Protein AF-0000000082290401 (afdb_homodimer)

Structure (mmCIF, N/CA/C/O backbone):
data_AF-0000000082290401-model_v1
#
loop_
_entity.id
_entity.type
_entity.pdbx_description
1 polymer 'Uncharacterized protein'
#
loop_
_atom_site.group_PDB
_atom_site.id
_atom_site.type_symbol
_atom_site.label_atom_id
_atom_site.label_alt_id
_atom_site.label_comp_id
_atom_site.label_asym_id
_atom_site.label_entity_id
_atom_site.label_seq_id
_atom_site.pdbx_PDB_ins_code
_atom_site.Cartn_x
_atom_site.Cartn_y
_atom_site.Cartn_z
_atom_site.occupancy
_atom_site.B_iso_or_equiv
_atom_site.auth_seq_id
_atom_site.auth_comp_id
_atom_site.auth_asym_id
_atom_site.auth_atom_id
_atom_site.pdbx_PDB_model_num
ATOM 1 N N . MET A 1 1 ? 32.094 -1.524 34.312 1 25.47 1 MET A N 1
ATOM 2 C CA . MET A 1 1 ? 32.469 -1.445 32.906 1 25.47 1 MET A CA 1
ATOM 3 C C . MET A 1 1 ? 31.266 -1.628 31.984 1 25.47 1 MET A C 1
ATOM 5 O O . MET A 1 1 ? 30.703 -2.719 31.922 1 25.47 1 MET A O 1
ATOM 9 N N . SER A 1 2 ? 30.438 -0.576 31.797 1 25.3 2 SER A N 1
ATOM 10 C CA . SER A 1 2 ? 29.125 -0.436 31.172 1 25.3 2 SER A CA 1
ATOM 11 C C . SER A 1 2 ? 29.203 -0.712 29.672 1 25.3 2 SER A C 1
ATOM 13 O O . SER A 1 2 ? 30 -0.099 28.969 1 25.3 2 SER A O 1
ATOM 15 N N . ALA A 1 3 ? 28.938 -1.988 29.172 1 28.69 3 ALA A N 1
ATOM 16 C CA . ALA A 1 3 ? 28.906 -2.42 27.781 1 28.69 3 ALA A CA 1
ATOM 17 C C . ALA A 1 3 ? 28.047 -1.49 26.938 1 28.69 3 ALA A C 1
ATOM 19 O O . ALA A 1 3 ? 26.828 -1.473 27.078 1 28.69 3 ALA A O 1
ATOM 20 N N . ALA A 1 4 ? 28.406 -0.286 26.609 1 26.5 4 ALA A N 1
ATOM 21 C CA . ALA A 1 4 ? 27.75 0.583 25.641 1 26.5 4 ALA A CA 1
ATOM 22 C C . ALA A 1 4 ? 27.422 -0.177 24.344 1 26.5 4 ALA A C 1
ATOM 24 O O . ALA A 1 4 ? 28.328 -0.647 23.656 1 26.5 4 ALA A O 1
ATOM 25 N N . GLN A 1 5 ? 26.328 -0.909 24.297 1 31.08 5 GLN A N 1
ATOM 26 C CA . GLN A 1 5 ? 25.891 -1.436 23.016 1 31.08 5 GLN A CA 1
ATOM 27 C C . GLN A 1 5 ? 26 -0.377 21.922 1 31.08 5 GLN A C 1
ATOM 29 O O . GLN A 1 5 ? 25.422 0.702 22.031 1 31.08 5 GLN A O 1
ATOM 34 N N . ASP A 1 6 ? 27 -0.27 21.25 1 32.5 6 ASP A N 1
ATOM 35 C CA . ASP A 1 6 ? 27.266 0.563 20.094 1 32.5 6 ASP A CA 1
ATOM 36 C C . ASP A 1 6 ? 26.109 0.479 19.094 1 32.5 6 ASP A C 1
ATOM 38 O O . ASP A 1 6 ? 25.906 -0.562 18.469 1 32.5 6 ASP A O 1
ATOM 42 N N . ALA A 1 7 ? 25.078 1.148 19.281 1 40.12 7 ALA A N 1
ATOM 43 C CA . ALA A 1 7 ? 24.125 1.329 18.203 1 40.12 7 ALA A CA 1
ATOM 44 C C . ALA A 1 7 ? 24.828 1.671 16.891 1 40.12 7 ALA A C 1
ATOM 46 O O . ALA A 1 7 ? 25.328 2.789 16.719 1 40.12 7 ALA A O 1
ATOM 47 N N . ARG A 1 8 ? 25.359 0.62 16.266 1 45.06 8 ARG A N 1
ATOM 48 C CA . ARG A 1 8 ? 26.047 0.821 14.984 1 45.06 8 ARG A CA 1
ATOM 49 C C . ARG A 1 8 ? 25.203 1.647 14.031 1 45.06 8 ARG A C 1
ATOM 51 O O . ARG A 1 8 ? 23.969 1.579 14.07 1 45.06 8 ARG A O 1
ATOM 58 N N . ASP A 1 9 ? 25.766 2.625 13.414 1 44.53 9 ASP A N 1
ATOM 59 C CA . ASP A 1 9 ? 25.219 3.588 12.469 1 44.53 9 ASP A CA 1
ATOM 60 C C . ASP A 1 9 ? 24.375 2.889 11.398 1 44.53 9 ASP A C 1
ATOM 62 O O . ASP A 1 9 ? 24.875 2 10.703 1 44.53 9 ASP A O 1
ATOM 66 N N . PRO A 1 10 ? 23.062 3.041 11.469 1 53.75 10 PRO A N 1
ATOM 67 C CA . PRO A 1 10 ? 22.234 2.439 10.422 1 53.75 10 PRO A CA 1
ATOM 68 C C . PRO A 1 10 ? 22.812 2.633 9.023 1 53.75 10 PRO A C 1
ATOM 70 O O . PRO A 1 10 ? 22.516 1.849 8.117 1 53.75 10 PRO A O 1
ATOM 73 N N . GLU A 1 11 ? 23.812 3.533 8.93 1 58.56 11 GLU A N 1
ATOM 74 C CA . GLU A 1 11 ? 24.453 3.766 7.637 1 58.56 11 GLU A CA 1
ATOM 75 C C . GLU A 1 11 ? 25.672 2.883 7.461 1 58.56 11 GLU A C 1
ATOM 77 O O . GLU A 1 11 ? 26.375 2.984 6.453 1 58.56 11 GLU A O 1
ATOM 82 N N . ASP A 1 12 ? 25.859 2.078 8.352 1 66.06 12 ASP A N 1
ATOM 83 C CA . ASP A 1 12 ? 26.969 1.143 8.219 1 66.06 12 ASP A CA 1
ATOM 84 C C . ASP A 1 12 ? 26.656 0.056 7.195 1 66.06 12 ASP A C 1
ATOM 86 O O . ASP A 1 12 ? 25.672 -0.663 7.328 1 66.06 12 ASP A O 1
ATOM 90 N N . PRO A 1 13 ? 27.422 -0.013 6.148 1 69.56 13 PRO A N 1
ATOM 91 C CA . PRO A 1 13 ? 27.188 -0.98 5.07 1 69.56 13 PRO A CA 1
ATOM 92 C C . PRO A 1 13 ? 26.969 -2.4 5.59 1 69.56 13 PRO A C 1
ATOM 94 O O . PRO A 1 13 ? 26.172 -3.154 5.023 1 69.56 13 PRO A O 1
ATOM 97 N N . LEU A 1 14 ? 27.609 -2.75 6.668 1 72.44 14 LEU A N 1
ATOM 98 C CA . LEU A 1 14 ? 27.453 -4.082 7.234 1 72.44 14 LEU A CA 1
ATOM 99 C C . LEU A 1 14 ? 26.078 -4.238 7.879 1 72.44 14 LEU A C 1
ATOM 101 O O . LEU A 1 14 ? 25.469 -5.301 7.793 1 72.44 14 LEU A O 1
ATOM 105 N N . VAL A 1 15 ? 25.672 -3.139 8.477 1 75 15 VAL A N 1
ATOM 106 C CA . VAL A 1 15 ? 24.344 -3.143 9.102 1 75 15 VAL A CA 1
ATOM 107 C C . VAL A 1 15 ? 23.266 -3.205 8.023 1 75 15 VAL A C 1
ATOM 109 O O . VAL A 1 15 ? 22.297 -3.951 8.156 1 75 15 VAL A O 1
ATOM 112 N N . GLU A 1 16 ? 23.562 -2.557 7.004 1 78.75 16 GLU A N 1
ATOM 113 C CA . GLU A 1 16 ? 22.594 -2.529 5.898 1 78.75 16 GLU A CA 1
ATOM 114 C C . GLU A 1 16 ? 22.5 -3.895 5.227 1 78.75 16 GLU A C 1
ATOM 116 O O . GLU A 1 16 ? 21.406 -4.332 4.863 1 78.75 16 GLU A O 1
ATOM 121 N N . GLN A 1 17 ? 23.547 -4.508 5.082 1 81.44 17 GLN A N 1
ATOM 122 C CA . GLN A 1 17 ? 23.562 -5.82 4.449 1 81.44 17 GLN A CA 1
ATOM 123 C C . GLN A 1 17 ? 22.875 -6.859 5.324 1 81.44 17 GLN A C 1
ATOM 125 O O . GLN A 1 17 ? 22.141 -7.711 4.824 1 81.44 17 GLN A O 1
ATOM 130 N N . THR A 1 18 ? 23.094 -6.715 6.57 1 85.06 18 THR A N 1
ATOM 131 C CA . THR A 1 18 ? 22.453 -7.637 7.504 1 85.06 18 THR A CA 1
ATOM 132 C C . THR A 1 18 ? 20.953 -7.445 7.508 1 85.06 18 THR A C 1
ATOM 134 O O . THR A 1 18 ? 20.188 -8.422 7.531 1 85.06 18 THR A O 1
ATOM 137 N N . LYS A 1 19 ? 20.578 -6.207 7.422 1 87.5 19 LYS A N 1
ATOM 138 C CA . LYS A 1 19 ? 19.156 -5.91 7.379 1 87.5 19 LYS A CA 1
ATOM 139 C C . LYS A 1 19 ? 18.531 -6.438 6.094 1 87.5 19 LYS A C 1
ATOM 141 O O . LYS A 1 19 ? 17.438 -7.016 6.121 1 87.5 19 LYS A O 1
ATOM 146 N N . LEU A 1 20 ? 19.297 -6.316 5.109 1 90.38 20 LEU A N 1
ATOM 147 C CA . LEU A 1 20 ? 18.812 -6.789 3.818 1 90.38 20 LEU A CA 1
ATOM 148 C C . LEU A 1 20 ? 18.641 -8.305 3.826 1 90.38 20 LEU A C 1
ATOM 150 O O . LEU A 1 20 ? 17.641 -8.812 3.311 1 90.38 20 LEU A O 1
ATOM 154 N N . MET A 1 21 ? 19.562 -9.016 4.41 1 91.88 21 MET A N 1
ATOM 155 C CA . MET A 1 21 ? 19.484 -10.469 4.488 1 91.88 21 MET A CA 1
ATOM 156 C C . MET A 1 21 ? 18.328 -10.914 5.363 1 91.88 21 MET A C 1
ATOM 158 O O . MET A 1 21 ? 17.578 -11.836 5.008 1 91.88 21 MET A O 1
ATOM 1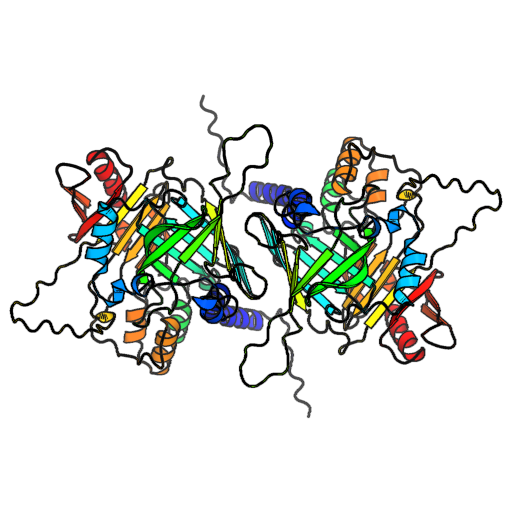62 N N . THR A 1 22 ? 18.188 -10.227 6.387 1 93.31 22 THR A N 1
ATOM 163 C CA . THR A 1 22 ? 17.109 -10.547 7.305 1 93.31 22 THR A CA 1
ATOM 164 C C . THR A 1 22 ? 15.75 -10.273 6.656 1 93.31 22 THR A C 1
ATOM 166 O O . THR A 1 22 ? 14.828 -11.086 6.77 1 93.31 22 THR A O 1
ATOM 169 N N . ASP A 1 23 ? 15.688 -9.164 6.027 1 93.94 23 ASP A N 1
ATOM 170 C CA . ASP A 1 23 ? 14.453 -8.812 5.34 1 93.94 23 ASP A CA 1
ATOM 171 C C . ASP A 1 23 ? 14.109 -9.828 4.254 1 93.94 23 ASP A C 1
ATOM 173 O O . ASP A 1 23 ? 12.945 -10.195 4.082 1 93.94 23 ASP A O 1
ATOM 177 N N . HIS A 1 24 ? 15.109 -10.297 3.566 1 97.5 24 HIS A N 1
ATOM 178 C CA . HIS A 1 24 ? 14.883 -11.281 2.516 1 97.5 24 HIS A CA 1
ATOM 179 C C . HIS A 1 24 ? 14.414 -12.609 3.1 1 97.5 24 HIS A C 1
ATOM 181 O O . HIS A 1 24 ? 13.469 -13.219 2.594 1 97.5 24 HIS A O 1
ATOM 187 N N . LEU A 1 25 ? 15 -13.031 4.152 1 97.69 25 LEU A N 1
ATOM 188 C CA . LEU A 1 25 ? 14.625 -14.289 4.789 1 97.69 25 LEU A CA 1
ATOM 189 C C . LEU A 1 25 ? 13.203 -14.219 5.336 1 97.69 25 LEU A C 1
ATOM 191 O O . LEU A 1 25 ? 12.531 -15.242 5.473 1 97.69 25 LEU A O 1
ATOM 195 N N . ASN A 1 26 ? 12.773 -12.961 5.594 1 97.31 26 ASN A N 1
ATOM 196 C CA . ASN A 1 26 ? 11.438 -12.781 6.164 1 97.31 26 ASN A CA 1
ATOM 197 C C . ASN A 1 26 ? 10.398 -12.516 5.086 1 97.31 26 ASN A C 1
ATOM 199 O O . ASN A 1 26 ? 9.227 -12.281 5.391 1 97.31 26 ASN A O 1
ATOM 203 N N . TRP A 1 27 ? 10.797 -12.523 3.834 1 97.94 27 TRP A N 1
ATOM 204 C CA . TRP A 1 27 ? 9.914 -12.133 2.744 1 97.94 27 TRP A CA 1
ATOM 205 C C . TRP A 1 27 ? 8.688 -13.047 2.689 1 97.94 27 TRP A C 1
ATOM 207 O O . TRP A 1 27 ? 7.551 -12.562 2.643 1 97.94 27 TRP A O 1
ATOM 217 N N . THR A 1 28 ? 8.867 -14.32 2.723 1 98 28 THR A N 1
ATOM 218 C CA . THR A 1 28 ? 7.762 -15.266 2.619 1 98 28 THR A CA 1
ATOM 219 C C . THR A 1 28 ? 6.812 -15.117 3.805 1 98 28 THR A C 1
ATOM 221 O O . THR A 1 28 ? 5.594 -15.156 3.639 1 98 28 THR A O 1
ATOM 224 N N . ALA A 1 29 ? 7.402 -15 4.961 1 97.44 29 ALA A N 1
ATOM 225 C CA . ALA A 1 29 ? 6.582 -14.805 6.156 1 97.44 29 ALA A CA 1
ATOM 226 C C . ALA A 1 29 ? 5.738 -13.539 6.035 1 97.44 29 ALA A C 1
ATOM 228 O O . ALA A 1 29 ? 4.566 -13.531 6.43 1 97.44 29 ALA A O 1
ATOM 229 N N . LYS A 1 30 ? 6.363 -12.492 5.504 1 97.88 30 LYS A N 1
ATOM 230 C CA . LYS A 1 30 ? 5.629 -11.242 5.297 1 97.88 30 LYS A CA 1
ATOM 231 C C . LYS A 1 30 ? 4.473 -11.445 4.32 1 97.88 30 LYS A C 1
ATOM 233 O O . LYS A 1 30 ? 3.365 -10.961 4.559 1 97.88 30 LYS A O 1
ATOM 238 N N . GLN A 1 31 ? 4.699 -12.164 3.221 1 98 31 GLN A N 1
ATOM 239 C CA . GLN A 1 31 ? 3.637 -12.445 2.26 1 98 31 GLN A CA 1
ATOM 240 C C . GLN A 1 31 ? 2.48 -13.188 2.922 1 98 31 GLN A C 1
ATOM 242 O O . GLN A 1 31 ? 1.315 -12.844 2.719 1 98 31 GLN A O 1
ATOM 247 N N . GLY A 1 32 ? 2.826 -14.195 3.709 1 97.38 32 GLY A N 1
ATOM 248 C CA . GLY A 1 32 ? 1.804 -14.938 4.426 1 97.38 32 GLY A CA 1
ATOM 249 C C . GLY A 1 32 ? 1.029 -14.086 5.418 1 97.38 32 GLY A C 1
ATOM 250 O O . GLY A 1 32 ? -0.19 -14.219 5.535 1 97.38 32 GLY A O 1
ATOM 251 N N . TYR A 1 33 ? 1.782 -13.25 6.152 1 97.5 33 TYR A N 1
ATOM 252 C CA . TYR A 1 33 ? 1.159 -12.336 7.105 1 97.5 33 TYR A CA 1
ATOM 253 C C . TYR A 1 33 ? 0.137 -11.445 6.41 1 97.5 33 TYR A C 1
ATOM 255 O O . TYR A 1 33 ? -0.991 -11.297 6.887 1 97.5 33 TYR A O 1
ATOM 263 N N . ILE A 1 34 ? 0.479 -10.898 5.273 1 98.31 34 ILE A N 1
ATOM 264 C CA . ILE A 1 34 ? -0.395 -10 4.527 1 98.31 34 ILE A CA 1
ATOM 265 C C . ILE A 1 34 ? -1.61 -10.766 4.016 1 98.31 34 ILE A C 1
ATOM 267 O O . ILE A 1 34 ? -2.752 -10.352 4.223 1 98.31 34 ILE A O 1
ATOM 271 N N . LEU A 1 35 ? -1.394 -11.898 3.428 1 98.06 35 LEU A N 1
ATOM 272 C CA . LEU A 1 35 ? -2.438 -12.703 2.799 1 98.06 35 LEU A CA 1
ATOM 273 C C . LEU A 1 35 ? -3.488 -13.125 3.822 1 98.06 35 LEU A C 1
ATOM 275 O O . LEU A 1 35 ? -4.656 -13.305 3.477 1 98.06 35 LEU A O 1
ATOM 279 N N . THR A 1 36 ? -3.078 -13.219 5.105 1 97.5 36 THR A N 1
ATOM 280 C CA . THR A 1 36 ? -3.977 -13.75 6.121 1 97.5 36 THR A CA 1
ATOM 281 C C . THR A 1 36 ? -4.531 -12.633 7 1 97.5 36 THR A C 1
ATOM 283 O O . THR A 1 36 ? -5.09 -12.891 8.07 1 97.5 36 THR A O 1
ATOM 286 N N . GLY A 1 37 ? -4.344 -11.406 6.586 1 96.19 37 GLY A N 1
ATOM 287 C CA . GLY A 1 37 ? -4.828 -10.32 7.418 1 96.19 37 GLY A CA 1
ATOM 288 C C . GLY A 1 37 ? -4.191 -10.297 8.797 1 96.19 37 GLY A C 1
ATOM 289 O O . GLY A 1 37 ? -4.883 -10.102 9.797 1 96.19 37 GLY A O 1
ATOM 290 N N . GLY A 1 38 ? -2.908 -10.57 8.789 1 94 38 GLY A N 1
ATOM 291 C CA . GLY A 1 38 ? -2.191 -10.586 10.055 1 94 38 GLY A CA 1
ATOM 292 C C . GLY A 1 38 ? -2.309 -11.906 10.797 1 94 38 GLY A C 1
ATOM 293 O O . GLY A 1 38 ? -2.307 -11.938 12.031 1 94 38 GLY A O 1
ATOM 294 N N . GLY A 1 39 ? -2.508 -12.977 10.062 1 93.94 39 GLY A N 1
ATOM 295 C CA . GLY A 1 39 ? -2.596 -14.305 10.664 1 93.94 39 GLY A CA 1
ATOM 296 C C . GLY A 1 39 ? -3.994 -14.648 11.141 1 93.94 39 GLY A C 1
ATOM 297 O O . GLY A 1 39 ? -4.184 -15.625 11.867 1 93.94 39 GLY A O 1
ATOM 298 N N . LYS A 1 40 ? -4.977 -13.891 10.695 1 95.25 40 LYS A N 1
ATOM 299 C CA . LYS A 1 40 ? -6.309 -14.062 11.266 1 95.25 40 LYS A CA 1
ATOM 300 C C . LYS A 1 40 ? -7.289 -14.602 10.234 1 95.25 40 LYS A C 1
ATOM 302 O O . LYS A 1 40 ? -8.492 -14.672 10.492 1 95.25 40 LYS A O 1
ATOM 307 N N . ALA A 1 41 ? -6.855 -15 9.109 1 96.88 41 ALA A N 1
ATOM 308 C CA . ALA A 1 41 ? -7.734 -15.383 8.008 1 96.88 41 ALA A CA 1
ATOM 309 C C . ALA A 1 41 ? -8.656 -16.531 8.414 1 96.88 41 ALA A C 1
ATOM 311 O O . ALA A 1 41 ? -9.844 -16.531 8.062 1 96.88 41 ALA A O 1
ATOM 312 N N . GLU A 1 42 ? -8.133 -17.531 9.164 1 95.31 42 GLU A N 1
ATOM 313 C CA . GLU A 1 42 ? -8.93 -18.688 9.555 1 95.31 42 GLU A CA 1
ATOM 314 C C . GLU A 1 42 ? -10.055 -18.281 10.5 1 95.31 42 GLU A C 1
ATOM 316 O O . GLU A 1 42 ? -11.109 -18.922 10.531 1 95.31 42 GLU A O 1
ATOM 321 N N . GLU A 1 43 ? -9.797 -17.188 11.266 1 94.94 43 GLU A N 1
ATOM 322 C CA . GLU A 1 43 ? -10.836 -16.672 12.148 1 94.94 43 GLU A CA 1
ATOM 323 C C . GLU A 1 43 ? -11.922 -15.961 11.352 1 94.94 43 GLU A C 1
ATOM 325 O O . GLU A 1 43 ? -13.094 -15.969 11.75 1 94.94 43 GLU A O 1
ATOM 330 N N . TYR A 1 44 ? -11.578 -15.367 10.289 1 96.62 44 TYR A N 1
ATOM 331 C CA . TYR A 1 44 ? -12.5 -14.57 9.492 1 96.62 44 TYR A CA 1
ATOM 332 C C . TYR A 1 44 ? -13.266 -15.453 8.508 1 96.62 44 TYR A C 1
ATOM 334 O O . TYR A 1 44 ? -14.445 -15.219 8.25 1 96.62 44 TYR A O 1
ATOM 342 N N . TYR A 1 45 ? -12.578 -16.5 7.969 1 96.5 45 TYR A N 1
ATOM 343 C CA . TYR A 1 45 ? -13.102 -17.359 6.914 1 96.5 45 TYR A CA 1
ATOM 344 C C . TYR A 1 45 ? -13.914 -18.5 7.504 1 96.5 45 TYR A C 1
ATOM 346 O O . TYR A 1 45 ? -13.492 -19.656 7.445 1 96.5 45 TYR A O 1
ATOM 354 N N . THR A 1 46 ? -15.102 -18.219 8.031 1 96.38 46 THR A N 1
ATOM 355 C CA . THR A 1 46 ? -15.961 -19.234 8.633 1 96.38 46 THR A CA 1
ATOM 356 C C . THR A 1 46 ? -17.391 -19.094 8.117 1 96.38 46 THR A C 1
ATOM 358 O O . THR A 1 46 ? -17.828 -18.016 7.734 1 96.38 46 THR A O 1
ATOM 361 N N . ALA A 1 47 ? -18.062 -20.203 8.211 1 96.62 47 ALA A N 1
ATOM 362 C CA . ALA A 1 47 ? -19.469 -20.203 7.809 1 96.62 47 ALA A CA 1
ATOM 363 C C . ALA A 1 47 ? -20.297 -19.312 8.719 1 96.62 47 ALA A C 1
ATOM 365 O O . ALA A 1 47 ? -21.234 -18.656 8.266 1 96.62 47 ALA A O 1
ATOM 366 N N . GLU A 1 48 ? -19.969 -19.266 9.945 1 96.62 48 GLU A N 1
ATOM 367 C CA . GLU A 1 48 ? -20.688 -18.469 10.93 1 96.62 48 GLU A CA 1
ATOM 368 C C . GLU A 1 48 ? -20.609 -16.984 10.594 1 96.62 48 GLU A C 1
ATOM 370 O O . GLU A 1 48 ? -21.562 -16.234 10.852 1 96.62 48 GLU A O 1
ATOM 375 N N . ARG A 1 49 ? -19.547 -16.609 9.969 1 96.62 49 ARG A N 1
ATOM 376 C CA . ARG A 1 49 ? -19.359 -15.211 9.633 1 96.62 49 ARG A CA 1
ATOM 377 C C . ARG A 1 49 ? -19.891 -14.906 8.234 1 96.62 49 ARG A C 1
ATOM 379 O O . ARG A 1 49 ? -19.734 -13.789 7.738 1 96.62 49 ARG A O 1
ATOM 386 N N . GLY A 1 50 ? -20.422 -15.922 7.613 1 96.38 50 GLY A N 1
ATOM 387 C CA . GLY A 1 50 ? -21.016 -15.719 6.305 1 96.38 50 GLY A CA 1
ATOM 388 C C . GLY A 1 50 ? -20.078 -16.047 5.16 1 96.38 50 GLY A C 1
ATOM 389 O O . GLY A 1 50 ? -20.344 -15.68 4.012 1 96.38 50 GLY A O 1
ATOM 390 N N . PHE A 1 51 ? -19.016 -16.781 5.473 1 97.44 51 PHE A N 1
ATOM 391 C CA . PHE A 1 51 ? -18.047 -17.125 4.445 1 97.44 51 PHE A CA 1
ATOM 392 C C . PHE A 1 51 ? -17.781 -18.625 4.426 1 97.44 51 PHE A C 1
ATOM 394 O O . PHE A 1 51 ? -16.672 -19.078 4.699 1 97.44 51 PHE A O 1
ATOM 401 N N . PRO A 1 52 ? -18.75 -19.344 4.027 1 96.06 52 PRO A N 1
ATOM 402 C CA . PRO A 1 52 ? -18.609 -20.797 3.969 1 96.06 52 PRO A CA 1
ATOM 403 C C . PRO A 1 52 ? -17.812 -21.266 2.754 1 96.06 52 PRO A C 1
ATOM 405 O O . PRO A 1 52 ? -17.641 -20.516 1.794 1 96.06 52 PRO A O 1
ATOM 408 N N . PHE A 1 53 ? -17.281 -22.406 2.859 1 95.69 53 PHE A N 1
ATOM 409 C CA . PHE A 1 53 ? -16.703 -23.078 1.701 1 95.69 53 PHE A CA 1
ATOM 410 C C . PHE A 1 53 ? -16.812 -24.594 1.854 1 95.69 53 PHE A C 1
ATOM 412 O O . PHE A 1 53 ? -17.078 -25.094 2.945 1 95.69 53 PHE A O 1
ATOM 419 N N . VAL A 1 54 ? -16.703 -25.281 0.782 1 95.69 54 VAL A N 1
ATOM 420 C CA . VAL A 1 54 ? -16.656 -26.734 0.787 1 95.69 54 VAL A CA 1
ATOM 421 C C . VAL A 1 54 ? -15.227 -27.203 0.524 1 95.69 54 VAL A C 1
ATOM 423 O O . VAL A 1 54 ? -14.414 -26.453 -0.033 1 95.69 54 VAL A O 1
ATOM 426 N N . GLU A 1 55 ? -14.891 -28.312 0.849 1 95.62 55 GLU A N 1
ATOM 427 C CA . GLU A 1 55 ? -13.531 -28.844 0.759 1 95.62 55 GLU A CA 1
ATOM 428 C C . GLU A 1 55 ? -13.023 -28.812 -0.679 1 95.62 55 GLU A C 1
ATOM 430 O O . GLU A 1 55 ? -11.836 -28.609 -0.917 1 95.62 55 GLU A O 1
ATOM 435 N N . THR A 1 56 ? -13.883 -29.031 -1.611 1 96.06 56 THR A N 1
ATOM 436 C CA . THR A 1 56 ? -13.484 -29.078 -3.014 1 96.06 56 THR A CA 1
ATOM 437 C C . THR A 1 56 ? -13.023 -27.719 -3.498 1 96.06 56 THR A C 1
ATOM 439 O O . THR A 1 56 ? -12.422 -27.594 -4.566 1 96.06 56 THR A O 1
ATOM 442 N N . ASP A 1 57 ? -13.273 -26.672 -2.641 1 95.94 57 ASP A N 1
ATOM 443 C CA . ASP A 1 57 ? -12.859 -25.312 -2.996 1 95.94 57 ASP A CA 1
ATOM 444 C C . ASP A 1 57 ? -11.398 -25.062 -2.617 1 95.94 57 ASP A C 1
ATOM 446 O O . ASP A 1 57 ? -10.797 -24.078 -3.049 1 95.94 57 ASP A O 1
ATOM 450 N N . LEU A 1 58 ? -10.875 -25.969 -1.783 1 97.69 58 LEU A N 1
ATOM 451 C CA . LEU A 1 58 ? -9.508 -25.766 -1.317 1 97.69 58 LEU A CA 1
ATOM 452 C C . LEU A 1 58 ? -8.523 -25.812 -2.482 1 97.69 58 LEU A C 1
ATOM 454 O O . LEU A 1 58 ? -8.688 -26.625 -3.4 1 97.69 58 LEU A O 1
ATOM 458 N N . PRO A 1 59 ? -7.539 -25.016 -2.418 1 98 59 PRO A N 1
ATOM 459 C CA . PRO A 1 59 ? -6.68 -24.844 -3.594 1 98 59 PRO A CA 1
ATOM 460 C C . PRO A 1 59 ? -5.961 -26.141 -3.98 1 98 59 PRO A C 1
ATOM 462 O O . PRO A 1 59 ? -5.672 -26.359 -5.16 1 98 59 PRO A O 1
ATOM 465 N N . HIS A 1 60 ? -5.676 -27.016 -2.973 1 97.06 60 HIS A N 1
ATOM 466 C CA . HIS A 1 60 ? -4.875 -28.188 -3.256 1 97.06 60 HIS A CA 1
ATOM 467 C C . HIS A 1 60 ? -5.715 -29.469 -3.164 1 97.06 60 HIS A C 1
ATOM 469 O O . HIS A 1 60 ? -5.172 -30.562 -3.094 1 97.06 60 HIS A O 1
ATOM 475 N N . TYR A 1 61 ? -7.012 -29.328 -3.08 1 96.88 61 TYR A N 1
ATOM 476 C CA . TYR A 1 61 ? -7.875 -30.5 -2.936 1 96.88 61 TYR A CA 1
ATOM 477 C C . TYR A 1 61 ? -7.664 -31.469 -4.082 1 96.88 61 TYR A C 1
ATOM 479 O O . TYR A 1 61 ? -7.344 -32.656 -3.857 1 96.88 61 TYR A O 1
ATOM 487 N N . HIS A 1 62 ? -7.805 -31.016 -5.285 1 95.69 62 HIS A N 1
ATOM 488 C CA . HIS A 1 62 ? -7.703 -31.891 -6.445 1 95.69 62 HIS A CA 1
ATOM 489 C C . HIS A 1 62 ? -6.266 -32.344 -6.672 1 95.69 62 HIS A C 1
ATOM 491 O O . HIS A 1 62 ? -6.027 -33.438 -7.215 1 95.69 62 HIS A O 1
ATOM 497 N N . LEU A 1 63 ? -5.32 -31.469 -6.301 1 95.5 63 LEU A N 1
ATOM 498 C CA . LEU A 1 63 ? -3.92 -31.875 -6.363 1 95.5 63 LEU A CA 1
ATOM 499 C C . LEU A 1 63 ? -3.662 -33.062 -5.465 1 95.5 63 LEU A C 1
ATOM 501 O O . LEU A 1 63 ? -3.033 -34.062 -5.887 1 95.5 63 LEU A O 1
ATOM 505 N N . LEU A 1 64 ? -4.188 -33 -4.297 1 93.31 64 LEU A N 1
ATOM 506 C CA . LEU A 1 64 ? -4.016 -34.094 -3.33 1 93.31 64 LEU A CA 1
ATOM 507 C C . LEU A 1 64 ? -4.75 -35.344 -3.785 1 93.31 64 LEU A C 1
ATOM 509 O O . LEU A 1 64 ? -4.277 -36.469 -3.555 1 93.31 64 LEU A O 1
ATOM 513 N N . GLN A 1 65 ? -5.879 -35.188 -4.469 1 93.06 65 GLN A N 1
ATOM 514 C CA . GLN A 1 65 ? -6.668 -36.312 -4.957 1 93.06 65 GLN A CA 1
ATOM 515 C C . GLN A 1 65 ? -6.051 -36.906 -6.219 1 93.06 65 GLN A C 1
ATOM 517 O O . GLN A 1 65 ? -6.414 -38 -6.637 1 93.06 65 GLN A O 1
ATOM 522 N N . GLY A 1 66 ? -5.168 -36.188 -6.852 1 91.69 66 GLY A N 1
ATOM 523 C CA . GLY A 1 66 ? -4.531 -36.656 -8.078 1 91.69 66 GLY A CA 1
ATOM 524 C C . GLY A 1 66 ? -5.434 -36.562 -9.289 1 91.69 66 GLY A C 1
ATOM 525 O O . GLY A 1 66 ? -5.238 -37.281 -10.273 1 91.69 66 GLY A O 1
ATOM 526 N N . ASP A 1 67 ? -6.449 -35.688 -9.188 1 94.19 67 ASP A N 1
ATOM 527 C CA . ASP A 1 67 ? -7.406 -35.656 -10.289 1 94.19 67 ASP A CA 1
ATOM 528 C C . ASP A 1 67 ? -7.445 -34.281 -10.953 1 94.19 67 ASP A C 1
ATOM 530 O O . ASP A 1 67 ? -8.469 -33.906 -11.516 1 94.19 67 ASP A O 1
ATOM 534 N N . THR A 1 68 ? -6.391 -33.5 -10.875 1 95.75 68 THR A N 1
ATOM 535 C CA . THR A 1 68 ? -6.375 -32.156 -11.453 1 95.75 68 THR A CA 1
ATOM 536 C C . THR A 1 68 ? -6.566 -32.219 -12.961 1 95.75 68 THR A C 1
ATOM 538 O O . THR A 1 68 ? -7.305 -31.422 -13.531 1 95.75 68 THR A O 1
ATOM 541 N N . HIS A 1 69 ? -5.91 -33.188 -13.688 1 95.31 69 HIS A N 1
ATOM 542 C CA . HIS A 1 69 ? -6.07 -33.281 -15.133 1 95.31 69 HIS A CA 1
ATOM 543 C C . HIS A 1 69 ? -7.52 -33.562 -15.508 1 95.31 69 HIS A C 1
ATOM 545 O O . HIS A 1 69 ? -8.086 -32.906 -16.359 1 95.31 69 HIS A O 1
ATOM 551 N N . THR A 1 70 ? -8.078 -34.531 -14.852 1 93.69 70 THR A N 1
ATOM 552 C CA . THR A 1 70 ? -9.461 -34.906 -15.148 1 93.69 70 THR A CA 1
ATOM 553 C C . THR A 1 70 ? -10.414 -33.781 -14.82 1 93.69 70 THR A C 1
ATOM 555 O O . THR A 1 70 ? -11.273 -33.438 -15.625 1 93.69 70 THR A O 1
ATOM 558 N N . THR A 1 71 ? -10.242 -33.156 -13.68 1 95.06 71 THR A N 1
ATOM 559 C CA . THR A 1 71 ? -11.133 -32.125 -13.203 1 95.06 71 THR A CA 1
ATOM 560 C C . THR A 1 71 ? -11.008 -30.875 -14.07 1 95.06 71 THR A C 1
ATOM 562 O O . THR A 1 71 ? -12.016 -30.297 -14.5 1 95.06 71 THR A O 1
ATOM 565 N N . PHE A 1 72 ? -9.789 -30.453 -14.367 1 95.5 72 PHE A N 1
ATOM 566 C CA . PHE A 1 72 ? -9.578 -29.25 -15.18 1 95.5 72 PHE A CA 1
ATOM 567 C C . PHE A 1 72 ? -10.141 -29.453 -16.578 1 95.5 72 PHE A C 1
ATOM 569 O O . PHE A 1 72 ? -10.719 -28.531 -17.156 1 95.5 72 PHE A O 1
ATOM 576 N N . SER A 1 73 ? -9.922 -30.609 -17.125 1 91.81 73 SER A N 1
ATOM 577 C CA . SER A 1 73 ? -10.469 -30.922 -18.453 1 91.81 73 SER A CA 1
ATOM 578 C C . SER A 1 73 ? -11.984 -30.828 -18.453 1 91.81 73 SER A C 1
ATOM 580 O O . SER A 1 73 ? -12.578 -30.297 -19.406 1 91.81 73 SER A O 1
ATOM 582 N N . LYS A 1 74 ? -12.539 -31.344 -17.438 1 92.75 74 LYS A N 1
ATOM 583 C CA . LYS A 1 74 ? -13.992 -31.281 -17.297 1 92.75 74 LYS A CA 1
ATOM 584 C C . LYS A 1 74 ? -14.461 -29.828 -17.219 1 92.75 74 LYS A C 1
ATOM 586 O O . LYS A 1 74 ? -15.453 -29.453 -17.844 1 92.75 74 LYS A O 1
ATOM 591 N N . TRP A 1 75 ? -13.828 -29.047 -16.422 1 93.38 75 TRP A N 1
ATOM 592 C CA . TRP A 1 75 ? -14.195 -27.641 -16.266 1 93.38 75 TRP A CA 1
ATOM 593 C C . TRP A 1 75 ? -14.031 -26.875 -17.562 1 93.38 75 TRP A C 1
ATOM 595 O O . TRP A 1 75 ? -14.844 -26 -17.891 1 93.38 75 TRP A O 1
ATOM 605 N N . LYS A 1 76 ? -12.992 -27.156 -18.266 1 88.81 76 LYS A N 1
ATOM 606 C CA . LYS A 1 76 ? -12.75 -26.531 -19.562 1 88.81 76 LYS A CA 1
ATOM 607 C C . LYS A 1 76 ? -13.906 -26.797 -20.516 1 88.81 76 LYS A C 1
ATOM 609 O O . LYS A 1 76 ? -14.328 -25.906 -21.266 1 88.81 76 LYS A O 1
ATOM 614 N N . SER A 1 77 ? -14.414 -28.031 -20.531 1 84.31 77 SER A N 1
ATOM 615 C CA . SER A 1 77 ? -15.445 -28.469 -21.469 1 84.31 77 SER A CA 1
ATOM 616 C C . SER A 1 77 ? -16.812 -27.938 -21.062 1 84.31 77 SER A C 1
ATOM 618 O O . SER A 1 77 ? -17.688 -27.734 -21.906 1 84.31 77 SER A O 1
ATOM 620 N N . SER A 1 78 ? -17.172 -28.016 -19.781 1 72.44 78 SER A N 1
ATOM 621 C CA . SER A 1 78 ? -18.484 -27.656 -19.281 1 72.44 78 SER A CA 1
ATOM 622 C C . SER A 1 78 ? -18.734 -26.156 -19.422 1 72.44 78 SER A C 1
ATOM 624 O O . SER A 1 78 ? -19.812 -25.656 -19.078 1 72.44 78 SER A O 1
ATOM 626 N N . GLN A 1 79 ? -18.078 -25.578 -20.188 1 57.72 79 GLN A N 1
ATOM 627 C CA . GLN A 1 79 ? -18.188 -24.156 -20.469 1 57.72 79 GLN A CA 1
ATOM 628 C C . GLN A 1 79 ? -18.359 -23.344 -19.188 1 57.72 79 GLN A C 1
ATOM 630 O O . GLN A 1 79 ? -19.25 -22.516 -19.094 1 57.72 79 GLN A O 1
ATOM 635 N N . GLN A 1 80 ? -17.703 -23.844 -18.062 1 61.09 80 GLN A N 1
ATOM 636 C CA . GLN A 1 80 ? -17.688 -22.859 -16.984 1 61.09 80 GLN A CA 1
ATOM 637 C C . GLN A 1 80 ? -17.406 -21.469 -17.516 1 61.09 80 GLN A C 1
ATOM 639 O O . GLN A 1 80 ? -16.734 -21.312 -18.531 1 61.09 80 GLN A O 1
ATOM 644 N N . PRO A 1 81 ? -18.203 -20.531 -16.969 1 63 81 PRO A N 1
ATOM 645 C CA . PRO A 1 81 ? -17.953 -19.172 -17.484 1 63 81 PRO A CA 1
ATOM 646 C C . PRO A 1 81 ? -16.469 -18.812 -17.438 1 63 81 PRO A C 1
ATOM 648 O O . PRO A 1 81 ? -15.797 -19.031 -16.438 1 63 81 PRO A O 1
ATOM 651 N N . PRO A 1 82 ? -15.945 -18.641 -18.609 1 71.38 82 PRO A N 1
ATOM 652 C CA . PRO A 1 82 ? -14.555 -18.188 -18.672 1 71.38 82 PRO A CA 1
ATOM 653 C C . PRO A 1 82 ? -14.273 -16.969 -17.797 1 71.38 82 PRO A C 1
ATOM 655 O O . PRO A 1 82 ? -15.172 -16.172 -17.547 1 71.38 82 PRO A O 1
ATOM 658 N N . CYS A 1 83 ? -13.148 -17.031 -17.156 1 77.25 83 CYS A N 1
ATOM 659 C CA . CYS A 1 83 ? -12.727 -15.883 -16.359 1 77.25 83 CYS A CA 1
ATOM 660 C C . CYS A 1 83 ? -12.258 -14.75 -17.266 1 77.25 83 CYS A C 1
ATOM 662 O O . CYS A 1 83 ? -11.117 -14.289 -17.141 1 77.25 83 CYS A O 1
ATOM 664 N N . LYS A 1 84 ? -13.125 -14.25 -18.031 1 86.75 84 LYS A N 1
ATOM 665 C CA . LYS A 1 84 ? -12.781 -13.234 -19.031 1 86.75 84 LYS A CA 1
ATOM 666 C C . LYS A 1 84 ? -12.469 -11.898 -18.359 1 86.75 84 LYS A C 1
ATOM 668 O O . LYS A 1 84 ? -11.648 -11.125 -18.875 1 86.75 84 LYS A O 1
ATOM 673 N N . LEU A 1 85 ? -13.055 -11.75 -17.266 1 89.06 85 LEU A N 1
ATOM 674 C CA . LEU A 1 85 ? -12.977 -10.453 -16.594 1 89.06 85 LEU A CA 1
ATOM 675 C C . LEU A 1 85 ? -11.531 -10.109 -16.234 1 89.06 85 LEU A C 1
ATOM 677 O O . LEU A 1 85 ? -11.109 -8.961 -16.406 1 89.06 85 LEU A O 1
ATOM 681 N N . VAL A 1 86 ? -10.797 -11.117 -15.797 1 94.5 86 VAL A N 1
ATOM 682 C CA . VAL A 1 86 ? -9.453 -10.797 -15.312 1 94.5 86 VAL A CA 1
ATOM 683 C C . VAL A 1 86 ? -8.414 -11.414 -16.234 1 94.5 86 VAL A C 1
ATOM 685 O O . VAL A 1 86 ? -7.262 -11.609 -15.844 1 94.5 86 VAL A O 1
ATOM 688 N N . CYS A 1 87 ? -8.812 -11.773 -17.438 1 96.75 87 CYS A N 1
ATOM 689 C CA . CYS A 1 87 ? -7.84 -12.219 -18.422 1 96.75 87 CYS A CA 1
ATOM 690 C C . CYS A 1 87 ? -6.836 -11.117 -18.734 1 96.75 87 CYS A C 1
ATOM 692 O O . CYS A 1 87 ? -7.219 -9.9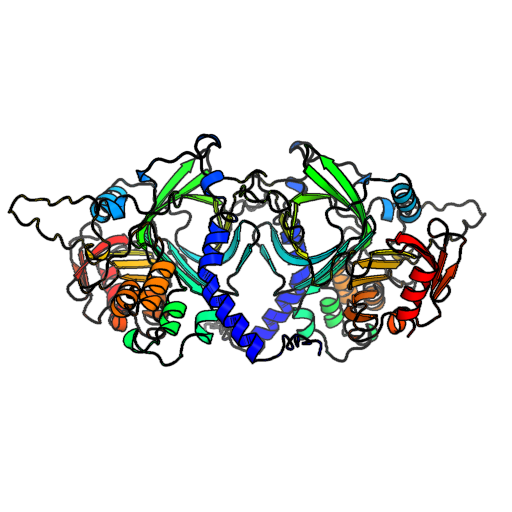77 -18.984 1 96.75 87 CYS A O 1
ATOM 694 N N . GLY A 1 88 ? -5.555 -11.414 -18.672 1 97.81 88 GLY A N 1
ATOM 695 C CA . GLY A 1 88 ? -4.52 -10.422 -18.938 1 97.81 88 GLY A CA 1
ATOM 696 C C . GLY A 1 88 ? -3.201 -10.742 -18.25 1 97.81 88 GLY A C 1
ATOM 697 O O . GLY A 1 88 ? -3.088 -11.75 -17.547 1 97.81 88 GLY A O 1
ATOM 698 N N . ALA A 1 89 ? -2.205 -9.984 -18.625 1 98.62 89 ALA A N 1
ATOM 699 C CA . ALA A 1 89 ? -0.942 -9.945 -17.891 1 98.62 89 ALA A CA 1
ATOM 700 C C . ALA A 1 89 ? -0.938 -8.812 -16.859 1 98.62 89 ALA A C 1
ATOM 702 O O . ALA A 1 89 ? -1.122 -7.648 -17.219 1 98.62 89 ALA A O 1
ATOM 703 N N . TRP A 1 90 ? -0.679 -9.172 -15.625 1 98.75 90 TRP A N 1
ATOM 704 C CA . TRP A 1 90 ? -0.964 -8.211 -14.57 1 98.75 90 TRP A CA 1
ATOM 705 C C . TRP A 1 90 ? 0.248 -8.016 -13.664 1 98.75 90 TRP A C 1
ATOM 707 O O . TRP A 1 90 ? 0.873 -8.992 -13.234 1 98.75 90 TRP A O 1
ATOM 717 N N . ASN A 1 91 ? 0.581 -6.715 -13.43 1 98.69 91 ASN A N 1
ATOM 718 C CA . ASN A 1 91 ? 1.472 -6.27 -12.367 1 98.69 91 ASN A CA 1
ATOM 719 C C . ASN A 1 91 ? 0.713 -6.035 -11.062 1 98.69 91 ASN A C 1
ATOM 721 O O . ASN A 1 91 ? -0.498 -5.805 -11.078 1 98.69 91 ASN A O 1
ATOM 725 N N . ARG A 1 92 ? 1.417 -6.195 -9.93 1 98.75 92 ARG A N 1
ATOM 726 C CA . ARG A 1 92 ? 0.78 -5.98 -8.633 1 98.75 92 ARG A CA 1
ATOM 727 C C . ARG A 1 92 ? 1.387 -4.781 -7.918 1 98.75 92 ARG A C 1
ATOM 729 O O . ARG A 1 92 ? 2.293 -4.934 -7.098 1 98.75 92 ARG A O 1
ATOM 736 N N . PRO A 1 93 ? 0.849 -3.588 -8.062 1 98.5 93 PRO A N 1
ATOM 737 C CA . PRO A 1 93 ? 1.407 -2.391 -7.43 1 98.5 93 PRO A CA 1
ATOM 738 C C . PRO A 1 93 ? 1.257 -2.398 -5.91 1 98.5 93 PRO A C 1
ATOM 740 O O . PRO A 1 93 ? 2.053 -1.775 -5.207 1 98.5 93 PRO A O 1
ATOM 743 N N . LEU A 1 94 ? 0.212 -3.09 -5.484 1 98.81 94 LEU A N 1
ATOM 744 C CA . LEU A 1 94 ? -0.021 -3.045 -4.047 1 98.81 94 LEU A CA 1
ATOM 745 C C . LEU A 1 94 ? -0.622 -4.355 -3.553 1 98.81 94 LEU A C 1
ATOM 747 O O . LEU A 1 94 ? -1.554 -4.887 -4.16 1 98.81 94 LEU A O 1
ATOM 751 N N . PHE A 1 95 ? -0.07 -4.891 -2.564 1 98.88 95 PHE A N 1
ATOM 752 C CA . PHE A 1 95 ? -0.529 -6.012 -1.753 1 98.88 95 PHE A CA 1
ATOM 753 C C . PHE A 1 95 ? -0.565 -5.633 -0.277 1 98.88 95 PHE A C 1
ATOM 755 O O . PHE A 1 95 ? 0.472 -5.34 0.319 1 98.88 95 PHE A O 1
ATOM 762 N N . THR A 1 96 ? -1.799 -5.578 0.312 1 98.81 96 THR A N 1
ATOM 763 C CA . THR A 1 96 ? -1.885 -5.086 1.684 1 98.81 96 THR A CA 1
ATOM 764 C C . THR A 1 96 ? -2.906 -5.895 2.482 1 98.81 96 THR A C 1
ATOM 766 O O . THR A 1 96 ? -3.941 -6.297 1.949 1 98.81 96 THR A O 1
ATOM 769 N N . GLY A 1 97 ? -2.643 -6.148 3.734 1 98.25 97 GLY A N 1
ATOM 770 C CA . GLY A 1 97 ? -3.455 -6.879 4.695 1 98.25 97 GLY A CA 1
ATOM 771 C C . GLY A 1 97 ? -2.881 -6.859 6.098 1 98.25 97 GLY A C 1
ATOM 772 O O . GLY A 1 97 ? -1.661 -6.855 6.273 1 98.25 97 GLY A O 1
ATOM 773 N N . GLY A 1 98 ? -3.76 -6.895 7.059 1 95.81 98 GLY A N 1
ATOM 774 C CA . GLY A 1 98 ? -3.291 -6.699 8.422 1 95.81 98 GLY A CA 1
ATOM 775 C C . GLY A 1 98 ? -2.568 -5.383 8.625 1 95.81 98 GLY A C 1
ATOM 776 O O . GLY A 1 98 ? -3.131 -4.312 8.367 1 95.81 98 GLY A O 1
ATOM 777 N N . TRP A 1 99 ? -1.29 -5.469 8.984 1 96.38 99 TRP A N 1
ATOM 778 C CA . TRP A 1 99 ? -0.53 -4.266 9.312 1 96.38 99 TRP A CA 1
ATOM 779 C C . TRP A 1 99 ? 0.766 -4.203 8.516 1 96.38 99 TRP A C 1
ATOM 781 O O . TRP A 1 99 ? 1.754 -3.621 8.961 1 96.38 99 TRP A O 1
ATOM 791 N N . LYS A 1 100 ? 0.758 -4.918 7.379 1 97.5 100 LYS A N 1
ATOM 792 C CA . LYS A 1 100 ? 1.889 -4.883 6.457 1 97.5 100 LYS A CA 1
ATOM 793 C C . LYS A 1 100 ? 1.415 -4.73 5.012 1 97.5 100 LYS A C 1
ATOM 795 O O . LYS A 1 100 ? 0.218 -4.824 4.734 1 97.5 100 LYS A O 1
ATOM 800 N N . HIS A 1 101 ? 2.305 -4.344 4.16 1 98.44 101 HIS A N 1
ATOM 801 C CA . HIS A 1 101 ? 2.057 -4.242 2.727 1 98.44 101 HIS A CA 1
ATOM 802 C C . HIS A 1 101 ? 3.32 -4.543 1.927 1 98.44 101 HIS A C 1
ATOM 804 O O . HIS A 1 101 ? 4.414 -4.629 2.492 1 98.44 101 HIS A O 1
ATOM 810 N N . SER A 1 102 ? 3.117 -4.844 0.722 1 97.88 102 SER A N 1
ATOM 811 C CA . SER A 1 102 ? 4.176 -4.961 -0.277 1 97.88 102 SER A CA 1
ATOM 812 C C . SER A 1 102 ? 3.787 -4.27 -1.579 1 97.88 102 SER A C 1
ATOM 814 O O . SER A 1 102 ? 2.604 -4.191 -1.917 1 97.88 102 SER A O 1
ATOM 816 N N . THR A 1 103 ? 4.77 -3.686 -2.26 1 98 103 THR A N 1
ATOM 817 C CA . THR A 1 103 ? 4.523 -3 -3.523 1 98 103 THR A CA 1
ATOM 818 C C . THR A 1 103 ? 5.438 -3.539 -4.617 1 98 103 THR A C 1
ATOM 820 O O . THR A 1 103 ? 6.316 -4.363 -4.352 1 98 103 THR A O 1
ATOM 823 N N . ASP A 1 104 ? 5.164 -3.051 -5.805 1 97.31 104 ASP A N 1
ATOM 824 C CA . ASP A 1 104 ? 5.988 -3.49 -6.93 1 97.31 104 ASP A CA 1
ATOM 825 C C . ASP A 1 104 ? 7.352 -2.807 -6.91 1 97.31 104 ASP A C 1
ATOM 827 O O . ASP A 1 104 ? 8.195 -3.061 -7.777 1 97.31 104 ASP A O 1
ATOM 831 N N . GLN A 1 105 ? 7.613 -2.027 -5.875 1 94.19 105 GLN A N 1
ATOM 832 C CA . GLN A 1 105 ? 8.969 -1.54 -5.637 1 94.19 105 GLN A CA 1
ATOM 833 C C . GLN A 1 105 ? 9.828 -2.605 -4.961 1 94.19 105 GLN A C 1
ATOM 835 O O . GLN A 1 105 ? 11.055 -2.607 -5.109 1 94.19 105 GLN A O 1
ATOM 840 N N . GLU A 1 106 ? 9.18 -3.533 -4.297 1 94.94 106 GLU A N 1
ATOM 841 C CA . GLU A 1 106 ? 9.914 -4.539 -3.531 1 94.94 106 GLU A CA 1
ATOM 842 C C . GLU A 1 106 ? 9.875 -5.895 -4.227 1 94.94 106 GLU A C 1
ATOM 844 O O . GLU A 1 106 ? 10.688 -6.773 -3.93 1 94.94 106 GLU A O 1
ATOM 849 N N . GLU A 1 107 ? 8.906 -6.117 -5.062 1 96.94 107 GLU A N 1
ATOM 850 C CA . GLU A 1 107 ? 8.75 -7.422 -5.703 1 96.94 107 GLU A CA 1
ATOM 851 C C . GLU A 1 107 ? 8.375 -7.27 -7.176 1 96.94 107 GLU A C 1
ATOM 853 O O . GLU A 1 107 ? 7.785 -6.258 -7.57 1 96.94 107 GLU A O 1
ATOM 858 N N . GLU A 1 108 ? 8.773 -8.219 -7.969 1 98.06 108 GLU A N 1
ATOM 859 C CA . GLU A 1 108 ? 8.281 -8.391 -9.336 1 98.06 108 GLU A CA 1
ATOM 860 C C . GLU A 1 108 ? 7.223 -9.477 -9.406 1 98.06 108 GLU A C 1
ATOM 862 O O . GLU A 1 108 ? 7.469 -10.625 -9.016 1 98.06 108 GLU A O 1
ATOM 867 N N . VAL A 1 109 ? 6.082 -9.055 -9.82 1 98.88 109 VAL A N 1
ATOM 868 C CA . VAL A 1 109 ? 4.973 -9.992 -9.906 1 98.88 109 VAL A CA 1
ATOM 869 C C . VAL A 1 109 ? 4.445 -10.039 -11.344 1 98.88 109 VAL A C 1
ATOM 871 O O . VAL A 1 109 ? 4.172 -9 -11.945 1 98.88 109 VAL A O 1
ATOM 874 N N . TYR A 1 110 ? 4.355 -11.219 -11.922 1 98.88 110 TYR A N 1
ATOM 875 C CA . TYR A 1 110 ? 3.736 -11.484 -13.219 1 98.88 110 TYR A CA 1
ATOM 876 C C . TYR A 1 110 ? 2.613 -12.508 -13.078 1 98.88 110 TYR A C 1
ATOM 878 O O . TYR A 1 110 ? 2.867 -13.711 -13.008 1 98.88 110 TYR A O 1
ATOM 886 N N . ASN A 1 111 ? 1.433 -11.992 -12.984 1 98.88 111 ASN A N 1
ATOM 887 C CA . ASN A 1 111 ? 0.257 -12.852 -13.031 1 98.88 111 ASN A CA 1
ATOM 888 C C . ASN A 1 111 ? -0.344 -12.898 -14.438 1 98.88 111 ASN A C 1
ATOM 890 O O . ASN A 1 111 ? -0.852 -11.898 -14.93 1 98.88 111 ASN A O 1
ATOM 894 N N . ILE A 1 112 ? -0.21 -13.992 -15.094 1 98.81 112 ILE A N 1
ATOM 895 C CA . ILE A 1 112 ? -0.849 -14.164 -16.391 1 98.81 112 ILE A CA 1
ATOM 896 C C . ILE A 1 112 ? -2.062 -15.078 -16.25 1 98.81 112 ILE A C 1
ATOM 898 O O . ILE A 1 112 ? -1.927 -16.25 -15.906 1 98.81 112 ILE A O 1
ATOM 902 N N . GLN A 1 113 ? -3.197 -14.484 -16.484 1 98.38 113 GLN A N 1
ATOM 903 C CA . GLN A 1 113 ? -4.488 -15.164 -16.422 1 98.38 113 GLN A CA 1
ATOM 904 C C . GLN A 1 113 ? -5.141 -15.258 -17.797 1 98.38 113 GLN A C 1
ATOM 906 O O . GLN A 1 113 ? -5.359 -14.234 -18.453 1 98.38 113 GLN A O 1
ATOM 911 N N . THR A 1 114 ? -5.359 -16.469 -18.234 1 97.56 114 THR A N 1
ATOM 912 C CA . THR A 1 114 ? -6.141 -16.672 -19.438 1 97.56 114 THR A CA 1
ATOM 913 C C . THR A 1 114 ? -7.621 -16.844 -19.109 1 97.56 114 THR A C 1
ATOM 915 O O . THR A 1 114 ? -8.094 -16.344 -18.094 1 97.56 114 THR A O 1
ATOM 918 N N . HIS A 1 115 ? -8.359 -17.5 -19.953 1 95.44 115 HIS A N 1
ATOM 919 C CA . HIS A 1 115 ? -9.773 -17.719 -19.656 1 95.44 115 HIS A CA 1
ATOM 920 C C . HIS A 1 115 ? -9.953 -18.828 -18.625 1 95.44 115 HIS A C 1
ATOM 922 O O . HIS A 1 115 ? -11.023 -18.953 -18.016 1 95.44 115 HIS A O 1
ATOM 928 N N . ASN A 1 116 ? -8.859 -19.625 -18.391 1 94.81 116 ASN A N 1
ATOM 929 C CA . ASN A 1 116 ? -9.023 -20.719 -17.438 1 94.81 116 ASN A CA 1
ATOM 930 C C . ASN A 1 116 ? -7.738 -20.984 -16.656 1 94.81 116 ASN A C 1
ATOM 932 O O . ASN A 1 116 ? -7.746 -21 -15.422 1 94.81 116 ASN A O 1
ATOM 936 N N . LEU A 1 117 ? -6.574 -21.156 -17.359 1 97.81 117 LEU A N 1
ATOM 937 C CA . LEU A 1 117 ? -5.32 -21.453 -16.656 1 97.81 117 LEU A CA 1
ATOM 938 C C . LEU A 1 117 ? -4.594 -20.156 -16.297 1 97.81 117 LEU A C 1
ATOM 940 O O . LEU A 1 117 ? -4.77 -19.141 -16.969 1 97.81 117 LEU A O 1
ATOM 944 N N . PHE A 1 118 ? -3.84 -20.25 -15.266 1 98.69 118 PHE A N 1
ATOM 945 C CA . PHE A 1 118 ? -3.016 -19.125 -14.844 1 98.69 118 PHE A CA 1
ATOM 946 C C . PHE A 1 118 ? -1.642 -19.594 -14.383 1 98.69 118 PHE A C 1
ATOM 948 O O . PHE A 1 118 ? -1.472 -20.766 -14.023 1 98.69 118 PHE A O 1
ATOM 955 N N . VAL A 1 119 ? -0.665 -18.797 -14.477 1 98.94 119 VAL A N 1
ATOM 956 C CA . VAL A 1 119 ? 0.621 -18.875 -13.789 1 98.94 119 VAL A CA 1
ATOM 957 C C . VAL A 1 119 ? 0.927 -17.562 -13.094 1 98.94 119 VAL A C 1
ATOM 959 O O . VAL A 1 119 ? 0.896 -16.5 -13.719 1 98.94 119 VAL A O 1
ATOM 962 N N . ASP A 1 120 ? 1.159 -17.578 -11.828 1 98.94 120 ASP A N 1
ATOM 963 C CA . ASP A 1 120 ? 1.46 -16.422 -10.992 1 98.94 120 ASP A CA 1
ATOM 964 C C . ASP A 1 120 ? 2.883 -16.5 -10.438 1 98.94 120 ASP A C 1
ATOM 966 O O . ASP A 1 120 ? 3.205 -17.406 -9.664 1 98.94 120 ASP A O 1
ATOM 970 N N . LEU A 1 121 ? 3.717 -15.578 -10.883 1 98.94 121 LEU A N 1
ATOM 971 C CA . LEU A 1 121 ? 5.133 -15.531 -10.539 1 98.94 121 LEU A CA 1
ATOM 972 C C . LEU A 1 121 ? 5.434 -14.328 -9.648 1 98.94 121 LEU A C 1
ATOM 974 O O . LEU A 1 121 ? 5.059 -13.203 -9.969 1 98.94 121 LEU A O 1
ATOM 978 N N . ARG A 1 122 ? 6.066 -14.555 -8.484 1 98.81 122 ARG A N 1
ATOM 979 C CA . ARG A 1 122 ? 6.379 -13.5 -7.52 1 98.81 122 ARG A CA 1
ATOM 980 C C . ARG A 1 122 ? 7.82 -13.617 -7.035 1 98.81 122 ARG A C 1
ATOM 982 O O . ARG A 1 122 ? 8.172 -14.578 -6.348 1 98.81 122 ARG A O 1
ATOM 989 N N . ILE A 1 123 ? 8.656 -12.617 -7.336 1 98.56 123 ILE A N 1
ATOM 990 C CA . ILE A 1 123 ? 10.078 -12.625 -7.02 1 98.56 123 ILE A CA 1
ATOM 991 C C . ILE A 1 123 ? 10.445 -11.359 -6.246 1 98.56 123 ILE A C 1
ATOM 993 O O . ILE A 1 123 ? 10.305 -10.25 -6.762 1 98.56 123 ILE A O 1
ATOM 997 N N . PRO A 1 124 ? 10.93 -11.508 -4.961 1 98.31 124 PRO A N 1
ATOM 998 C CA . PRO A 1 124 ? 11.414 -10.305 -4.277 1 98.31 124 PRO A CA 1
ATOM 999 C C . PRO A 1 124 ? 12.648 -9.703 -4.953 1 98.31 124 PRO A C 1
ATOM 1001 O O . PRO A 1 124 ? 13.578 -10.43 -5.305 1 98.31 124 PRO A O 1
ATOM 1004 N N . LYS A 1 125 ? 12.719 -8.43 -5.082 1 96.5 125 LYS A N 1
ATOM 1005 C CA . LYS A 1 125 ? 13.828 -7.758 -5.742 1 96.5 125 LYS A CA 1
ATOM 1006 C C . LYS A 1 125 ? 15.125 -7.922 -4.941 1 96.5 125 LYS A C 1
ATOM 1008 O O . LYS A 1 125 ? 16.219 -7.879 -5.508 1 96.5 125 LYS A O 1
ATOM 1013 N N . SER A 1 126 ? 14.969 -8.141 -3.656 1 96.69 126 SER A N 1
ATOM 1014 C CA . SER A 1 126 ? 16.141 -8.328 -2.795 1 96.69 126 SER A CA 1
ATOM 1015 C C . SER A 1 126 ? 16.938 -9.555 -3.203 1 96.69 126 SER A C 1
ATOM 1017 O O . SER A 1 126 ? 18.109 -9.68 -2.861 1 96.69 126 SER A O 1
ATOM 1019 N N . ARG A 1 127 ? 16.297 -10.461 -3.902 1 96.81 127 ARG A N 1
ATOM 1020 C CA . ARG A 1 127 ? 16.969 -11.688 -4.328 1 96.81 127 ARG A CA 1
ATOM 1021 C C . ARG A 1 127 ? 18.266 -11.375 -5.086 1 96.81 127 ARG A C 1
ATOM 1023 O O . ARG A 1 127 ? 19.281 -12.031 -4.887 1 96.81 127 ARG A O 1
ATOM 1030 N N . ASN A 1 128 ? 18.219 -10.336 -5.902 1 93.31 128 ASN A N 1
ATOM 1031 C CA . ASN A 1 128 ? 19.359 -9.969 -6.742 1 93.31 128 ASN A CA 1
ATOM 1032 C C . ASN A 1 128 ? 20.547 -9.539 -5.902 1 93.31 128 ASN A C 1
ATOM 1034 O O . ASN A 1 128 ? 21.703 -9.672 -6.332 1 93.31 128 ASN A O 1
ATOM 1038 N N . ALA A 1 129 ? 20.297 -9.094 -4.762 1 93.56 129 ALA A N 1
ATOM 1039 C CA . ALA A 1 129 ? 21.375 -8.602 -3.9 1 93.56 129 ALA A CA 1
ATOM 1040 C C . ALA A 1 129 ? 21.906 -9.711 -3.006 1 93.56 129 ALA A C 1
ATOM 1042 O O . ALA A 1 129 ? 23.062 -9.664 -2.57 1 93.56 129 ALA A O 1
ATOM 1043 N N . VAL A 1 130 ? 21.109 -10.727 -2.783 1 95.12 130 VAL A N 1
ATOM 1044 C CA . VAL A 1 130 ? 21.5 -11.656 -1.726 1 95.12 130 VAL A CA 1
ATOM 1045 C C . VAL A 1 130 ? 22.031 -12.945 -2.34 1 95.12 130 VAL A C 1
ATOM 1047 O O . VAL A 1 130 ? 22.734 -13.711 -1.681 1 95.12 130 VAL A O 1
ATOM 1050 N N . LEU A 1 131 ? 21.656 -13.289 -3.52 1 95.56 131 LEU A N 1
ATOM 1051 C CA . LEU A 1 131 ? 22.172 -14.484 -4.191 1 95.56 131 LEU A CA 1
ATOM 1052 C C . LEU A 1 131 ? 23.344 -14.133 -5.082 1 95.56 131 LEU A C 1
ATOM 1054 O O . LEU A 1 131 ? 23.438 -13.016 -5.59 1 95.56 131 LEU A O 1
ATOM 1058 N N . PRO A 1 132 ? 24.25 -15.047 -5.293 1 93.31 132 PRO A N 1
ATOM 1059 C CA . PRO A 1 132 ? 25.391 -14.781 -6.184 1 93.31 132 PRO A CA 1
ATOM 1060 C C . PRO A 1 132 ? 24.969 -14.57 -7.633 1 93.31 132 PRO A C 1
ATOM 1062 O O . PRO A 1 132 ? 24.156 -15.344 -8.164 1 93.31 132 PRO A O 1
ATOM 1065 N N . PRO A 1 133 ? 25.484 -13.555 -8.227 1 90.12 133 PRO A N 1
ATOM 1066 C CA . PRO A 1 133 ? 25.062 -13.227 -9.594 1 90.12 133 PRO A CA 1
ATOM 1067 C C . PRO A 1 133 ? 25.531 -14.258 -10.617 1 90.12 133 PRO A C 1
ATOM 1069 O O . PRO A 1 133 ? 24.938 -14.367 -11.695 1 90.12 133 PRO A O 1
ATOM 1072 N N . ASP A 1 134 ? 26.516 -15.094 -10.273 1 91.31 134 ASP A N 1
ATOM 1073 C CA . ASP A 1 134 ? 27.125 -15.961 -11.281 1 91.31 134 ASP A CA 1
ATOM 1074 C C . ASP A 1 134 ? 26.734 -17.422 -11.055 1 91.31 134 ASP A C 1
ATOM 1076 O O . ASP A 1 134 ? 27.297 -18.328 -11.688 1 91.31 134 ASP A O 1
ATOM 1080 N N . CYS A 1 135 ? 25.781 -17.641 -10.25 1 92.94 135 CYS A N 1
ATOM 1081 C CA . CYS A 1 135 ? 25.375 -19.031 -10.023 1 92.94 135 CYS A CA 1
ATOM 1082 C C . CYS A 1 135 ? 24.625 -19.578 -11.227 1 92.94 135 CYS A C 1
ATOM 1084 O O . CYS A 1 135 ? 23.844 -18.859 -11.867 1 92.94 135 CYS A O 1
ATOM 1086 N N . THR A 1 136 ? 24.844 -20.906 -11.492 1 95.12 136 THR A N 1
ATOM 1087 C CA . THR A 1 136 ? 24.25 -21.469 -12.703 1 95.12 136 THR A CA 1
ATOM 1088 C C . THR A 1 136 ? 23.375 -22.688 -12.367 1 95.12 136 THR A C 1
ATOM 1090 O O . THR A 1 136 ? 22.766 -23.281 -13.25 1 95.12 136 THR A O 1
ATOM 1093 N N . SER A 1 137 ? 23.469 -23.047 -11.133 1 96.25 137 SER A N 1
ATOM 1094 C CA . SER A 1 137 ? 22.688 -24.203 -10.719 1 96.25 137 SER A CA 1
ATOM 1095 C C . SER A 1 137 ? 22.469 -24.219 -9.211 1 96.25 137 SER A C 1
ATOM 1097 O O . SER A 1 137 ? 23.156 -23.516 -8.477 1 96.25 137 SER A O 1
ATOM 1099 N N . LEU A 1 138 ? 21.531 -25.031 -8.758 1 97.19 138 LEU A N 1
ATOM 1100 C CA . LEU A 1 138 ? 21.25 -25.203 -7.332 1 97.19 138 LEU A CA 1
ATOM 1101 C C . LEU A 1 138 ? 22.438 -25.844 -6.625 1 97.19 138 LEU A C 1
ATOM 1103 O O . LEU A 1 138 ? 22.672 -25.609 -5.438 1 97.19 138 LEU A O 1
ATOM 1107 N N . GLN A 1 139 ? 23.219 -26.656 -7.352 1 96.5 139 GLN A N 1
ATOM 1108 C CA . GLN A 1 139 ? 24.359 -27.375 -6.785 1 96.5 139 GLN A CA 1
ATOM 1109 C C . GLN A 1 139 ? 25.453 -26.406 -6.344 1 96.5 139 GLN A C 1
ATOM 1111 O O . GLN A 1 139 ? 26.219 -26.719 -5.434 1 96.5 139 GLN A O 1
ATOM 1116 N N . GLU A 1 140 ? 25.438 -25.281 -6.938 1 97 140 GLU A N 1
ATOM 1117 C CA . GLU A 1 140 ? 26.5 -24.312 -6.652 1 97 140 GLU A CA 1
ATOM 1118 C C . GLU A 1 140 ? 26.156 -23.469 -5.434 1 97 140 GLU A C 1
ATOM 1120 O O . GLU A 1 140 ? 27.016 -22.766 -4.898 1 97 140 GLU A O 1
ATOM 1125 N N . LEU A 1 141 ? 24.953 -23.547 -4.992 1 97.62 141 LEU A N 1
ATOM 1126 C CA . LEU A 1 141 ? 24.547 -22.703 -3.869 1 97.62 141 LEU A CA 1
ATOM 1127 C C . LEU A 1 141 ? 24.938 -23.344 -2.541 1 97.62 141 LEU A C 1
ATOM 1129 O O . LEU A 1 141 ? 24.828 -24.562 -2.369 1 97.62 141 LEU A O 1
ATOM 1133 N N . THR A 1 142 ? 25.453 -22.484 -1.632 1 97.38 142 THR A N 1
ATOM 1134 C CA . THR A 1 142 ? 25.734 -22.922 -0.268 1 97.38 142 THR A CA 1
ATOM 1135 C C . THR A 1 142 ? 24.438 -23.234 0.474 1 97.38 142 THR A C 1
ATOM 1137 O O . THR A 1 142 ? 23.359 -22.844 0.035 1 97.38 142 THR A O 1
ATOM 1140 N N . PRO A 1 143 ? 24.547 -24 1.604 1 98.12 143 PRO A N 1
ATOM 1141 C CA . PRO A 1 143 ? 23.344 -24.266 2.391 1 98.12 143 PRO A CA 1
ATOM 1142 C C . PRO A 1 143 ? 22.562 -23 2.732 1 98.12 143 PRO A C 1
ATOM 1144 O O . PRO A 1 143 ? 21.344 -22.969 2.594 1 98.12 143 PRO A O 1
ATOM 1147 N N . TYR A 1 144 ? 23.281 -22.031 3.129 1 97.19 144 TYR A N 1
ATOM 1148 C CA . TYR A 1 144 ? 22.641 -20.766 3.475 1 97.19 144 TYR A CA 1
ATOM 1149 C C . TYR A 1 144 ? 21.969 -20.141 2.254 1 97.19 144 TYR A C 1
ATOM 1151 O O . TYR A 1 144 ? 20.859 -19.625 2.344 1 97.19 144 TYR A O 1
ATOM 1159 N N . GLN A 1 145 ? 22.609 -20.219 1.101 1 97.38 145 GLN A N 1
ATOM 1160 C CA . GLN A 1 145 ? 22.078 -19.625 -0.13 1 97.38 145 GLN A CA 1
ATOM 1161 C C . GLN A 1 145 ? 20.859 -20.391 -0.623 1 97.38 145 GLN A C 1
ATOM 1163 O O . GLN A 1 145 ? 19.969 -19.828 -1.259 1 97.38 145 GLN A O 1
ATOM 1168 N N . LEU A 1 146 ? 20.75 -21.672 -0.315 1 98.5 146 LEU A N 1
ATOM 1169 C CA . LEU A 1 146 ? 19.531 -22.422 -0.628 1 98.5 146 LEU A CA 1
ATOM 1170 C C . LEU A 1 146 ? 18.344 -21.875 0.135 1 98.5 146 LEU A C 1
ATOM 1172 O O . LEU A 1 146 ? 17.234 -21.812 -0.405 1 98.5 146 LEU A O 1
ATOM 1176 N N . ARG A 1 147 ? 18.609 -21.5 1.396 1 98.5 147 ARG A N 1
ATOM 1177 C CA . ARG A 1 147 ? 17.547 -20.891 2.188 1 98.5 147 ARG A CA 1
ATOM 1178 C C . ARG A 1 147 ? 17.094 -19.562 1.572 1 98.5 147 ARG A C 1
ATOM 1180 O O . ARG A 1 147 ? 15.898 -19.266 1.521 1 98.5 147 ARG A O 1
ATOM 1187 N N . LEU A 1 148 ? 18.078 -18.766 1.1 1 98.12 148 LEU A N 1
ATOM 1188 C CA . LEU A 1 148 ? 17.766 -17.5 0.438 1 98.12 148 LEU A CA 1
ATOM 1189 C C . LEU A 1 148 ? 17 -17.75 -0.853 1 98.12 148 LEU A C 1
ATOM 1191 O O . LEU A 1 148 ? 16 -17.062 -1.12 1 98.12 148 LEU A O 1
ATOM 1195 N N . PHE A 1 149 ? 17.375 -18.75 -1.619 1 98.5 149 PHE A N 1
ATOM 1196 C CA . PHE A 1 149 ? 16.75 -19.109 -2.887 1 98.5 149 PHE A CA 1
ATOM 1197 C C . PHE A 1 149 ? 15.297 -19.5 -2.68 1 98.5 149 PHE A C 1
ATOM 1199 O O . PHE A 1 149 ? 14.445 -19.234 -3.529 1 98.5 149 PHE A O 1
ATOM 1206 N N . ALA A 1 150 ? 15 -20.062 -1.564 1 98.81 150 ALA A N 1
ATOM 1207 C CA . ALA A 1 150 ? 13.664 -20.562 -1.274 1 98.81 150 ALA A CA 1
ATOM 1208 C C . ALA A 1 150 ? 12.648 -19.438 -1.152 1 98.81 150 ALA A C 1
ATOM 1210 O O . ALA A 1 150 ? 11.438 -19.656 -1.259 1 98.81 150 ALA A O 1
ATOM 1211 N N . ARG A 1 151 ? 13.18 -18.234 -0.895 1 98.62 151 ARG A N 1
ATOM 1212 C CA . ARG A 1 151 ? 12.281 -17.125 -0.609 1 98.62 151 ARG A CA 1
ATOM 1213 C C . ARG A 1 151 ? 11.797 -16.469 -1.897 1 98.62 151 ARG A C 1
ATOM 1215 O O . ARG A 1 151 ? 12.125 -15.305 -2.166 1 98.62 151 ARG A O 1
ATOM 1222 N N . GLN A 1 152 ? 11.062 -17.062 -2.701 1 98.44 152 GLN A N 1
ATOM 1223 C CA . GLN A 1 152 ? 10.328 -16.672 -3.904 1 98.44 152 GLN A CA 1
ATOM 1224 C C . GLN A 1 152 ? 9.102 -17.547 -4.109 1 98.44 152 GLN A C 1
ATOM 1226 O O . GLN A 1 152 ? 8.797 -18.406 -3.273 1 98.44 152 GLN A O 1
ATOM 1231 N N . HIS A 1 153 ? 8.312 -17.219 -5.105 1 98.56 153 HIS A N 1
ATOM 1232 C CA . HIS A 1 153 ? 7.051 -17.953 -5.184 1 98.56 153 HIS A CA 1
ATOM 1233 C C . HIS A 1 153 ? 6.551 -18.031 -6.621 1 98.56 153 HIS A C 1
ATOM 1235 O O . HIS A 1 153 ? 6.676 -17.062 -7.383 1 98.56 153 HIS A O 1
ATOM 1241 N N . VAL A 1 154 ? 5.977 -19.156 -6.973 1 98.88 154 VAL A N 1
ATOM 1242 C CA . VAL A 1 154 ? 5.27 -19.359 -8.234 1 98.88 154 VAL A CA 1
ATOM 1243 C C . VAL A 1 154 ? 4.227 -20.469 -8.07 1 98.88 154 VAL A C 1
ATOM 1245 O O . VAL A 1 154 ? 4.445 -21.438 -7.336 1 98.88 154 VAL A O 1
ATOM 1248 N N . PHE A 1 155 ? 3.082 -20.312 -8.617 1 98.81 155 PHE A N 1
ATOM 1249 C CA . PHE A 1 155 ? 2.045 -21.328 -8.633 1 98.81 155 PHE A CA 1
ATOM 1250 C C . PHE A 1 155 ? 1.167 -21.203 -9.867 1 98.81 155 PHE A C 1
ATOM 1252 O O . PHE A 1 155 ? 1.16 -20.156 -10.523 1 98.81 155 PHE A O 1
ATOM 1259 N N . ALA A 1 156 ? 0.539 -22.281 -10.242 1 98.88 156 ALA A N 1
ATOM 1260 C CA . ALA A 1 156 ? -0.26 -22.375 -11.461 1 98.88 156 ALA A CA 1
ATOM 1261 C C . ALA A 1 156 ? -1.428 -23.328 -11.289 1 98.88 156 ALA A C 1
ATOM 1263 O O . ALA A 1 156 ? -1.383 -24.234 -10.438 1 98.88 156 ALA A O 1
ATOM 1264 N N . GLY A 1 157 ? -2.412 -23.078 -12.062 1 98.5 157 GLY A N 1
ATOM 1265 C CA . GLY A 1 157 ? -3.576 -23.938 -12.023 1 98.5 157 GLY A CA 1
ATOM 1266 C C . GLY A 1 157 ? -4.754 -23.406 -12.812 1 98.5 157 GLY A C 1
ATOM 1267 O O . GLY A 1 157 ? -4.578 -22.859 -13.906 1 98.5 157 GLY A O 1
ATOM 1268 N N . PHE A 1 158 ? -5.938 -23.703 -12.289 1 97.88 158 PHE A N 1
ATOM 1269 C CA . PHE A 1 158 ? -7.195 -23.375 -12.953 1 97.88 158 PHE A CA 1
ATOM 1270 C C . PHE A 1 158 ? -8.008 -22.391 -12.125 1 97.88 158 PHE A C 1
ATOM 1272 O O . PHE A 1 158 ? -8.141 -22.562 -10.906 1 97.88 158 PHE A O 1
ATOM 1279 N N . THR A 1 159 ? -8.5 -21.359 -12.789 1 97.31 159 THR A N 1
ATOM 1280 C CA . THR A 1 159 ? -9.383 -20.391 -12.141 1 97.31 159 THR A CA 1
ATOM 1281 C C . THR A 1 159 ? -10.836 -20.672 -12.492 1 97.31 159 THR A C 1
ATOM 1283 O O . THR A 1 159 ? -11.203 -20.703 -13.672 1 97.31 159 THR A O 1
ATOM 1286 N N . VAL A 1 160 ? -11.633 -20.844 -11.516 1 95.44 160 VAL A N 1
ATOM 1287 C CA . VAL A 1 160 ? -13.078 -20.969 -11.695 1 95.44 160 VAL A CA 1
ATOM 1288 C C . VAL A 1 160 ? -13.766 -19.656 -11.312 1 95.44 160 VAL A C 1
ATOM 1290 O O . VAL A 1 160 ? -13.664 -19.219 -10.172 1 95.44 160 VAL A O 1
ATOM 1293 N N . CYS A 1 161 ? -14.422 -19.031 -12.258 1 93.5 161 CYS A N 1
ATOM 1294 C CA . CYS A 1 161 ? -15.125 -17.781 -12 1 93.5 161 CYS A CA 1
ATOM 1295 C C . CYS A 1 161 ? -16.594 -18.031 -11.695 1 93.5 161 CYS A C 1
ATOM 1297 O O . CYS A 1 161 ? -17.203 -18.938 -12.273 1 93.5 161 CYS A O 1
ATOM 1299 N N . SER A 1 162 ? -17.062 -17.297 -10.797 1 92.38 162 SER A N 1
ATOM 1300 C CA . SER A 1 162 ? -18.469 -17.359 -10.398 1 92.38 162 SER A CA 1
ATOM 1301 C C . SER A 1 162 ? -18.984 -15.992 -9.977 1 92.38 162 SER A C 1
ATOM 1303 O O . SER A 1 162 ? -18.359 -14.969 -10.266 1 92.38 162 SER A O 1
ATOM 1305 N N . GLU A 1 163 ? -20.203 -15.961 -9.531 1 92.94 163 GLU A N 1
ATOM 1306 C CA . GLU A 1 163 ? -20.828 -14.742 -9.031 1 92.94 163 GLU A CA 1
ATOM 1307 C C . GLU A 1 163 ? -21.625 -15.016 -7.754 1 92.94 163 GLU A C 1
ATOM 1309 O O . GLU A 1 163 ? -22.25 -16.062 -7.617 1 92.94 163 GLU A O 1
ATOM 1314 N N . GLU A 1 164 ? -21.453 -14.188 -6.871 1 92.62 164 GLU A N 1
ATOM 1315 C CA . GLU A 1 164 ? -22.266 -14.195 -5.652 1 92.62 164 GLU A CA 1
ATOM 1316 C C . GLU A 1 164 ? -22.812 -12.805 -5.344 1 92.62 164 GLU A C 1
ATOM 1318 O O . GLU A 1 164 ? -22.062 -11.836 -5.285 1 92.62 164 GLU A O 1
ATOM 1323 N N . ASN A 1 165 ? -24.156 -12.664 -5.188 1 91.06 165 ASN A N 1
ATOM 1324 C CA . ASN A 1 165 ? -24.828 -11.406 -4.879 1 91.06 165 ASN A CA 1
ATOM 1325 C C . ASN A 1 165 ? -24.484 -10.328 -5.91 1 91.06 165 ASN A C 1
ATOM 1327 O O . ASN A 1 165 ? -24.234 -9.18 -5.551 1 91.06 165 ASN A O 1
ATOM 1331 N N . GLY A 1 166 ? -24.312 -10.758 -7.133 1 91.44 166 GLY A N 1
ATOM 1332 C CA . GLY A 1 166 ? -24.109 -9.828 -8.227 1 91.44 166 GLY A CA 1
ATOM 1333 C C . GLY A 1 166 ? -22.656 -9.383 -8.367 1 91.44 166 GLY A C 1
ATOM 1334 O O . GLY A 1 166 ? -22.359 -8.5 -9.172 1 91.44 166 GLY A O 1
ATOM 1335 N N . LYS A 1 167 ? -21.781 -9.953 -7.605 1 93.38 167 LYS A N 1
ATOM 1336 C CA . LYS A 1 167 ? -20.359 -9.602 -7.656 1 93.38 167 LYS A CA 1
ATOM 1337 C C . LYS A 1 167 ? -19.516 -10.773 -8.141 1 93.38 167 LYS A C 1
ATOM 1339 O O . LYS A 1 167 ? -19.766 -11.922 -7.762 1 93.38 167 LYS A O 1
ATOM 1344 N N . PRO A 1 168 ? -18.609 -10.477 -8.969 1 95.31 168 PRO A N 1
ATOM 1345 C CA . PRO A 1 168 ? -17.797 -11.562 -9.523 1 95.31 168 PRO A CA 1
ATOM 1346 C C . PRO A 1 168 ? -16.781 -12.117 -8.516 1 95.31 168 PRO A C 1
ATOM 1348 O O . PRO A 1 168 ? -16.219 -11.367 -7.719 1 95.31 168 PRO A O 1
ATOM 1351 N N . LEU A 1 169 ? -16.594 -13.461 -8.617 1 95.56 169 LEU A N 1
ATOM 1352 C CA . LEU A 1 169 ? -15.68 -14.211 -7.762 1 95.56 169 LEU A CA 1
ATOM 1353 C C . LEU A 1 169 ? -14.773 -15.117 -8.594 1 95.56 169 LEU A C 1
ATOM 1355 O O . LEU A 1 169 ? -15.18 -15.609 -9.648 1 95.56 169 LEU A O 1
ATOM 1359 N N . ALA A 1 170 ? -13.633 -15.328 -8.078 1 96.94 170 ALA A N 1
ATOM 1360 C CA . ALA A 1 170 ? -12.719 -16.312 -8.648 1 96.94 170 ALA A CA 1
ATOM 1361 C C . ALA A 1 170 ? -12.219 -17.281 -7.582 1 96.94 170 ALA A C 1
ATOM 1363 O O . ALA A 1 170 ? -11.938 -16.875 -6.449 1 96.94 170 ALA A O 1
ATOM 1364 N N . THR A 1 171 ? -12.172 -18.547 -7.867 1 97.12 171 THR A N 1
ATOM 1365 C CA . THR A 1 171 ? -11.57 -19.594 -7.055 1 97.12 171 THR A CA 1
ATOM 1366 C C . THR A 1 171 ? -10.469 -20.312 -7.828 1 97.12 171 THR A C 1
ATOM 1368 O O . THR A 1 171 ? -10.711 -20.844 -8.914 1 97.12 171 THR A O 1
ATOM 1371 N N . ARG A 1 172 ? -9.305 -20.344 -7.242 1 97.94 172 ARG A N 1
ATOM 1372 C CA . ARG A 1 172 ? -8.18 -20.938 -7.953 1 97.94 172 ARG A CA 1
ATOM 1373 C C . ARG A 1 172 ? -7.816 -22.297 -7.375 1 97.94 172 ARG A C 1
ATOM 1375 O O . ARG A 1 172 ? -7.766 -22.453 -6.152 1 97.94 172 ARG A O 1
ATOM 1382 N N . HIS A 1 173 ? -7.59 -23.234 -8.219 1 98.06 173 HIS A N 1
ATOM 1383 C CA . HIS A 1 173 ? -7.125 -24.578 -7.918 1 98.06 173 HIS A CA 1
ATOM 1384 C C . HIS A 1 173 ? -5.719 -24.812 -8.461 1 98.06 173 HIS A C 1
ATOM 1386 O O . HIS A 1 173 ? -5.473 -24.625 -9.656 1 98.06 173 HIS A O 1
ATOM 1392 N N . HIS A 1 174 ? -4.844 -25.25 -7.594 1 98.31 174 HIS A N 1
ATOM 1393 C CA . HIS A 1 174 ? -3.43 -25.328 -7.941 1 98.31 174 HIS A CA 1
ATOM 1394 C C . HIS A 1 174 ? -3.051 -26.734 -8.398 1 98.31 174 HIS A C 1
ATOM 1396 O O . HIS A 1 174 ? -3.469 -27.734 -7.785 1 98.31 174 HIS A O 1
ATOM 1402 N N . CYS A 1 175 ? -2.281 -26.844 -9.484 1 97.75 175 CYS A N 1
ATOM 1403 C CA . CYS A 1 175 ? -1.713 -28.125 -9.859 1 97.75 175 CYS A CA 1
ATOM 1404 C C . CYS A 1 175 ? -0.196 -28.125 -9.719 1 97.75 175 CYS A C 1
ATOM 1406 O O . CYS A 1 175 ? 0.43 -29.172 -9.625 1 97.75 175 CYS A O 1
ATOM 1408 N N . ILE A 1 176 ? 0.433 -26.953 -9.781 1 98.12 176 ILE A N 1
ATOM 1409 C CA . ILE A 1 176 ? 1.83 -26.75 -9.414 1 98.12 176 ILE A CA 1
ATOM 1410 C C . ILE A 1 176 ? 1.938 -25.578 -8.438 1 98.12 176 ILE A C 1
ATOM 1412 O O . ILE A 1 176 ? 1.384 -24.5 -8.68 1 98.12 176 ILE A O 1
ATOM 1416 N N . ASP A 1 177 ? 2.605 -25.797 -7.32 1 97.94 177 ASP A N 1
ATOM 1417 C CA . ASP A 1 177 ? 2.697 -24.766 -6.297 1 97.94 177 ASP A CA 1
ATOM 1418 C C . ASP A 1 177 ? 4.039 -24.844 -5.566 1 97.94 177 ASP A C 1
ATOM 1420 O O . ASP A 1 177 ? 4.34 -25.828 -4.902 1 97.94 177 ASP A O 1
ATOM 1424 N N . TRP A 1 178 ? 4.781 -23.766 -5.684 1 97.94 178 TRP A N 1
ATOM 1425 C CA . TRP A 1 178 ? 6.09 -23.609 -5.055 1 97.94 178 TRP A CA 1
ATOM 1426 C C . TRP A 1 178 ? 6.023 -23.938 -3.568 1 97.94 178 TRP A C 1
ATOM 1428 O O . TRP A 1 178 ? 6.879 -24.656 -3.049 1 97.94 178 TRP A O 1
ATOM 1438 N N . ASN A 1 179 ? 4.996 -23.547 -2.895 1 96.75 179 ASN A N 1
ATOM 1439 C CA . ASN A 1 179 ? 4.922 -23.656 -1.439 1 96.75 179 ASN A CA 1
ATOM 1440 C C . ASN A 1 179 ? 4.379 -25 -0.993 1 96.75 179 ASN A C 1
ATOM 1442 O O . ASN A 1 179 ? 4.445 -25.344 0.19 1 96.75 179 ASN A O 1
ATOM 1446 N N . PHE A 1 180 ? 3.799 -25.797 -1.809 1 96.06 180 PHE A N 1
ATOM 1447 C CA . PHE A 1 180 ? 3.111 -27.031 -1.445 1 96.06 180 PHE A CA 1
ATOM 1448 C C . PHE A 1 180 ? 4.109 -28.141 -1.176 1 96.06 180 PHE A C 1
ATOM 1450 O O . PHE A 1 180 ? 4.91 -28.484 -2.047 1 96.06 180 PHE A O 1
ATOM 1457 N N . VAL A 1 181 ? 4.059 -28.688 -0.003 1 95.31 181 VAL A N 1
ATOM 1458 C CA . VAL A 1 181 ? 4.961 -29.781 0.378 1 95.31 181 VAL A CA 1
ATOM 1459 C C . VAL A 1 181 ? 4.152 -30.953 0.925 1 95.31 181 VAL A C 1
ATOM 1461 O O . VAL A 1 181 ? 4.652 -31.719 1.746 1 95.31 181 VAL A O 1
ATOM 1464 N N . GLY A 1 182 ? 2.902 -30.922 0.576 1 91.88 182 GLY A N 1
ATOM 1465 C CA . GLY A 1 182 ? 2.043 -32 1.004 1 91.88 182 GLY A CA 1
ATOM 1466 C C . GLY A 1 182 ? 0.986 -31.594 2.004 1 91.88 182 GLY A C 1
ATOM 1467 O O . GLY A 1 182 ? 0.129 -32.375 2.389 1 91.88 182 GLY A O 1
ATOM 1468 N N . VAL A 1 183 ? 1.072 -30.359 2.389 1 91.62 183 VAL A N 1
ATOM 1469 C CA . VAL A 1 183 ? 0.1 -29.797 3.326 1 91.62 183 VAL A CA 1
ATOM 1470 C C . VAL A 1 183 ? -0.703 -28.688 2.643 1 91.62 183 VAL A C 1
ATOM 1472 O O . VAL A 1 183 ? -0.134 -27.719 2.156 1 91.62 183 VAL A O 1
ATOM 1475 N N . SER A 1 184 ? -1.986 -28.891 2.652 1 91.12 184 SER A N 1
ATOM 1476 C CA . SER A 1 184 ? -2.854 -27.938 1.969 1 91.12 184 SER A CA 1
ATOM 1477 C C . SER A 1 184 ? -3.131 -26.719 2.842 1 91.12 184 SER A C 1
ATOM 1479 O O . SER A 1 184 ? -3.252 -26.844 4.062 1 91.12 184 SER A O 1
ATOM 1481 N N . ARG A 1 185 ? -3.23 -25.516 2.178 1 90.44 185 ARG A N 1
ATOM 1482 C CA . ARG A 1 185 ? -3.797 -24.344 2.832 1 90.44 185 ARG A CA 1
ATOM 1483 C C . ARG A 1 185 ? -5.219 -24.625 3.312 1 90.44 185 ARG A C 1
ATOM 1485 O O . ARG A 1 185 ? -6 -25.266 2.613 1 90.44 185 ARG A O 1
ATOM 1492 N N . PRO A 1 186 ? -5.574 -24.156 4.484 1 92.88 186 PRO A N 1
ATOM 1493 C CA . PRO A 1 186 ? -6.852 -24.562 5.078 1 92.88 186 PRO A CA 1
ATOM 1494 C C . PRO A 1 186 ? -8 -23.641 4.68 1 92.88 186 PRO A C 1
ATOM 1496 O O . PRO A 1 186 ? -9.016 -23.578 5.375 1 92.88 186 PRO A O 1
ATOM 1499 N N . ARG A 1 187 ? -7.82 -22.844 3.686 1 96.25 187 ARG A N 1
ATOM 1500 C CA . ARG A 1 187 ? -8.859 -21.969 3.129 1 96.25 187 ARG A CA 1
ATOM 1501 C C . ARG A 1 187 ? -8.734 -21.891 1.611 1 96.25 187 ARG A C 1
ATOM 1503 O O . ARG A 1 187 ? -7.641 -22.016 1.061 1 96.25 187 ARG A O 1
ATOM 1510 N N . PRO A 1 188 ? -9.883 -21.625 0.994 1 97.75 188 PRO A N 1
ATOM 1511 C CA . PRO A 1 188 ? -9.82 -21.516 -0.465 1 97.75 188 PRO A CA 1
ATOM 1512 C C . PRO A 1 188 ? -9 -20.312 -0.932 1 97.75 188 PRO A C 1
ATOM 1514 O O . PRO A 1 188 ? -8.852 -19.344 -0.191 1 97.75 188 PRO A O 1
ATOM 1517 N N . ASN A 1 189 ? -8.359 -20.469 -2.059 1 98.25 189 ASN A N 1
ATOM 1518 C CA . ASN A 1 189 ? -7.906 -19.312 -2.828 1 98.25 189 ASN A CA 1
ATOM 1519 C C . ASN A 1 189 ? -9.047 -18.688 -3.613 1 98.25 189 ASN A C 1
ATOM 1521 O O . ASN A 1 189 ? -9.156 -18.875 -4.824 1 98.25 189 ASN A O 1
ATOM 1525 N N . LYS A 1 190 ? -9.883 -18 -2.891 1 97.81 190 LYS A N 1
ATOM 1526 C CA . LYS A 1 190 ? -11.125 -17.422 -3.383 1 97.81 190 LYS A CA 1
ATOM 1527 C C . LYS A 1 190 ? -11.18 -15.922 -3.074 1 97.81 190 LYS A C 1
ATOM 1529 O O . LYS A 1 190 ? -10.875 -15.5 -1.959 1 97.81 190 LYS A O 1
ATOM 1534 N N . TRP A 1 191 ? -11.531 -15.172 -4.039 1 98.06 191 TRP A N 1
ATOM 1535 C CA . TRP A 1 191 ? -11.492 -13.727 -3.848 1 98.06 191 TRP A CA 1
ATOM 1536 C C . TRP A 1 191 ? -12.469 -13.023 -4.781 1 98.06 191 TRP A C 1
ATOM 1538 O O . TRP A 1 191 ? -12.836 -13.562 -5.828 1 98.06 191 TRP A O 1
ATOM 1548 N N . TRP A 1 192 ? -12.938 -11.852 -4.336 1 97.94 192 TRP A N 1
ATOM 1549 C CA . TRP A 1 192 ? -13.805 -10.984 -5.129 1 97.94 192 TRP A CA 1
ATOM 1550 C C . TRP A 1 192 ? -13 -10.203 -6.164 1 97.94 192 TRP A C 1
ATOM 1552 O O . TRP A 1 192 ? -11.82 -9.914 -5.949 1 97.94 192 TRP A O 1
ATOM 1562 N N . ILE A 1 193 ? -13.633 -9.883 -7.262 1 97.06 193 ILE A N 1
ATOM 1563 C CA . ILE A 1 193 ? -13.031 -9.078 -8.32 1 97.06 193 ILE A CA 1
ATOM 1564 C C . ILE A 1 193 ? -13.727 -7.719 -8.383 1 97.06 193 ILE A C 1
ATOM 1566 O O . ILE A 1 193 ? -14.93 -7.637 -8.664 1 97.06 193 ILE A O 1
ATOM 1570 N N . GLN A 1 194 ? -12.984 -6.637 -8.125 1 96.19 194 GLN A N 1
ATOM 1571 C CA . GLN A 1 194 ? -13.539 -5.289 -8.188 1 96.19 194 GLN A CA 1
ATOM 1572 C C . GLN A 1 194 ? -12.859 -4.465 -9.281 1 96.19 194 GLN A C 1
ATOM 1574 O O . GLN A 1 194 ? -11.633 -4.332 -9.289 1 96.19 194 GLN A O 1
ATOM 1579 N N . PHE A 1 195 ? -13.641 -3.895 -10.148 1 94.38 195 PHE A N 1
ATOM 1580 C CA . PHE A 1 195 ? -13.148 -2.969 -11.164 1 94.38 195 PHE A CA 1
ATOM 1581 C C . PHE A 1 195 ? -13.539 -1.535 -10.82 1 94.38 195 PHE A C 1
ATOM 1583 O O . PHE A 1 195 ? -14.477 -1.308 -10.055 1 94.38 195 PHE A O 1
ATOM 1590 N N . PRO A 1 196 ? -12.711 -0.547 -11.312 1 91.25 196 PRO A N 1
ATOM 1591 C CA . PRO A 1 196 ? -13.156 0.838 -11.133 1 91.25 196 PRO A CA 1
ATOM 1592 C C . PRO A 1 196 ? -14.531 1.099 -11.742 1 91.25 196 PRO A C 1
ATOM 1594 O O . PRO A 1 196 ? -14.859 0.554 -12.797 1 91.25 196 PRO A O 1
ATOM 1597 N N . LYS A 1 197 ? -15.438 1.739 -10.805 1 76.56 197 LYS A N 1
ATOM 1598 C CA . LYS A 1 197 ? -16.719 2.139 -11.367 1 76.56 197 LYS A CA 1
ATOM 1599 C C . LYS A 1 197 ? -16.578 3.381 -12.242 1 76.56 197 LYS A C 1
ATOM 1601 O O . LYS A 1 197 ? -15.789 4.273 -11.938 1 76.56 197 LYS A O 1
ATOM 1606 N N . GLU A 1 198 ? -17.062 3.293 -13.43 1 56.81 198 GLU A N 1
ATOM 1607 C CA . GLU A 1 198 ? -17.047 4.453 -14.312 1 56.81 198 GLU A CA 1
ATOM 1608 C C . GLU A 1 198 ? -17.688 5.668 -13.641 1 56.81 198 GLU A C 1
ATOM 1610 O O . GLU A 1 198 ? -18.625 5.531 -12.859 1 56.81 198 GLU A O 1
ATOM 1615 N N . SER A 1 199 ? -16.984 6.773 -13.289 1 51.09 199 SER A N 1
ATOM 1616 C CA . SER A 1 199 ? -17.641 8.023 -12.922 1 51.09 199 SER A CA 1
ATOM 1617 C C . SER A 1 199 ? -18.812 8.336 -13.852 1 51.09 199 SER A C 1
ATOM 1619 O O . SER A 1 199 ? -18.844 7.879 -14.992 1 51.09 199 SER A O 1
ATOM 1621 N N . ASN A 1 200 ? -20.016 8.742 -13.281 1 40.47 200 ASN A N 1
ATOM 1622 C CA . ASN A 1 200 ? -21.234 9.156 -13.977 1 40.47 200 ASN A CA 1
ATOM 1623 C C . ASN A 1 200 ? -20.906 9.969 -15.227 1 40.47 200 ASN A C 1
ATOM 1625 O O . ASN A 1 200 ? -21.766 10.656 -15.773 1 40.47 200 ASN A O 1
ATOM 1629 N N . ASP A 1 201 ? -19.891 10.867 -15.352 1 38.91 201 ASP A N 1
ATOM 1630 C CA . ASP A 1 201 ? -20.156 11.703 -16.516 1 38.91 201 ASP A CA 1
ATOM 1631 C C . ASP A 1 201 ? -20.672 10.859 -17.688 1 38.91 201 ASP A C 1
ATOM 1633 O O . ASP A 1 201 ? -20.484 9.641 -17.703 1 38.91 201 ASP A O 1
ATOM 1637 N N . ASN A 1 202 ? -21.328 11.688 -18.719 1 37.88 202 ASN A N 1
ATOM 1638 C CA . ASN A 1 202 ? -21.953 11.312 -19.984 1 37.88 202 ASN A CA 1
ATOM 1639 C C . ASN A 1 202 ? -21.234 10.117 -20.625 1 37.88 202 ASN A C 1
ATOM 1641 O O . ASN A 1 202 ? -21.641 9.656 -21.688 1 37.88 202 ASN A O 1
ATOM 1645 N N . ASP A 1 203 ? -19.938 10.195 -20.672 1 35.72 203 ASP A N 1
ATOM 1646 C CA . ASP A 1 203 ? -19.344 9.18 -21.531 1 35.72 203 ASP A CA 1
ATOM 1647 C C . ASP A 1 203 ? -19.359 7.809 -20.859 1 35.72 203 ASP A C 1
ATOM 1649 O O . ASP A 1 203 ? -18.516 7.535 -19.984 1 35.72 203 ASP A O 1
ATOM 1653 N N . LYS A 1 204 ? -20.5 7.227 -20.594 1 37.72 204 LYS A N 1
ATOM 1654 C CA . LYS A 1 204 ? -20.859 5.859 -20.219 1 37.72 204 LYS A CA 1
ATOM 1655 C C . LYS A 1 204 ? -19.688 4.91 -20.406 1 37.72 204 LYS A C 1
ATOM 1657 O O . LYS A 1 204 ? -19.781 3.717 -20.125 1 37.72 204 LYS A O 1
ATOM 1662 N N . SER A 1 205 ? -19.016 4.891 -21.453 1 39.88 205 SER A N 1
ATOM 1663 C CA . SER A 1 205 ? -18.438 3.688 -22.031 1 39.88 205 SER A CA 1
ATOM 1664 C C . SER A 1 205 ? -17.406 3.053 -21.109 1 39.88 205 SER A C 1
ATOM 1666 O O . SER A 1 205 ? -17.438 1.84 -20.875 1 39.88 205 SER A O 1
ATOM 1668 N N . SER A 1 206 ? -15.961 3.305 -21.203 1 46.72 206 SER A N 1
ATOM 1669 C CA . SER A 1 206 ? -14.867 2.342 -21.141 1 46.72 206 SER A CA 1
ATOM 1670 C C . SER A 1 206 ? -14.312 2.221 -19.734 1 46.72 206 SER A C 1
ATOM 1672 O O . SER A 1 206 ? -13.734 3.17 -19.203 1 46.72 206 SER A O 1
ATOM 1674 N N . SER A 1 207 ? -15.078 1.569 -18.688 1 60.88 207 SER A N 1
ATOM 1675 C CA . SER A 1 207 ? -14.391 1.118 -17.484 1 60.88 207 SER A CA 1
ATOM 1676 C C . SER A 1 207 ? -12.93 0.802 -17.766 1 60.88 207 SER A C 1
ATOM 1678 O O . SER A 1 207 ? -12.602 0.24 -18.812 1 60.88 207 SER A O 1
ATOM 1680 N N . ASP A 1 208 ? -12.156 1.568 -16.906 1 74.88 208 ASP A N 1
ATOM 1681 C CA . ASP A 1 208 ? -10.742 1.228 -17.031 1 74.88 208 ASP A CA 1
ATOM 1682 C C . ASP A 1 208 ? -10.492 -0.235 -16.672 1 74.88 208 ASP A C 1
ATOM 1684 O O . ASP A 1 208 ? -10.43 -0.586 -15.5 1 74.88 208 ASP A O 1
ATOM 1688 N N . CYS A 1 209 ? -10.484 -1.065 -17.656 1 87.25 209 CYS A N 1
ATOM 1689 C CA . CYS A 1 209 ? -10.305 -2.5 -17.453 1 87.25 209 CYS A CA 1
ATOM 1690 C C . CYS A 1 209 ? -8.82 -2.848 -17.344 1 87.25 209 CYS A C 1
ATOM 1692 O O . CYS A 1 209 ? -8.453 -4.023 -17.375 1 87.25 209 CYS A O 1
ATOM 1694 N N . SER A 1 210 ? -8.086 -1.729 -17.141 1 93.5 210 SER A N 1
ATOM 1695 C CA . SER A 1 210 ? -6.648 -1.982 -17.062 1 93.5 210 SER A CA 1
ATOM 1696 C C . SER A 1 210 ? -6.195 -2.119 -15.609 1 93.5 210 SER A C 1
ATOM 1698 O O . SER A 1 210 ? -5.004 -2.281 -15.344 1 93.5 210 SER A O 1
ATOM 1700 N N . LYS A 1 211 ? -7.125 -2.006 -14.75 1 95.75 211 LYS A N 1
ATOM 1701 C CA . LYS A 1 211 ? -6.824 -2.193 -13.328 1 95.75 211 LYS A CA 1
ATOM 1702 C C . LYS A 1 211 ? -7.984 -2.869 -12.609 1 95.75 211 LYS A C 1
ATOM 1704 O O . LYS A 1 211 ? -9.141 -2.74 -13.016 1 95.75 211 LYS A O 1
ATOM 1709 N N . TRP A 1 212 ? -7.738 -3.59 -11.602 1 96.94 212 TRP A N 1
ATOM 1710 C CA . TRP A 1 212 ? -8.75 -4.199 -10.75 1 96.94 212 TRP A CA 1
ATOM 1711 C C . TRP A 1 212 ? -8.172 -4.578 -9.398 1 96.94 212 TRP A C 1
ATOM 1713 O O . TRP A 1 212 ? -6.961 -4.461 -9.18 1 96.94 212 TRP A O 1
ATOM 1723 N N . LYS A 1 213 ? -9.078 -4.879 -8.438 1 98 213 LYS A N 1
ATOM 1724 C CA . LYS A 1 213 ? -8.656 -5.332 -7.117 1 98 213 LYS A CA 1
ATOM 1725 C C . LYS A 1 213 ? -9.133 -6.754 -6.844 1 98 213 LYS A C 1
ATOM 1727 O O . LYS A 1 213 ? -10.266 -7.109 -7.18 1 98 213 LYS A O 1
ATOM 1732 N N . GLU A 1 214 ? -8.164 -7.527 -6.402 1 98.62 214 GLU A N 1
ATOM 1733 C CA . GLU A 1 214 ? -8.484 -8.773 -5.707 1 98.62 214 GLU A CA 1
ATOM 1734 C C . GLU A 1 214 ? -8.797 -8.516 -4.238 1 98.62 214 GLU A C 1
ATOM 1736 O O . GLU A 1 214 ? -7.934 -8.078 -3.479 1 98.62 214 GLU A O 1
ATOM 1741 N N . LEU A 1 215 ? -10.07 -8.742 -3.859 1 98.56 215 LEU A N 1
ATOM 1742 C CA . LEU A 1 215 ? -10.469 -8.57 -2.465 1 98.56 215 LEU A CA 1
ATOM 1743 C C . LEU A 1 215 ? -10.656 -9.93 -1.789 1 98.56 215 LEU A C 1
ATOM 1745 O O . LEU A 1 215 ? -11.258 -10.836 -2.363 1 98.56 215 LEU A O 1
ATOM 1749 N N . ALA A 1 216 ? -10.109 -10.055 -0.597 1 98.75 216 ALA A N 1
ATOM 1750 C CA . ALA A 1 216 ? -10.328 -11.281 0.167 1 98.75 216 ALA A CA 1
ATOM 1751 C C . ALA A 1 216 ? -11.805 -11.648 0.201 1 98.75 216 ALA A C 1
ATOM 1753 O O . ALA A 1 216 ? -12.672 -10.773 0.282 1 98.75 216 ALA A O 1
ATOM 1754 N N . TYR A 1 217 ? -12.023 -12.953 0.181 1 98.31 217 TYR A N 1
ATOM 1755 C CA . TYR A 1 217 ? -13.398 -13.43 0.248 1 98.31 217 TYR A CA 1
ATOM 1756 C C . TYR A 1 217 ? -14.047 -13.047 1.572 1 98.31 217 TYR A C 1
ATOM 1758 O O . TYR A 1 217 ? -15.156 -12.508 1.595 1 98.31 217 TYR A O 1
ATOM 1766 N N . ALA A 1 218 ? -13.32 -13.219 2.672 1 98.44 218 ALA A N 1
ATOM 1767 C CA . ALA A 1 218 ? -13.852 -12.945 4.008 1 98.44 218 ALA A CA 1
ATOM 1768 C C . ALA A 1 218 ? -13.484 -11.539 4.469 1 98.44 218 ALA A C 1
ATOM 1770 O O . ALA A 1 218 ? -12.625 -10.891 3.873 1 98.44 218 ALA A O 1
ATOM 1771 N N . LYS A 1 219 ? -14.156 -11.047 5.445 1 97.88 219 LYS A N 1
ATOM 1772 C CA . LYS A 1 219 ? -13.977 -9.711 6.012 1 97.88 219 LYS A CA 1
ATOM 1773 C C . LYS A 1 219 ? -13.531 -9.789 7.469 1 97.88 219 LYS A C 1
ATOM 1775 O O . LYS A 1 219 ? -13.789 -10.789 8.148 1 97.88 219 LYS A O 1
ATOM 1780 N N . ASP A 1 220 ? -12.797 -8.773 7.918 1 96.12 220 ASP A N 1
ATOM 1781 C CA . ASP A 1 220 ? -12.328 -8.719 9.297 1 96.12 220 ASP A CA 1
ATOM 1782 C C . ASP A 1 220 ? -13.406 -8.148 10.219 1 96.12 220 ASP A C 1
ATOM 1784 O O . ASP A 1 220 ? -14.562 -8.016 9.82 1 96.12 220 ASP A O 1
ATOM 1788 N N . ASP A 1 221 ? -13.008 -7.824 11.492 1 93.25 221 ASP A N 1
ATOM 1789 C CA . ASP A 1 221 ? -13.953 -7.391 12.516 1 93.25 221 ASP A CA 1
ATOM 1790 C C . ASP A 1 221 ? -14.469 -5.98 12.234 1 93.25 221 ASP A C 1
ATOM 1792 O O . ASP A 1 221 ? -15.461 -5.547 12.82 1 93.25 221 ASP A O 1
ATOM 1796 N N . TRP A 1 222 ? -13.844 -5.273 11.344 1 94.5 222 TRP A N 1
ATOM 1797 C CA . TRP A 1 222 ? -14.258 -3.92 11 1 94.5 222 TRP A CA 1
ATOM 1798 C C . TRP A 1 222 ? -15.047 -3.91 9.695 1 94.5 222 TRP A C 1
ATOM 1800 O O . TRP A 1 222 ? -15.328 -2.846 9.141 1 94.5 222 TRP A O 1
ATOM 1810 N N . GLY A 1 223 ? -15.336 -5.117 9.164 1 94.62 223 GLY A N 1
ATOM 1811 C CA . GLY A 1 223 ? -16.125 -5.246 7.945 1 94.62 223 GLY A CA 1
ATOM 1812 C C . GLY A 1 223 ? -15.312 -4.98 6.688 1 94.62 223 GLY A C 1
ATOM 1813 O O . GLY A 1 223 ? -15.875 -4.746 5.621 1 94.62 223 GLY A O 1
ATOM 1814 N N . GLN A 1 224 ? -14.047 -5.016 6.793 1 97 224 GLN A N 1
ATOM 1815 C CA . GLN A 1 224 ? -13.148 -4.832 5.66 1 97 224 GLN A CA 1
ATOM 1816 C C . GLN A 1 224 ? -12.633 -6.176 5.148 1 97 224 GLN A C 1
ATOM 1818 O O . GLN A 1 224 ? -12.383 -7.09 5.934 1 97 224 GLN A O 1
ATOM 1823 N N . HIS A 1 225 ? -12.523 -6.297 3.791 1 98.38 225 HIS A N 1
ATOM 1824 C CA . HIS A 1 225 ? -11.789 -7.461 3.312 1 98.38 225 HIS A CA 1
ATOM 1825 C C . HIS A 1 225 ? -10.383 -7.508 3.912 1 98.38 225 HIS A C 1
ATOM 1827 O O . HIS A 1 225 ? -9.672 -6.504 3.904 1 98.38 225 HIS A O 1
ATOM 1833 N N . TYR A 1 226 ? -9.977 -8.641 4.422 1 97.75 226 TYR A N 1
ATOM 1834 C CA . TYR A 1 226 ? -8.844 -8.656 5.34 1 97.75 226 TYR A CA 1
ATOM 1835 C C . TYR A 1 226 ? -7.531 -8.516 4.578 1 97.75 226 TYR A C 1
ATOM 1837 O O . TYR A 1 226 ? -6.48 -8.273 5.18 1 97.75 226 TYR A O 1
ATOM 1845 N N . TYR A 1 227 ? -7.555 -8.633 3.246 1 98.62 227 TYR A N 1
ATOM 1846 C CA . TYR A 1 227 ? -6.461 -8.211 2.375 1 98.62 227 TYR A CA 1
ATOM 1847 C C . TYR A 1 227 ? -6.988 -7.797 1.006 1 98.62 227 TYR A C 1
ATOM 1849 O O . TYR A 1 227 ? -8.125 -8.109 0.65 1 98.62 227 TYR A O 1
ATOM 1857 N N . PHE A 1 228 ? -6.234 -7.094 0.334 1 98.69 228 PHE A N 1
ATOM 1858 C CA . PHE A 1 228 ? -6.512 -6.957 -1.09 1 98.69 228 PHE A CA 1
ATOM 1859 C C . PHE A 1 228 ? -5.223 -6.781 -1.881 1 98.69 228 PHE A C 1
ATOM 1861 O O . PHE A 1 228 ? -4.184 -6.434 -1.314 1 98.69 228 PHE A O 1
ATOM 1868 N N . GLU A 1 229 ? -5.277 -7.137 -3.104 1 98.81 229 GLU A N 1
ATOM 1869 C CA . GLU A 1 229 ? -4.258 -6.879 -4.117 1 98.81 229 GLU A CA 1
ATOM 1870 C C . GLU A 1 229 ? -4.793 -5.965 -5.215 1 98.81 229 GLU A C 1
ATOM 1872 O O . GLU A 1 229 ? -5.926 -6.133 -5.676 1 98.81 229 GLU A O 1
ATOM 1877 N N . ARG A 1 230 ? -4.004 -4.941 -5.527 1 98.62 230 ARG A N 1
ATOM 1878 C CA . ARG A 1 230 ? -4.309 -4.152 -6.715 1 98.62 230 ARG A CA 1
ATOM 1879 C C . ARG A 1 230 ? -3.514 -4.641 -7.918 1 98.62 230 ARG A C 1
ATOM 1881 O O . ARG A 1 230 ? -2.311 -4.895 -7.816 1 98.62 230 ARG A O 1
ATOM 1888 N N . TRP A 1 231 ? -4.195 -4.762 -8.961 1 98.5 231 TRP A N 1
ATOM 1889 C CA . TRP A 1 231 ? -3.596 -5.25 -10.203 1 98.5 231 TRP A CA 1
ATOM 1890 C C . TRP A 1 231 ? -3.674 -4.195 -11.297 1 98.5 231 TRP A C 1
ATOM 1892 O O . TRP A 1 231 ? -4.676 -3.484 -11.414 1 98.5 231 TRP A O 1
ATOM 1902 N N . GLU A 1 232 ? -2.602 -4.07 -12.047 1 98.25 232 GLU A N 1
ATOM 1903 C CA . GLU A 1 232 ? -2.541 -3.189 -13.211 1 98.25 232 GLU A CA 1
ATOM 1904 C C . GLU A 1 232 ? -1.982 -3.92 -14.422 1 98.25 232 GLU A C 1
ATOM 1906 O O . GLU A 1 232 ? -1.021 -4.684 -14.312 1 98.25 232 GLU A O 1
ATOM 1911 N N . ARG A 1 233 ? -2.586 -3.699 -15.508 1 97.69 233 ARG A N 1
ATOM 1912 C CA . ARG A 1 233 ? -2.205 -4.426 -16.719 1 97.69 233 ARG A CA 1
ATOM 1913 C C . ARG A 1 233 ? -0.82 -4.004 -17.188 1 97.69 233 ARG A C 1
ATOM 1915 O O . ARG A 1 233 ? -0.494 -2.814 -17.188 1 97.69 233 ARG A O 1
ATOM 1922 N N . TYR A 1 234 ? -0.01 -4.934 -17.609 1 98 234 TYR A N 1
ATOM 1923 C CA . TYR A 1 234 ? 1.242 -4.645 -18.297 1 98 234 TYR A CA 1
ATOM 1924 C C . TYR A 1 234 ? 0.983 -4.09 -19.688 1 98 234 TYR A C 1
ATOM 1926 O O . TYR A 1 234 ? -0.051 -4.379 -20.297 1 98 234 TYR A O 1
ATOM 1934 N N . PRO A 1 235 ? 1.965 -3.238 -20.203 1 96.19 235 PRO A N 1
ATOM 1935 C CA . PRO A 1 235 ? 1.849 -2.881 -21.609 1 96.19 235 PRO A CA 1
ATOM 1936 C C . PRO A 1 235 ? 1.747 -4.102 -22.531 1 96.19 235 PRO A C 1
ATOM 1938 O O . PRO A 1 235 ? 2.459 -5.09 -22.328 1 96.19 235 PRO A O 1
ATOM 1941 N N . ARG A 1 236 ? 0.789 -4.117 -23.438 1 96.69 236 ARG A N 1
ATOM 1942 C CA . ARG A 1 236 ? 0.541 -5.219 -24.359 1 96.69 236 ARG A CA 1
ATOM 1943 C C . ARG A 1 236 ? 0.186 -6.496 -23.609 1 96.69 236 ARG A C 1
ATOM 1945 O O . ARG A 1 236 ? 0.638 -7.586 -23.969 1 96.69 236 ARG A O 1
ATOM 1952 N N . GLY A 1 237 ? -0.509 -6.328 -22.516 1 97.06 237 GLY A N 1
ATOM 1953 C CA . GLY A 1 237 ? -0.903 -7.445 -21.672 1 97.06 237 GLY A CA 1
ATOM 1954 C C . GLY A 1 237 ? -2.352 -7.859 -21.859 1 97.06 237 GLY A C 1
ATOM 1955 O O . GLY A 1 237 ? -2.99 -8.352 -20.938 1 97.06 237 GLY A O 1
ATOM 1956 N N . ILE A 1 238 ? -2.883 -7.59 -23.031 1 93.75 238 ILE A N 1
ATOM 1957 C CA . ILE A 1 238 ? -4.258 -7.957 -23.359 1 93.75 238 ILE A CA 1
ATOM 1958 C C . ILE A 1 238 ? -4.277 -8.812 -24.625 1 93.75 238 ILE A C 1
ATOM 1960 O O . ILE A 1 238 ? -3.389 -8.695 -25.469 1 93.75 238 ILE A O 1
ATOM 1964 N N . ASP A 1 239 ? -5.234 -9.602 -24.734 1 87.69 239 ASP A N 1
ATOM 1965 C CA . ASP A 1 239 ? -5.227 -10.609 -25.797 1 87.69 239 ASP A CA 1
ATOM 1966 C C . ASP A 1 239 ? -5.426 -9.969 -27.172 1 87.69 239 ASP A C 1
ATOM 1968 O O . ASP A 1 239 ? -4.996 -10.516 -28.188 1 87.69 239 ASP A O 1
ATOM 1972 N N . ASP A 1 240 ? -6.012 -8.836 -27.156 1 86.06 240 ASP A N 1
ATOM 1973 C CA . ASP A 1 240 ? -6.195 -8.148 -28.438 1 86.06 240 ASP A CA 1
ATOM 1974 C C . ASP A 1 240 ? -4.855 -7.695 -29.016 1 86.06 240 ASP A C 1
ATOM 1976 O O . ASP A 1 240 ? -4.766 -7.355 -30.188 1 86.06 240 ASP A O 1
ATOM 1980 N N . GLU A 1 241 ? -3.844 -7.77 -28.219 1 80.88 241 GLU A N 1
ATOM 1981 C CA . GLU A 1 241 ? -2.537 -7.262 -28.625 1 80.88 241 GLU A CA 1
ATOM 1982 C C . GLU A 1 241 ? -1.541 -8.398 -28.828 1 80.88 241 GLU A C 1
ATOM 1984 O O . GLU A 1 241 ? -0.328 -8.188 -28.766 1 80.88 241 GLU A O 1
ATOM 1989 N N . GLY A 1 242 ? -1.895 -9.602 -29.062 1 85 242 GLY A N 1
ATOM 1990 C CA . GLY A 1 242 ? -0.95 -10.688 -29.266 1 85 242 GLY A CA 1
ATOM 1991 C C . GLY A 1 242 ? -1.584 -12.062 -29.125 1 85 242 GLY A C 1
ATOM 1992 O O . GLY A 1 242 ? -0.92 -13.078 -29.328 1 85 242 GLY A O 1
ATOM 1993 N N . GLY A 1 243 ? -2.818 -12.094 -28.734 1 93.81 243 GLY A N 1
ATOM 1994 C CA . GLY A 1 243 ? -3.523 -13.359 -28.625 1 93.81 243 GLY A CA 1
ATOM 1995 C C . GLY A 1 243 ? -3.486 -13.938 -27.219 1 93.81 243 GLY A C 1
ATOM 1996 O O . GLY A 1 243 ? -2.992 -13.297 -26.297 1 93.81 243 GLY A O 1
ATOM 1997 N N . ARG A 1 244 ? -4.098 -15.047 -27.078 1 96.75 244 ARG A N 1
ATOM 1998 C CA . ARG A 1 244 ? -4.223 -15.773 -25.812 1 96.75 244 ARG A CA 1
ATOM 1999 C C . ARG A 1 244 ? -4.008 -17.266 -26.016 1 96.75 244 ARG A C 1
ATOM 2001 O O . ARG A 1 244 ? -4.484 -17.844 -27 1 96.75 244 ARG A O 1
ATOM 2008 N N . LEU A 1 245 ? -3.197 -17.844 -25.156 1 96.56 245 LEU A N 1
ATOM 2009 C CA . LEU A 1 245 ? -2.9 -19.281 -25.234 1 96.56 245 LEU A CA 1
ATOM 2010 C C . LEU A 1 245 ? -2.688 -19.859 -23.844 1 96.56 245 LEU A C 1
ATOM 2012 O O . LEU A 1 245 ? -2.053 -19.234 -22.984 1 96.56 245 LEU A O 1
ATOM 2016 N N . ALA A 1 246 ? -3.271 -21.031 -23.594 1 97.12 246 ALA A N 1
ATOM 2017 C CA . ALA A 1 246 ? -2.98 -21.828 -22.391 1 97.12 246 ALA A CA 1
ATOM 2018 C C . ALA A 1 246 ? -2.818 -23.312 -22.75 1 97.12 246 ALA A C 1
ATOM 2020 O O . ALA A 1 246 ? -3.723 -23.922 -23.312 1 97.12 246 ALA A O 1
ATOM 2021 N N . ILE A 1 247 ? -1.643 -23.844 -22.406 1 96.19 247 ILE A N 1
ATOM 2022 C CA . ILE A 1 247 ? -1.426 -25.266 -22.641 1 96.19 247 ILE A CA 1
ATOM 2023 C C . ILE A 1 247 ? -0.861 -25.906 -21.375 1 96.19 247 ILE A C 1
ATOM 2025 O O . ILE A 1 247 ? -0.194 -25.25 -20.578 1 96.19 247 ILE A O 1
ATOM 2029 N N . ARG A 1 248 ? -1.148 -27.156 -21.219 1 97 248 ARG A N 1
ATOM 2030 C CA . ARG A 1 248 ? -0.678 -27.938 -20.078 1 97 248 ARG A CA 1
ATOM 2031 C C . ARG A 1 248 ? -0.121 -29.281 -20.531 1 97 248 ARG A C 1
ATOM 2033 O O . ARG A 1 248 ? -0.653 -29.906 -21.453 1 97 248 ARG A O 1
ATOM 2040 N N . LEU A 1 249 ? 0.945 -29.688 -19.875 1 95.69 249 LEU A N 1
ATOM 2041 C CA . LEU A 1 249 ? 1.506 -31 -20.141 1 95.69 249 LEU A CA 1
ATOM 2042 C C . LEU A 1 249 ? 0.465 -32.094 -19.891 1 95.69 249 LEU A C 1
ATOM 2044 O O . LEU A 1 249 ? -0.217 -32.094 -18.875 1 95.69 249 LEU A O 1
ATOM 2048 N N . ALA A 1 250 ? 0.332 -32.938 -20.891 1 93.5 250 ALA A N 1
ATOM 2049 C CA . ALA A 1 250 ? -0.638 -34.031 -20.781 1 93.5 250 ALA A CA 1
ATOM 2050 C C . ALA A 1 250 ? -0.238 -35.031 -19.688 1 93.5 250 ALA A C 1
ATOM 2052 O O . ALA A 1 250 ? 0.95 -35.188 -19.406 1 93.5 250 ALA A O 1
ATOM 2053 N N . SER A 1 251 ? -1.297 -35.5 -19.078 1 87.31 251 SER A N 1
ATOM 2054 C CA . SER A 1 251 ? -1.042 -36.469 -18.016 1 87.31 251 SER A CA 1
ATOM 2055 C C . SER A 1 251 ? -0.336 -37.719 -18.562 1 87.31 251 SER A C 1
ATOM 2057 O O . SER A 1 251 ? -0.663 -38.188 -19.641 1 87.31 251 SER A O 1
ATOM 2059 N N . SER A 1 252 ? 0.909 -38 -18.062 1 69.56 252 SER A N 1
ATOM 2060 C CA . SER A 1 252 ? 1.53 -39.281 -18.469 1 69.56 252 SER A CA 1
ATOM 2061 C C . SER A 1 252 ? 0.837 -40.469 -17.797 1 69.56 252 SER A C 1
ATOM 2063 O O . SER A 1 252 ? 0.652 -40.469 -16.578 1 69.56 252 SER A O 1
ATOM 2065 N N . ARG A 1 253 ? -0.269 -40.75 -18.234 1 54.28 253 ARG A N 1
ATOM 2066 C CA . ARG A 1 253 ? -0.967 -41.875 -17.656 1 54.28 253 ARG A CA 1
ATOM 2067 C C . ARG A 1 253 ? 0.019 -42.969 -17.203 1 54.28 253 ARG A C 1
ATOM 2069 O O . ARG A 1 253 ? 0.806 -43.469 -18.016 1 54.28 253 ARG A O 1
ATOM 2076 N N . LYS A 1 254 ? 0.75 -42.875 -16.125 1 50.56 254 LYS A N 1
ATOM 2077 C CA . LYS A 1 254 ? 1.18 -44.219 -15.703 1 50.56 254 LYS A CA 1
ATOM 2078 C C . LYS A 1 254 ? 0.01 -45.188 -15.695 1 50.56 254 LYS A C 1
ATOM 2080 O O . LYS A 1 254 ? -1.036 -44.906 -15.109 1 50.56 254 LYS A O 1
ATOM 2085 N N . ARG A 1 255 ? 0.002 -45.875 -16.719 1 40.5 255 ARG A N 1
ATOM 2086 C CA . ARG A 1 255 ? -0.845 -47.062 -16.766 1 40.5 255 ARG A CA 1
ATOM 2087 C C . ARG A 1 255 ? -0.894 -47.75 -15.414 1 40.5 255 ARG A C 1
ATOM 2089 O O . ARG A 1 255 ? 0.141 -47.938 -14.773 1 40.5 255 ARG A O 1
ATOM 2096 N N . LYS A 1 256 ? -1.971 -47.656 -14.742 1 40.72 256 LYS A N 1
ATOM 2097 C CA . LYS A 1 256 ? -2.236 -48.594 -13.664 1 40.72 256 LYS A CA 1
ATOM 2098 C C . LYS A 1 256 ? -1.521 -49.906 -13.914 1 40.72 256 LYS A C 1
ATOM 2100 O O . LYS A 1 256 ? -1.688 -50.531 -14.969 1 40.72 256 LYS A O 1
ATOM 2105 N N . SER A 1 257 ? -0.363 -50.031 -13.375 1 36.56 257 SER A N 1
ATOM 2106 C CA . SER A 1 257 ? -0.05 -51.469 -13.383 1 36.56 257 SER A CA 1
ATOM 2107 C C . SER A 1 257 ? -1.299 -52.312 -13.148 1 36.56 257 SER A C 1
ATOM 2109 O O . SER A 1 257 ? -2.23 -51.875 -12.469 1 36.56 257 SER A O 1
ATOM 2111 N N . THR A 1 258 ? -1.637 -53.156 -14.133 1 35.19 258 THR A N 1
ATOM 2112 C CA . THR A 1 258 ? -2.693 -54.156 -14.117 1 35.19 258 THR A CA 1
ATOM 2113 C C . THR A 1 258 ? -2.908 -54.688 -12.703 1 35.19 258 THR A C 1
ATOM 2115 O O . THR A 1 258 ? -3.818 -55.5 -12.477 1 35.19 258 THR A O 1
ATOM 2118 N N . ASP A 1 259 ? -1.7 -54.938 -12 1 39.06 259 ASP A N 1
ATOM 2119 C CA . ASP A 1 259 ? -1.846 -55.875 -10.883 1 39.06 259 ASP A CA 1
ATOM 2120 C C . ASP A 1 259 ? -2.748 -55.281 -9.797 1 39.06 259 ASP A C 1
ATOM 2122 O O . ASP A 1 259 ? -2.971 -55.938 -8.766 1 39.06 259 ASP A O 1
ATOM 2126 N N . GLY A 1 260 ? -3.918 -54.688 -10.047 1 38.38 260 GLY A N 1
ATOM 2127 C CA . GLY A 1 260 ? -5.082 -54.375 -9.234 1 38.38 260 GLY A CA 1
ATOM 2128 C C . GLY A 1 260 ? -4.738 -53.594 -7.98 1 38.38 260 GLY A C 1
ATOM 2129 O O . GLY A 1 260 ? -5.586 -53.406 -7.102 1 38.38 260 GLY A O 1
ATOM 2130 N N . THR A 1 261 ? -3.438 -53.75 -7.488 1 36.03 261 THR A N 1
ATOM 2131 C CA . THR A 1 261 ? -3.301 -53.062 -6.215 1 36.03 261 THR A CA 1
ATOM 2132 C C . THR A 1 261 ? -3.242 -51.562 -6.422 1 36.03 261 THR A C 1
ATOM 2134 O O . THR A 1 261 ? -2.285 -51.031 -7.004 1 36.03 261 THR A O 1
ATOM 2137 N N . ASP A 1 262 ? -4.211 -50.875 -6.914 1 39.69 262 ASP A N 1
ATOM 2138 C CA . ASP A 1 262 ? -4.426 -49.438 -6.684 1 39.69 262 ASP A CA 1
ATOM 2139 C C . ASP A 1 262 ? -3.867 -49 -5.328 1 39.69 262 ASP A C 1
ATOM 2141 O O . ASP A 1 262 ? -4.457 -49.312 -4.289 1 39.69 262 ASP A O 1
ATOM 2145 N N . SER A 1 263 ? -2.631 -49.344 -4.996 1 37.03 263 SER A N 1
ATOM 2146 C CA . SER A 1 263 ? -2.314 -48.656 -3.752 1 37.03 263 SER A CA 1
ATOM 2147 C C . SER A 1 263 ? -2.771 -47.188 -3.801 1 37.03 263 SER A C 1
ATOM 2149 O O . SER A 1 263 ? -2.168 -46.375 -4.492 1 37.03 263 SER A O 1
ATOM 2151 N N . THR A 1 264 ? -3.984 -46.875 -3.994 1 41.22 264 THR A N 1
ATOM 2152 C CA . THR A 1 264 ? -4.691 -45.688 -3.531 1 41.22 264 THR A CA 1
ATOM 2153 C C . THR A 1 264 ? -4.066 -45.156 -2.246 1 41.22 264 THR A C 1
ATOM 2155 O O . THR A 1 264 ? -4.672 -45.25 -1.176 1 41.22 264 THR A O 1
ATOM 2158 N N . ASP A 1 265 ? -2.928 -45.531 -1.905 1 42.44 265 ASP A N 1
ATOM 2159 C CA . ASP A 1 265 ? -2.607 -44.812 -0.677 1 42.44 265 ASP A CA 1
ATOM 2160 C C . ASP A 1 265 ? -2.904 -43.312 -0.823 1 42.44 265 ASP A C 1
ATOM 2162 O O . ASP A 1 265 ? -2.336 -42.625 -1.687 1 42.44 265 ASP A O 1
ATOM 2166 N N . ALA A 1 266 ? -4.016 -42.906 -0.433 1 46.03 266 ALA A N 1
ATOM 2167 C CA . ALA A 1 266 ? -4.676 -41.625 -0.238 1 46.03 266 ALA A CA 1
ATOM 2168 C C . ALA A 1 266 ? -3.654 -40.5 -0.063 1 46.03 266 ALA A C 1
ATOM 2170 O O . ALA A 1 266 ? -3.979 -39.312 -0.237 1 46.03 266 ALA A O 1
ATOM 2171 N N . HIS A 1 267 ? -2.387 -40.75 0.446 1 54.28 267 HIS A N 1
ATOM 2172 C CA . HIS A 1 267 ? -1.501 -39.656 0.792 1 54.28 267 HIS A CA 1
ATOM 2173 C C . HIS A 1 267 ? -0.212 -39.688 -0.023 1 54.28 267 HIS A C 1
ATOM 2175 O O . HIS A 1 267 ? 0.832 -40.125 0.485 1 54.28 267 HIS A O 1
ATOM 2181 N N . SER A 1 268 ? -0.247 -39.719 -1.34 1 59.84 268 SER A N 1
ATOM 2182 C CA . SER A 1 268 ? 0.963 -39.656 -2.152 1 59.84 268 SER A CA 1
ATOM 2183 C C . SER A 1 268 ? 1.774 -38.406 -1.817 1 59.84 268 SER A C 1
ATOM 2185 O O . SER A 1 268 ? 1.213 -37.312 -1.638 1 59.84 268 SER A O 1
ATOM 2187 N N . ARG A 1 269 ? 2.934 -38.719 -1.577 1 75.12 269 ARG A N 1
ATOM 2188 C CA . ARG A 1 269 ? 3.916 -37.656 -1.352 1 75.12 269 ARG A CA 1
ATOM 2189 C C . ARG A 1 269 ? 4.09 -36.812 -2.6 1 75.12 269 ARG A C 1
ATOM 2191 O O . ARG A 1 269 ? 3.939 -37.312 -3.721 1 75.12 269 ARG A O 1
ATOM 2198 N N . PRO A 1 270 ? 4.32 -35.625 -2.459 1 73.75 270 PRO A N 1
ATOM 2199 C CA . PRO A 1 270 ? 4.59 -34.719 -3.59 1 73.75 270 PRO A CA 1
ATOM 2200 C C . PRO A 1 270 ? 5.582 -35.312 -4.586 1 73.75 270 PRO A C 1
ATOM 2202 O O . PRO A 1 270 ? 5.426 -35.156 -5.797 1 73.75 270 PRO A O 1
ATOM 2205 N N . CYS A 1 271 ? 6.469 -36.094 -4.16 1 73.5 271 CYS A N 1
ATOM 2206 C CA . CYS A 1 271 ? 7.496 -36.625 -5.035 1 73.5 271 CYS A CA 1
ATOM 2207 C C . CYS A 1 271 ? 6.941 -37.781 -5.879 1 73.5 271 CYS A C 1
ATOM 2209 O O . CYS A 1 271 ? 7.574 -38.188 -6.852 1 73.5 271 CYS A O 1
ATOM 2211 N N . ASP A 1 272 ? 5.695 -38.188 -5.547 1 74 272 ASP A N 1
ATOM 2212 C CA . ASP A 1 272 ? 5.082 -39.281 -6.305 1 74 272 ASP A CA 1
ATOM 2213 C C . ASP A 1 272 ? 4.184 -38.719 -7.414 1 74 272 ASP A C 1
ATOM 2215 O O . ASP A 1 272 ? 3.662 -39.5 -8.227 1 74 272 ASP A O 1
ATOM 2219 N N . GLN A 1 273 ? 4.09 -37.469 -7.453 1 78.56 273 GLN A N 1
ATOM 2220 C CA . GLN A 1 273 ? 3.244 -36.844 -8.461 1 78.56 273 GLN A CA 1
ATOM 2221 C C . GLN A 1 273 ? 3.941 -36.812 -9.82 1 78.56 273 GLN A C 1
ATOM 2223 O O . GLN A 1 273 ? 5.156 -36.625 -9.898 1 78.56 273 GLN A O 1
ATOM 2228 N N . PRO A 1 274 ? 3.145 -37.031 -10.812 1 83.5 274 PRO A N 1
ATOM 2229 C CA . PRO A 1 274 ? 3.734 -36.969 -12.148 1 83.5 274 PRO A CA 1
ATOM 2230 C C . PRO A 1 274 ? 4.195 -35.594 -12.547 1 83.5 274 PRO A C 1
ATOM 2232 O O . PRO A 1 274 ? 3.727 -34.594 -11.984 1 83.5 274 PRO A O 1
ATOM 2235 N N . LYS A 1 275 ? 5.109 -35.656 -13.516 1 91.19 275 LYS A N 1
ATOM 2236 C CA . LYS A 1 275 ? 5.582 -34.375 -14.086 1 91.19 275 LYS A CA 1
ATOM 2237 C C . LYS A 1 275 ? 4.422 -33.562 -14.656 1 91.19 275 LYS A C 1
ATOM 2239 O O . LYS A 1 275 ? 3.52 -34.125 -15.281 1 91.19 275 LYS A O 1
ATOM 2244 N N . ASP A 1 276 ? 4.43 -32.312 -14.438 1 95.62 276 ASP A N 1
ATOM 2245 C CA . ASP A 1 276 ? 3.402 -31.406 -14.922 1 95.62 276 ASP A CA 1
ATOM 2246 C C . ASP A 1 276 ? 4.023 -30.109 -15.43 1 95.62 276 ASP A C 1
ATOM 2248 O O . ASP A 1 276 ? 5.219 -29.859 -15.242 1 95.62 276 ASP A O 1
ATOM 2252 N N . GLY A 1 277 ? 3.297 -29.359 -16.219 1 96.88 277 GLY A N 1
ATOM 2253 C CA . GLY A 1 277 ? 3.756 -28.109 -16.781 1 96.88 277 GLY A CA 1
ATOM 2254 C C . GLY A 1 277 ? 2.643 -27.281 -17.406 1 96.88 277 GLY A C 1
ATOM 2255 O O . GLY A 1 277 ? 1.67 -27.844 -17.922 1 96.88 277 GLY A O 1
ATOM 2256 N N . ILE A 1 278 ? 2.785 -25.969 -17.312 1 98.31 278 ILE A N 1
ATOM 2257 C CA . ILE A 1 278 ? 1.816 -25.047 -17.906 1 98.31 278 ILE A CA 1
ATOM 2258 C C . ILE A 1 278 ? 2.547 -23.906 -18.609 1 98.31 278 ILE A C 1
ATOM 2260 O O . ILE A 1 278 ? 3.561 -23.406 -18.109 1 98.31 278 ILE A O 1
ATOM 2264 N N . LEU A 1 279 ? 2.076 -23.578 -19.766 1 97.62 279 LEU A N 1
ATOM 2265 C CA . LEU A 1 279 ? 2.441 -22.344 -20.469 1 97.62 279 LEU A CA 1
ATOM 2266 C C . LEU A 1 279 ? 1.207 -21.5 -20.766 1 97.62 279 LEU A C 1
ATOM 2268 O O . LEU A 1 279 ? 0.227 -21.984 -21.328 1 97.62 279 LEU A O 1
ATOM 2272 N N . VAL A 1 280 ? 1.226 -20.25 -20.312 1 98.62 280 VAL A N 1
ATOM 2273 C CA . VAL A 1 280 ? 0.143 -19.312 -20.594 1 98.62 280 VAL A CA 1
ATOM 2274 C C . VAL A 1 280 ? 0.702 -18.078 -21.297 1 98.62 280 VAL A C 1
ATOM 2276 O O . VAL A 1 280 ? 1.801 -17.625 -20.969 1 98.62 280 VAL A O 1
ATOM 2279 N N . LEU A 1 281 ? -0.087 -17.594 -22.219 1 98.31 281 LEU A N 1
ATOM 2280 C CA . LEU A 1 281 ? 0.24 -16.406 -23.016 1 98.31 281 LEU A CA 1
ATOM 2281 C C . LEU A 1 281 ? -0.968 -15.484 -23.125 1 98.31 281 LEU A C 1
ATOM 2283 O O . LEU A 1 281 ? -2.076 -15.938 -23.422 1 98.31 281 LEU A O 1
ATOM 2287 N N . VAL A 1 282 ? -0.796 -14.242 -22.797 1 98.44 282 VAL A N 1
ATOM 2288 C CA . VAL A 1 282 ? -1.764 -13.195 -23.109 1 98.44 282 VAL A CA 1
ATOM 2289 C C . VAL A 1 282 ? -1.043 -11.977 -23.688 1 98.44 282 VAL A C 1
ATOM 2291 O O . VAL A 1 282 ? -0.172 -11.398 -23.031 1 98.44 282 VAL A O 1
ATOM 2294 N N . GLY A 1 283 ? -1.434 -11.562 -24.844 1 97.88 283 GLY A N 1
ATOM 2295 C CA . GLY A 1 283 ? -0.733 -10.477 -25.516 1 97.88 283 GLY A CA 1
ATOM 2296 C C . GLY A 1 283 ? 0.731 -10.781 -25.766 1 97.88 283 GLY A C 1
ATOM 2297 O O . GLY A 1 283 ? 1.064 -11.805 -26.359 1 97.88 283 GLY A O 1
ATOM 2298 N N . ASP A 1 284 ? 1.598 -9.914 -25.25 1 97.94 284 ASP A N 1
ATOM 2299 C CA . ASP A 1 284 ? 3.033 -10.055 -25.484 1 97.94 284 ASP A CA 1
ATOM 2300 C C . ASP A 1 284 ? 3.691 -10.859 -24.359 1 97.94 284 ASP A C 1
ATOM 2302 O O . ASP A 1 284 ? 4.875 -11.188 -24.453 1 97.94 284 ASP A O 1
ATOM 2306 N N . HIS A 1 285 ? 2.93 -11.219 -23.359 1 98.75 285 HIS A N 1
ATOM 2307 C CA . HIS A 1 285 ? 3.52 -11.758 -22.141 1 98.75 285 HIS A CA 1
ATOM 2308 C C . HIS A 1 285 ? 3.215 -13.242 -21.984 1 98.75 285 HIS A C 1
ATOM 2310 O O . HIS A 1 285 ? 2.086 -13.672 -22.219 1 98.75 285 HIS A O 1
ATOM 2316 N N . PHE A 1 286 ? 4.203 -14 -21.578 1 98.5 286 PHE A N 1
ATOM 2317 C CA . PHE A 1 286 ? 3.955 -15.398 -21.266 1 98.5 286 PHE A CA 1
ATOM 2318 C C . PHE A 1 286 ? 4.641 -15.789 -19.953 1 98.5 286 PHE A C 1
ATOM 2320 O O . PHE A 1 286 ? 5.652 -15.195 -19.578 1 98.5 286 PHE A O 1
ATOM 2327 N N . ASN A 1 287 ? 4.023 -16.656 -19.219 1 98.88 287 ASN A N 1
ATOM 2328 C CA . ASN A 1 287 ? 4.625 -17.406 -18.109 1 98.88 287 ASN A CA 1
ATOM 2329 C C . ASN A 1 287 ? 4.676 -18.906 -18.406 1 98.88 287 ASN A C 1
ATOM 2331 O O . ASN A 1 287 ? 3.771 -19.438 -19.047 1 98.88 287 ASN A O 1
ATOM 2335 N N . TYR A 1 288 ? 5.672 -19.531 -17.969 1 98.31 288 TYR A N 1
ATOM 2336 C CA . TYR A 1 288 ? 5.742 -20.984 -17.969 1 98.31 288 TYR A CA 1
ATOM 2337 C C . TYR A 1 288 ? 6.109 -21.516 -16.594 1 98.31 288 TYR A C 1
ATOM 2339 O O . TYR A 1 288 ? 6.68 -20.797 -15.766 1 98.31 288 TYR A O 1
ATOM 2347 N N . ILE A 1 289 ? 5.719 -22.734 -16.312 1 98.69 289 ILE A N 1
ATOM 2348 C CA . ILE A 1 289 ? 6.066 -23.406 -15.07 1 98.69 289 ILE A CA 1
ATOM 2349 C C . ILE A 1 289 ? 6.145 -24.922 -15.297 1 98.69 289 ILE A C 1
ATOM 2351 O O . ILE A 1 289 ? 5.336 -25.484 -16.031 1 98.69 289 ILE A O 1
ATOM 2355 N N . THR A 1 290 ? 7.117 -25.562 -14.789 1 97 290 THR A N 1
ATOM 2356 C CA . THR A 1 290 ? 7.227 -27.016 -14.742 1 97 290 THR A CA 1
ATOM 2357 C C . THR A 1 290 ? 7.383 -27.5 -13.305 1 97 290 THR A C 1
ATOM 2359 O O . THR A 1 290 ? 8.031 -26.844 -12.484 1 97 290 THR A O 1
ATOM 2362 N N . SER A 1 291 ? 6.758 -28.594 -13.055 1 96.25 291 SER A N 1
ATOM 2363 C CA . SER A 1 291 ? 6.754 -29.141 -11.703 1 96.25 291 SER A CA 1
ATOM 2364 C C . SER A 1 291 ? 8.156 -29.562 -11.273 1 96.25 291 SER A C 1
ATOM 2366 O O . SER A 1 291 ? 9.094 -29.531 -12.078 1 96.25 291 SER A O 1
ATOM 2368 N N . ARG A 1 292 ? 8.32 -29.875 -10 1 95.88 292 ARG A N 1
ATOM 2369 C CA . ARG A 1 292 ? 9.586 -30.266 -9.391 1 95.88 292 ARG A CA 1
ATOM 2370 C C . ARG A 1 292 ? 10.141 -31.531 -10.055 1 95.88 292 ARG A C 1
ATOM 2372 O O . ARG A 1 292 ? 9.375 -32.406 -10.438 1 95.88 292 ARG A O 1
ATOM 2379 N N . ALA A 1 293 ? 11.414 -31.5 -10.156 1 91.62 293 ALA A N 1
ATOM 2380 C CA . ALA A 1 293 ? 12.125 -32.688 -10.625 1 91.62 293 ALA A CA 1
ATOM 2381 C C . ALA A 1 293 ? 12.633 -33.531 -9.453 1 91.62 293 ALA A C 1
ATOM 2383 O O . ALA A 1 293 ? 13.805 -33.438 -9.086 1 91.62 293 ALA A O 1
ATOM 2384 N N . PHE A 1 294 ? 11.828 -34.406 -8.984 1 92.25 294 PHE A N 1
ATOM 2385 C CA . PHE A 1 294 ? 12.195 -35.219 -7.844 1 92.25 294 PHE A CA 1
ATOM 2386 C C . PHE A 1 294 ? 13.047 -36.406 -8.289 1 92.25 294 PHE A C 1
ATOM 2388 O O . PHE A 1 294 ? 12.812 -37 -9.352 1 92.25 294 PHE A O 1
ATOM 2395 N N . SER A 1 295 ? 14.008 -36.75 -7.473 1 86.69 295 SER A N 1
ATOM 2396 C CA . SER A 1 295 ? 14.875 -37.906 -7.746 1 86.69 295 SER A CA 1
ATOM 2397 C C . SER A 1 295 ? 14.266 -39.188 -7.215 1 86.69 295 SER A C 1
ATOM 2399 O O . SER A 1 295 ? 14.664 -40.281 -7.613 1 86.69 295 SER A O 1
ATOM 2401 N N . GLY A 1 296 ? 13.383 -39.062 -6.332 1 86.75 296 GLY A N 1
ATOM 2402 C CA . GLY A 1 296 ? 12.82 -40.25 -5.664 1 86.75 296 GLY A CA 1
ATOM 2403 C C . GLY A 1 296 ? 13.539 -40.594 -4.383 1 86.75 296 GLY A C 1
ATOM 2404 O O . GLY A 1 296 ? 13.125 -41.5 -3.664 1 86.75 296 GLY A O 1
ATOM 2405 N N . LYS A 1 297 ? 14.586 -39.844 -4.004 1 89.06 297 LYS A N 1
ATOM 2406 C CA . LYS A 1 297 ? 15.383 -40.125 -2.822 1 89.06 297 LYS A CA 1
ATOM 2407 C C . LYS A 1 297 ? 15.188 -39.094 -1.732 1 89.06 297 LYS A C 1
ATOM 2409 O O . LYS A 1 297 ? 15.945 -39.031 -0.762 1 89.06 297 LYS A O 1
ATOM 2414 N N . GLU A 1 298 ? 14.164 -38.312 -1.938 1 93.31 298 GLU A N 1
ATOM 2415 C CA . GLU A 1 298 ? 13.945 -37.219 -0.986 1 93.31 298 GLU A CA 1
ATOM 2416 C C . GLU A 1 298 ? 13.5 -37.75 0.37 1 93.31 298 GLU A C 1
ATOM 2418 O O . GLU A 1 298 ? 12.711 -38.719 0.439 1 93.31 298 GLU A O 1
ATOM 2423 N N . THR A 1 299 ? 13.977 -37.094 1.408 1 92.81 299 THR A N 1
ATOM 2424 C CA . THR A 1 299 ? 13.547 -37.406 2.768 1 92.81 299 THR A CA 1
ATOM 2425 C C . THR A 1 299 ? 12.141 -36.875 3.021 1 92.81 299 THR A C 1
ATOM 2427 O O . THR A 1 299 ? 11.812 -35.75 2.609 1 92.81 299 THR A O 1
ATOM 2430 N N . ALA A 1 300 ? 11.375 -37.719 3.645 1 89.44 300 ALA A N 1
ATOM 2431 C CA . ALA A 1 300 ? 10.047 -37.25 4.043 1 89.44 300 ALA A CA 1
ATOM 2432 C C . ALA A 1 300 ? 10.109 -36.469 5.348 1 89.44 300 ALA A C 1
ATOM 2434 O O . ALA A 1 300 ? 10.75 -36.906 6.309 1 89.44 300 ALA A O 1
ATOM 2435 N N . TYR A 1 301 ? 9.578 -35.312 5.312 1 91.5 301 TYR A N 1
ATOM 2436 C CA . TYR A 1 301 ? 9.445 -34.5 6.527 1 91.5 301 TYR A CA 1
ATOM 2437 C C . TYR A 1 301 ? 8.008 -34.5 7.02 1 91.5 301 TYR A C 1
ATOM 2439 O O . TYR A 1 301 ? 7.074 -34.312 6.238 1 91.5 301 TYR A O 1
ATOM 2447 N N . PRO A 1 302 ? 7.781 -34.719 8.336 1 90.88 302 PRO A N 1
ATOM 2448 C CA . PRO A 1 302 ? 6.418 -34.781 8.867 1 90.88 302 PRO A CA 1
ATOM 2449 C C . PRO A 1 302 ? 5.668 -33.438 8.734 1 90.88 302 PRO A C 1
ATOM 2451 O O . PRO A 1 302 ? 6.246 -32.375 8.961 1 90.88 302 PRO A O 1
ATOM 2454 N N . PRO A 1 303 ? 4.406 -33.594 8.391 1 88.38 303 PRO A N 1
ATOM 2455 C CA . PRO A 1 303 ? 3.584 -32.406 8.25 1 88.38 303 PRO A CA 1
ATOM 2456 C C . PRO A 1 303 ? 3.459 -31.609 9.555 1 88.38 303 PRO A C 1
ATOM 2458 O O . PRO A 1 303 ? 3.141 -30.422 9.531 1 88.38 303 PRO A O 1
ATOM 2461 N N . SER A 1 304 ? 3.658 -32.188 10.641 1 87.69 304 SER A N 1
ATOM 2462 C CA . SER A 1 304 ? 3.576 -31.531 11.93 1 87.69 304 SER A CA 1
ATOM 2463 C C . SER A 1 304 ? 4.719 -30.531 12.117 1 87.69 304 SER A C 1
ATOM 2465 O O . SER A 1 304 ? 4.605 -29.594 12.898 1 87.69 304 SER A O 1
ATOM 2467 N N . THR A 1 305 ? 5.758 -30.734 11.367 1 87.75 305 THR A N 1
ATOM 2468 C CA . THR A 1 305 ? 6.938 -29.906 11.547 1 87.75 305 THR A CA 1
ATOM 2469 C C . THR A 1 305 ? 7.133 -28.969 10.352 1 87.75 305 THR A C 1
ATOM 2471 O O . THR A 1 305 ? 7.684 -27.875 10.492 1 87.75 305 THR A O 1
ATOM 2474 N N . VAL A 1 306 ? 6.77 -29.469 9.219 1 93.06 306 VAL A N 1
ATOM 2475 C CA . VAL A 1 306 ? 7 -28.734 7.98 1 93.06 306 VAL A CA 1
ATOM 2476 C C . VAL A 1 306 ? 5.688 -28.578 7.211 1 93.06 306 VAL A C 1
ATOM 2478 O O . VAL A 1 306 ? 5.035 -29.578 6.898 1 93.06 306 VAL A O 1
ATOM 2481 N N . SER A 1 307 ? 5.305 -27.375 7 1 93.25 307 SER A N 1
ATOM 2482 C CA . SER A 1 307 ? 4.039 -27.156 6.305 1 93.25 307 SER A CA 1
ATOM 2483 C C . SER A 1 307 ? 4.215 -26.25 5.098 1 93.25 307 SER A C 1
ATOM 2485 O O . SER A 1 307 ? 3.24 -25.891 4.434 1 93.25 307 SER A O 1
ATOM 2487 N N . SER A 1 308 ? 5.41 -25.844 4.828 1 96.31 308 SER A N 1
ATOM 2488 C CA . SER A 1 308 ? 5.719 -24.984 3.691 1 96.31 308 SER A CA 1
ATOM 2489 C C . SER A 1 308 ? 7.09 -25.297 3.109 1 96.31 308 SER A C 1
ATOM 2491 O O . SER A 1 308 ? 7.914 -25.938 3.764 1 96.31 308 SER A O 1
ATOM 2493 N N . LEU A 1 309 ? 7.281 -24.828 1.885 1 97.56 309 LEU A N 1
ATOM 2494 C CA . LEU A 1 309 ? 8.562 -25.078 1.228 1 97.56 309 LEU A CA 1
ATOM 2495 C C . LEU A 1 309 ? 9.703 -24.453 2.016 1 97.56 309 LEU A C 1
ATOM 2497 O O . LEU A 1 309 ? 10.766 -25.078 2.176 1 97.56 309 LEU A O 1
ATOM 2501 N N . VAL A 1 310 ? 9.508 -23.219 2.516 1 97.94 310 VAL A N 1
ATOM 2502 C CA . VAL A 1 310 ? 10.594 -22.531 3.217 1 97.94 310 VAL A CA 1
ATOM 2503 C C . VAL A 1 310 ? 10.93 -23.281 4.504 1 97.94 310 VAL A C 1
ATOM 2505 O O . VAL A 1 310 ? 12.102 -23.422 4.863 1 97.94 310 VAL A O 1
ATOM 2508 N N . GLN A 1 311 ? 9.906 -23.812 5.172 1 97.38 311 GLN A N 1
ATOM 2509 C CA . GLN A 1 311 ? 10.156 -24.609 6.367 1 97.38 311 GLN A CA 1
ATOM 2510 C C . GLN A 1 311 ? 10.898 -25.891 6.027 1 97.38 311 GLN A C 1
ATOM 2512 O O . GLN A 1 311 ? 11.82 -26.297 6.742 1 97.38 311 GLN A O 1
ATOM 2517 N N . LEU A 1 312 ? 10.461 -26.531 4.98 1 97.56 312 LEU A N 1
ATOM 2518 C CA . LEU A 1 312 ? 11.109 -27.766 4.566 1 97.56 312 LEU A CA 1
ATOM 2519 C C . LEU A 1 312 ? 12.578 -27.531 4.242 1 97.56 312 LEU A C 1
ATOM 2521 O O . LEU A 1 312 ? 13.445 -28.266 4.715 1 97.56 312 LEU A O 1
ATOM 2525 N N . VAL A 1 313 ? 12.867 -26.484 3.494 1 98.44 313 VAL A N 1
ATOM 2526 C CA . VAL A 1 313 ? 14.234 -26.188 3.078 1 98.44 313 VAL A CA 1
ATOM 2527 C C . VAL A 1 313 ? 15.07 -25.812 4.297 1 98.44 313 VAL A C 1
ATOM 2529 O O . VAL A 1 313 ? 16.203 -26.281 4.445 1 98.44 313 VAL A O 1
ATOM 2532 N N . ASP A 1 314 ? 14.5 -24.984 5.172 1 98.12 314 ASP A N 1
ATOM 2533 C CA . ASP A 1 314 ? 15.234 -24.609 6.375 1 98.12 314 ASP A CA 1
ATOM 2534 C C . ASP A 1 314 ? 15.562 -25.828 7.227 1 98.12 314 ASP A C 1
ATOM 2536 O O . ASP A 1 314 ? 16.688 -25.969 7.715 1 98.12 314 ASP A O 1
ATOM 2540 N N . GLU A 1 315 ? 14.594 -26.734 7.387 1 97.56 315 GLU A N 1
ATOM 2541 C CA . GLU A 1 315 ? 14.805 -27.938 8.172 1 97.56 315 GLU A CA 1
ATOM 2542 C C . GLU A 1 315 ? 15.812 -28.875 7.5 1 97.56 315 GLU A C 1
ATOM 2544 O O . GLU A 1 315 ? 16.703 -29.406 8.156 1 97.56 315 GLU A O 1
ATOM 2549 N N . ALA A 1 316 ? 15.633 -29.078 6.219 1 98 316 ALA A N 1
ATOM 2550 C CA . ALA A 1 316 ? 16.547 -29.938 5.469 1 98 316 ALA A CA 1
ATOM 2551 C C . ALA A 1 316 ? 17.984 -29.422 5.551 1 98 316 ALA A C 1
ATOM 2553 O O . ALA A 1 316 ? 18.906 -30.203 5.785 1 98 316 ALA A O 1
ATOM 2554 N N . VAL A 1 317 ? 18.141 -28.125 5.402 1 98.12 317 VAL A N 1
ATOM 2555 C CA . VAL A 1 317 ? 19.469 -27.5 5.492 1 98.12 317 VAL A CA 1
ATOM 2556 C C . VAL A 1 317 ? 20.031 -27.703 6.895 1 98.12 317 VAL A C 1
ATOM 2558 O O . VAL A 1 317 ? 21.203 -28.047 7.051 1 98.12 317 VAL A O 1
ATOM 2561 N N . ALA A 1 318 ? 19.219 -27.516 7.879 1 97.44 318 ALA A N 1
ATOM 2562 C CA . ALA A 1 318 ? 19.656 -27.688 9.258 1 97.44 318 ALA A CA 1
ATOM 2563 C C . ALA A 1 318 ? 20.141 -29.125 9.516 1 97.44 318 ALA A C 1
ATOM 2565 O O . ALA A 1 318 ? 21.062 -29.344 10.297 1 97.44 318 ALA A O 1
ATOM 2566 N N . GLN A 1 319 ? 19.625 -30.078 8.828 1 96.69 319 GLN A N 1
ATOM 2567 C CA . GLN A 1 319 ? 19.938 -31.484 9.023 1 96.69 319 GLN A CA 1
ATOM 2568 C C . GLN A 1 319 ? 21.031 -31.938 8.055 1 96.69 319 GLN A C 1
ATOM 2570 O O . GLN A 1 319 ? 21.422 -33.094 8.047 1 96.69 319 GLN A O 1
ATOM 2575 N N . GLY A 1 320 ? 21.453 -31.062 7.219 1 97.19 320 GLY A N 1
ATOM 2576 C CA . GLY A 1 320 ? 22.469 -31.422 6.234 1 97.19 320 GLY A CA 1
ATOM 2577 C C . GLY A 1 320 ? 21.922 -32.188 5.059 1 97.19 320 GLY A C 1
ATOM 2578 O O . GLY A 1 320 ? 22.672 -32.781 4.281 1 97.19 320 GLY A O 1
ATOM 2579 N N . ASP A 1 321 ? 20.578 -32.219 4.957 1 97.25 321 ASP A N 1
ATOM 2580 C CA . ASP A 1 321 ? 19.891 -32.938 3.877 1 97.25 321 ASP A CA 1
ATOM 2581 C C . ASP A 1 321 ? 19.719 -32.031 2.654 1 97.25 321 ASP A C 1
ATOM 2583 O O . ASP A 1 321 ? 18.594 -31.719 2.25 1 97.25 321 ASP A O 1
ATOM 2587 N N . LEU A 1 322 ? 20.828 -31.703 1.962 1 97.62 322 LEU A N 1
ATOM 2588 C CA . LEU A 1 322 ? 20.859 -30.703 0.898 1 97.62 322 LEU A CA 1
ATOM 2589 C C . LEU A 1 322 ? 20.219 -31.234 -0.374 1 97.62 322 LEU A C 1
ATOM 2591 O O . LEU A 1 322 ? 19.625 -30.484 -1.148 1 97.62 322 LEU A O 1
ATOM 2595 N N . ASP A 1 323 ? 20.297 -32.5 -0.563 1 96.56 323 ASP A N 1
ATOM 2596 C CA . ASP A 1 323 ? 19.703 -33.125 -1.751 1 96.56 323 ASP A CA 1
ATOM 2597 C C . ASP A 1 323 ? 18.188 -32.938 -1.758 1 96.56 323 ASP A C 1
ATOM 2599 O O . ASP A 1 323 ? 17.594 -32.562 -2.779 1 96.56 323 ASP A O 1
ATOM 2603 N N . THR A 1 324 ? 17.578 -33.188 -0.613 1 96.88 324 THR A N 1
ATOM 2604 C CA . THR A 1 324 ? 16.141 -32.969 -0.504 1 96.88 324 THR A CA 1
ATOM 2605 C C . THR A 1 324 ? 15.797 -31.5 -0.702 1 96.88 324 THR A C 1
ATOM 2607 O O . THR A 1 324 ? 14.852 -31.156 -1.423 1 96.88 324 THR A O 1
ATOM 2610 N N . ALA A 1 325 ? 16.562 -30.609 -0.082 1 97.88 325 ALA A N 1
ATOM 2611 C CA . ALA A 1 325 ? 16.344 -29.188 -0.256 1 97.88 325 ALA A CA 1
ATOM 2612 C C . ALA A 1 325 ? 16.391 -28.797 -1.732 1 97.88 325 ALA A C 1
ATOM 2614 O O . ALA A 1 325 ? 15.477 -28.125 -2.234 1 97.88 325 ALA A O 1
ATOM 2615 N N . ARG A 1 326 ? 17.375 -29.25 -2.418 1 97.88 326 ARG A N 1
ATOM 2616 C CA . ARG A 1 326 ? 17.562 -28.906 -3.824 1 97.88 326 ARG A CA 1
ATOM 2617 C C . ARG A 1 326 ? 16.438 -29.484 -4.68 1 97.88 326 ARG A C 1
ATOM 2619 O O . ARG A 1 326 ? 15.961 -28.828 -5.605 1 97.88 326 ARG A O 1
ATOM 2626 N N . SER A 1 327 ? 16.016 -30.672 -4.355 1 96.69 327 SER A N 1
ATOM 2627 C CA . SER A 1 327 ? 14.93 -31.297 -5.105 1 96.69 327 SER A CA 1
ATOM 2628 C C . SER A 1 327 ? 13.648 -30.469 -4.992 1 96.69 327 SER A C 1
ATOM 2630 O O . SER A 1 327 ? 12.953 -30.25 -5.988 1 96.69 327 SER A O 1
ATOM 2632 N N . TYR A 1 328 ? 13.344 -29.984 -3.801 1 97.06 328 TYR A N 1
ATOM 2633 C CA . TYR A 1 328 ? 12.117 -29.234 -3.572 1 97.06 328 TYR A CA 1
ATOM 2634 C C . TYR A 1 328 ? 12.211 -27.844 -4.18 1 97.06 328 TYR A C 1
ATOM 2636 O O . TYR A 1 328 ? 11.195 -27.188 -4.406 1 97.06 328 TYR A O 1
ATOM 2644 N N . LEU A 1 329 ? 13.43 -27.391 -4.469 1 98.12 329 LEU A N 1
ATOM 2645 C CA . LEU A 1 329 ? 13.656 -26.078 -5.047 1 98.12 329 LEU A CA 1
ATOM 2646 C C . LEU A 1 329 ? 13.742 -26.156 -6.566 1 98.12 329 LEU A C 1
ATOM 2648 O O . LEU A 1 329 ? 14.062 -25.156 -7.227 1 98.12 329 LEU A O 1
ATOM 2652 N N . SER A 1 330 ? 13.352 -27.234 -7.172 1 97.5 330 SER A N 1
ATOM 2653 C CA . SER A 1 330 ? 13.719 -27.484 -8.562 1 97.5 330 SER A CA 1
ATOM 2654 C C . SER A 1 330 ? 12.609 -27.062 -9.516 1 97.5 330 SER A C 1
ATOM 2656 O O . SER A 1 330 ? 12.648 -27.359 -10.703 1 97.5 330 SER A O 1
ATOM 2658 N N . VAL A 1 331 ? 11.531 -26.375 -9.023 1 97.56 331 VAL A N 1
ATOM 2659 C CA . VAL A 1 331 ? 10.523 -25.828 -9.93 1 97.56 331 VAL A CA 1
ATOM 2660 C C . VAL A 1 331 ? 11.172 -24.875 -10.93 1 97.56 331 VAL A C 1
ATOM 2662 O O . VAL A 1 331 ? 11.992 -24.047 -10.547 1 97.56 331 VAL A O 1
ATOM 2665 N N . GLU A 1 332 ? 10.852 -25.047 -12.188 1 96.94 332 GLU A N 1
ATOM 2666 C CA . GLU A 1 332 ? 11.281 -24.141 -13.25 1 96.94 332 GLU A CA 1
ATOM 2667 C C . GLU A 1 332 ? 10.125 -23.266 -13.727 1 96.94 332 GLU A C 1
ATOM 2669 O O . GLU A 1 332 ? 9.078 -23.781 -14.133 1 96.94 332 GLU A O 1
ATOM 2674 N N . ALA A 1 333 ? 10.344 -21.984 -13.625 1 98.69 333 ALA A N 1
ATOM 2675 C CA . ALA A 1 333 ? 9.281 -21.062 -14.031 1 98.69 333 ALA A CA 1
ATOM 2676 C C . ALA A 1 333 ? 9.859 -19.688 -14.383 1 98.69 333 ALA A C 1
ATOM 2678 O O . ALA A 1 333 ? 10.961 -19.344 -13.961 1 98.69 333 ALA A O 1
ATOM 2679 N N . GLY A 1 334 ? 9.062 -18.938 -15.164 1 98.75 334 GLY A N 1
ATOM 2680 C CA . GLY A 1 334 ? 9.516 -17.609 -15.516 1 98.75 334 GLY A CA 1
ATOM 2681 C C . GLY A 1 334 ? 8.531 -16.844 -16.391 1 98.75 334 GLY A C 1
ATOM 2682 O O . GLY A 1 334 ? 7.539 -17.422 -16.844 1 98.75 334 GLY A O 1
ATOM 2683 N N . HIS A 1 335 ? 8.82 -15.602 -16.531 1 98.88 335 HIS A N 1
ATOM 2684 C CA . HIS A 1 335 ? 8.125 -14.664 -17.406 1 98.88 335 HIS A CA 1
ATOM 2685 C C . HIS A 1 335 ? 9.016 -14.242 -18.562 1 98.88 335 HIS A C 1
ATOM 2687 O O . HIS A 1 335 ? 10.227 -14.094 -18.406 1 98.88 335 HIS A O 1
ATOM 2693 N N . GLY A 1 336 ? 8.391 -14.117 -19.703 1 98.56 336 GLY A N 1
ATOM 2694 C CA . GLY A 1 336 ? 9.023 -13.508 -20.859 1 98.56 336 GLY A CA 1
ATOM 2695 C C . GLY A 1 336 ? 8.039 -12.852 -21.812 1 98.56 336 GLY A C 1
ATOM 2696 O O . GLY A 1 336 ? 6.848 -12.758 -21.5 1 98.56 336 GLY A O 1
ATOM 2697 N N . THR A 1 337 ? 8.578 -12.32 -22.922 1 98 337 THR A N 1
ATOM 2698 C CA . THR A 1 337 ? 7.719 -11.695 -23.922 1 98 337 THR A CA 1
ATOM 2699 C C . THR A 1 337 ? 7.98 -12.273 -25.297 1 98 337 THR A C 1
ATOM 2701 O O . THR A 1 337 ? 9.109 -12.664 -25.609 1 98 337 THR A O 1
ATOM 2704 N N . VAL A 1 338 ? 6.926 -12.281 -26.078 1 96.88 338 VAL A N 1
ATOM 2705 C CA . VAL A 1 338 ? 7.012 -12.773 -27.453 1 96.88 338 VAL A CA 1
ATOM 2706 C C . VAL A 1 338 ? 7.863 -11.82 -28.281 1 96.88 338 VAL A C 1
ATOM 2708 O O . VAL A 1 338 ? 8.727 -12.266 -29.047 1 96.88 338 VAL A O 1
ATOM 2711 N N . SER A 1 339 ? 7.688 -10.516 -28.125 1 95.75 339 SER A N 1
ATOM 2712 C CA . SER A 1 339 ? 8.336 -9.5 -28.953 1 95.75 339 SER A CA 1
ATOM 2713 C C . SER A 1 339 ? 9.844 -9.492 -28.734 1 95.75 339 SER A C 1
ATOM 2715 O O . SER A 1 339 ? 10.602 -9.016 -29.594 1 95.75 339 SER A O 1
ATOM 2717 N N . SER A 1 340 ? 10.297 -10.055 -27.625 1 96.19 340 SER A N 1
ATOM 2718 C CA . SER A 1 340 ? 11.734 -10.133 -27.359 1 96.19 340 SER A CA 1
ATOM 2719 C C . SER A 1 340 ? 12.336 -11.406 -27.953 1 96.19 340 SER A C 1
ATOM 2721 O O . SER A 1 340 ? 13.5 -11.719 -27.688 1 96.19 340 SER A O 1
ATOM 2723 N N . GLY A 1 341 ? 11.586 -12.141 -28.703 1 95.38 341 GLY A N 1
ATOM 2724 C CA . GLY A 1 341 ? 12.031 -13.43 -29.188 1 95.38 341 GLY A CA 1
ATOM 2725 C C . GLY A 1 341 ? 11.914 -14.539 -28.172 1 95.38 341 GLY A C 1
ATOM 2726 O O . GLY A 1 341 ? 12.805 -15.383 -28.047 1 95.38 341 GLY A O 1
ATOM 2727 N N . TRP A 1 342 ? 10.859 -14.438 -27.328 1 96.44 342 TRP A N 1
ATOM 2728 C CA . TRP A 1 342 ? 10.547 -15.43 -26.312 1 96.44 342 TRP A CA 1
ATOM 2729 C C . TRP A 1 342 ? 11.664 -15.5 -25.266 1 96.44 342 TRP A C 1
ATOM 2731 O O . TRP A 1 342 ? 11.977 -16.578 -24.766 1 96.44 342 TRP A O 1
ATOM 2741 N N . LYS A 1 343 ? 12.289 -14.375 -24.984 1 97.25 343 LYS A N 1
ATOM 2742 C CA . LYS A 1 343 ? 13.32 -14.297 -23.969 1 97.25 343 LYS A CA 1
ATOM 2743 C C . LYS A 1 343 ? 12.695 -14.117 -22.578 1 97.25 343 LYS A C 1
ATOM 2745 O O . LYS A 1 343 ? 11.703 -13.414 -22.422 1 97.25 343 LYS A O 1
ATOM 2750 N N . LEU A 1 344 ? 13.336 -14.766 -21.641 1 98.19 344 LEU A N 1
ATOM 2751 C CA . LEU A 1 344 ? 12.906 -14.672 -20.25 1 98.19 344 LEU A CA 1
ATOM 2752 C C . LEU A 1 344 ? 13.531 -13.461 -19.562 1 98.19 344 LEU A C 1
ATOM 2754 O O . LEU A 1 344 ? 14.719 -13.188 -19.75 1 98.19 344 LEU A O 1
ATOM 2758 N N . ASP A 1 345 ? 12.742 -12.703 -18.812 1 98.12 345 ASP A N 1
ATOM 2759 C CA . ASP A 1 345 ? 13.266 -11.516 -18.156 1 98.12 345 ASP A CA 1
ATOM 2760 C C . ASP A 1 345 ? 13.102 -11.602 -16.641 1 98.12 345 ASP A C 1
ATOM 2762 O O . ASP A 1 345 ? 13.68 -10.805 -15.906 1 98.12 345 ASP A O 1
ATOM 2766 N N . CYS A 1 346 ? 12.359 -12.57 -16.156 1 98.5 346 CYS A N 1
ATOM 2767 C CA . CYS A 1 346 ? 12.188 -12.859 -14.734 1 98.5 346 CYS A CA 1
ATOM 2768 C C . CYS A 1 346 ? 11.938 -14.344 -14.516 1 98.5 346 CYS A C 1
ATOM 2770 O O . CYS A 1 346 ? 10.969 -14.898 -15.023 1 98.5 346 CYS A O 1
ATOM 2772 N N . THR A 1 347 ? 12.789 -14.984 -13.734 1 98.25 347 THR A N 1
ATOM 2773 C CA . THR A 1 347 ? 12.711 -16.438 -13.633 1 98.25 347 THR A CA 1
ATOM 2774 C C . THR A 1 347 ? 12.969 -16.891 -12.203 1 98.25 347 THR A C 1
ATOM 2776 O O . THR A 1 347 ? 13.641 -16.203 -11.438 1 98.25 347 THR A O 1
ATOM 2779 N N . ILE A 1 348 ? 12.398 -18.062 -11.836 1 98.31 348 ILE A N 1
ATOM 2780 C CA . ILE A 1 348 ? 12.688 -18.672 -10.539 1 98.31 348 ILE A CA 1
ATOM 2781 C C . ILE A 1 348 ? 14.188 -18.938 -10.422 1 98.31 348 ILE A C 1
ATOM 2783 O O . ILE A 1 348 ? 14.859 -18.391 -9.539 1 98.31 348 ILE A O 1
ATOM 2787 N N . PRO A 1 349 ? 14.781 -19.766 -11.312 1 97.12 349 PRO A N 1
ATOM 2788 C CA . PRO A 1 349 ? 16.25 -19.766 -11.297 1 97.12 349 PRO A CA 1
ATOM 2789 C C . PRO A 1 349 ? 16.844 -18.5 -11.914 1 97.12 349 PRO A C 1
ATOM 2791 O O . PRO A 1 349 ? 16.688 -18.266 -13.117 1 97.12 349 PRO A O 1
ATOM 2794 N N . PRO A 1 350 ? 17.531 -17.766 -11.133 1 97 350 PRO A N 1
ATOM 2795 C CA . PRO A 1 350 ? 18 -16.5 -11.672 1 97 350 PRO A CA 1
ATOM 2796 C C . PRO A 1 350 ? 18.953 -16.656 -12.852 1 97 350 PRO A C 1
ATOM 2798 O O . PRO A 1 350 ? 19.062 -15.766 -13.688 1 97 350 PRO A O 1
ATOM 2801 N N . TRP A 1 351 ? 19.531 -17.781 -13.047 1 96.75 351 TRP A N 1
ATOM 2802 C CA . TRP A 1 351 ? 20.516 -17.984 -14.109 1 96.75 351 TRP A CA 1
ATOM 2803 C C . TRP A 1 351 ? 19.812 -18.25 -15.445 1 96.75 351 TRP A C 1
ATOM 2805 O O . TRP A 1 351 ? 20.484 -18.391 -16.469 1 96.75 351 TRP A O 1
ATOM 2815 N N . ASN A 1 352 ? 18.547 -18.359 -15.492 1 96.81 352 ASN A N 1
ATOM 2816 C CA . ASN A 1 352 ? 17.828 -18.516 -16.75 1 96.81 352 ASN A CA 1
ATOM 2817 C C . ASN A 1 352 ? 17.422 -17.172 -17.328 1 96.81 352 ASN A C 1
ATOM 2819 O O . ASN A 1 352 ? 16.906 -17.094 -18.453 1 96.81 352 ASN A O 1
ATOM 2823 N N . LYS A 1 353 ? 17.578 -16.094 -16.547 1 96.56 353 LYS A N 1
ATOM 2824 C CA . LYS A 1 353 ? 17.281 -14.773 -17.078 1 96.56 353 LYS A CA 1
ATOM 2825 C C . LYS A 1 353 ? 18.094 -14.5 -18.344 1 96.56 353 LYS A C 1
ATOM 2827 O O . LYS A 1 353 ? 19.297 -14.734 -18.375 1 96.56 353 LYS A O 1
ATOM 2832 N N . GLY A 1 354 ? 17.375 -14.039 -19.359 1 96.38 354 GLY A N 1
ATOM 2833 C CA . GLY A 1 354 ? 18.031 -13.734 -20.625 1 96.38 354 GLY A CA 1
ATOM 2834 C C . GLY A 1 354 ? 17.984 -14.891 -21.609 1 96.38 354 GLY A C 1
ATOM 2835 O O . GLY A 1 354 ? 18.203 -14.703 -22.797 1 96.38 354 GLY A O 1
ATOM 2836 N N . ARG A 1 355 ? 17.734 -16.094 -21.125 1 95.94 355 ARG A N 1
ATOM 2837 C CA . ARG A 1 355 ? 17.594 -17.234 -22.016 1 95.94 355 ARG A CA 1
ATOM 2838 C C . ARG A 1 355 ? 16.219 -17.25 -22.688 1 95.94 355 ARG A C 1
ATOM 2840 O O . ARG A 1 355 ? 15.289 -16.578 -22.219 1 95.94 355 ARG A O 1
ATOM 2847 N N . THR A 1 356 ? 16.188 -17.969 -23.781 1 95.69 356 THR A N 1
ATOM 2848 C CA . THR A 1 356 ? 14.898 -18.141 -24.438 1 95.69 356 THR A CA 1
ATOM 2849 C C . THR A 1 356 ? 14.109 -19.281 -23.797 1 95.69 356 THR A C 1
ATOM 2851 O O . THR A 1 356 ? 14.688 -20.125 -23.125 1 95.69 356 THR A O 1
ATOM 2854 N N . LEU A 1 357 ? 12.844 -19.234 -24.078 1 95.19 357 LEU A N 1
ATOM 2855 C CA . LEU A 1 357 ? 12.008 -20.328 -23.609 1 95.19 357 LEU A CA 1
ATOM 2856 C C . LEU A 1 357 ? 12.5 -21.672 -24.141 1 95.19 357 LEU A C 1
ATOM 2858 O O . LEU A 1 357 ? 12.547 -22.656 -23.406 1 95.19 357 LEU A O 1
ATOM 2862 N N . SER A 1 358 ? 12.922 -21.688 -25.359 1 92.06 358 SER A N 1
ATOM 2863 C CA . SER A 1 358 ? 13.422 -22.906 -25.984 1 92.06 358 SER A CA 1
ATOM 2864 C C . SER A 1 358 ? 14.695 -23.406 -25.312 1 92.06 358 SER A C 1
ATOM 2866 O O . SER A 1 358 ? 14.898 -24.609 -25.172 1 92.06 358 SER A O 1
ATOM 2868 N N . GLU A 1 359 ? 15.531 -22.516 -24.922 1 92 359 GLU A N 1
ATOM 2869 C CA . GLU A 1 359 ? 16.766 -22.891 -24.25 1 92 359 GLU A CA 1
ATOM 2870 C C . GLU A 1 359 ? 16.5 -23.5 -22.875 1 92 359 GLU A C 1
ATOM 2872 O O . GLU A 1 359 ? 17.266 -24.328 -22.391 1 92 359 GLU A O 1
ATOM 2877 N N . THR A 1 360 ? 15.43 -23.125 -22.266 1 91.38 360 THR A N 1
ATOM 2878 C CA . THR A 1 360 ? 15.141 -23.516 -20.891 1 91.38 360 THR A CA 1
ATOM 2879 C C . THR A 1 360 ? 14.266 -24.766 -20.875 1 91.38 360 THR A C 1
ATOM 2881 O O . THR A 1 360 ? 14.484 -25.672 -20.062 1 91.38 360 THR A O 1
ATOM 2884 N N . MET A 1 361 ? 13.281 -24.844 -21.75 1 87.62 361 MET A N 1
ATOM 2885 C CA . MET A 1 361 ? 12.328 -25.938 -21.75 1 87.62 361 MET A CA 1
ATOM 2886 C C . MET A 1 361 ? 12.719 -27 -22.781 1 87.62 361 MET A C 1
ATOM 2888 O O . MET A 1 361 ? 12.078 -28.047 -22.875 1 87.62 361 MET A O 1
ATOM 2892 N N . GLY A 1 362 ? 13.734 -26.734 -23.516 1 79.62 362 GLY A N 1
ATOM 2893 C CA . GLY A 1 362 ? 14.141 -27.656 -24.562 1 79.62 362 GLY A CA 1
ATOM 2894 C C . GLY A 1 362 ? 13.844 -27.141 -25.969 1 79.62 362 GLY A C 1
ATOM 2895 O O . GLY A 1 362 ? 12.805 -26.516 -26.188 1 79.62 362 GLY A O 1
ATOM 2896 N N . GLY A 1 363 ? 14.734 -27.156 -26.906 1 69.88 363 GLY A N 1
ATOM 2897 C CA . GLY A 1 363 ? 14.703 -26.531 -28.234 1 69.88 363 GLY A CA 1
ATOM 2898 C C . GLY A 1 363 ? 14.117 -27.438 -29.297 1 69.88 363 GLY A C 1
ATOM 2899 O O . GLY A 1 363 ? 14.328 -27.219 -30.484 1 69.88 363 GLY A O 1
ATOM 2900 N N . GLY A 1 364 ? 13.398 -28.422 -28.953 1 68.62 364 GLY A N 1
ATOM 2901 C CA . GLY A 1 364 ? 12.906 -29.25 -30.031 1 68.62 364 GLY A CA 1
ATOM 2902 C C . GLY A 1 364 ? 11.727 -28.656 -30.766 1 68.62 364 GLY A C 1
ATOM 2903 O O . GLY A 1 364 ? 11.164 -27.641 -30.328 1 68.62 364 GLY A O 1
ATOM 2904 N N . PRO A 1 365 ? 11.578 -29.047 -32.062 1 72.81 365 PRO A N 1
ATOM 2905 C CA . PRO A 1 365 ? 10.445 -28.531 -32.812 1 72.81 365 PRO A CA 1
ATOM 2906 C C . PRO A 1 365 ? 9.109 -28.719 -32.125 1 72.81 365 PRO A C 1
ATOM 2908 O O . PRO A 1 365 ? 8.938 -29.688 -31.359 1 72.81 365 PRO A O 1
ATOM 2911 N N . THR A 1 366 ? 8.289 -27.75 -32.219 1 80.62 366 THR A N 1
ATOM 2912 C CA . THR A 1 366 ? 6.914 -27.828 -31.75 1 80.62 366 THR A CA 1
ATOM 2913 C C . THR A 1 366 ? 5.957 -28.094 -32.906 1 80.62 366 THR A C 1
ATOM 2915 O O . THR A 1 366 ? 5.977 -27.375 -33.906 1 80.62 366 THR A O 1
ATOM 2918 N N . PHE A 1 367 ? 5.152 -29.141 -32.781 1 85.06 367 PHE A N 1
ATOM 2919 C CA . PHE A 1 367 ? 4.184 -29.516 -33.812 1 85.06 367 PHE A CA 1
ATOM 2920 C C . PHE A 1 367 ? 2.764 -29.453 -33.25 1 85.06 367 PHE A C 1
ATOM 2922 O O . PHE A 1 367 ? 2.512 -29.906 -32.156 1 85.06 367 PHE A O 1
ATOM 2929 N N . VAL A 1 368 ? 1.965 -28.812 -34.062 1 89.88 368 VAL A N 1
ATOM 2930 C CA . VAL A 1 368 ? 0.537 -28.844 -33.781 1 89.88 368 VAL A CA 1
ATOM 2931 C C . VAL A 1 368 ? -0.161 -29.844 -34.688 1 89.88 368 VAL A C 1
ATOM 2933 O O . VAL A 1 368 ? -0.148 -29.672 -35.906 1 89.88 368 VAL A O 1
ATOM 2936 N N . GLU A 1 369 ? -0.685 -30.812 -34.094 1 86.94 369 GLU A N 1
ATOM 2937 C CA . GLU A 1 369 ? -1.293 -31.875 -34.875 1 86.94 369 GLU A CA 1
ATOM 2938 C C . GLU A 1 369 ? -2.787 -31.984 -34.594 1 86.94 369 GLU A C 1
ATOM 2940 O O . GLU A 1 369 ? -3.221 -31.844 -33.438 1 86.94 369 GLU A O 1
ATOM 2945 N N . GLY A 1 370 ? -3.543 -32.188 -35.562 1 84.06 370 GLY A N 1
ATOM 2946 C CA . GLY A 1 370 ? -4.977 -32.375 -35.406 1 84.06 370 GLY A CA 1
ATOM 2947 C C . GLY A 1 370 ? -5.781 -31.688 -36.5 1 84.06 370 GLY A C 1
ATOM 2948 O O . GLY A 1 370 ? -5.234 -30.891 -37.25 1 84.06 370 GLY A O 1
ATOM 2949 N N . PRO A 1 371 ? -7.043 -32.031 -36.656 1 84.88 371 PRO A N 1
ATOM 2950 C CA . PRO A 1 371 ? -7.887 -31.484 -37.719 1 84.88 371 PRO A CA 1
ATOM 2951 C C . PRO A 1 371 ? -8.352 -30.062 -37.406 1 84.88 371 PRO A C 1
ATOM 2953 O O . PRO A 1 371 ? -8.688 -29.297 -38.312 1 84.88 371 PRO A O 1
ATOM 2956 N N . ASP A 1 372 ? -8.461 -29.812 -36.062 1 87.69 372 ASP A N 1
ATOM 2957 C CA . ASP A 1 372 ? -8.922 -28.5 -35.656 1 87.69 372 ASP A CA 1
ATOM 2958 C C . ASP A 1 372 ? -8.383 -28.125 -34.281 1 87.69 372 ASP A C 1
ATOM 2960 O O . ASP A 1 372 ? -7.73 -28.953 -33.625 1 87.69 372 ASP A O 1
ATOM 2964 N N . LEU A 1 373 ? -8.555 -26.922 -33.875 1 87.62 373 LEU A N 1
ATOM 2965 C CA . LEU A 1 373 ? -8.031 -26.391 -32.625 1 87.62 373 LEU A CA 1
ATOM 2966 C C . LEU A 1 373 ? -8.672 -27.094 -31.438 1 87.62 373 LEU A C 1
ATOM 2968 O O . LEU A 1 373 ? -8.055 -27.219 -30.375 1 87.62 373 LEU A O 1
ATOM 2972 N N . ALA A 1 374 ? -9.875 -27.562 -31.594 1 82.06 374 ALA A N 1
ATOM 2973 C CA . ALA A 1 374 ? -10.609 -28.203 -30.5 1 82.06 374 ALA A CA 1
ATOM 2974 C C . ALA A 1 374 ? -10.031 -29.562 -30.172 1 82.06 374 ALA A C 1
ATOM 2976 O O . ALA A 1 374 ? -10.125 -30.031 -29.031 1 82.06 374 ALA A O 1
ATOM 2977 N N . SER A 1 375 ? -9.375 -30.156 -31.172 1 83.06 375 SER A N 1
ATOM 2978 C CA . SER A 1 375 ? -8.938 -31.547 -30.984 1 83.06 375 SER A CA 1
ATOM 2979 C C . SER A 1 375 ? -7.441 -31.688 -31.266 1 83.06 375 SER A C 1
ATOM 2981 O O . SER A 1 375 ? -6.93 -32.812 -31.344 1 83.06 375 SER A O 1
ATOM 2983 N N . CYS A 1 376 ? -6.785 -30.594 -31.391 1 87.81 376 CYS A N 1
ATOM 2984 C CA . CYS A 1 376 ? -5.379 -30.688 -31.75 1 87.81 376 CYS A CA 1
ATOM 2985 C C . CYS A 1 376 ? -4.523 -31.062 -30.547 1 87.81 376 CYS A C 1
ATOM 2987 O O . CYS A 1 376 ? -4.977 -30.969 -29.406 1 87.81 376 CYS A O 1
ATOM 2989 N N . SER A 1 377 ? -3.418 -31.625 -30.828 1 87 377 SER A N 1
ATOM 2990 C CA . SER A 1 377 ? -2.369 -31.906 -29.859 1 87 377 SER A CA 1
ATOM 2991 C C . SER A 1 377 ? -1.092 -31.141 -30.172 1 87 377 SER A C 1
ATOM 2993 O O . SER A 1 377 ? -0.76 -30.938 -31.344 1 87 377 SER A O 1
ATOM 2995 N N . ILE A 1 378 ? -0.524 -30.703 -29.141 1 91.81 378 ILE A N 1
ATOM 2996 C CA . ILE A 1 378 ? 0.73 -29.969 -29.297 1 91.81 378 ILE A CA 1
ATOM 2997 C C . ILE A 1 378 ? 1.892 -30.828 -28.797 1 91.81 378 ILE A C 1
ATOM 2999 O O . ILE A 1 378 ? 1.936 -31.203 -27.625 1 91.81 378 ILE A O 1
ATOM 3003 N N . LEU A 1 379 ? 2.738 -31.156 -29.688 1 90.62 379 LEU A N 1
ATOM 3004 C CA . LEU A 1 379 ? 3.949 -31.891 -29.328 1 90.62 379 LEU A CA 1
ATOM 3005 C C . LEU A 1 379 ? 5.141 -30.938 -29.203 1 90.62 379 LEU A C 1
ATOM 3007 O O . LEU A 1 379 ? 5.465 -30.219 -30.156 1 90.62 379 LEU A O 1
ATOM 3011 N N . TRP A 1 380 ? 5.684 -30.938 -28.031 1 88.25 380 TRP A N 1
ATOM 3012 C CA . TRP A 1 380 ? 6.836 -30.094 -27.75 1 88.25 380 TRP A CA 1
ATOM 3013 C C . TRP A 1 380 ? 7.918 -30.875 -27.016 1 88.25 380 TRP A C 1
ATOM 3015 O O . TRP A 1 380 ? 7.707 -31.328 -25.891 1 88.25 380 TRP A O 1
ATOM 3025 N N . ASN A 1 381 ? 9.078 -31 -27.641 1 82.56 381 ASN A N 1
ATOM 3026 C CA . ASN A 1 381 ? 10.211 -31.734 -27.078 1 82.56 381 ASN A CA 1
ATOM 3027 C C . ASN A 1 381 ? 9.82 -33.156 -26.672 1 82.56 381 ASN A C 1
ATOM 3029 O O . ASN A 1 381 ? 10.133 -33.594 -25.562 1 82.56 381 ASN A O 1
ATOM 3033 N N . GLY A 1 382 ? 9.055 -33.719 -27.484 1 82.5 382 GLY A N 1
ATOM 3034 C CA . GLY A 1 382 ? 8.672 -35.125 -27.281 1 82.5 382 GLY A CA 1
ATOM 3035 C C . GLY A 1 382 ? 7.555 -35.281 -26.281 1 82.5 382 GLY A C 1
ATOM 3036 O O . GLY A 1 382 ? 7.133 -36.406 -26 1 82.5 382 GLY A O 1
ATOM 3037 N N . GLU A 1 383 ? 7.09 -34.281 -25.75 1 88.44 383 GLU A N 1
ATOM 3038 C CA . GLU A 1 383 ? 5.996 -34.312 -24.781 1 88.44 383 GLU A CA 1
ATOM 3039 C C . GLU A 1 383 ? 4.703 -33.781 -25.375 1 88.44 383 GLU A C 1
ATOM 3041 O O . GLU A 1 383 ? 4.734 -32.812 -26.156 1 88.44 383 GLU A O 1
ATOM 3046 N N . ASN A 1 384 ? 3.639 -34.375 -24.984 1 92 384 ASN A N 1
ATOM 3047 C CA . ASN A 1 384 ? 2.326 -33.938 -25.453 1 92 384 ASN A CA 1
ATOM 3048 C C . ASN A 1 384 ? 1.724 -32.906 -24.531 1 92 384 ASN A C 1
ATOM 3050 O O . ASN A 1 384 ? 1.703 -33.062 -23.312 1 92 384 ASN A O 1
ATOM 3054 N N . TRP A 1 385 ? 1.293 -31.828 -25.141 1 94.19 385 TRP A N 1
ATOM 3055 C CA . TRP A 1 385 ? 0.64 -30.75 -24.422 1 94.19 385 TRP A CA 1
ATOM 3056 C C . TRP A 1 385 ? -0.813 -30.594 -24.859 1 94.19 385 TRP A C 1
ATOM 3058 O O . TRP A 1 385 ? -1.123 -30.703 -26.047 1 94.19 385 TRP A O 1
ATOM 3068 N N . GLU A 1 386 ? -1.643 -30.406 -23.906 1 93.25 386 GLU A N 1
ATOM 3069 C CA . GLU A 1 386 ? -3.066 -30.203 -24.156 1 93.25 386 GLU A CA 1
ATOM 3070 C C . GLU A 1 386 ? -3.404 -28.719 -24.266 1 93.25 386 GLU A C 1
ATOM 3072 O O . GLU A 1 386 ? -2.895 -27.906 -23.484 1 93.25 386 GLU A O 1
ATOM 3077 N N . LEU A 1 387 ? -4.238 -28.391 -25.219 1 94.38 387 LEU A N 1
ATOM 3078 C CA . LEU A 1 387 ? -4.711 -27.031 -25.391 1 94.38 387 LEU A CA 1
ATOM 3079 C C . LEU A 1 387 ? -5.902 -26.734 -24.484 1 94.38 387 LEU A C 1
ATOM 3081 O O . LEU A 1 387 ? -6.91 -27.453 -24.531 1 94.38 387 LEU A O 1
ATOM 3085 N N . TYR A 1 388 ? -5.844 -25.734 -23.641 1 94.38 388 TYR A N 1
ATOM 3086 C CA . TYR A 1 388 ? -6.91 -25.359 -22.719 1 94.38 388 TYR A CA 1
ATOM 3087 C C . TYR A 1 388 ? -7.621 -24.094 -23.188 1 94.38 388 TYR A C 1
ATOM 3089 O O . 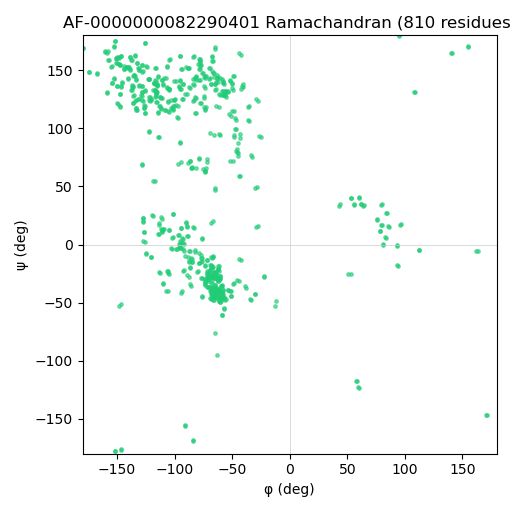TYR A 1 388 ? -8.828 -23.953 -22.984 1 94.38 388 TYR A O 1
ATOM 3097 N N . ASP A 1 389 ? -6.883 -23.141 -23.688 1 94.12 389 ASP A N 1
ATOM 3098 C CA . ASP A 1 389 ? -7.402 -21.859 -24.125 1 94.12 389 ASP A CA 1
ATOM 3099 C C . ASP A 1 389 ? -6.625 -21.344 -25.344 1 94.12 389 ASP A C 1
ATOM 3101 O O . ASP A 1 389 ? -5.41 -21.531 -25.422 1 94.12 389 ASP A O 1
ATOM 3105 N N . CYS A 1 390 ? -7.316 -20.781 -26.297 1 94.06 390 CYS A N 1
ATOM 3106 C CA . CYS A 1 390 ? -6.672 -20.297 -27.516 1 94.06 390 CYS A CA 1
ATOM 3107 C C . CYS A 1 390 ? -7.531 -19.25 -28.219 1 94.06 390 CYS A C 1
ATOM 3109 O O . CYS A 1 390 ? -8.727 -19.453 -28.406 1 94.06 390 CYS A O 1
ATOM 3111 N N . SER A 1 391 ? -6.922 -18.109 -28.578 1 94.06 391 SER A N 1
ATOM 3112 C CA . SER A 1 391 ? -7.641 -17.094 -29.328 1 94.06 391 SER A CA 1
ATOM 3113 C C . SER A 1 391 ? -7.258 -17.125 -30.812 1 94.06 391 SER A C 1
ATOM 3115 O O . SER A 1 391 ? -7.793 -16.359 -31.609 1 94.06 391 SER A O 1
ATOM 3117 N N . PHE A 1 392 ? -6.34 -17.953 -31.188 1 92 392 PHE A N 1
ATOM 3118 C CA . PHE A 1 392 ? -5.938 -18.062 -32.594 1 92 392 PHE A CA 1
ATOM 3119 C C . PHE A 1 392 ? -6.984 -18.812 -33.375 1 92 392 PHE A C 1
ATOM 3121 O O . PHE A 1 392 ? -7.574 -19.781 -32.906 1 92 392 PHE A O 1
ATOM 3128 N N . GLY A 1 393 ? -7.121 -18.438 -34.625 1 89.94 393 GLY A N 1
ATOM 3129 C CA . GLY A 1 393 ? -8.242 -18.922 -35.438 1 89.94 393 GLY A CA 1
ATOM 3130 C C . GLY A 1 393 ? -7.961 -20.234 -36.125 1 89.94 393 GLY A C 1
ATOM 3131 O O . GLY A 1 393 ? -8.883 -20.969 -36.469 1 89.94 393 GLY A O 1
ATOM 3132 N N . THR A 1 394 ? -6.652 -20.484 -36.406 1 91.25 394 THR A N 1
ATOM 3133 C CA . THR A 1 394 ? -6.328 -21.672 -37.188 1 91.25 394 THR A CA 1
ATOM 3134 C C . THR A 1 394 ? -5.113 -22.391 -36.594 1 91.25 394 THR A C 1
ATOM 3136 O O . THR A 1 394 ? -4.34 -21.781 -35.844 1 91.25 394 THR A O 1
ATOM 3139 N N . ILE A 1 395 ? -5.027 -23.641 -36.938 1 92.12 395 ILE A N 1
ATOM 3140 C CA . ILE A 1 395 ? -3.871 -24.438 -36.562 1 92.12 395 ILE A CA 1
ATOM 3141 C C . ILE A 1 395 ? -2.598 -23.812 -37.125 1 92.12 395 ILE A C 1
ATOM 3143 O O . ILE A 1 395 ? -1.557 -23.812 -36.438 1 92.12 395 ILE A O 1
ATOM 3147 N N . ASP A 1 396 ? -2.738 -23.25 -38.312 1 91.38 396 ASP A N 1
ATOM 3148 C CA . ASP A 1 396 ? -1.585 -22.625 -38.938 1 91.38 396 ASP A CA 1
ATOM 3149 C C . ASP A 1 396 ? -1.088 -21.438 -38.125 1 91.38 396 ASP A C 1
ATOM 3151 O O . ASP A 1 396 ? 0.12 -21.234 -37.969 1 91.38 396 ASP A O 1
ATOM 3155 N N . GLU A 1 397 ? -1.985 -20.703 -37.625 1 91.69 397 GLU A N 1
ATOM 3156 C CA . GLU A 1 397 ? -1.618 -19.562 -36.812 1 91.69 397 GLU A CA 1
ATOM 3157 C C . GLU A 1 397 ? -0.926 -20 -35.5 1 91.69 397 GLU A C 1
ATOM 3159 O O . GLU A 1 397 ? 0.069 -19.406 -35.094 1 91.69 397 GLU A O 1
ATOM 3164 N N . LEU A 1 398 ? -1.469 -21.031 -34.969 1 92.5 398 LEU A N 1
ATOM 3165 C CA . LEU A 1 398 ? -0.886 -21.562 -33.75 1 92.5 398 LEU A CA 1
ATOM 3166 C C . LEU A 1 398 ? 0.5 -22.141 -34 1 92.5 398 LEU A C 1
ATOM 3168 O O . LEU A 1 398 ? 1.427 -21.938 -33.219 1 92.5 398 LEU A O 1
ATOM 3172 N N . GLN A 1 399 ? 0.616 -22.844 -35.156 1 91.88 399 GLN A N 1
ATOM 3173 C CA . GLN A 1 399 ? 1.907 -23.406 -35.531 1 91.88 399 GLN A CA 1
ATOM 3174 C C . GLN A 1 399 ? 2.949 -22.297 -35.719 1 91.88 399 GLN A C 1
ATOM 3176 O O . GLN A 1 399 ? 4.098 -22.453 -35.312 1 91.88 399 GLN A O 1
ATOM 3181 N N . LYS A 1 400 ? 2.553 -21.234 -36.344 1 90.62 400 LYS A N 1
ATOM 3182 C CA . LYS A 1 400 ? 3.453 -20.109 -36.562 1 90.62 400 LYS A CA 1
ATOM 3183 C C . LYS A 1 400 ? 3.926 -19.516 -35.219 1 90.62 400 LYS A C 1
ATOM 3185 O O . LYS A 1 400 ? 5.086 -19.109 -35.094 1 90.62 400 LYS A O 1
ATOM 3190 N N . LEU A 1 401 ? 3.012 -19.453 -34.281 1 91.12 401 LEU A N 1
ATOM 3191 C CA . LEU A 1 401 ? 3.377 -18.969 -32.938 1 91.12 401 LEU A CA 1
ATOM 3192 C C . LEU A 1 401 ? 4.473 -19.828 -32.344 1 91.12 401 LEU A C 1
ATOM 3194 O O . LEU A 1 401 ? 5.469 -19.312 -31.828 1 91.12 401 LEU A O 1
ATOM 3198 N N . PHE A 1 402 ? 4.305 -21.125 -32.406 1 90.06 402 PHE A N 1
ATOM 3199 C CA . PHE A 1 402 ? 5.246 -22.047 -31.781 1 90.06 402 PHE A CA 1
ATOM 3200 C C . PHE A 1 402 ? 6.574 -22.047 -32.531 1 90.06 402 PHE A C 1
ATOM 3202 O O . PHE A 1 402 ? 7.629 -22.266 -31.938 1 90.06 402 PHE A O 1
ATOM 3209 N N . GLU A 1 403 ? 6.516 -21.781 -33.812 1 88.31 403 GLU A N 1
ATOM 3210 C CA . GLU A 1 403 ? 7.746 -21.672 -34.594 1 88.31 403 GLU A CA 1
ATOM 3211 C C . GLU A 1 403 ? 8.594 -20.5 -34.094 1 88.31 403 GLU A C 1
ATOM 3213 O O . GLU A 1 403 ? 9.82 -20.516 -34.219 1 88.31 403 GLU A O 1
ATOM 3218 N N . GLY A 1 404 ? 7.953 -19.547 -33.562 1 86.38 404 GLY A N 1
ATOM 3219 C CA . GLY A 1 404 ? 8.664 -18.406 -32.969 1 86.38 404 GLY A CA 1
ATOM 3220 C C . GLY A 1 404 ? 9.438 -18.766 -31.719 1 86.38 404 GLY A C 1
ATOM 3221 O O . GLY A 1 404 ? 10.398 -18.062 -31.375 1 86.38 404 GLY A O 1
ATOM 3222 N N . ILE A 1 405 ? 9.023 -19.797 -31.016 1 85.56 405 ILE A N 1
ATOM 3223 C CA . ILE A 1 405 ? 9.695 -20.234 -29.797 1 85.56 405 ILE A CA 1
ATOM 3224 C C . ILE A 1 405 ? 11.008 -20.922 -30.156 1 85.56 405 ILE A C 1
ATOM 3226 O O . ILE A 1 405 ? 12.016 -20.781 -29.453 1 85.56 405 ILE A O 1
ATOM 3230 N N . SER A 1 406 ? 11.055 -21.656 -31.312 1 76.56 406 SER A N 1
ATOM 3231 C CA . SER A 1 406 ? 12.18 -22.484 -31.703 1 76.56 406 SER A CA 1
ATOM 3232 C C . SER A 1 406 ? 13.234 -21.688 -32.469 1 76.56 406 SER A C 1
ATOM 3234 O O . SER A 1 406 ? 14.328 -22.172 -32.719 1 76.56 406 SER A O 1
ATOM 3236 N N . LYS A 1 407 ? 12.969 -20.438 -32.781 1 71.5 407 LYS A N 1
ATOM 3237 C CA . LYS A 1 407 ? 13.945 -19.609 -33.469 1 71.5 407 LYS A CA 1
ATOM 3238 C C . LYS A 1 407 ? 14.867 -18.891 -32.5 1 71.5 407 LYS A C 1
ATOM 3240 O O . LYS A 1 407 ? 14.461 -18.562 -31.375 1 71.5 407 LYS A O 1
ATOM 3245 N N . MET B 1 1 ? 6.023 9.344 -45.969 1 25.19 1 MET B N 1
ATOM 3246 C CA . MET B 1 1 ? 7.105 9.523 -45 1 25.19 1 MET B CA 1
ATOM 3247 C C . MET B 1 1 ? 6.578 9.43 -43.562 1 25.19 1 MET B C 1
ATOM 3249 O O . MET B 1 1 ? 5.875 10.328 -43.094 1 25.19 1 MET B O 1
ATOM 3253 N N . SER B 1 2 ? 6.336 8.234 -43 1 24.28 2 SER B N 1
ATOM 3254 C CA . SER B 1 2 ? 5.652 7.812 -41.781 1 24.28 2 SER B CA 1
ATOM 3255 C C . SER B 1 2 ? 6.441 8.211 -40.531 1 24.28 2 SER B C 1
ATOM 3257 O O . SER B 1 2 ? 7.625 7.891 -40.438 1 24.28 2 SER B O 1
ATOM 3259 N N . ALA B 1 3 ? 6.133 9.383 -39.844 1 26.45 3 ALA B N 1
ATOM 3260 C CA . ALA B 1 3 ? 6.781 9.852 -38.625 1 26.45 3 ALA B CA 1
ATOM 3261 C C . ALA B 1 3 ? 6.797 8.766 -37.562 1 26.45 3 ALA B C 1
ATOM 3263 O O . ALA B 1 3 ? 5.754 8.43 -36.969 1 26.45 3 ALA B O 1
ATOM 3264 N N . ALA B 1 4 ? 7.578 7.703 -37.656 1 28.7 4 ALA B N 1
ATOM 3265 C CA . ALA B 1 4 ? 7.828 6.727 -36.625 1 28.7 4 ALA B CA 1
ATOM 3266 C C . ALA B 1 4 ? 8.102 7.422 -35.281 1 28.7 4 ALA B C 1
ATOM 3268 O O . ALA B 1 4 ? 9.062 8.188 -35.156 1 28.7 4 ALA B O 1
ATOM 3269 N N . GLN B 1 5 ? 7.082 7.73 -34.5 1 31.03 5 GLN B N 1
ATOM 3270 C CA . GLN B 1 5 ? 7.258 8.242 -33.125 1 31.03 5 GLN B CA 1
ATOM 3271 C C . GLN B 1 5 ? 8.336 7.461 -32.406 1 31.03 5 GLN B C 1
ATOM 3273 O O . GLN B 1 5 ? 8.258 6.234 -32.281 1 31.03 5 GLN B O 1
ATOM 3278 N N . ASP B 1 6 ? 9.484 7.852 -32.375 1 31.84 6 ASP B N 1
ATOM 3279 C CA . ASP B 1 6 ? 10.633 7.363 -31.609 1 31.84 6 ASP B CA 1
ATOM 3280 C C . ASP B 1 6 ? 10.25 7.098 -30.141 1 31.84 6 ASP B C 1
ATOM 3282 O O . ASP B 1 6 ? 10.016 8.039 -29.375 1 31.84 6 ASP B O 1
ATOM 3286 N N . ALA B 1 7 ? 9.609 6.094 -29.859 1 39.88 7 ALA B N 1
ATOM 3287 C CA . ALA B 1 7 ? 9.5 5.668 -28.469 1 39.88 7 ALA B CA 1
ATOM 3288 C C . ALA B 1 7 ? 10.859 5.699 -27.766 1 39.88 7 ALA B C 1
ATOM 3290 O O . ALA B 1 7 ? 11.711 4.84 -28.016 1 39.88 7 ALA B O 1
ATOM 3291 N N . ARG B 1 8 ? 11.234 6.895 -27.375 1 45.56 8 ARG B N 1
ATOM 3292 C CA . ARG B 1 8 ? 12.508 7.062 -26.688 1 45.56 8 ARG B CA 1
ATOM 3293 C C . ARG B 1 8 ? 12.641 6.07 -25.531 1 45.56 8 ARG B C 1
ATOM 3295 O O . ARG B 1 8 ? 11.641 5.68 -24.922 1 45.56 8 ARG B O 1
ATOM 3302 N N . ASP B 1 9 ? 13.773 5.438 -25.422 1 45.38 9 ASP B N 1
ATOM 3303 C CA . ASP B 1 9 ? 14.172 4.43 -24.438 1 45.38 9 ASP B CA 1
ATOM 3304 C C . ASP B 1 9 ? 13.828 4.871 -23.016 1 45.38 9 ASP B C 1
ATOM 3306 O O . ASP B 1 9 ? 14.258 5.938 -22.578 1 45.38 9 ASP B O 1
ATOM 3310 N N . PRO B 1 10 ? 12.836 4.238 -22.406 1 54.25 10 PRO B N 1
ATOM 3311 C CA . PRO B 1 10 ? 12.516 4.586 -21.031 1 54.25 10 PRO B CA 1
ATOM 3312 C C . PRO B 1 10 ? 13.758 4.742 -20.156 1 54.25 10 PRO B C 1
ATOM 3314 O O . PRO B 1 10 ? 13.719 5.441 -19.141 1 54.25 10 PRO B O 1
ATOM 3317 N N . GLU B 1 11 ? 14.906 4.293 -20.688 1 59.34 11 GLU B N 1
ATOM 3318 C CA . GLU B 1 11 ? 16.156 4.43 -19.938 1 59.34 11 GLU B CA 1
ATOM 3319 C C . GLU B 1 11 ? 16.891 5.703 -20.328 1 59.34 11 GLU B C 1
ATOM 3321 O O . GLU B 1 11 ? 18 5.961 -19.844 1 59.34 11 GLU B O 1
ATOM 3326 N N . ASP B 1 12 ? 16.297 6.426 -21.094 1 66.25 12 ASP B N 1
ATOM 3327 C CA . ASP B 1 12 ? 16.891 7.703 -21.469 1 66.25 12 ASP B CA 1
ATOM 3328 C C . ASP B 1 12 ? 16.812 8.703 -20.312 1 66.25 12 ASP B C 1
ATOM 3330 O O . ASP B 1 12 ? 15.719 9 -19.828 1 66.25 12 ASP B O 1
ATOM 3334 N N . PRO B 1 13 ? 17.922 9.148 -19.828 1 69.69 13 PRO B N 1
ATOM 3335 C CA . PRO B 1 13 ? 17.969 10.07 -18.688 1 69.69 13 PRO B CA 1
ATOM 3336 C C . PRO B 1 13 ? 17.016 11.266 -18.859 1 69.69 13 PRO B C 1
ATOM 3338 O O . PRO B 1 13 ? 16.438 11.742 -17.875 1 69.69 13 PRO B O 1
ATOM 3341 N N . LEU B 1 14 ? 16.844 11.711 -20.062 1 72.44 14 LEU B N 1
ATOM 3342 C CA . LEU B 1 14 ? 15.953 12.836 -20.312 1 72.44 14 LEU B CA 1
ATOM 3343 C C . LEU B 1 14 ? 14.492 12.43 -20.125 1 72.44 14 LEU B C 1
ATOM 3345 O O . LEU B 1 14 ? 13.688 13.211 -19.625 1 72.44 14 LEU B O 1
ATOM 3349 N N . VAL B 1 15 ? 14.258 11.203 -20.531 1 74.94 15 VAL B N 1
ATOM 3350 C CA . VAL B 1 15 ? 12.906 10.68 -20.375 1 74.94 15 VAL B CA 1
ATOM 3351 C C . VAL B 1 15 ? 12.617 10.453 -18.891 1 74.94 15 VAL B C 1
ATOM 3353 O O . VAL B 1 15 ? 11.531 10.789 -18.406 1 74.94 15 VAL B O 1
ATOM 3356 N N . GLU B 1 16 ? 13.594 10.047 -18.25 1 78.5 16 GLU B N 1
ATOM 3357 C CA . GLU B 1 16 ? 13.445 9.797 -16.828 1 78.5 16 GLU B CA 1
ATOM 3358 C C . GLU B 1 16 ? 13.234 11.094 -16.047 1 78.5 16 GLU B C 1
ATOM 3360 O O . GLU B 1 16 ? 12.422 11.148 -15.133 1 78.5 16 GLU B O 1
ATOM 3365 N N . GLN B 1 17 ? 13.914 12.047 -16.422 1 81.25 17 GLN B N 1
ATOM 3366 C CA . GLN B 1 17 ? 13.797 13.336 -15.742 1 81.25 17 GLN B CA 1
ATOM 3367 C C . GLN B 1 17 ? 12.43 13.969 -16 1 81.25 17 GLN B C 1
ATOM 3369 O O . GLN B 1 17 ? 11.828 14.547 -15.102 1 81.25 17 GLN B O 1
ATOM 3374 N N . THR B 1 18 ? 12 13.797 -17.203 1 84.94 18 THR B N 1
ATOM 3375 C CA . THR B 1 18 ? 10.688 14.328 -17.562 1 84.94 18 THR B CA 1
ATOM 3376 C C . THR B 1 18 ? 9.586 13.617 -16.797 1 84.94 18 THR B C 1
ATOM 3378 O O . THR B 1 18 ? 8.641 14.25 -16.312 1 84.94 18 THR B O 1
ATOM 3381 N N . LYS B 1 19 ? 9.789 12.336 -16.672 1 87.5 19 LYS B N 1
ATOM 3382 C CA . LYS B 1 19 ? 8.805 11.562 -15.914 1 87.5 19 LYS B CA 1
ATOM 3383 C C . LYS B 1 19 ? 8.805 11.961 -14.438 1 87.5 19 LYS B C 1
ATOM 3385 O O . LYS B 1 19 ? 7.746 12.102 -13.828 1 87.5 19 LYS B O 1
ATOM 3390 N N . LEU B 1 20 ? 9.977 12.219 -14.016 1 90.44 20 LEU B N 1
ATOM 3391 C CA . LEU B 1 20 ? 10.109 12.617 -12.625 1 90.44 20 LEU B CA 1
ATOM 3392 C C . LEU B 1 20 ? 9.43 13.961 -12.375 1 90.44 20 LEU B C 1
ATOM 3394 O O . LEU B 1 20 ? 8.75 14.141 -11.359 1 90.44 20 LEU B O 1
ATOM 3398 N N . MET B 1 21 ? 9.586 14.891 -13.266 1 91.88 21 MET B N 1
ATOM 3399 C CA . MET B 1 21 ? 8.977 16.219 -13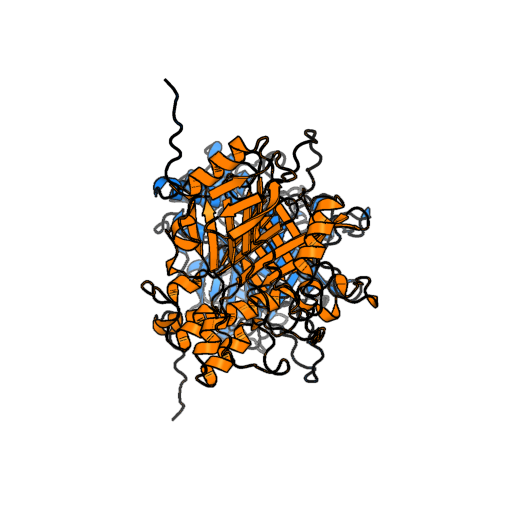.141 1 91.88 21 MET B CA 1
ATOM 3400 C C . MET B 1 21 ? 7.457 16.125 -13.227 1 91.88 21 MET B C 1
ATOM 3402 O O . MET B 1 21 ? 6.746 16.766 -12.438 1 91.88 21 MET B O 1
ATOM 3406 N N . THR B 1 22 ? 7.062 15.328 -14.094 1 93.25 22 THR B N 1
ATOM 3407 C CA . THR B 1 22 ? 5.625 15.148 -14.266 1 93.25 22 THR B CA 1
ATOM 3408 C C . THR B 1 22 ? 5.008 14.477 -13.039 1 93.25 22 THR B C 1
ATOM 3410 O O . THR B 1 22 ? 3.947 14.891 -12.57 1 93.25 22 THR B O 1
ATOM 3413 N N . ASP B 1 23 ? 5.684 13.492 -12.594 1 94 23 ASP B N 1
ATOM 3414 C CA . ASP B 1 23 ? 5.211 12.797 -11.406 1 94 23 ASP B CA 1
ATOM 3415 C C . ASP B 1 23 ? 5.156 13.734 -10.203 1 94 23 ASP B C 1
ATOM 3417 O O . ASP B 1 23 ? 4.219 13.672 -9.406 1 94 23 ASP B O 1
ATOM 3421 N N . HIS B 1 24 ? 6.133 14.594 -10.094 1 97.5 24 HIS B N 1
ATOM 3422 C CA . HIS B 1 24 ? 6.16 15.531 -8.984 1 97.5 24 HIS B CA 1
ATOM 3423 C C . HIS B 1 24 ? 5.02 16.547 -9.094 1 97.5 24 HIS B C 1
ATOM 3425 O O . HIS B 1 24 ? 4.34 16.828 -8.102 1 97.5 24 HIS B O 1
ATOM 3431 N N . LEU B 1 25 ? 4.773 17.047 -10.242 1 97.69 25 LEU B N 1
ATOM 3432 C CA . LEU B 1 25 ? 3.705 18.016 -10.445 1 97.69 25 LEU B CA 1
ATOM 3433 C C . LEU B 1 25 ? 2.342 17.391 -10.172 1 97.69 25 LEU B C 1
ATOM 3435 O O . LEU B 1 25 ? 1.388 18.094 -9.836 1 97.69 25 LEU B O 1
ATOM 3439 N N . ASN B 1 26 ? 2.322 16.031 -10.297 1 97.31 26 ASN B N 1
ATOM 3440 C CA . ASN B 1 26 ? 1.057 15.336 -10.102 1 97.31 26 ASN B CA 1
ATOM 3441 C C . ASN B 1 26 ? 0.909 14.828 -8.672 1 97.31 26 ASN B C 1
ATOM 3443 O O . ASN B 1 26 ? -0.073 14.156 -8.344 1 97.31 26 ASN B O 1
ATOM 3447 N N . TRP B 1 27 ? 1.864 15.117 -7.82 1 97.94 27 TRP B N 1
ATOM 3448 C CA . TRP B 1 27 ? 1.882 14.555 -6.477 1 97.94 27 TRP B CA 1
ATOM 3449 C C . TRP B 1 27 ? 0.641 14.969 -5.695 1 97.94 27 TRP B C 1
ATOM 3451 O O . TRP B 1 27 ? -0.042 14.125 -5.105 1 97.94 27 TRP B O 1
ATOM 3461 N N . THR B 1 28 ? 0.31 16.234 -5.684 1 98 28 THR B N 1
ATOM 3462 C CA . THR B 1 28 ? -0.83 16.719 -4.918 1 98 28 THR B CA 1
ATOM 3463 C C . THR B 1 28 ? -2.133 16.125 -5.438 1 98 28 THR B C 1
ATOM 3465 O O . THR B 1 28 ? -3.006 15.75 -4.652 1 98 28 THR B O 1
ATOM 3468 N N . ALA B 1 29 ? -2.232 16.094 -6.742 1 97.44 29 ALA B N 1
ATOM 3469 C CA . ALA B 1 29 ? -3.42 15.492 -7.34 1 97.44 29 ALA B CA 1
ATOM 3470 C C . ALA B 1 29 ? -3.566 14.031 -6.93 1 97.44 29 ALA B C 1
ATOM 3472 O O . ALA B 1 29 ? -4.672 13.57 -6.648 1 97.44 29 ALA B O 1
ATOM 3473 N N . LYS B 1 30 ? -2.434 13.344 -6.918 1 97.88 30 LYS B N 1
ATOM 3474 C CA . LYS B 1 30 ? -2.451 11.945 -6.488 1 97.88 30 LYS B CA 1
ATOM 3475 C C . LYS B 1 30 ? -2.908 11.82 -5.039 1 97.88 30 LYS B C 1
ATOM 3477 O O . LYS B 1 30 ? -3.721 10.953 -4.711 1 97.88 30 LYS B O 1
ATOM 3482 N N . GLN B 1 31 ? -2.414 12.688 -4.141 1 98 31 GLN B N 1
ATOM 3483 C CA . GLN B 1 31 ? -2.832 12.672 -2.744 1 98 31 GLN B CA 1
ATOM 3484 C C . GLN B 1 31 ? -4.34 12.883 -2.619 1 98 31 GLN B C 1
ATOM 3486 O O . GLN B 1 31 ? -5.012 12.172 -1.873 1 98 31 GLN B O 1
ATOM 3491 N N . GLY B 1 32 ? -4.844 13.867 -3.363 1 97.38 32 GLY B N 1
ATOM 3492 C CA . GLY B 1 32 ? -6.273 14.125 -3.355 1 97.38 32 GLY B CA 1
ATOM 3493 C C . GLY B 1 32 ? -7.09 12.953 -3.879 1 97.38 32 GLY B C 1
ATOM 3494 O O . GLY B 1 32 ? -8.148 12.633 -3.328 1 97.38 32 GLY B O 1
ATOM 3495 N N . TYR B 1 33 ? -6.602 12.359 -4.98 1 97.5 33 TYR B N 1
ATOM 3496 C CA . TYR B 1 33 ? -7.258 11.195 -5.551 1 97.5 33 TYR B CA 1
ATOM 3497 C C . TYR B 1 33 ? -7.371 10.07 -4.523 1 97.5 33 TYR B C 1
ATOM 3499 O O . TYR B 1 33 ? -8.445 9.492 -4.348 1 97.5 33 TYR B O 1
ATOM 3507 N N . ILE B 1 34 ? -6.305 9.797 -3.807 1 98.31 34 ILE B N 1
ATOM 3508 C CA . ILE B 1 34 ? -6.277 8.727 -2.812 1 98.31 34 ILE B CA 1
ATOM 3509 C C . ILE B 1 34 ? -7.223 9.07 -1.663 1 98.31 34 ILE B C 1
ATOM 3511 O O . ILE B 1 34 ? -8.07 8.258 -1.286 1 98.31 34 ILE B O 1
ATOM 3515 N N . LEU B 1 35 ? -7.148 10.273 -1.157 1 98.12 35 LEU B N 1
ATOM 3516 C CA . LEU B 1 35 ? -7.914 10.719 0.004 1 98.12 35 LEU B CA 1
ATOM 3517 C C . LEU B 1 35 ? -9.414 10.625 -0.267 1 98.12 35 LEU B C 1
ATOM 3519 O O . LEU B 1 35 ? -10.203 10.422 0.658 1 98.12 35 LEU B O 1
ATOM 3523 N N . THR B 1 36 ? -9.805 10.719 -1.553 1 97.5 36 THR B N 1
ATOM 3524 C CA . THR B 1 36 ? -11.219 10.789 -1.887 1 97.5 36 THR B CA 1
ATOM 3525 C C . THR B 1 36 ? -11.711 9.461 -2.451 1 97.5 36 THR B C 1
ATOM 3527 O O . THR B 1 36 ? -12.797 9.391 -3.033 1 97.5 36 THR B O 1
ATOM 3530 N N . GLY B 1 37 ? -10.906 8.422 -2.32 1 96.12 37 GLY B N 1
ATOM 3531 C CA . GLY B 1 37 ? -11.336 7.148 -2.881 1 96.12 37 GLY B CA 1
ATOM 3532 C C . GLY B 1 37 ? -11.562 7.203 -4.379 1 96.12 37 GLY B C 1
ATOM 3533 O O . GLY B 1 37 ? -12.555 6.676 -4.883 1 96.12 37 GLY B O 1
ATOM 3534 N N . GLY B 1 38 ? -10.656 7.91 -5.023 1 93.88 38 GLY B N 1
ATOM 3535 C CA . GLY B 1 38 ? -10.773 8.039 -6.465 1 93.88 38 GLY B CA 1
ATOM 3536 C C . GLY B 1 38 ? -11.711 9.148 -6.891 1 93.88 38 GLY B C 1
ATOM 3537 O O . GLY B 1 38 ? -12.375 9.047 -7.93 1 93.88 38 GLY B O 1
ATOM 3538 N N . GLY B 1 39 ? -11.852 10.156 -6.07 1 93.81 39 GLY B N 1
ATOM 3539 C CA . GLY B 1 39 ? -12.695 11.297 -6.391 1 93.81 39 GLY B CA 1
ATOM 3540 C C . GLY B 1 39 ? -14.156 11.078 -6.027 1 93.81 39 GLY B C 1
ATOM 3541 O O . GLY B 1 39 ? -15.023 11.852 -6.445 1 93.81 39 GLY B O 1
ATOM 3542 N N . LYS B 1 40 ? -14.422 10.078 -5.211 1 95.12 40 LYS B N 1
ATOM 3543 C CA . LYS B 1 40 ? -15.82 9.711 -4.984 1 95.12 40 LYS B CA 1
ATOM 3544 C C . LYS B 1 40 ? -16.234 9.977 -3.539 1 95.12 40 LYS B C 1
ATOM 3546 O O . LYS B 1 40 ? -17.328 9.594 -3.123 1 95.12 40 LYS B O 1
ATOM 3551 N N . ALA B 1 41 ? -15.445 10.617 -2.777 1 96.88 41 ALA B N 1
ATOM 3552 C CA . ALA B 1 41 ? -15.688 10.773 -1.346 1 96.88 41 ALA B CA 1
ATOM 3553 C C . ALA B 1 41 ? -17.031 11.469 -1.091 1 96.88 41 ALA B C 1
ATOM 3555 O O . ALA B 1 41 ? -17.766 11.094 -0.172 1 96.88 41 ALA B O 1
ATOM 3556 N N . GLU B 1 42 ? -17.359 12.508 -1.894 1 95.19 42 GLU B N 1
ATOM 3557 C CA . GLU B 1 42 ? -18.594 13.266 -1.686 1 95.19 42 GLU B CA 1
ATOM 3558 C C . GLU B 1 42 ? -19.828 12.391 -1.943 1 95.19 42 GLU B C 1
ATOM 3560 O O . GLU B 1 42 ? -20.891 12.625 -1.364 1 95.19 42 GLU B O 1
ATOM 3565 N N . GLU B 1 43 ? -19.625 11.375 -2.836 1 94.88 43 GLU B N 1
ATOM 3566 C CA . GLU B 1 43 ? -20.703 10.43 -3.09 1 94.88 43 GLU B CA 1
ATOM 3567 C C . GLU B 1 43 ? -20.891 9.469 -1.918 1 94.88 43 GLU B C 1
ATOM 3569 O O . GLU B 1 43 ? -22 9.016 -1.643 1 94.88 43 GLU B O 1
ATOM 3574 N N . TYR B 1 44 ? -19.844 9.164 -1.264 1 96.62 44 TYR B N 1
ATOM 3575 C CA . TYR B 1 44 ? -19.875 8.18 -0.187 1 96.62 44 TYR B CA 1
ATOM 3576 C C . TYR B 1 44 ? -20.25 8.828 1.137 1 96.62 44 TYR B C 1
ATOM 3578 O O . TYR B 1 44 ? -20.953 8.227 1.949 1 96.62 44 TYR B O 1
ATOM 3586 N N . TYR B 1 45 ? -19.812 10.102 1.338 1 96.5 45 TYR B N 1
ATOM 3587 C CA . TYR B 1 45 ? -19.984 10.836 2.588 1 96.5 45 TYR B CA 1
ATOM 3588 C C . TYR B 1 45 ? -21.328 11.547 2.625 1 96.5 45 TYR B C 1
ATOM 3590 O O . TYR B 1 45 ? -21.391 12.781 2.582 1 96.5 45 TYR B O 1
ATOM 3598 N N . THR B 1 46 ? -22.422 10.789 2.783 1 96.31 46 THR B N 1
ATOM 3599 C CA . THR B 1 46 ? -23.766 11.367 2.828 1 96.31 46 THR B CA 1
ATOM 3600 C C . THR B 1 46 ? -24.562 10.797 4 1 96.31 46 THR B C 1
ATOM 3602 O O . THR B 1 46 ? -24.312 9.68 4.445 1 96.31 46 THR B O 1
ATOM 3605 N N . ALA B 1 47 ? -25.516 11.586 4.383 1 96.56 47 ALA B N 1
ATOM 3606 C CA . ALA B 1 47 ? -26.391 11.133 5.457 1 96.56 47 ALA B CA 1
ATOM 3607 C C . ALA B 1 47 ? -27.203 9.914 5.031 1 96.56 47 ALA B C 1
ATOM 3609 O O . ALA B 1 47 ? -27.469 9.023 5.844 1 96.56 47 ALA B O 1
ATOM 3610 N N . GLU B 1 48 ? -27.578 9.859 3.811 1 96.62 48 GLU B N 1
ATOM 3611 C CA . GLU B 1 48 ? -28.359 8.75 3.275 1 96.62 48 GLU B CA 1
ATOM 3612 C C . GLU B 1 48 ? -27.609 7.434 3.369 1 96.62 48 GLU B C 1
ATOM 3614 O O . GLU B 1 48 ? -28.203 6.379 3.574 1 96.62 48 GLU B O 1
ATOM 3619 N N . ARG B 1 49 ? -26.328 7.539 3.297 1 96.69 49 ARG B N 1
ATOM 3620 C CA . ARG B 1 49 ? -25.5 6.332 3.34 1 96.69 49 ARG B CA 1
ATOM 3621 C C . ARG B 1 49 ? -25.078 6.012 4.77 1 96.69 49 ARG B C 1
ATOM 3623 O O . ARG B 1 49 ? -24.312 5.078 4.996 1 96.69 49 ARG B O 1
ATOM 3630 N N . GLY B 1 50 ? -25.516 6.84 5.672 1 96.38 50 GLY B N 1
ATOM 3631 C CA . GLY B 1 50 ? -25.234 6.578 7.07 1 96.38 50 GLY B CA 1
ATOM 3632 C C . GLY B 1 50 ? -24.016 7.34 7.582 1 96.38 50 GLY B C 1
ATOM 3633 O O . GLY B 1 50 ? -23.484 7.023 8.648 1 96.38 50 GLY B O 1
ATOM 3634 N N . PHE B 1 51 ? -23.625 8.359 6.836 1 97.44 51 PHE B N 1
ATOM 3635 C CA . PHE B 1 51 ? -22.453 9.133 7.227 1 97.44 51 PHE B CA 1
ATOM 3636 C C . PHE B 1 51 ? -22.766 10.617 7.27 1 97.44 51 PHE B C 1
ATOM 3638 O O . PHE B 1 51 ? -22.203 11.398 6.5 1 97.44 51 PHE B O 1
ATOM 3645 N N . PRO B 1 52 ? -23.547 10.984 8.195 1 96.06 52 PRO B N 1
ATOM 3646 C CA . PRO B 1 52 ? -23.922 12.391 8.32 1 96.06 52 PRO B CA 1
ATOM 3647 C C . PRO B 1 52 ? -22.844 13.242 8.969 1 96.06 52 PRO B C 1
ATOM 3649 O O . PRO B 1 52 ? -21.938 12.703 9.617 1 96.06 52 PRO B O 1
ATOM 3652 N N . PHE B 1 53 ? -22.891 14.477 8.727 1 95.75 53 PHE B N 1
ATOM 3653 C CA . PHE B 1 53 ? -22.078 15.43 9.461 1 95.75 53 PHE B CA 1
ATOM 3654 C C . PHE B 1 53 ? -22.766 16.797 9.531 1 95.75 53 PHE B C 1
ATOM 3656 O O . PHE B 1 53 ? -23.719 17.047 8.797 1 95.75 53 PHE B O 1
ATOM 3663 N N . VAL B 1 54 ? -22.375 17.578 10.453 1 95.69 54 VAL B N 1
ATOM 3664 C CA . VAL B 1 54 ? -22.844 18.953 10.57 1 95.69 54 VAL B CA 1
ATOM 3665 C C . VAL B 1 54 ? -21.766 19.922 10.094 1 95.69 54 VAL B C 1
ATOM 3667 O O . VAL B 1 54 ? -20.578 19.578 10.062 1 95.69 54 VAL B O 1
ATOM 3670 N N . GLU B 1 55 ? -22.062 21.047 9.758 1 95.62 55 GLU B N 1
ATOM 3671 C CA . GLU B 1 55 ? -21.156 22.031 9.18 1 95.62 55 GLU B CA 1
ATOM 3672 C C . GLU B 1 55 ? -20 22.328 10.125 1 95.62 55 GLU B C 1
ATOM 3674 O O . GLU B 1 55 ? -18.875 22.594 9.68 1 95.62 55 GLU B O 1
ATOM 3679 N N . THR B 1 56 ? -20.25 22.328 11.383 1 96 56 THR B N 1
ATOM 3680 C CA . THR B 1 56 ? -19.234 22.656 12.367 1 96 56 THR B CA 1
ATOM 3681 C C . THR B 1 56 ? -18.141 21.594 12.398 1 96 56 THR B C 1
ATOM 3683 O O . THR B 1 56 ? -17.078 21.812 12.977 1 96 56 THR B O 1
ATOM 3686 N N . ASP B 1 57 ? -18.406 20.453 11.68 1 95.94 57 ASP B N 1
ATOM 3687 C CA . ASP B 1 57 ? -17.422 19.375 11.625 1 95.94 57 ASP B CA 1
ATOM 3688 C C . ASP B 1 57 ? -16.391 19.625 10.523 1 95.94 57 ASP B C 1
ATOM 3690 O O . ASP B 1 57 ? -15.352 18.969 10.469 1 95.94 57 ASP B O 1
ATOM 3694 N N . LEU B 1 58 ? -16.734 20.547 9.641 1 97.69 58 LEU B N 1
ATOM 3695 C CA . LEU B 1 58 ? -15.852 20.797 8.508 1 97.69 58 LEU B CA 1
ATOM 3696 C C . LEU B 1 58 ? -14.492 21.312 8.984 1 97.69 58 LEU B C 1
ATOM 3698 O O . LEU B 1 58 ? -14.422 22.094 9.938 1 97.69 58 LEU B O 1
ATOM 3702 N N . PRO B 1 59 ? -13.484 20.891 8.328 1 98 59 PRO B N 1
ATOM 3703 C CA . PRO B 1 59 ? -12.148 21.172 8.852 1 98 59 PRO B CA 1
ATOM 3704 C C . PRO B 1 59 ? -11.844 22.656 8.953 1 98 59 PRO B C 1
ATOM 3706 O O . PRO B 1 59 ? -11.078 23.078 9.828 1 98 59 PRO B O 1
ATOM 3709 N N . HIS B 1 60 ? -12.453 23.484 8.047 1 97 60 HIS B N 1
ATOM 3710 C CA . HIS B 1 60 ? -12.102 24.891 8.008 1 97 60 HIS B CA 1
ATOM 3711 C C . HIS B 1 60 ? -13.25 25.766 8.492 1 97 60 HIS B C 1
ATOM 3713 O O . HIS B 1 60 ? -13.258 26.969 8.266 1 97 60 HIS B O 1
ATOM 3719 N N . TYR B 1 61 ? -14.258 25.172 9.086 1 96.81 61 TYR B N 1
ATOM 3720 C CA . TYR B 1 61 ? -15.422 25.922 9.531 1 96.81 61 TYR B CA 1
ATOM 3721 C C . TYR B 1 61 ? -15.008 27.031 10.5 1 96.81 61 TYR B C 1
ATOM 3723 O O . TYR B 1 61 ? -15.289 28.203 10.266 1 96.81 61 TYR B O 1
ATOM 3731 N N . HIS B 1 62 ? -14.32 26.688 11.539 1 95.75 62 HIS B N 1
ATOM 3732 C CA . HIS B 1 62 ? -13.953 27.656 12.555 1 95.75 62 HIS B CA 1
ATOM 3733 C C . HIS B 1 62 ? -12.875 28.609 12.047 1 95.75 62 HIS B C 1
ATOM 3735 O O . HIS B 1 62 ? -12.797 29.766 12.484 1 95.75 62 HIS B O 1
ATOM 3741 N N . LEU B 1 63 ? -12.031 28.094 11.148 1 95.5 63 LEU B N 1
ATOM 3742 C CA . LEU B 1 63 ? -11.055 28.969 10.508 1 95.5 63 LEU B CA 1
ATOM 3743 C C . LEU B 1 63 ? -11.75 30.078 9.727 1 95.5 63 LEU B C 1
ATOM 3745 O O . LEU B 1 63 ? -11.383 31.25 9.859 1 95.5 63 LEU B O 1
ATOM 3749 N N . LEU B 1 64 ? -12.734 29.703 9.008 1 93.31 64 LEU B N 1
ATOM 3750 C CA . LEU B 1 64 ? -13.492 30.672 8.203 1 93.31 64 LEU B CA 1
ATOM 3751 C C . LEU B 1 64 ? -14.273 31.625 9.102 1 93.31 64 LEU B C 1
ATOM 3753 O O . LEU B 1 64 ? -14.438 32.812 8.766 1 93.31 64 LEU B O 1
ATOM 3757 N N . GLN B 1 65 ? -14.719 31.141 10.258 1 93.12 65 GLN B N 1
ATOM 3758 C CA . GLN B 1 65 ? -15.477 31.969 11.203 1 93.12 65 GLN B CA 1
ATOM 3759 C C . GLN B 1 65 ? -14.547 32.875 12 1 93.12 65 GLN B C 1
ATOM 3761 O O . GLN B 1 65 ? -15 33.812 12.656 1 93.12 65 GLN B O 1
ATOM 3766 N N . GLY B 1 66 ? -13.297 32.594 12 1 91.69 66 GLY B N 1
ATOM 3767 C CA . GLY B 1 66 ? -12.328 33.375 12.75 1 91.69 66 GLY B CA 1
ATOM 3768 C C . GLY B 1 66 ? -12.359 33.094 14.242 1 91.69 66 GLY B C 1
ATOM 3769 O O . GLY B 1 66 ? -11.945 33.938 15.047 1 91.69 66 GLY B O 1
ATOM 3770 N N . ASP B 1 67 ? -12.898 31.922 14.609 1 94.25 67 ASP B N 1
ATOM 3771 C CA . ASP B 1 67 ? -13.055 31.672 16.031 1 94.25 67 ASP B CA 1
ATOM 3772 C C . ASP B 1 67 ? -12.242 30.453 16.484 1 94.25 67 ASP B C 1
ATOM 3774 O O . ASP B 1 67 ? -12.602 29.781 17.453 1 94.25 67 ASP B O 1
ATOM 3778 N N . THR B 1 68 ? -11.18 30.094 15.781 1 95.75 68 THR B N 1
ATOM 3779 C CA . THR B 1 68 ? -10.391 28.906 16.125 1 95.75 68 THR B CA 1
ATOM 3780 C C . THR B 1 68 ? -9.773 29.062 17.516 1 95.75 68 THR B C 1
ATOM 3782 O O . THR B 1 68 ? -9.766 28.109 18.297 1 95.75 68 THR B O 1
ATOM 3785 N N . HIS B 1 69 ? -9.227 30.281 17.875 1 95.38 69 HIS B N 1
ATOM 3786 C CA . HIS B 1 69 ? -8.633 30.469 19.188 1 95.38 69 HIS B CA 1
ATOM 3787 C C . HIS B 1 69 ? -9.664 30.25 20.297 1 95.38 69 HIS B C 1
ATOM 3789 O O . HIS B 1 69 ? -9.414 29.516 21.25 1 95.38 69 HIS B O 1
ATOM 3795 N N . THR B 1 70 ? -10.789 30.875 20.141 1 93.81 70 THR B N 1
ATOM 3796 C CA . THR B 1 70 ? -11.836 30.766 21.156 1 93.81 70 THR B CA 1
ATOM 3797 C C . THR B 1 70 ? -12.344 29.344 21.25 1 93.81 70 THR B C 1
ATOM 3799 O O . THR B 1 70 ? -12.469 28.797 22.344 1 93.81 70 THR B O 1
ATOM 3802 N N . THR B 1 71 ? -12.586 28.719 20.141 1 95.25 71 THR B N 1
ATOM 3803 C CA . THR B 1 71 ? -13.164 27.375 20.094 1 95.25 71 THR B CA 1
ATOM 3804 C C . THR B 1 71 ? -12.172 26.344 20.641 1 95.25 71 THR B C 1
ATOM 3806 O O . THR B 1 71 ? -12.523 25.516 21.469 1 95.25 71 THR B O 1
ATOM 3809 N N . PHE B 1 72 ? -10.922 26.406 20.203 1 95.62 72 PHE B N 1
ATOM 3810 C CA . PHE B 1 72 ? -9.914 25.453 20.656 1 95.62 72 PHE B CA 1
ATOM 3811 C C . PHE B 1 72 ? -9.688 25.578 22.156 1 95.62 72 PHE B C 1
ATOM 3813 O O . PHE B 1 72 ? -9.516 24.578 22.859 1 95.62 72 PHE B O 1
ATOM 3820 N N . SER B 1 73 ? -9.633 26.812 22.625 1 91.88 73 SER B N 1
ATOM 3821 C CA . SER B 1 73 ? -9.477 27.031 24.062 1 91.88 73 SER B CA 1
ATOM 3822 C C . SER B 1 73 ? -10.625 26.406 24.844 1 91.88 73 SER B C 1
ATOM 3824 O O . SER B 1 73 ? -10.398 25.812 25.906 1 91.88 73 SER B O 1
ATOM 3826 N N . LYS B 1 74 ? -11.781 26.594 24.344 1 92.94 74 LYS B N 1
ATOM 3827 C CA . LYS B 1 74 ? -12.953 26 24.969 1 92.94 74 LYS B CA 1
ATOM 3828 C C . LYS B 1 74 ? -12.852 24.484 25 1 92.94 74 LYS B C 1
ATOM 3830 O O . LYS B 1 74 ? -13.148 23.844 26 1 92.94 74 LYS B O 1
ATOM 3835 N N . TRP B 1 75 ? -12.469 23.891 23.906 1 93.5 75 TRP B N 1
ATOM 3836 C CA . TRP B 1 75 ? -12.352 22.453 23.812 1 93.5 75 TRP B CA 1
ATOM 3837 C C . TRP B 1 75 ? -11.266 21.922 24.75 1 93.5 75 TRP B C 1
ATOM 3839 O O . TRP B 1 75 ? -11.422 20.875 25.375 1 93.5 75 TRP B O 1
ATOM 3849 N N . LYS B 1 76 ? -10.203 22.641 24.828 1 89 76 LYS B N 1
ATOM 3850 C CA . LYS B 1 76 ? -9.117 22.281 25.75 1 89 76 LYS B CA 1
ATOM 3851 C C . LYS B 1 76 ? -9.617 22.234 27.188 1 89 76 LYS B C 1
ATOM 3853 O O . LYS B 1 76 ? -9.242 21.328 27.938 1 89 76 LYS B O 1
ATOM 3858 N N . SER B 1 77 ? -10.422 23.203 27.594 1 84.75 77 SER B N 1
ATOM 3859 C CA . SER B 1 77 ? -10.883 23.344 28.969 1 84.75 77 SER B CA 1
ATOM 3860 C C . SER B 1 77 ? -11.977 22.328 29.281 1 84.75 77 SER B C 1
ATOM 3862 O O . SER B 1 77 ? -12.125 21.922 30.438 1 84.75 77 SER B O 1
ATOM 3864 N N . SER B 1 78 ? -12.93 22.141 28.391 1 73.69 78 SER B N 1
ATOM 3865 C CA . SER B 1 78 ? -14.078 21.266 28.625 1 73.69 78 SER B CA 1
ATOM 3866 C C . SER B 1 78 ? -13.656 19.812 28.672 1 73.69 78 SER B C 1
ATOM 3868 O O . SER B 1 78 ? -14.492 18.922 28.875 1 73.69 78 SER B O 1
ATOM 3870 N N . GLN B 1 79 ? -12.531 19.594 28.859 1 58.75 79 GLN B N 1
ATOM 3871 C CA . GLN B 1 79 ? -11.938 18.266 28.984 1 58.75 79 GLN B CA 1
ATOM 3872 C C . GLN B 1 79 ? -12.477 17.312 27.922 1 58.75 79 GLN B C 1
ATOM 3874 O O . GLN B 1 79 ? -12.883 16.203 28.219 1 58.75 79 GLN B O 1
ATOM 3879 N N . GLN B 1 80 ? -12.75 17.875 26.688 1 62.34 80 GLN B N 1
ATOM 3880 C CA . GLN B 1 80 ? -12.961 16.844 25.672 1 62.34 80 GLN B CA 1
ATOM 3881 C C . GLN B 1 80 ? -11.977 15.695 25.828 1 62.34 80 GLN B C 1
ATOM 3883 O O . GLN B 1 80 ? -10.867 15.891 26.328 1 62.34 80 GLN B O 1
ATOM 3888 N N . PRO B 1 81 ? -12.562 14.5 25.703 1 64.12 81 PRO B N 1
ATOM 3889 C CA . PRO B 1 81 ? -11.625 13.383 25.875 1 64.12 81 PRO B CA 1
ATOM 3890 C C . PRO B 1 81 ? -10.352 13.555 25.047 1 64.12 81 PRO B C 1
ATOM 3892 O O . PRO B 1 81 ? -10.422 13.883 23.859 1 64.12 81 PRO B O 1
ATOM 3895 N N . PRO B 1 82 ? -9.312 13.695 25.766 1 71.69 82 PRO B N 1
ATOM 3896 C CA . PRO B 1 82 ? -8.031 13.781 25.062 1 71.69 82 PRO B CA 1
ATOM 3897 C C . PRO B 1 82 ? -7.84 12.664 24.047 1 71.69 82 PRO B C 1
ATOM 3899 O O . PRO B 1 82 ? -8.375 11.57 24.219 1 71.69 82 PRO B O 1
ATOM 3902 N N . CYS B 1 83 ? -7.312 13.031 22.922 1 77.19 83 CYS B N 1
ATOM 3903 C CA . CYS B 1 83 ? -6.988 12.039 21.906 1 77.19 83 CYS B CA 1
ATOM 3904 C C . CYS B 1 83 ? -5.754 11.234 22.312 1 77.19 83 CYS B C 1
ATOM 3906 O O . CYS B 1 83 ? -4.777 11.18 21.562 1 77.19 83 CYS B O 1
ATOM 3908 N N . LYS B 1 84 ? -5.84 10.547 23.375 1 86.56 84 LYS B N 1
ATOM 3909 C CA . LYS B 1 84 ? -4.703 9.828 23.938 1 86.56 84 LYS B CA 1
ATOM 3910 C C . LYS B 1 84 ? -4.336 8.625 23.062 1 86.56 84 LYS B C 1
ATOM 3912 O O . LYS B 1 84 ? -3.166 8.242 22.984 1 86.56 84 LYS B O 1
ATOM 3917 N N . LEU B 1 85 ? -5.32 8.172 22.422 1 89.12 85 LEU B N 1
ATOM 3918 C CA . LEU B 1 85 ? -5.152 6.922 21.688 1 89.12 85 LEU B CA 1
ATOM 3919 C C . LEU B 1 85 ? -4.098 7.078 20.594 1 89.12 85 LEU B C 1
ATOM 3921 O O . LEU B 1 85 ? -3.279 6.176 20.391 1 89.12 85 LEU B O 1
ATOM 3925 N N . VAL B 1 86 ? -4.105 8.234 19.938 1 94.62 86 VAL B N 1
ATOM 3926 C CA . VAL B 1 86 ? -3.207 8.359 18.797 1 94.62 86 VAL B CA 1
ATOM 3927 C C . VAL B 1 86 ? -2.127 9.391 19.094 1 94.62 86 VAL B C 1
ATOM 3929 O O . VAL B 1 86 ? -1.512 9.945 18.188 1 94.62 86 VAL B O 1
ATOM 3932 N N . CYS B 1 87 ? -1.942 9.727 20.359 1 96.81 87 CYS B N 1
ATOM 3933 C CA . CYS B 1 87 ? -0.827 10.586 20.734 1 96.81 87 CYS B CA 1
ATOM 3934 C C . CYS B 1 87 ? 0.505 9.945 20.359 1 96.81 87 CYS B C 1
ATOM 3936 O O . CYS B 1 87 ? 0.738 8.773 20.656 1 96.81 87 CYS B O 1
ATOM 3938 N N . GLY B 1 88 ? 1.359 10.672 19.656 1 97.81 88 GLY B N 1
ATOM 3939 C CA . GLY B 1 88 ? 2.648 10.141 19.234 1 97.81 88 GLY B CA 1
ATOM 3940 C C . GLY B 1 88 ? 3.201 10.828 18 1 97.81 88 GLY B C 1
ATOM 3941 O O . GLY B 1 88 ? 2.564 11.727 17.453 1 97.81 88 GLY B O 1
ATOM 3942 N N . ALA B 1 89 ? 4.438 10.523 17.719 1 98.62 89 ALA B N 1
ATOM 3943 C CA . ALA B 1 89 ? 5.043 10.852 16.438 1 98.62 89 ALA B CA 1
ATOM 3944 C C . ALA B 1 89 ? 4.91 9.695 15.453 1 98.62 89 ALA B C 1
ATOM 3946 O O . ALA B 1 89 ? 5.363 8.578 15.734 1 98.62 89 ALA B O 1
ATOM 3947 N N . TRP B 1 90 ? 4.336 9.992 14.305 1 98.75 90 TRP B N 1
ATOM 3948 C CA . TRP B 1 90 ? 3.9 8.883 13.461 1 98.75 90 TRP B CA 1
ATOM 3949 C C . TRP B 1 90 ? 4.438 9.031 12.047 1 98.75 90 TRP B C 1
ATOM 3951 O O . TRP B 1 90 ? 4.352 10.117 11.453 1 98.75 90 TRP B O 1
ATOM 3961 N N . ASN B 1 91 ? 5.023 7.914 11.539 1 98.69 91 ASN B N 1
ATOM 3962 C CA . ASN B 1 91 ? 5.316 7.699 10.125 1 98.69 91 ASN B CA 1
ATOM 3963 C C . ASN B 1 91 ? 4.129 7.07 9.391 1 98.69 91 ASN B C 1
ATOM 3965 O O . ASN B 1 91 ? 3.283 6.426 10.016 1 98.69 91 ASN B O 1
ATOM 3969 N N . ARG B 1 92 ? 4.02 7.355 8.078 1 98.75 92 ARG B N 1
ATOM 3970 C CA . ARG B 1 92 ? 2.926 6.789 7.297 1 98.75 92 ARG B CA 1
ATOM 3971 C C . ARG B 1 92 ? 3.447 5.812 6.25 1 98.75 92 ARG B C 1
ATOM 3973 O O . ARG B 1 92 ? 3.662 6.188 5.098 1 98.75 92 ARG B O 1
ATOM 3980 N N . PRO B 1 93 ? 3.527 4.535 6.527 1 98.5 93 PRO B N 1
ATOM 3981 C CA . PRO B 1 93 ? 4.051 3.551 5.578 1 98.5 93 PRO B CA 1
ATOM 3982 C C . PRO B 1 93 ? 3.137 3.348 4.371 1 98.5 93 PRO B C 1
ATOM 3984 O O . PRO B 1 93 ? 3.604 2.979 3.291 1 98.5 93 PRO B O 1
ATOM 3987 N N . LEU B 1 94 ? 1.863 3.578 4.633 1 98.81 94 LEU B N 1
ATOM 3988 C CA . LEU B 1 94 ? 0.946 3.303 3.535 1 98.81 94 LEU B CA 1
ATOM 3989 C C . LEU B 1 94 ? -0.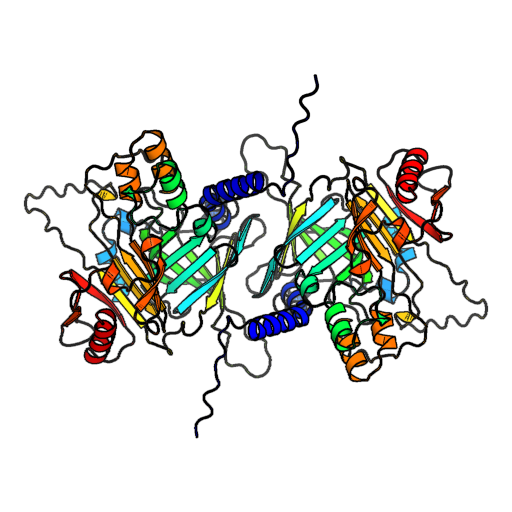242 4.258 3.566 1 98.81 94 LEU B C 1
ATOM 3991 O O . LEU B 1 94 ? -0.833 4.484 4.625 1 98.81 94 LEU B O 1
ATOM 3995 N N . PHE B 1 95 ? -0.521 4.852 2.5 1 98.88 95 PHE B N 1
ATOM 3996 C CA . PHE B 1 95 ? -1.698 5.645 2.17 1 98.88 95 PHE B CA 1
ATOM 3997 C C . PHE B 1 95 ? -2.363 5.125 0.9 1 98.88 95 PHE B C 1
ATOM 3999 O O . PHE B 1 95 ? -1.766 5.156 -0.177 1 98.88 95 PHE B O 1
ATOM 4006 N N . THR B 1 96 ? -3.607 4.57 1.04 1 98.81 96 THR B N 1
ATOM 4007 C CA . THR B 1 96 ? -4.215 3.936 -0.125 1 98.81 96 THR B CA 1
ATOM 4008 C C . THR B 1 96 ? -5.711 4.238 -0.186 1 98.81 96 THR B C 1
ATOM 4010 O O . THR B 1 96 ? -6.379 4.301 0.847 1 98.81 96 THR B O 1
ATOM 4013 N N . GLY B 1 97 ? -6.25 4.441 -1.346 1 98.25 97 GLY B N 1
ATOM 4014 C CA . GLY B 1 97 ? -7.641 4.73 -1.66 1 98.25 97 GLY B CA 1
ATOM 4015 C C . GLY B 1 97 ? -7.922 4.77 -3.15 1 98.25 97 GLY B C 1
ATOM 4016 O O . GLY B 1 97 ? -7.062 5.172 -3.938 1 98.25 97 GLY B O 1
ATOM 4017 N N . GLY B 1 98 ? -9.117 4.387 -3.508 1 95.75 98 GLY B N 1
ATOM 4018 C CA . GLY B 1 98 ? -9.398 4.227 -4.926 1 95.75 98 GLY B CA 1
ATOM 4019 C C . GLY B 1 98 ? -8.477 3.234 -5.609 1 95.75 98 GLY B C 1
ATOM 4020 O O . GLY B 1 98 ? -8.406 2.07 -5.211 1 95.75 98 GLY B O 1
ATOM 4021 N N . TRP B 1 99 ? -7.699 3.742 -6.582 1 96.44 99 TRP B N 1
ATOM 4022 C CA . TRP B 1 99 ? -6.859 2.859 -7.383 1 96.44 99 TRP B CA 1
ATOM 4023 C C . TRP B 1 99 ? -5.41 3.342 -7.387 1 96.44 99 TRP B C 1
ATOM 4025 O O . TRP B 1 99 ? -4.676 3.107 -8.352 1 96.44 99 TRP B O 1
ATOM 4035 N N . LYS B 1 100 ? -5.066 4.121 -6.359 1 97.5 100 LYS B N 1
ATOM 4036 C CA . LYS B 1 100 ? -3.697 4.586 -6.172 1 97.5 100 LYS B CA 1
ATOM 4037 C C . LYS B 1 100 ? -3.256 4.422 -4.719 1 97.5 100 LYS B C 1
ATOM 4039 O O . LYS B 1 100 ? -4.07 4.109 -3.848 1 97.5 100 LYS B O 1
ATOM 4044 N N . HIS B 1 101 ? -1.984 4.465 -4.492 1 98.44 101 HIS B N 1
ATOM 4045 C CA . HIS B 1 101 ? -1.396 4.438 -3.158 1 98.44 101 HIS B CA 1
ATOM 4046 C C . HIS B 1 101 ? -0.102 5.242 -3.109 1 98.44 101 HIS B C 1
ATOM 4048 O O . HIS B 1 101 ? 0.423 5.645 -4.152 1 98.44 101 HIS B O 1
ATOM 4054 N N . SER B 1 102 ? 0.26 5.582 -1.952 1 97.88 102 SER B N 1
ATOM 4055 C CA . SER B 1 102 ? 1.558 6.172 -1.645 1 97.88 102 SER B CA 1
ATOM 4056 C C . SER B 1 102 ? 2.182 5.527 -0.412 1 97.88 102 SER B C 1
ATOM 4058 O O . SER B 1 102 ? 1.468 5.078 0.487 1 97.88 102 SER B O 1
ATOM 4060 N N . THR B 1 103 ? 3.512 5.391 -0.413 1 98 103 THR B N 1
ATOM 4061 C CA . THR B 1 103 ? 4.223 4.805 0.716 1 98 103 THR B CA 1
ATOM 4062 C C . THR B 1 103 ? 5.316 5.742 1.218 1 98 103 THR B C 1
ATOM 4064 O O . THR B 1 103 ? 5.562 6.793 0.618 1 98 103 THR B O 1
ATOM 4067 N N . ASP B 1 104 ? 5.891 5.32 2.314 1 97.38 104 ASP B N 1
ATOM 4068 C CA . ASP B 1 104 ? 6.957 6.141 2.879 1 97.38 104 ASP B CA 1
ATOM 4069 C C . ASP B 1 104 ? 8.25 5.984 2.08 1 97.38 104 ASP B C 1
ATOM 4071 O O . ASP B 1 104 ? 9.266 6.609 2.398 1 97.38 104 ASP B O 1
ATOM 4075 N N . GLN B 1 105 ? 8.188 5.246 0.974 1 94.25 105 GLN B N 1
ATOM 4076 C CA . GLN B 1 105 ? 9.289 5.246 0.016 1 94.25 105 GLN B CA 1
ATOM 4077 C C . GLN B 1 105 ? 9.227 6.469 -0.896 1 94.25 105 GLN B C 1
ATOM 4079 O O . GLN B 1 105 ? 10.25 6.918 -1.409 1 94.25 105 GLN B O 1
ATOM 4084 N N . GLU B 1 106 ? 8.047 7.023 -1.031 1 94.94 106 GLU B N 1
ATOM 4085 C CA . GLU B 1 106 ? 7.863 8.141 -1.959 1 94.94 106 GLU B CA 1
ATOM 4086 C C . GLU B 1 106 ? 7.723 9.461 -1.213 1 94.94 106 GLU B C 1
ATOM 4088 O O . GLU B 1 106 ? 7.895 10.531 -1.799 1 94.94 106 GLU B O 1
ATOM 4093 N N . GLU B 1 107 ? 7.328 9.422 0.024 1 96.94 107 GLU B N 1
ATOM 4094 C CA . GLU B 1 107 ? 7.086 10.641 0.784 1 96.94 107 GLU B CA 1
ATOM 4095 C C . GLU B 1 107 ? 7.613 10.523 2.209 1 96.94 107 GLU B C 1
ATOM 4097 O O . GLU B 1 107 ? 7.727 9.414 2.744 1 96.94 107 GLU B O 1
ATOM 4102 N N . GLU B 1 108 ? 7.992 11.625 2.779 1 98.06 108 GLU B N 1
ATOM 4103 C CA . GLU B 1 108 ? 8.266 11.75 4.207 1 98.06 108 GLU B CA 1
ATOM 4104 C C . GLU B 1 108 ? 7.094 12.406 4.938 1 98.06 108 GLU B C 1
ATOM 4106 O O . GLU B 1 108 ? 6.684 13.516 4.598 1 98.06 108 GLU B O 1
ATOM 4111 N N . VAL B 1 109 ? 6.582 11.648 5.832 1 98.88 109 VAL B N 1
ATOM 4112 C CA . VAL B 1 109 ? 5.434 12.141 6.586 1 98.88 109 VAL B CA 1
ATOM 4113 C C . VAL B 1 109 ? 5.762 12.148 8.078 1 98.88 109 VAL B C 1
ATOM 4115 O O . VAL B 1 109 ? 6.23 11.148 8.625 1 98.88 109 VAL B O 1
ATOM 4118 N N . TYR B 1 110 ? 5.578 13.273 8.742 1 98.88 110 TYR B N 1
ATOM 4119 C CA . TYR B 1 110 ? 5.68 13.438 10.188 1 98.88 110 TYR B CA 1
ATOM 4120 C C . TYR B 1 110 ? 4.379 13.984 10.766 1 98.88 110 TYR B C 1
ATOM 4122 O O . TYR B 1 110 ? 4.113 15.188 10.688 1 98.88 110 TYR B O 1
ATOM 4130 N N . ASN B 1 111 ? 3.604 13.078 11.266 1 98.88 111 ASN B N 1
ATOM 4131 C CA . ASN B 1 111 ? 2.412 13.469 12.008 1 98.88 111 ASN B CA 1
ATOM 4132 C C . ASN B 1 111 ? 2.66 13.453 13.516 1 98.88 111 ASN B C 1
ATOM 4134 O O . ASN B 1 111 ? 2.896 12.391 14.094 1 98.88 111 ASN B O 1
ATOM 4138 N N . ILE B 1 112 ? 2.705 14.578 14.109 1 98.81 112 ILE B N 1
ATOM 4139 C CA . ILE B 1 112 ? 2.832 14.641 15.562 1 98.81 112 ILE B CA 1
ATOM 4140 C C . ILE B 1 112 ? 1.496 15.047 16.172 1 98.81 112 ILE B C 1
ATOM 4142 O O . ILE B 1 112 ? 1.002 16.156 15.93 1 98.81 112 ILE B O 1
ATOM 4146 N N . GLN B 1 113 ? 0.95 14.125 16.906 1 98.38 113 GLN B N 1
ATOM 4147 C CA . GLN B 1 113 ? -0.327 14.289 17.594 1 98.38 113 GLN B CA 1
ATOM 4148 C C . GLN B 1 113 ? -0.141 14.289 19.109 1 98.38 113 GLN B C 1
ATOM 4150 O O . GLN B 1 113 ? 0.396 13.336 19.672 1 98.38 113 GLN B O 1
ATOM 4155 N N . THR B 1 114 ? -0.513 15.383 19.703 1 97.62 114 THR B N 1
ATOM 4156 C CA . THR B 1 114 ? -0.559 15.43 21.172 1 97.62 114 THR B CA 1
ATOM 4157 C C . THR B 1 114 ? -1.941 15.031 21.672 1 97.62 114 THR B C 1
ATOM 4159 O O . THR B 1 114 ? -2.656 14.273 21.016 1 97.62 114 THR B O 1
ATOM 4162 N N . HIS B 1 115 ? -2.303 15.461 22.844 1 95.5 115 HIS B N 1
ATOM 4163 C CA . HIS B 1 115 ? -3.629 15.141 23.359 1 95.5 115 HIS B CA 1
ATOM 4164 C C . HIS B 1 115 ? -4.703 15.992 22.688 1 95.5 115 HIS B C 1
ATOM 4166 O O . HIS B 1 115 ? -5.891 15.664 22.766 1 95.5 115 HIS B O 1
ATOM 4172 N N . ASN B 1 116 ? -4.258 17.078 21.984 1 94.88 116 ASN B N 1
ATOM 4173 C CA . ASN B 1 116 ? -5.273 17.938 21.375 1 94.88 116 ASN B CA 1
ATOM 4174 C C . ASN B 1 116 ? -4.766 18.562 20.078 1 94.88 116 ASN B C 1
ATOM 4176 O O . ASN B 1 116 ? -5.402 18.422 19.031 1 94.88 116 ASN B O 1
ATOM 4180 N N . LEU B 1 117 ? -3.58 19.234 20.078 1 97.88 117 LEU B N 1
ATOM 4181 C CA . LEU B 1 117 ? -3.068 19.875 18.875 1 97.88 117 LEU B CA 1
ATOM 4182 C C . LEU B 1 117 ? -2.234 18.891 18.062 1 97.88 117 LEU B C 1
ATOM 4184 O O . LEU B 1 117 ? -1.66 17.953 18.609 1 97.88 117 LEU B O 1
ATOM 4188 N N . PHE B 1 118 ? -2.225 19.141 16.797 1 98.69 118 PHE B N 1
ATOM 4189 C CA . PHE B 1 118 ? -1.41 18.328 15.891 1 98.69 118 PHE B CA 1
ATOM 4190 C C . PHE B 1 118 ? -0.752 19.203 14.828 1 98.69 118 PHE B C 1
ATOM 4192 O O . PHE B 1 118 ? -1.221 20.312 14.547 1 98.69 118 PHE B O 1
ATOM 4199 N N . VAL B 1 119 ? 0.334 18.812 14.312 1 98.94 119 VAL B N 1
ATOM 4200 C CA . VAL B 1 119 ? 0.943 19.281 13.07 1 98.94 119 VAL B CA 1
ATOM 4201 C C . VAL B 1 119 ? 1.281 18.078 12.18 1 98.94 119 VAL B C 1
ATOM 4203 O O . VAL B 1 119 ? 1.953 17.156 12.617 1 98.94 119 VAL B O 1
ATOM 4206 N N . ASP B 1 120 ? 0.799 18.047 10.992 1 98.94 120 ASP B N 1
ATOM 4207 C CA . ASP B 1 120 ? 1.008 17 10.008 1 98.94 120 ASP B CA 1
ATOM 4208 C C . ASP B 1 120 ? 1.797 17.516 8.805 1 98.94 120 ASP B C 1
ATOM 4210 O O . ASP B 1 120 ? 1.325 18.391 8.078 1 98.94 120 ASP B O 1
ATOM 4214 N N . LEU B 1 121 ? 2.998 17 8.641 1 98.94 121 LEU B N 1
ATOM 4215 C CA . LEU B 1 121 ? 3.936 17.422 7.605 1 98.94 121 LEU B CA 1
ATOM 4216 C C . LEU B 1 121 ? 4.129 16.312 6.566 1 98.94 121 LEU B C 1
ATOM 4218 O O . LEU B 1 121 ? 4.41 15.172 6.922 1 98.94 121 LEU B O 1
ATOM 4222 N N . ARG B 1 122 ? 3.928 16.625 5.281 1 98.81 122 ARG B N 1
ATOM 4223 C CA . ARG B 1 122 ? 4.039 15.648 4.195 1 98.81 122 ARG B CA 1
ATOM 4224 C C . ARG B 1 122 ? 4.867 16.203 3.043 1 98.81 122 ARG B C 1
ATOM 4226 O O . ARG B 1 122 ? 4.449 17.156 2.375 1 98.81 122 ARG B O 1
ATOM 4233 N N . ILE B 1 123 ? 6.023 15.602 2.758 1 98.56 123 ILE B N 1
ATOM 4234 C CA . ILE B 1 123 ? 6.957 16.078 1.745 1 98.56 123 ILE B CA 1
ATOM 4235 C C . ILE B 1 123 ? 7.285 14.953 0.771 1 98.56 123 ILE B C 1
ATOM 4237 O O . ILE B 1 123 ? 7.844 13.93 1.165 1 98.56 123 ILE B O 1
ATOM 4241 N N . PRO B 1 124 ? 6.938 15.125 -0.554 1 98.31 124 PRO B N 1
ATOM 4242 C CA . PRO B 1 124 ? 7.383 14.109 -1.509 1 98.31 124 PRO B CA 1
ATOM 4243 C C . PRO B 1 124 ? 8.906 14.055 -1.649 1 98.31 124 PRO B C 1
ATOM 4245 O O . PRO B 1 124 ? 9.555 15.094 -1.765 1 98.31 124 PRO B O 1
ATOM 4248 N N . LYS B 1 125 ? 9.469 12.914 -1.715 1 96.44 125 LYS B N 1
ATOM 4249 C CA . LYS B 1 125 ? 10.914 12.75 -1.814 1 96.44 125 LYS B CA 1
ATOM 4250 C C . LYS B 1 125 ? 11.438 13.273 -3.15 1 96.44 125 LYS B C 1
ATOM 4252 O O . LYS B 1 125 ? 12.594 13.672 -3.256 1 96.44 125 LYS B O 1
ATOM 4257 N N . SER B 1 126 ? 10.562 13.281 -4.133 1 96.69 126 SER B N 1
ATOM 4258 C CA . SER B 1 126 ? 10.945 13.773 -5.453 1 96.69 126 SER B CA 1
ATOM 4259 C C . SER B 1 126 ? 11.344 15.242 -5.398 1 96.69 126 SER B C 1
ATOM 4261 O O . SER B 1 126 ? 12.039 15.734 -6.293 1 96.69 126 SER B O 1
ATOM 4263 N N . ARG B 1 127 ? 10.906 15.945 -4.387 1 96.81 127 ARG B N 1
ATOM 4264 C CA . ARG B 1 127 ? 11.227 17.359 -4.25 1 96.81 127 ARG B CA 1
ATOM 4265 C C . ARG B 1 127 ? 12.727 17.594 -4.32 1 96.81 127 ARG B C 1
ATOM 4267 O O . ARG B 1 127 ? 13.188 18.562 -4.949 1 96.81 127 ARG B O 1
ATOM 4274 N N . ASN B 1 128 ? 13.484 16.703 -3.713 1 93.31 128 ASN B N 1
ATOM 4275 C CA . ASN B 1 128 ? 14.938 16.844 -3.635 1 93.31 128 ASN B CA 1
ATOM 4276 C C . ASN B 1 128 ? 15.578 16.781 -5.016 1 93.31 128 ASN B C 1
ATOM 4278 O O . ASN B 1 128 ? 16.641 17.359 -5.238 1 93.31 128 ASN B O 1
ATOM 4282 N N . ALA B 1 129 ? 14.938 16.172 -5.891 1 93.62 129 ALA B N 1
ATOM 4283 C CA . ALA B 1 129 ? 15.492 16 -7.23 1 93.62 129 ALA B CA 1
ATOM 4284 C C . ALA B 1 129 ? 15.047 17.125 -8.156 1 93.62 129 ALA B C 1
ATOM 4286 O O . ALA B 1 129 ? 15.734 17.453 -9.133 1 93.62 129 ALA B O 1
ATOM 4287 N N . VAL B 1 130 ? 13.953 17.766 -7.82 1 95.19 130 VAL B N 1
ATOM 4288 C CA . VAL B 1 130 ? 13.383 18.656 -8.828 1 95.19 130 VAL B CA 1
ATOM 4289 C C . VAL B 1 130 ? 13.656 20.109 -8.445 1 95.19 130 VAL B C 1
ATOM 4291 O O . VAL B 1 130 ? 13.586 21 -9.297 1 95.19 130 VAL B O 1
ATOM 4294 N N . LEU B 1 131 ? 13.859 20.422 -7.207 1 95.56 131 LEU B N 1
ATOM 4295 C CA . LEU B 1 131 ? 14.188 21.781 -6.781 1 95.56 131 LEU B CA 1
ATOM 4296 C C . LEU B 1 131 ? 15.695 21.969 -6.688 1 95.56 131 LEU B C 1
ATOM 4298 O O . LEU B 1 131 ? 16.438 21.016 -6.426 1 95.56 131 LEU B O 1
ATOM 4302 N N . PRO B 1 132 ? 16.188 23.156 -6.895 1 93.25 132 PRO B N 1
ATOM 4303 C CA . PRO B 1 132 ? 17.625 23.406 -6.762 1 93.25 132 PRO B CA 1
ATOM 4304 C C . PRO B 1 132 ? 18.125 23.203 -5.336 1 93.25 132 PRO B C 1
ATOM 4306 O O . PRO B 1 132 ? 17.516 23.703 -4.387 1 93.25 132 PRO B O 1
ATOM 4309 N N . PRO B 1 133 ? 19.203 22.516 -5.219 1 90.12 133 PRO B N 1
ATOM 4310 C CA . PRO B 1 133 ? 19.719 22.203 -3.881 1 90.12 133 PRO B CA 1
ATOM 4311 C C . PRO B 1 133 ? 20.25 23.438 -3.15 1 90.12 133 PRO B C 1
ATOM 4313 O O . PRO B 1 133 ? 20.328 23.438 -1.92 1 90.12 133 PRO B O 1
ATOM 4316 N N . ASP B 1 134 ? 20.531 24.531 -3.865 1 91.31 134 ASP B N 1
ATOM 4317 C CA . ASP B 1 134 ? 21.219 25.656 -3.24 1 91.31 134 ASP B CA 1
ATOM 4318 C C . ASP B 1 134 ? 20.281 26.844 -3.08 1 91.31 134 ASP B C 1
ATOM 4320 O O . ASP B 1 134 ? 20.734 27.953 -2.734 1 91.31 134 ASP B O 1
ATOM 4324 N N . CYS B 1 135 ? 19.047 26.641 -3.238 1 93 135 CYS B N 1
ATOM 4325 C CA . CYS B 1 135 ? 18.125 27.75 -3.072 1 93 135 CYS B CA 1
ATOM 4326 C C . CYS B 1 135 ? 17.984 28.125 -1.603 1 93 135 CYS B C 1
ATOM 4328 O O . CYS B 1 135 ? 17.969 27.25 -0.734 1 93 135 CYS B O 1
ATOM 4330 N N . THR B 1 136 ? 17.812 29.469 -1.353 1 95.06 136 THR B N 1
ATOM 4331 C CA . THR B 1 136 ? 17.781 29.906 0.038 1 95.06 136 THR B CA 1
ATOM 4332 C C . THR B 1 136 ? 16.516 30.688 0.332 1 95.06 136 THR B C 1
ATOM 4334 O O . THR B 1 136 ? 16.297 31.125 1.466 1 95.06 136 THR B O 1
ATOM 4337 N N . SER B 1 137 ? 15.812 30.953 -0.712 1 96.19 137 SER B N 1
ATOM 4338 C CA . SER B 1 137 ? 14.57 31.703 -0.525 1 96.19 137 SER B CA 1
ATOM 4339 C C . SER B 1 137 ? 13.609 31.469 -1.688 1 96.19 137 SER B C 1
ATOM 4341 O O . SER B 1 137 ? 14.016 30.984 -2.746 1 96.19 137 SER B O 1
ATOM 4343 N N . LEU B 1 138 ? 12.367 31.859 -1.502 1 97.19 138 LEU B N 1
ATOM 4344 C CA . LEU B 1 138 ? 11.352 31.766 -2.545 1 97.19 138 LEU B CA 1
ATOM 4345 C C . LEU B 1 138 ? 11.664 32.719 -3.701 1 97.19 138 LEU B C 1
ATOM 4347 O O . LEU B 1 138 ? 11.312 32.438 -4.848 1 97.19 138 LEU B O 1
ATOM 4351 N N . GLN B 1 139 ? 12.359 33.812 -3.41 1 96.5 139 GLN B N 1
ATOM 4352 C CA . GLN B 1 139 ? 12.688 34.812 -4.41 1 96.5 139 GLN B CA 1
ATOM 4353 C C . GLN B 1 139 ? 13.648 34.25 -5.457 1 96.5 139 GLN B C 1
ATOM 4355 O O . GLN B 1 139 ? 13.656 34.719 -6.602 1 96.5 139 GLN B O 1
ATOM 4360 N N . GLU B 1 140 ? 14.344 33.281 -5.062 1 96.94 140 GLU B N 1
ATOM 4361 C CA . GLU B 1 140 ? 15.359 32.719 -5.957 1 96.94 140 GLU B CA 1
ATOM 4362 C C . GLU B 1 140 ? 14.758 31.688 -6.902 1 96.94 140 GLU B C 1
ATOM 4364 O O . GLU B 1 140 ? 15.398 31.297 -7.879 1 96.94 140 GLU B O 1
ATOM 4369 N N . LEU B 1 141 ? 13.57 31.281 -6.645 1 97.56 141 LEU B N 1
ATOM 4370 C CA . LEU B 1 141 ? 12.961 30.25 -7.461 1 97.56 141 LEU B CA 1
ATOM 4371 C C . LEU B 1 141 ? 12.352 30.828 -8.727 1 97.56 141 LEU B C 1
ATOM 4373 O O . LEU B 1 141 ? 11.742 31.906 -8.688 1 97.56 141 LEU B O 1
ATOM 4377 N N . THR B 1 142 ? 12.562 30.125 -9.852 1 97.31 142 THR B N 1
ATOM 4378 C CA . THR B 1 142 ? 11.906 30.484 -11.102 1 97.31 142 THR B CA 1
ATOM 4379 C C . THR B 1 142 ? 10.398 30.234 -11.016 1 97.31 142 THR B C 1
ATOM 4381 O O . THR B 1 142 ? 9.938 29.531 -10.117 1 97.31 142 THR B O 1
ATOM 4384 N N . PRO B 1 143 ? 9.625 30.875 -11.945 1 98.12 143 PRO B N 1
ATOM 4385 C CA . PRO B 1 143 ? 8.188 30.609 -11.953 1 98.12 143 PRO B CA 1
ATOM 4386 C C . PRO B 1 143 ? 7.855 29.125 -11.969 1 98.12 143 PRO B C 1
ATOM 4388 O O . PRO B 1 143 ? 6.988 28.672 -11.211 1 98.12 143 PRO B O 1
ATOM 4391 N N . TYR B 1 144 ? 8.547 28.422 -12.789 1 97.19 144 TYR B N 1
ATOM 4392 C CA . TYR B 1 144 ? 8.312 26.984 -12.867 1 97.19 144 TYR B CA 1
ATOM 4393 C C . TYR B 1 144 ? 8.656 26.297 -11.547 1 97.19 144 TYR B C 1
ATOM 4395 O O . TYR B 1 144 ? 7.934 25.406 -11.102 1 97.19 144 TYR B O 1
ATOM 4403 N N . GLN B 1 145 ? 9.727 26.719 -10.906 1 97.38 145 GLN B N 1
ATOM 4404 C CA . GLN B 1 145 ? 10.172 26.109 -9.648 1 97.38 145 GLN B CA 1
ATOM 4405 C C . GLN B 1 145 ? 9.211 26.453 -8.508 1 97.38 145 GLN B C 1
ATOM 4407 O O . GLN B 1 145 ? 9.062 25.672 -7.57 1 97.38 145 GLN B O 1
ATOM 4412 N N . LEU B 1 146 ? 8.508 27.562 -8.578 1 98.56 146 LEU B N 1
ATOM 4413 C CA . LEU B 1 146 ? 7.469 27.875 -7.602 1 98.56 146 LEU B CA 1
ATOM 4414 C C . LEU B 1 146 ? 6.332 26.859 -7.672 1 98.56 146 LEU B C 1
ATOM 4416 O O . LEU B 1 146 ? 5.785 26.469 -6.641 1 98.56 146 LEU B O 1
ATOM 4420 N N . ARG B 1 147 ? 6.023 26.453 -8.914 1 98.5 147 ARG B N 1
ATOM 4421 C CA . ARG B 1 147 ? 5.004 25.438 -9.086 1 98.5 147 ARG B CA 1
ATOM 4422 C C . ARG B 1 147 ? 5.449 24.109 -8.469 1 98.5 147 ARG B C 1
ATOM 4424 O O . ARG B 1 147 ? 4.652 23.422 -7.832 1 98.5 147 ARG B O 1
ATOM 4431 N N . LEU B 1 148 ? 6.738 23.766 -8.68 1 98.19 148 LEU B N 1
ATOM 4432 C CA . LEU B 1 148 ? 7.289 22.547 -8.086 1 98.19 148 LEU B CA 1
ATOM 4433 C C . LEU B 1 148 ? 7.281 22.641 -6.562 1 98.19 148 LEU B C 1
ATOM 4435 O O . LEU B 1 148 ? 6.891 21.688 -5.887 1 98.19 148 LEU B O 1
ATOM 4439 N N . PHE B 1 149 ? 7.621 23.797 -6.012 1 98.44 149 PHE B N 1
ATOM 4440 C CA . PHE B 1 149 ? 7.672 24.047 -4.574 1 98.44 149 PHE B CA 1
ATOM 4441 C C . PHE B 1 149 ? 6.297 23.875 -3.945 1 98.44 149 PHE B C 1
ATOM 4443 O O . PHE B 1 149 ? 6.18 23.406 -2.811 1 98.44 149 PHE B O 1
ATOM 4450 N N . ALA B 1 150 ? 5.281 24.156 -4.676 1 98.81 150 ALA B N 1
ATOM 4451 C CA . ALA B 1 150 ? 3.912 24.125 -4.168 1 98.81 150 ALA B CA 1
ATOM 4452 C C . ALA B 1 150 ? 3.467 22.703 -3.859 1 98.81 150 ALA B C 1
ATOM 4454 O O . ALA B 1 150 ? 2.508 22.484 -3.115 1 98.81 150 ALA B O 1
ATOM 4455 N N . ARG B 1 151 ? 4.172 21.75 -4.473 1 98.62 151 ARG B N 1
ATOM 4456 C CA . ARG B 1 151 ? 3.723 20.375 -4.367 1 98.62 151 ARG B CA 1
ATOM 4457 C C . ARG B 1 151 ? 4.258 19.719 -3.096 1 98.62 151 ARG B C 1
ATOM 4459 O O . ARG B 1 151 ? 5.055 18.781 -3.16 1 98.62 151 ARG B O 1
ATOM 4466 N N . GLN B 1 152 ? 3.9 20.094 -1.969 1 98.5 152 GLN B N 1
ATOM 4467 C CA . GLN B 1 152 ? 4.102 19.609 -0.609 1 98.5 152 GLN B CA 1
ATOM 4468 C C . GLN B 1 152 ? 2.943 20 0.298 1 98.5 152 GLN B C 1
ATOM 4470 O O . GLN B 1 152 ? 1.965 20.594 -0.162 1 98.5 152 GLN B O 1
ATOM 4475 N N . HIS B 1 153 ? 2.969 19.531 1.521 1 98.56 153 HIS B N 1
ATOM 4476 C CA . HIS B 1 153 ? 1.774 19.781 2.322 1 98.56 153 HIS B CA 1
ATOM 4477 C C . HIS B 1 153 ? 2.107 19.828 3.809 1 98.56 153 HIS B C 1
ATOM 4479 O O . HIS B 1 153 ? 2.941 19.047 4.289 1 98.56 153 HIS B O 1
ATOM 4485 N N . VAL B 1 154 ? 1.439 20.703 4.527 1 98.88 154 VAL B N 1
ATOM 4486 C CA . VAL B 1 154 ? 1.478 20.781 5.984 1 98.88 154 VAL B CA 1
ATOM 4487 C C . VAL B 1 154 ? 0.192 21.422 6.504 1 98.88 154 VAL B C 1
ATOM 4489 O O . VAL B 1 154 ? -0.364 22.312 5.867 1 98.88 154 VAL B O 1
ATOM 4492 N N . PHE B 1 155 ? -0.347 20.922 7.555 1 98.81 155 PHE B N 1
ATOM 4493 C CA . PHE B 1 155 ? -1.511 21.516 8.211 1 98.81 155 PHE B CA 1
ATOM 4494 C C . PHE B 1 155 ? -1.497 21.203 9.703 1 98.81 155 PHE B C 1
ATOM 4496 O O . PHE B 1 155 ? -0.793 20.297 10.156 1 98.81 155 PHE B O 1
ATOM 4503 N N . ALA B 1 156 ? -2.174 22.047 10.461 1 98.88 156 ALA B N 1
ATOM 4504 C CA . ALA B 1 156 ? -2.184 21.969 11.922 1 98.88 156 ALA B CA 1
ATOM 4505 C C . ALA B 1 156 ? -3.52 22.438 12.484 1 98.88 156 ALA B C 1
ATOM 4507 O O . ALA B 1 156 ? -4.242 23.188 11.836 1 98.88 156 ALA B O 1
ATOM 4508 N N . GLY B 1 157 ? -3.787 21.922 13.625 1 98.56 157 GLY B N 1
ATOM 4509 C CA . GLY B 1 157 ? -5.016 22.328 14.289 1 98.56 157 GLY B CA 1
ATOM 4510 C C . GLY B 1 157 ? -5.324 21.484 15.523 1 98.56 157 GLY B C 1
ATOM 4511 O O . GLY B 1 157 ? -4.426 21.172 16.297 1 98.56 157 GLY B O 1
ATOM 4512 N N . PHE B 1 158 ? -6.617 21.297 15.734 1 97.88 158 PHE B N 1
ATOM 4513 C CA . PHE B 1 158 ? -7.133 20.625 16.922 1 97.88 158 PHE B CA 1
ATOM 4514 C C . PHE B 1 158 ? -7.855 19.328 16.547 1 97.88 158 PHE B C 1
ATOM 4516 O O . PHE B 1 158 ? -8.656 19.312 15.602 1 97.88 158 PHE B O 1
ATOM 4523 N N . THR B 1 159 ? -7.531 18.25 17.25 1 97.38 159 THR B N 1
ATOM 4524 C CA . THR B 1 159 ? -8.211 16.984 17.062 1 97.38 159 THR B CA 1
ATOM 4525 C C . THR B 1 159 ? -9.258 16.766 18.156 1 97.38 159 THR B C 1
ATOM 4527 O O . THR B 1 159 ? -8.93 16.781 19.344 1 97.38 159 THR B O 1
ATOM 4530 N N . VAL B 1 160 ? -10.453 16.547 17.766 1 95.56 160 VAL B N 1
ATOM 4531 C CA . VAL B 1 160 ? -11.523 16.172 18.688 1 95.56 160 VAL B CA 1
ATOM 4532 C C . VAL B 1 160 ? -11.781 14.664 18.594 1 95.56 160 VAL B C 1
ATOM 4534 O O . VAL B 1 160 ? -12.148 14.164 17.531 1 95.56 160 VAL B O 1
ATOM 4537 N N . CYS B 1 161 ? -11.57 13.945 19.672 1 93.62 161 CYS B N 1
ATOM 4538 C CA . CYS B 1 161 ? -11.805 12.508 19.688 1 93.62 161 CYS B CA 1
ATOM 4539 C C . CYS B 1 161 ? -13.195 12.188 20.234 1 93.62 161 CYS B C 1
ATOM 4541 O O . CYS B 1 161 ? -13.68 12.875 21.125 1 93.62 161 CYS B O 1
ATOM 4543 N N . SER B 1 162 ? -13.773 11.25 19.641 1 92.56 162 SER B N 1
ATOM 4544 C CA . SER B 1 162 ? -15.086 10.773 20.047 1 92.56 162 SER B CA 1
ATOM 4545 C C . SER B 1 162 ? -15.227 9.273 19.812 1 92.56 162 SER B C 1
ATOM 4547 O O . SER B 1 162 ? -14.227 8.57 19.625 1 92.56 162 SER B O 1
ATOM 4549 N N . GLU B 1 163 ? -16.391 8.758 20.078 1 93.12 163 GLU B N 1
ATOM 4550 C CA . GLU B 1 163 ? -16.703 7.348 19.859 1 93.12 163 GLU B CA 1
ATOM 4551 C C . GLU B 1 163 ? -18.078 7.184 19.219 1 93.12 163 GLU B C 1
ATOM 4553 O O . GLU B 1 163 ? -19.016 7.926 19.547 1 93.12 163 GLU B O 1
ATOM 4558 N N . GLU B 1 164 ? -18.125 6.383 18.297 1 92.81 164 GLU B N 1
ATOM 4559 C CA . GLU B 1 164 ? -19.391 5.977 17.703 1 92.81 164 GLU B CA 1
ATOM 4560 C C . GLU B 1 164 ? -19.484 4.457 17.578 1 92.81 164 GLU B C 1
ATOM 4562 O O . GLU B 1 164 ? -18.578 3.814 17.031 1 92.81 164 GLU B O 1
ATOM 4567 N N . ASN B 1 165 ? -20.547 3.83 18.141 1 91.12 165 ASN B N 1
ATOM 4568 C CA . ASN B 1 165 ? -20.781 2.389 18.109 1 91.12 165 ASN B CA 1
ATOM 4569 C C . ASN B 1 165 ? -19.594 1.618 18.688 1 91.12 165 ASN B C 1
ATOM 4571 O O . ASN B 1 165 ? -19.172 0.61 18.125 1 91.12 165 ASN B O 1
ATOM 4575 N N . GLY B 1 166 ? -18.984 2.209 19.672 1 91.62 166 GLY B N 1
ATOM 4576 C CA . GLY B 1 166 ? -17.906 1.537 20.391 1 91.62 166 GLY B CA 1
ATOM 4577 C C . GLY B 1 166 ? -16.562 1.648 19.703 1 91.62 166 GLY B C 1
ATOM 4578 O O . GLY B 1 166 ? -15.594 1.024 20.141 1 91.62 166 GLY B O 1
ATOM 4579 N N . LYS B 1 167 ? -16.5 2.41 18.672 1 93.5 167 LYS B N 1
ATOM 4580 C CA . LYS B 1 167 ? -15.242 2.584 17.938 1 93.5 167 LYS B CA 1
ATOM 4581 C C . LYS B 1 167 ? -14.75 4.023 18.031 1 93.5 167 LYS B C 1
ATOM 4583 O O . LYS B 1 167 ? -15.547 4.965 17.953 1 93.5 167 LYS B O 1
ATOM 4588 N N . PRO B 1 168 ? -13.5 4.168 18.219 1 95.38 168 PRO B N 1
ATOM 4589 C CA . PRO B 1 168 ? -12.961 5.52 18.359 1 95.38 168 PRO B CA 1
ATOM 4590 C C . PRO B 1 168 ? -12.906 6.289 17.047 1 95.38 168 PRO B C 1
ATOM 4592 O O . PRO B 1 168 ? -12.617 5.707 16 1 95.38 168 PRO B O 1
ATOM 4595 N N . LEU B 1 169 ? -13.18 7.617 17.172 1 95.62 169 LEU B N 1
ATOM 4596 C CA . LEU B 1 169 ? -13.188 8.547 16.047 1 95.62 169 LEU B CA 1
ATOM 4597 C C . LEU B 1 169 ? -12.367 9.789 16.359 1 95.62 169 LEU B C 1
ATOM 4599 O O . LEU B 1 169 ? -12.297 10.219 17.516 1 95.62 169 LEU B O 1
ATOM 4603 N N . ALA B 1 170 ? -11.828 10.344 15.344 1 96.94 170 ALA B N 1
ATOM 4604 C CA . ALA B 1 170 ? -11.164 11.641 15.438 1 96.94 170 ALA B CA 1
ATOM 4605 C C . ALA B 1 170 ? -11.688 12.609 14.375 1 96.94 170 ALA B C 1
ATOM 4607 O O . ALA B 1 170 ? -11.922 12.211 13.234 1 96.94 170 ALA B O 1
ATOM 4608 N N . THR B 1 171 ? -11.945 13.828 14.727 1 97.19 171 THR B N 1
ATOM 4609 C CA . THR B 1 171 ? -12.281 14.93 13.836 1 97.19 171 THR B CA 1
ATOM 4610 C C . THR B 1 171 ? -11.273 16.062 13.977 1 97.19 171 THR B C 1
ATOM 4612 O O . THR B 1 171 ? -11.078 16.594 15.078 1 97.19 171 THR B O 1
ATOM 4615 N N . ARG B 1 172 ? -10.688 16.438 12.867 1 97.94 172 ARG B N 1
ATOM 4616 C CA . ARG B 1 172 ? -9.648 17.469 12.938 1 97.94 172 ARG B CA 1
ATOM 4617 C C . ARG B 1 172 ? -10.156 18.797 12.398 1 97.94 172 ARG B C 1
ATOM 4619 O O . ARG B 1 172 ? -10.805 18.844 11.352 1 97.94 172 ARG B O 1
ATOM 4626 N N . HIS B 1 173 ? -9.883 19.844 13.102 1 98.12 173 HIS B N 1
ATOM 4627 C CA . HIS B 1 173 ? -10.156 21.219 12.742 1 98.12 173 HIS B CA 1
ATOM 4628 C C . HIS B 1 173 ? -8.867 22 12.5 1 98.12 173 HIS B C 1
ATOM 4630 O O . HIS B 1 173 ? -7.996 22.047 13.367 1 98.12 173 HIS B O 1
ATOM 4636 N N . HIS B 1 174 ? -8.789 22.625 11.344 1 98.31 174 HIS B N 1
ATOM 4637 C CA . HIS B 1 174 ? -7.535 23.234 10.906 1 98.31 174 HIS B CA 1
ATOM 4638 C C . HIS B 1 174 ? -7.5 24.719 11.242 1 98.31 174 HIS B C 1
ATOM 4640 O O . HIS B 1 174 ? -8.5 25.422 11.07 1 98.31 174 HIS B O 1
ATOM 4646 N N . CYS B 1 175 ? -6.367 25.203 11.758 1 97.75 175 CYS B N 1
ATOM 4647 C CA . CYS B 1 175 ? -6.188 26.641 11.914 1 97.75 175 CYS B CA 1
ATOM 4648 C C . CYS B 1 175 ? -5.082 27.156 11 1 97.75 175 CYS B C 1
ATOM 4650 O O . CYS B 1 175 ? -5.016 28.344 10.711 1 97.75 175 CYS B O 1
ATOM 4652 N N . ILE B 1 176 ? -4.152 26.297 10.602 1 98.12 176 ILE B N 1
ATOM 4653 C CA . ILE B 1 176 ? -3.182 26.547 9.539 1 98.12 176 ILE B CA 1
ATOM 4654 C C . ILE B 1 176 ? -3.197 25.406 8.539 1 98.12 176 ILE B C 1
ATOM 4656 O O . ILE B 1 176 ? -3.119 24.234 8.922 1 98.12 176 ILE B O 1
ATOM 4660 N N . ASP B 1 177 ? -3.338 25.719 7.27 1 97.94 177 ASP B N 1
ATOM 4661 C CA . ASP B 1 177 ? -3.434 24.688 6.246 1 97.94 177 ASP B CA 1
ATOM 4662 C C . ASP B 1 177 ? -2.803 25.156 4.938 1 97.94 177 ASP B C 1
ATOM 4664 O O . ASP B 1 177 ? -3.268 26.109 4.32 1 97.94 177 ASP B O 1
ATOM 4668 N N . TRP B 1 178 ? -1.79 24.422 4.535 1 98 178 TRP B N 1
ATOM 4669 C CA . TRP B 1 178 ? -1.051 24.672 3.303 1 98 178 TRP B CA 1
ATOM 4670 C C . TRP B 1 178 ? -1.998 24.797 2.115 1 98 178 TRP B C 1
ATOM 4672 O O . TRP B 1 178 ? -1.863 25.719 1.297 1 98 178 TRP B O 1
ATOM 4682 N N . ASN B 1 179 ? -3.002 24.016 2.031 1 96.81 179 ASN B N 1
ATOM 4683 C CA . ASN B 1 179 ? -3.857 23.922 0.853 1 96.81 179 ASN B CA 1
ATOM 4684 C C . ASN B 1 179 ? -4.984 24.938 0.895 1 96.81 179 ASN B C 1
ATOM 4686 O O . ASN B 1 179 ? -5.66 25.172 -0.11 1 96.81 179 ASN B O 1
ATOM 4690 N N . PHE B 1 180 ? -5.297 25.547 1.976 1 96.06 180 PHE B N 1
ATOM 4691 C CA . PHE B 1 180 ? -6.461 26.406 2.158 1 96.06 180 PHE B CA 1
ATOM 4692 C C . PHE B 1 180 ? -6.227 27.781 1.524 1 96.06 180 PHE B C 1
ATOM 4694 O O . PHE B 1 180 ? -5.277 28.469 1.878 1 96.06 180 PHE B O 1
ATOM 4701 N N . VAL B 1 181 ? -7.082 28.141 0.612 1 95.38 181 VAL B N 1
ATOM 4702 C CA . VAL B 1 181 ? -6.969 29.438 -0.068 1 95.38 181 VAL B CA 1
ATOM 4703 C C . VAL B 1 181 ? -8.297 30.188 0.018 1 95.38 181 VAL B C 1
ATOM 4705 O O . VAL B 1 181 ? -8.617 30.984 -0.858 1 95.38 181 VAL B O 1
ATOM 4708 N N . GLY B 1 182 ? -9.07 29.75 0.978 1 91.81 182 GLY B N 1
ATOM 4709 C CA . GLY B 1 182 ? -10.344 30.422 1.185 1 91.81 182 GLY B CA 1
ATOM 4710 C C . GLY B 1 182 ? -11.539 29.547 0.85 1 91.81 182 GLY B C 1
ATOM 4711 O O . GLY B 1 182 ? -12.688 29.953 1.057 1 91.81 182 GLY B O 1
ATOM 4712 N N . VAL B 1 183 ? -11.242 28.391 0.351 1 91.5 183 VAL B N 1
ATOM 4713 C CA . VAL B 1 183 ? -12.297 27.438 0.013 1 91.5 183 VAL B CA 1
ATOM 4714 C C . VAL B 1 183 ? -12.164 26.188 0.887 1 91.5 183 VAL B C 1
ATOM 4716 O O . VAL B 1 183 ? -11.125 25.516 0.87 1 91.5 183 VAL B O 1
ATOM 4719 N N . SER B 1 184 ? -13.227 25.922 1.594 1 90.81 184 SER B N 1
ATOM 4720 C CA . SER B 1 184 ? -13.195 24.797 2.51 1 90.81 184 SER B CA 1
ATOM 4721 C C . SER B 1 184 ? -13.461 23.484 1.777 1 90.81 184 SER B C 1
ATOM 4723 O O . SER B 1 184 ? -14.258 23.438 0.835 1 90.81 184 SER B O 1
ATOM 4725 N N . ARG B 1 185 ? -12.773 22.391 2.238 1 90.25 185 ARG B N 1
ATOM 4726 C CA . ARG B 1 185 ? -13.156 21.047 1.845 1 90.25 185 ARG B CA 1
ATOM 4727 C C . ARG B 1 185 ? -14.602 20.75 2.223 1 90.25 185 ARG B C 1
ATOM 4729 O O . ARG B 1 185 ? -15.062 21.141 3.295 1 90.25 185 ARG B O 1
ATOM 4736 N N . PRO B 1 186 ? -15.328 20.062 1.38 1 92.69 186 PRO B N 1
ATOM 4737 C CA . PRO B 1 186 ? -16.766 19.906 1.6 1 92.69 186 PRO B CA 1
ATOM 4738 C C . PRO B 1 186 ? -17.109 18.688 2.441 1 92.69 186 PRO B C 1
ATOM 4740 O O . PRO B 1 186 ? -18.234 18.172 2.361 1 92.69 186 PRO B O 1
ATOM 4743 N N . ARG B 1 187 ? -16.172 18.125 3.115 1 96.19 187 ARG B N 1
ATOM 4744 C CA . ARG B 1 187 ? -16.375 17.016 4.043 1 96.19 187 ARG B CA 1
ATOM 4745 C C . ARG B 1 187 ? -15.445 17.141 5.25 1 96.19 187 ARG B C 1
ATOM 4747 O O . ARG B 1 187 ? -14.359 17.719 5.148 1 96.19 187 ARG B O 1
ATOM 4754 N N . PRO B 1 188 ? -15.898 16.562 6.344 1 97.75 188 PRO B N 1
ATOM 4755 C CA . PRO B 1 188 ? -15.039 16.656 7.531 1 97.75 188 PRO B CA 1
ATOM 4756 C C . PRO B 1 188 ? -13.734 15.867 7.371 1 97.75 188 PRO B C 1
ATOM 4758 O O . PRO B 1 188 ? -13.664 14.945 6.559 1 97.75 188 PRO B O 1
ATOM 4761 N N . ASN B 1 189 ? -12.711 16.359 8.008 1 98.25 189 ASN B N 1
ATOM 4762 C CA . ASN B 1 189 ? -11.547 15.523 8.305 1 98.25 189 ASN B CA 1
ATOM 4763 C C . ASN B 1 189 ? -11.797 14.609 9.5 1 98.25 189 ASN B C 1
ATOM 4765 O O . ASN B 1 189 ? -11.312 14.883 10.602 1 98.25 189 ASN B O 1
ATOM 4769 N N . LYS B 1 190 ? -12.594 13.609 9.258 1 97.88 190 LYS B N 1
ATOM 4770 C CA . LYS B 1 190 ? -13.094 12.68 10.273 1 97.88 190 LYS B CA 1
ATOM 4771 C C . LYS B 1 190 ? -12.781 11.234 9.891 1 97.88 190 LYS B C 1
ATOM 4773 O O . LYS B 1 190 ? -12.992 10.828 8.75 1 97.88 190 LYS B O 1
ATOM 4778 N N . TRP B 1 191 ? -12.266 10.516 10.812 1 98.06 191 TRP B N 1
ATOM 4779 C CA . TRP B 1 191 ? -11.828 9.164 10.477 1 98.06 191 TRP B CA 1
ATOM 4780 C C . TRP B 1 191 ? -11.852 8.266 11.711 1 98.06 191 TRP B C 1
ATOM 4782 O O . TRP B 1 191 ? -11.781 8.75 12.844 1 98.06 191 TRP B O 1
ATOM 4792 N N . TRP B 1 192 ? -12.023 6.965 11.453 1 97.94 192 TRP B N 1
ATOM 4793 C CA . TRP B 1 192 ? -11.977 5.938 12.492 1 97.94 192 TRP B CA 1
ATOM 4794 C C . TRP B 1 192 ? -10.531 5.605 12.867 1 97.94 192 TRP B C 1
ATOM 4796 O O . TRP B 1 192 ? -9.633 5.727 12.031 1 97.94 192 TRP B O 1
ATOM 4806 N N . ILE B 1 193 ? -10.336 5.203 14.086 1 97.12 193 ILE B N 1
ATOM 4807 C CA . ILE B 1 193 ? -9.031 4.77 14.586 1 97.12 193 ILE B CA 1
ATOM 4808 C C . ILE B 1 193 ? -9.055 3.27 14.867 1 97.12 193 ILE B C 1
ATOM 4810 O O . ILE B 1 193 ? -9.805 2.807 15.734 1 97.12 193 ILE B O 1
ATOM 4814 N N . GLN B 1 194 ? -8.242 2.494 14.148 1 96.19 194 GLN B N 1
ATOM 4815 C CA . GLN B 1 194 ? -8.164 1.053 14.367 1 96.19 194 GLN B CA 1
ATOM 4816 C C . GLN B 1 194 ? -6.773 0.641 14.844 1 96.19 194 GLN B C 1
ATOM 4818 O O . GLN B 1 194 ? -5.773 0.95 14.195 1 96.19 194 GLN B O 1
ATOM 4823 N N . PHE B 1 195 ? -6.719 -0.074 15.922 1 94.38 195 PHE B N 1
ATOM 4824 C CA . PHE B 1 195 ? -5.48 -0.654 16.422 1 94.38 195 PHE B CA 1
ATOM 4825 C C . PHE B 1 195 ? -5.449 -2.158 16.188 1 94.38 195 PHE B C 1
ATOM 4827 O O . PHE B 1 195 ? -6.496 -2.785 16 1 94.38 195 PHE B O 1
ATOM 4834 N N . PRO B 1 196 ? -4.203 -2.732 16.078 1 91.25 196 PRO B N 1
ATOM 4835 C CA . PRO B 1 196 ? -4.145 -4.195 16.016 1 91.25 196 PRO B CA 1
ATOM 4836 C C . PRO B 1 196 ? -4.805 -4.871 17.203 1 91.25 196 PRO B C 1
ATOM 4838 O O . PRO B 1 196 ? -4.703 -4.371 18.328 1 91.25 196 PRO B O 1
ATOM 4841 N N . LYS B 1 197 ? -5.758 -5.875 16.828 1 76.62 197 LYS B N 1
ATOM 4842 C CA . LYS B 1 197 ? -6.309 -6.656 17.938 1 76.62 197 LYS B CA 1
ATOM 4843 C C . LYS B 1 197 ? -5.285 -7.66 18.453 1 76.62 197 LYS B C 1
ATOM 4845 O O . LYS B 1 197 ? -4.512 -8.227 17.688 1 76.62 197 LYS B O 1
ATOM 4850 N N . GLU B 1 198 ? -5.031 -7.613 19.719 1 56.88 198 GLU B N 1
ATOM 4851 C CA . GLU B 1 198 ? -4.133 -8.586 20.328 1 56.88 198 GLU B CA 1
ATOM 4852 C C . GLU B 1 198 ? -4.531 -10.016 19.969 1 56.88 198 GLU B C 1
ATOM 4854 O O . GLU B 1 198 ? -5.719 -10.32 19.828 1 56.88 198 GLU B O 1
ATOM 4859 N N . SER B 1 199 ? -3.801 -10.828 19.156 1 51.38 199 SER B N 1
ATOM 4860 C CA . SER B 1 199 ? -4.027 -12.266 19.047 1 51.38 199 SER B CA 1
ATOM 4861 C C . SER B 1 199 ? -4.316 -12.883 20.422 1 51.38 199 SER B C 1
ATOM 4863 O O . SER B 1 199 ? -3.924 -12.336 21.453 1 51.38 199 SER B O 1
ATOM 4865 N N . ASN B 1 200 ? -5.348 -13.844 20.5 1 40.84 200 ASN B N 1
ATOM 4866 C CA . ASN B 1 200 ? -5.73 -14.625 21.672 1 40.84 200 ASN B CA 1
ATOM 4867 C C . ASN B 1 200 ? -4.508 -15.062 22.469 1 40.84 200 ASN B C 1
ATOM 4869 O O . ASN B 1 200 ? -4.602 -15.977 23.297 1 40.84 200 ASN B O 1
ATOM 4873 N N . ASP B 1 201 ? -3.311 -15.422 21.984 1 39.22 201 ASP B N 1
ATOM 4874 C CA . ASP B 1 201 ? -2.598 -16.156 23.031 1 39.22 201 ASP B CA 1
ATOM 4875 C C . ASP B 1 201 ? -2.736 -15.453 24.375 1 39.22 201 ASP B C 1
ATOM 4877 O O . ASP B 1 201 ? -3.07 -14.266 24.438 1 39.22 201 ASP B O 1
ATOM 4881 N N . ASN B 1 202 ? -2.373 -16.281 25.5 1 38.47 202 ASN B N 1
ATOM 4882 C CA . ASN B 1 202 ? -2.361 -16.016 26.938 1 38.47 202 ASN B CA 1
ATOM 4883 C C . ASN B 1 202 ? -1.984 -14.57 27.25 1 38.47 202 ASN B C 1
ATOM 4885 O O . ASN B 1 202 ? -1.917 -14.172 28.406 1 38.47 202 ASN B O 1
ATOM 4889 N N . ASP B 1 203 ? -0.969 -14.078 26.641 1 36.41 203 ASP B N 1
ATOM 4890 C CA . ASP B 1 203 ? -0.488 -12.82 27.203 1 36.41 203 ASP B CA 1
ATOM 4891 C C . ASP B 1 203 ? -1.32 -11.648 26.703 1 36.41 203 ASP B C 1
ATOM 4893 O O . ASP B 1 203 ? -1.129 -11.18 25.578 1 36.41 203 ASP B O 1
ATOM 4897 N N . LYS B 1 204 ? -2.6 -11.578 27.062 1 39.38 204 LYS B N 1
ATOM 4898 C CA . LYS B 1 204 ? -3.621 -10.539 27 1 39.38 204 LYS B CA 1
ATOM 4899 C C . LYS B 1 204 ? -3.002 -9.172 26.688 1 39.38 204 LYS B C 1
ATOM 4901 O O . LYS B 1 204 ? -3.719 -8.195 26.453 1 39.38 204 LYS B O 1
ATOM 4906 N N . SER B 1 205 ? -2.076 -8.719 27.344 1 41.06 205 SER B N 1
ATOM 4907 C CA . SER B 1 205 ? -1.868 -7.316 27.688 1 41.06 205 SER B CA 1
ATOM 4908 C C . SER B 1 205 ? -1.601 -6.473 26.453 1 41.06 205 SER B C 1
ATOM 4910 O O . SER B 1 205 ? -2.029 -5.32 26.375 1 41.06 205 SER B O 1
ATOM 4912 N N . SER B 1 206 ? -0.316 -6.465 25.734 1 47.5 206 SER B N 1
ATOM 4913 C CA . SER B 1 206 ? 0.223 -5.211 25.219 1 47.5 206 SER B CA 1
ATOM 4914 C C . SER B 1 206 ? -0.105 -5.031 23.75 1 47.5 206 SER B C 1
ATOM 4916 O O . SER B 1 206 ? 0.404 -5.77 22.906 1 47.5 206 SER B O 1
ATOM 4918 N N . SER B 1 207 ? -1.477 -4.781 23.328 1 60.75 207 SER B N 1
ATOM 4919 C CA . SER B 1 207 ? -1.718 -4.25 21.984 1 60.75 207 SER B CA 1
ATOM 4920 C C . SER B 1 207 ? -0.543 -3.402 21.516 1 60.75 207 SER B C 1
ATOM 4922 O O . SER B 1 207 ? 0.039 -2.645 22.281 1 60.75 207 SER B O 1
ATOM 4924 N N . ASP B 1 208 ? -0.103 -3.916 20.281 1 75.06 208 ASP B N 1
ATOM 4925 C CA . ASP B 1 208 ? 0.948 -3.086 19.703 1 75.06 208 ASP B CA 1
ATOM 4926 C C . ASP B 1 208 ? 0.438 -1.675 19.422 1 75.06 208 ASP B C 1
ATOM 4928 O O . ASP B 1 208 ? -0.234 -1.445 18.406 1 75.06 208 ASP B O 1
ATOM 4932 N N . CYS B 1 209 ? 0.646 -0.781 20.328 1 87.25 209 CYS B N 1
ATOM 4933 C CA . CYS B 1 209 ? 0.183 0.598 20.203 1 87.25 209 CYS B CA 1
ATOM 4934 C C . CYS B 1 209 ? 1.149 1.432 19.375 1 87.25 209 CYS B C 1
ATOM 4936 O O . CYS B 1 209 ? 1.033 2.658 19.328 1 87.25 209 CYS B O 1
ATOM 4938 N N . SER B 1 210 ? 2.018 0.622 18.703 1 93.44 210 SER B N 1
ATOM 4939 C CA . SER B 1 210 ? 2.994 1.354 17.906 1 93.44 210 SER B CA 1
ATOM 4940 C C . SER B 1 210 ? 2.537 1.486 16.453 1 93.44 210 SER B C 1
ATOM 4942 O O . SER B 1 210 ? 3.26 2.029 15.609 1 93.44 210 SER B O 1
ATOM 4944 N N . LYS B 1 211 ? 1.403 0.959 16.203 1 95.75 211 LYS B N 1
ATOM 4945 C CA . LYS B 1 211 ? 0.825 1.087 14.867 1 95.75 211 LYS B CA 1
ATOM 4946 C C . LYS B 1 211 ? -0.692 1.237 14.938 1 95.75 211 LYS B C 1
ATOM 4948 O O . LYS B 1 211 ? -1.325 0.764 15.883 1 95.75 2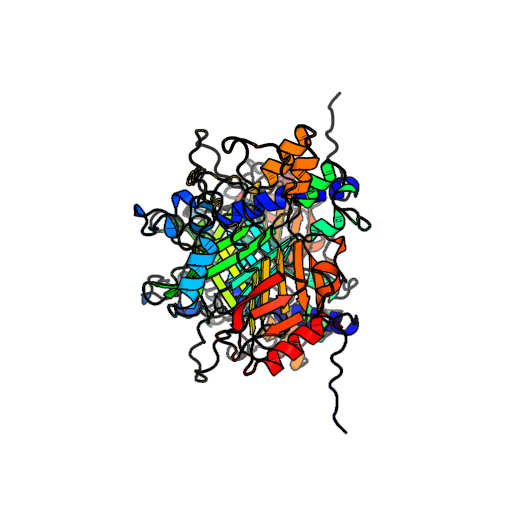11 LYS B O 1
ATOM 4953 N N . TRP B 1 212 ? -1.28 1.875 14.039 1 97 212 TRP B N 1
ATOM 4954 C CA . TRP B 1 212 ? -2.729 1.995 13.914 1 97 212 TRP B CA 1
ATOM 4955 C C . TRP B 1 212 ? -3.119 2.404 12.5 1 97 212 TRP B C 1
ATOM 4957 O O . TRP B 1 212 ? -2.256 2.699 11.664 1 97 212 TRP B O 1
ATOM 4967 N N . LYS B 1 213 ? -4.426 2.264 12.18 1 97.94 213 LYS B N 1
ATOM 4968 C CA . LYS B 1 213 ? -4.953 2.689 10.891 1 97.94 213 LYS B CA 1
ATOM 4969 C C . LYS B 1 213 ? -5.973 3.816 11.055 1 97.94 213 LYS B C 1
ATOM 4971 O O . LYS B 1 213 ? -6.797 3.783 11.969 1 97.94 213 LYS B O 1
ATOM 4976 N N . GLU B 1 214 ? -5.719 4.844 10.266 1 98.62 214 GLU B N 1
ATOM 4977 C CA . GLU B 1 214 ? -6.773 5.809 9.969 1 98.62 214 GLU B CA 1
ATOM 4978 C C . GLU B 1 214 ? -7.695 5.301 8.867 1 98.62 214 GLU B C 1
ATOM 4980 O O . GLU B 1 214 ? -7.262 5.117 7.727 1 98.62 214 GLU B O 1
ATOM 4985 N N . LEU B 1 215 ? -8.945 5.023 9.227 1 98.62 215 LEU B N 1
ATOM 4986 C CA . LEU B 1 215 ? -9.93 4.578 8.242 1 98.62 215 LEU B CA 1
ATOM 4987 C C . LEU B 1 215 ? -10.906 5.699 7.902 1 98.62 215 LEU B C 1
ATOM 4989 O O . LEU B 1 215 ? -11.406 6.383 8.797 1 98.62 215 LEU B O 1
ATOM 4993 N N . ALA B 1 216 ? -11.156 5.887 6.621 1 98.75 216 ALA B N 1
ATOM 4994 C CA . ALA B 1 216 ? -12.156 6.867 6.219 1 98.75 216 ALA B CA 1
ATOM 4995 C C . ALA B 1 216 ? -13.453 6.68 6.996 1 98.75 216 ALA B C 1
ATOM 4997 O O . ALA B 1 216 ? -13.859 5.547 7.281 1 98.75 216 ALA B O 1
ATOM 4998 N N . TYR B 1 217 ? -14.078 7.82 7.266 1 98.31 217 TYR B N 1
ATOM 4999 C CA . TYR B 1 217 ? -15.344 7.77 7.98 1 98.31 217 TYR B CA 1
ATOM 5000 C C . TYR B 1 217 ? -16.406 7.043 7.156 1 98.31 217 TYR B C 1
ATOM 5002 O O . TYR B 1 217 ? -17.094 6.152 7.664 1 98.31 217 TYR B O 1
ATOM 5010 N N . ALA B 1 218 ? -16.469 7.348 5.871 1 98.44 218 ALA B N 1
ATOM 5011 C CA . ALA B 1 218 ? -17.484 6.77 4.992 1 98.44 218 ALA B CA 1
ATOM 5012 C C . ALA B 1 218 ? -16.938 5.547 4.258 1 98.44 218 ALA B C 1
ATOM 5014 O O . ALA B 1 218 ? -15.727 5.309 4.238 1 98.44 218 ALA B O 1
ATOM 5015 N N . LYS B 1 219 ? -17.797 4.746 3.736 1 97.88 219 LYS B N 1
ATOM 5016 C CA . LYS B 1 219 ? -17.484 3.512 3.023 1 97.88 219 LYS B CA 1
ATOM 5017 C C . LYS B 1 219 ? -17.922 3.588 1.565 1 97.88 219 LYS B C 1
ATOM 5019 O O . LYS B 1 219 ? -18.844 4.344 1.229 1 97.88 219 LYS B O 1
ATOM 5024 N N . ASP B 1 220 ? -17.234 2.855 0.702 1 96.12 220 ASP B N 1
ATOM 5025 C CA . ASP B 1 220 ? -17.578 2.822 -0.717 1 96.12 220 ASP B CA 1
ATOM 5026 C C . ASP B 1 220 ? -18.688 1.814 -0.991 1 96.12 220 ASP B C 1
ATOM 5028 O O . ASP B 1 220 ? -19.328 1.319 -0.059 1 96.12 220 ASP B O 1
ATOM 5032 N N . ASP B 1 221 ? -18.922 1.511 -2.305 1 93.19 221 ASP B N 1
ATOM 5033 C CA . ASP B 1 221 ? -20.031 0.663 -2.729 1 93.19 221 ASP B CA 1
ATOM 5034 C C . ASP B 1 221 ? -19.781 -0.798 -2.365 1 93.19 221 ASP B C 1
ATOM 5036 O O . ASP B 1 221 ? -20.703 -1.619 -2.393 1 93.19 221 ASP B O 1
ATOM 5040 N N . TRP B 1 222 ? -18.594 -1.134 -2.004 1 94.56 222 TRP B N 1
ATOM 5041 C CA . TRP B 1 222 ? -18.25 -2.504 -1.637 1 94.56 222 TRP B CA 1
ATOM 5042 C C . TRP B 1 222 ? -18.172 -2.656 -0.122 1 94.56 222 TRP B C 1
ATOM 5044 O O . TRP B 1 222 ? -17.719 -3.688 0.381 1 94.56 222 TRP B O 1
ATOM 5054 N N . GLY B 1 223 ? -18.531 -1.579 0.603 1 94.69 223 GLY B N 1
ATOM 5055 C CA . GLY B 1 223 ? -18.547 -1.606 2.057 1 94.69 223 GLY B CA 1
ATOM 5056 C C . GLY B 1 223 ? -17.156 -1.429 2.664 1 94.69 223 GLY B C 1
ATOM 5057 O O . GLY B 1 223 ? -16.953 -1.723 3.844 1 94.69 223 GLY B O 1
ATOM 5058 N N . GLN B 1 224 ? -16.25 -0.97 1.911 1 97 224 GLN B N 1
ATOM 5059 C CA . GLN B 1 224 ? -14.898 -0.695 2.373 1 97 224 GLN B CA 1
ATOM 5060 C C . GLN B 1 224 ? -14.711 0.789 2.678 1 97 224 GLN B C 1
ATOM 5062 O O . GLN B 1 224 ? -15.266 1.645 1.982 1 97 224 GLN B O 1
ATOM 5067 N N . HIS B 1 225 ? -13.969 1.074 3.783 1 98.38 225 HIS B N 1
ATOM 5068 C CA . HIS B 1 225 ? -13.562 2.469 3.924 1 98.38 225 HIS B CA 1
ATOM 5069 C C . HIS B 1 225 ? -12.812 2.949 2.689 1 98.38 225 HIS B C 1
ATOM 5071 O O . HIS B 1 225 ? -11.898 2.277 2.213 1 98.38 225 HIS B O 1
ATOM 5077 N N . TYR B 1 226 ? -13.18 4.09 2.166 1 97.81 226 TYR B N 1
ATOM 5078 C CA . TYR B 1 226 ? -12.781 4.414 0.799 1 97.81 226 TYR B CA 1
ATOM 5079 C C . TYR B 1 226 ? -11.32 4.832 0.737 1 97.81 226 TYR B C 1
ATOM 5081 O O . TYR B 1 226 ? -10.734 4.918 -0.346 1 97.81 226 TYR B O 1
ATOM 5089 N N . TYR B 1 227 ? -10.672 5.078 1.884 1 98.62 227 TYR B N 1
ATOM 5090 C CA . TYR B 1 227 ? -9.219 5.16 2.006 1 98.62 227 TYR B CA 1
ATOM 5091 C C . TYR B 1 227 ? -8.766 4.73 3.395 1 98.62 227 TYR B C 1
ATOM 5093 O O . TYR B 1 227 ? -9.57 4.648 4.32 1 98.62 227 TYR B O 1
ATOM 5101 N N . PHE B 1 228 ? -7.566 4.41 3.5 1 98.69 228 PHE B N 1
ATOM 5102 C CA . PHE B 1 228 ? -6.992 4.336 4.84 1 98.69 228 PHE B CA 1
ATOM 5103 C C . PHE B 1 228 ? -5.516 4.711 4.816 1 98.69 228 PHE B C 1
ATOM 5105 O O . PHE B 1 228 ? -4.879 4.691 3.76 1 98.69 228 PHE B O 1
ATOM 5112 N N . GLU B 1 229 ? -5.055 5.145 5.918 1 98.81 229 GLU B N 1
ATOM 5113 C CA . GLU B 1 229 ? -3.643 5.371 6.215 1 98.81 229 GLU B CA 1
ATOM 5114 C C . GLU B 1 229 ? -3.158 4.453 7.328 1 98.81 229 GLU B C 1
ATOM 5116 O O . GLU B 1 229 ? -3.855 4.258 8.328 1 98.81 229 GLU B O 1
ATOM 5121 N N . ARG B 1 230 ? -2.027 3.809 7.074 1 98.62 230 ARG B N 1
ATOM 5122 C CA . ARG B 1 230 ? -1.363 3.094 8.156 1 98.62 230 ARG B CA 1
ATOM 5123 C C . ARG B 1 230 ? -0.292 3.961 8.812 1 98.62 230 ARG B C 1
ATOM 5125 O O . ARG B 1 230 ? 0.495 4.609 8.117 1 98.62 230 ARG B O 1
ATOM 5132 N N . TRP B 1 231 ? -0.315 3.945 10.062 1 98.5 231 TRP B N 1
ATOM 5133 C CA . TRP B 1 231 ? 0.625 4.742 10.844 1 98.5 231 TRP B CA 1
ATOM 5134 C C . TRP B 1 231 ? 1.511 3.85 11.703 1 98.5 231 TRP B C 1
ATOM 5136 O O . TRP B 1 231 ? 1.043 2.852 12.258 1 98.5 231 TRP B O 1
ATOM 5146 N N . GLU B 1 232 ? 2.775 4.184 11.773 1 98.25 232 GLU B N 1
ATOM 5147 C CA . GLU B 1 232 ? 3.744 3.51 12.633 1 98.25 232 GLU B CA 1
ATOM 5148 C C . GLU B 1 232 ? 4.559 4.516 13.438 1 98.25 232 GLU B C 1
ATOM 5150 O O . GLU B 1 232 ? 4.977 5.551 12.914 1 98.25 232 GLU B O 1
ATOM 5155 N N . ARG B 1 233 ? 4.73 4.223 14.641 1 97.62 233 ARG B N 1
ATOM 5156 C CA . ARG B 1 233 ? 5.398 5.16 15.539 1 97.62 233 ARG B CA 1
ATOM 5157 C C . ARG B 1 233 ? 6.871 5.305 15.18 1 97.62 233 ARG B C 1
ATOM 5159 O O . ARG B 1 233 ? 7.547 4.312 14.891 1 97.62 233 ARG B O 1
ATOM 5166 N N . TYR B 1 234 ? 7.395 6.5 15.195 1 98 234 TYR B N 1
ATOM 5167 C CA . TYR B 1 234 ? 8.828 6.742 15.094 1 98 234 TYR B CA 1
ATOM 5168 C C . TYR B 1 234 ? 9.555 6.285 16.344 1 98 234 TYR B C 1
ATOM 5170 O O . TYR B 1 234 ? 8.969 6.258 17.438 1 98 234 TYR B O 1
ATOM 5178 N N . PRO B 1 235 ? 10.875 5.891 16.172 1 96.19 235 PRO B N 1
ATOM 5179 C CA . PRO B 1 235 ? 11.648 5.668 17.406 1 96.19 235 PRO B CA 1
ATOM 5180 C C . PRO B 1 235 ? 11.617 6.863 18.344 1 96.19 235 PRO B C 1
ATOM 5182 O O . PRO B 1 235 ? 11.711 8.008 17.906 1 96.19 235 PRO B O 1
ATOM 5185 N N . ARG B 1 236 ? 11.344 6.633 19.625 1 96.62 236 ARG B N 1
ATOM 5186 C CA . ARG B 1 236 ? 11.25 7.672 20.656 1 96.62 236 ARG B CA 1
ATOM 5187 C C . ARG B 1 236 ? 10.125 8.648 20.328 1 96.62 236 ARG B C 1
ATOM 5189 O O . ARG B 1 236 ? 10.281 9.859 20.5 1 96.62 236 ARG B O 1
ATOM 5196 N N . GLY B 1 237 ? 9.078 8.141 19.75 1 97.06 237 GLY B N 1
ATOM 5197 C CA . GLY B 1 237 ? 7.941 8.953 19.359 1 97.06 237 GLY B CA 1
ATOM 5198 C C . GLY B 1 237 ? 6.773 8.844 20.328 1 97.06 237 GLY B C 1
ATOM 5199 O O . GLY B 1 237 ? 5.617 8.984 19.922 1 97.06 237 GLY B O 1
ATOM 5200 N N . ILE B 1 238 ? 7.062 8.523 21.562 1 93.69 238 ILE B N 1
ATOM 5201 C CA . ILE B 1 238 ? 6.035 8.422 22.594 1 93.69 238 ILE B CA 1
ATOM 5202 C C . ILE B 1 238 ? 6.387 9.328 23.766 1 93.69 238 ILE B C 1
ATOM 5204 O O . ILE B 1 238 ? 7.559 9.633 24 1 93.69 238 ILE B O 1
ATOM 5208 N N . ASP B 1 239 ? 5.426 9.742 24.469 1 87.69 239 ASP B N 1
ATOM 5209 C CA . ASP B 1 239 ? 5.629 10.789 25.453 1 87.69 239 ASP B CA 1
ATOM 5210 C C . ASP B 1 239 ? 6.422 10.258 26.656 1 87.69 239 ASP B C 1
ATOM 5212 O O . ASP B 1 239 ? 7.09 11.031 27.344 1 87.69 239 ASP B O 1
ATOM 5216 N N . ASP B 1 240 ? 6.371 9 26.828 1 86 240 ASP B N 1
ATOM 5217 C CA . ASP B 1 240 ? 7.141 8.43 27.938 1 86 240 ASP B CA 1
ATOM 5218 C C . ASP B 1 240 ? 8.641 8.539 27.672 1 86 240 ASP B C 1
ATOM 5220 O O . ASP B 1 240 ? 9.453 8.375 28.578 1 86 240 ASP B O 1
ATOM 5224 N N . GLU B 1 241 ? 8.977 8.898 26.484 1 81.12 241 GLU B N 1
ATOM 5225 C CA . GLU B 1 241 ? 10.383 8.93 26.094 1 81.12 241 GLU B CA 1
ATOM 5226 C C . GLU B 1 241 ? 10.852 10.367 25.859 1 81.12 241 GLU B C 1
ATOM 5228 O O . GLU B 1 241 ? 11.844 10.594 25.156 1 81.12 241 GLU B O 1
ATOM 5233 N N . GLY B 1 242 ? 10.289 11.383 26.375 1 85.25 242 GLY B N 1
ATOM 5234 C CA . GLY B 1 242 ? 10.734 12.75 26.172 1 85.25 242 GLY B CA 1
ATOM 5235 C C . GLY B 1 242 ? 9.68 13.789 26.516 1 85.25 242 GLY B C 1
ATOM 5236 O O . GLY B 1 242 ? 9.93 14.992 26.422 1 85.25 242 GLY B O 1
ATOM 5237 N N . GLY B 1 243 ? 8.492 13.328 26.828 1 93.94 243 GLY B N 1
ATOM 5238 C CA . GLY B 1 243 ? 7.438 14.242 27.219 1 93.94 243 GLY B CA 1
ATOM 5239 C C . GLY B 1 243 ? 6.527 14.641 26.078 1 93.94 243 GLY B C 1
ATOM 5240 O O . GLY B 1 243 ? 6.645 14.117 24.969 1 93.94 243 GLY B O 1
ATOM 5241 N N . ARG B 1 244 ? 5.586 15.445 26.391 1 96.81 244 ARG B N 1
ATOM 5242 C CA . ARG B 1 244 ? 4.574 15.945 25.469 1 96.81 244 ARG B CA 1
ATOM 5243 C C . ARG B 1 244 ? 4.32 17.438 25.672 1 96.81 244 ARG B C 1
ATOM 5245 O O . ARG B 1 244 ? 4.262 17.891 26.812 1 96.81 244 ARG B O 1
ATOM 5252 N N . LEU B 1 245 ? 4.293 18.172 24.594 1 96.56 245 LEU B N 1
ATOM 5253 C CA . LEU B 1 245 ? 4.059 19.609 24.641 1 96.56 245 LEU B CA 1
ATOM 5254 C C . LEU B 1 245 ? 3.289 20.094 23.422 1 96.56 245 LEU B C 1
ATOM 5256 O O . LEU B 1 245 ? 3.559 19.641 22.297 1 96.56 245 LEU B O 1
ATOM 5260 N N . ALA B 1 246 ? 2.295 20.938 23.625 1 97.12 246 ALA B N 1
ATOM 5261 C CA . ALA B 1 246 ? 1.616 21.656 22.547 1 97.12 246 ALA B CA 1
ATOM 5262 C C . ALA B 1 246 ? 1.401 23.125 22.906 1 97.12 246 ALA B C 1
ATOM 5264 O O . ALA B 1 246 ? 0.776 23.438 23.922 1 97.12 246 ALA B O 1
ATOM 5265 N N . ILE B 1 247 ? 1.944 24 22.062 1 96.12 247 ILE B N 1
ATOM 5266 C CA . ILE B 1 247 ? 1.728 25.422 22.281 1 96.12 247 ILE B CA 1
ATOM 5267 C C . ILE B 1 247 ? 1.277 26.094 20.984 1 96.12 247 ILE B C 1
ATOM 5269 O O . ILE B 1 247 ? 1.612 25.625 19.891 1 96.12 247 ILE B O 1
ATOM 5273 N N . ARG B 1 248 ? 0.542 27.125 21.125 1 96.94 248 ARG B N 1
ATOM 5274 C CA . ARG B 1 248 ? 0.036 27.906 20 1 96.94 248 ARG B CA 1
ATOM 5275 C C . ARG B 1 248 ? 0.233 29.391 20.234 1 96.94 248 ARG B C 1
ATOM 5277 O O . ARG B 1 248 ? 0.081 29.875 21.359 1 96.94 248 ARG B O 1
ATOM 5284 N N . LEU B 1 249 ? 0.569 30.078 19.156 1 95.69 249 LEU B N 1
ATOM 5285 C CA . LEU B 1 249 ? 0.674 31.531 19.219 1 95.69 249 LEU B CA 1
ATOM 5286 C C . LEU B 1 249 ? -0.644 32.156 19.672 1 95.69 249 LEU B C 1
ATOM 5288 O O . LEU B 1 249 ? -1.709 31.797 19.156 1 95.69 249 LEU B O 1
ATOM 5292 N N . ALA B 1 250 ? -0.538 33 20.672 1 93.44 250 ALA B N 1
ATOM 5293 C CA . ALA B 1 250 ? -1.732 33.656 21.188 1 93.44 250 ALA B CA 1
ATOM 5294 C C . ALA B 1 250 ? -2.342 34.594 20.156 1 93.44 250 ALA B C 1
ATOM 5296 O O . ALA B 1 250 ? -1.628 35.156 19.312 1 93.44 250 ALA B O 1
ATOM 5297 N N . SER B 1 251 ? -3.645 34.656 20.25 1 87.12 251 SER B N 1
ATOM 5298 C CA . SER B 1 251 ? -4.344 35.531 19.312 1 87.12 251 SER B CA 1
ATOM 5299 C C . SER B 1 251 ? -3.955 36.969 19.531 1 87.12 251 SER B C 1
ATOM 5301 O O . SER B 1 251 ? -3.809 37.438 20.672 1 87.12 251 SER B O 1
ATOM 5303 N N . SER B 1 252 ? -3.355 37.625 18.5 1 69.31 252 SER B N 1
ATOM 5304 C CA . SER B 1 252 ? -3.117 39.062 18.641 1 69.31 252 SER B CA 1
ATOM 5305 C C . SER B 1 252 ? -4.418 39.844 18.562 1 69.31 252 SER B C 1
ATOM 5307 O O . SER B 1 252 ? -5.18 39.719 17.594 1 69.31 252 SER B O 1
ATOM 5309 N N . ARG B 1 253 ? -5.195 39.75 19.516 1 54 253 ARG B N 1
ATOM 5310 C CA . ARG B 1 253 ? -6.445 40.5 19.484 1 54 253 ARG B CA 1
ATOM 5311 C C . ARG B 1 253 ? -6.266 41.844 18.766 1 54 253 ARG B C 1
ATOM 5313 O O . ARG B 1 253 ? -5.438 42.656 19.172 1 54 253 ARG B O 1
ATOM 5320 N N . LYS B 1 254 ? -6.195 41.938 17.484 1 50.53 254 LYS B N 1
ATOM 5321 C CA . LYS B 1 254 ? -6.539 43.312 17.062 1 50.53 254 LYS B CA 1
ATOM 5322 C C . LYS B 1 254 ? -7.809 43.781 17.766 1 50.53 254 LYS B C 1
ATOM 5324 O O . LYS B 1 254 ? -8.828 43.094 17.75 1 50.53 254 LYS B O 1
ATOM 5329 N N . ARG B 1 255 ? -7.523 44.5 18.719 1 40.03 255 ARG B N 1
ATOM 5330 C CA . ARG B 1 255 ? -8.586 45.312 19.328 1 40.03 255 ARG B CA 1
ATOM 5331 C C . ARG B 1 255 ? -9.57 45.812 18.281 1 40.03 255 ARG B C 1
ATOM 5333 O O . ARG B 1 255 ? -9.172 46.281 17.219 1 40.03 255 ARG B O 1
ATOM 5340 N N . LYS B 1 256 ? -10.727 45.25 18.25 1 40.53 256 LYS B N 1
ATOM 5341 C CA . LYS B 1 256 ? -11.836 45.938 17.578 1 40.53 256 LYS B CA 1
ATOM 5342 C C . LYS B 1 256 ? -11.633 47.438 17.547 1 40.53 256 LYS B C 1
ATOM 5344 O O . LYS B 1 256 ? -11.414 48.062 18.578 1 40.53 256 LYS B O 1
ATOM 5349 N N . SER B 1 257 ? -11.047 47.906 16.484 1 36.53 257 SER B N 1
ATOM 5350 C CA . SER B 1 257 ? -11.312 49.344 16.469 1 36.53 257 SER B CA 1
ATOM 5351 C C . SER B 1 257 ? -12.711 49.656 16.984 1 36.53 257 SER B C 1
ATOM 5353 O O . SER B 1 257 ? -13.625 48.844 16.844 1 36.53 257 SER B O 1
ATOM 5355 N N . THR B 1 258 ? -12.781 50.406 18.078 1 35.41 258 THR B N 1
ATOM 5356 C CA . THR B 1 258 ? -13.977 50.969 18.703 1 35.41 258 THR B CA 1
ATOM 5357 C C . THR B 1 258 ? -15.055 51.25 17.656 1 35.41 258 THR B C 1
ATOM 5359 O O . THR B 1 258 ? -16.172 51.656 18.016 1 35.41 258 THR B O 1
ATOM 5362 N N . ASP B 1 259 ? -14.562 51.844 16.469 1 38.94 259 ASP B N 1
ATOM 5363 C CA . ASP B 1 259 ? -15.57 52.531 15.68 1 38.94 259 ASP B CA 1
ATOM 5364 C C . ASP B 1 259 ? -16.609 51.562 15.133 1 38.94 259 ASP B C 1
ATOM 5366 O O . ASP B 1 259 ? -17.516 51.938 14.406 1 38.94 259 ASP B O 1
ATOM 5370 N N . GLY B 1 260 ? -17.234 50.625 15.891 1 38.25 260 GLY B N 1
ATOM 5371 C CA . GLY B 1 260 ? -18.438 49.844 15.766 1 38.25 260 GLY B CA 1
ATOM 5372 C C . GLY B 1 260 ? -18.547 49.125 14.438 1 38.25 260 GLY B C 1
ATOM 5373 O O . GLY B 1 260 ? -19.609 48.562 14.109 1 38.25 260 GLY B O 1
ATOM 5374 N N . THR B 1 261 ? -17.859 49.688 13.367 1 36.09 261 THR B N 1
ATOM 5375 C CA . THR B 1 261 ? -18.156 48.938 12.133 1 36.09 261 THR B CA 1
ATOM 5376 C C . THR B 1 261 ? -17.469 47.594 12.141 1 36.09 261 THR B C 1
ATOM 5378 O O . THR B 1 261 ? -16.25 47.5 12.094 1 36.09 261 THR B O 1
ATOM 5381 N N . ASP B 1 262 ? -17.766 46.656 12.969 1 39.38 262 ASP B N 1
ATOM 5382 C CA . ASP B 1 262 ? -17.547 45.219 12.734 1 39.38 262 ASP B CA 1
ATOM 5383 C C . ASP B 1 262 ? -17.641 44.875 11.25 1 39.38 262 ASP B C 1
ATOM 5385 O O . ASP B 1 262 ? -18.734 44.844 10.688 1 39.38 262 ASP B O 1
ATOM 5389 N N . SER B 1 263 ? -16.969 45.594 10.367 1 37.03 263 SER B N 1
ATOM 5390 C CA . SER B 1 263 ? -17.109 44.938 9.078 1 37.03 263 SER B CA 1
ATOM 5391 C C . SER B 1 263 ? -16.938 43.406 9.211 1 37.03 263 SER B C 1
ATOM 5393 O O . SER B 1 263 ? -15.828 42.938 9.422 1 37.03 263 SER B O 1
ATOM 5395 N N . THR B 1 264 ? -17.703 42.75 9.961 1 40.84 264 THR B N 1
ATOM 5396 C CA . THR B 1 264 ? -18.094 41.344 9.828 1 40.84 264 THR B CA 1
ATOM 5397 C C . THR B 1 264 ? -18.078 40.906 8.367 1 40.84 264 THR B C 1
ATOM 5399 O O . THR B 1 264 ? -19.125 40.594 7.793 1 40.84 264 THR B O 1
ATOM 5402 N N . ASP B 1 265 ? -17.5 41.594 7.512 1 41.91 265 ASP B N 1
ATOM 5403 C CA . ASP B 1 265 ? -17.609 40.875 6.238 1 41.91 265 ASP B CA 1
ATOM 5404 C C . ASP B 1 265 ? -17.219 39.406 6.391 1 41.91 265 ASP B C 1
ATOM 5406 O O . ASP B 1 265 ? -16.078 39.094 6.758 1 41.91 265 ASP B O 1
ATOM 5410 N N . ALA B 1 266 ? -18.125 38.594 6.637 1 45.47 266 ALA B N 1
ATOM 5411 C CA . ALA B 1 266 ? -18.266 37.156 6.723 1 45.47 266 ALA B CA 1
ATOM 5412 C C . ALA B 1 266 ? -17.172 36.438 5.938 1 45.47 266 ALA B C 1
ATOM 5414 O O . ALA B 1 266 ? -16.922 35.25 6.148 1 45.47 266 ALA B O 1
ATOM 5415 N N . HIS B 1 267 ? -16.562 37.031 4.832 1 54.03 267 HIS B N 1
ATOM 5416 C CA . HIS B 1 267 ? -15.664 36.281 3.975 1 54.03 267 HIS B CA 1
ATOM 5417 C C . HIS B 1 267 ? -14.258 36.844 4.004 1 54.03 267 HIS B C 1
ATOM 5419 O O . HIS B 1 267 ? -13.859 37.562 3.082 1 54.03 267 HIS B O 1
ATOM 5425 N N . SER B 1 268 ? -13.609 37 5.141 1 59.47 268 SER B N 1
ATOM 5426 C CA . SER B 1 268 ? -12.219 37.438 5.195 1 59.47 268 SER B CA 1
ATOM 5427 C C . SER B 1 268 ? -11.328 36.531 4.355 1 59.47 268 SER B C 1
ATOM 5429 O O . SER B 1 268 ? -11.469 35.312 4.379 1 59.47 268 SER B O 1
ATOM 5431 N N . ARG B 1 269 ? -10.672 37.219 3.57 1 74.56 269 ARG B N 1
ATOM 5432 C CA . ARG B 1 269 ? -9.656 36.594 2.748 1 74.56 269 ARG B CA 1
ATOM 5433 C C . ARG B 1 269 ? -8.555 35.969 3.615 1 74.56 269 ARG B C 1
ATOM 5435 O O . ARG B 1 269 ? -8.258 36.5 4.695 1 74.56 269 ARG B O 1
ATOM 5442 N N . PRO B 1 270 ? -8.031 34.938 3.264 1 72.88 270 PRO B N 1
ATOM 5443 C CA . PRO B 1 270 ? -6.902 34.344 3.977 1 72.88 270 PRO B CA 1
ATOM 5444 C C . PRO B 1 270 ? -5.832 35.344 4.371 1 72.88 270 PRO B C 1
ATOM 5446 O O . PRO B 1 270 ? -5.258 35.25 5.457 1 72.88 270 PRO B O 1
ATOM 5449 N N . CYS B 1 271 ? -5.641 36.344 3.633 1 73.31 271 CYS B N 1
ATOM 5450 C CA . CYS B 1 271 ? -4.582 37.312 3.898 1 73.31 271 CYS B CA 1
ATOM 5451 C C . CYS B 1 271 ? -4.977 38.25 5.031 1 73.31 271 CYS B C 1
ATOM 5453 O O . CYS B 1 271 ? -4.133 38.969 5.574 1 73.31 271 CYS B O 1
ATOM 5455 N N . ASP B 1 272 ? -6.262 38.156 5.445 1 73.69 272 ASP B N 1
ATOM 5456 C CA . ASP B 1 272 ? -6.73 39 6.527 1 73.69 272 ASP B CA 1
ATOM 5457 C C . ASP B 1 272 ? -6.648 38.312 7.871 1 73.69 272 ASP B C 1
ATOM 5459 O O . ASP B 1 272 ? -6.887 38.906 8.922 1 73.69 272 ASP B O 1
ATOM 5463 N N . GLN B 1 273 ? -6.234 37.094 7.812 1 78.56 273 GLN B N 1
ATOM 5464 C CA . GLN B 1 273 ? -6.133 36.312 9.039 1 78.56 273 GLN B CA 1
ATOM 5465 C C . GLN B 1 273 ? -4.875 36.688 9.82 1 78.56 273 GLN B C 1
ATOM 5467 O O . GLN B 1 273 ? -3.822 36.938 9.227 1 78.56 273 GLN B O 1
ATOM 5472 N N . PRO B 1 274 ? -5.059 36.719 11.086 1 83.38 274 PRO B N 1
ATOM 5473 C CA . PRO B 1 274 ? -3.885 37.031 11.906 1 83.38 274 PRO B CA 1
ATOM 5474 C C . PRO B 1 274 ? -2.822 35.938 11.859 1 83.38 274 PRO B C 1
ATOM 5476 O O . PRO B 1 274 ? -3.127 34.781 11.539 1 83.38 274 PRO B O 1
ATOM 5479 N N . LYS B 1 275 ? -1.629 36.406 12.195 1 91.19 275 LYS B N 1
ATOM 5480 C CA . LYS B 1 275 ? -0.517 35.469 12.305 1 91.19 275 LYS B CA 1
ATOM 5481 C C . LYS B 1 275 ? -0.83 34.375 13.305 1 91.19 275 LYS B C 1
ATOM 5483 O O . LYS B 1 275 ? -1.399 34.625 14.367 1 91.19 275 LYS B O 1
ATOM 5488 N N . ASP B 1 276 ? -0.496 33.188 12.992 1 95.69 276 ASP B N 1
ATOM 5489 C CA . ASP B 1 276 ? -0.714 32.031 13.844 1 95.69 276 ASP B CA 1
ATOM 5490 C C . ASP B 1 276 ? 0.495 31.078 13.82 1 95.69 276 ASP B C 1
ATOM 5492 O O . ASP B 1 276 ? 1.413 31.266 13.016 1 95.69 276 ASP B O 1
ATOM 5496 N N . GLY B 1 277 ? 0.609 30.219 14.789 1 96.94 277 GLY B N 1
ATOM 5497 C CA . GLY B 1 277 ? 1.703 29.266 14.898 1 96.94 277 GLY B CA 1
ATOM 5498 C C . GLY B 1 277 ? 1.454 28.172 15.93 1 96.94 277 GLY B C 1
ATOM 5499 O O . GLY B 1 277 ? 0.76 28.406 16.922 1 96.94 277 GLY B O 1
ATOM 5500 N N . ILE B 1 278 ? 1.983 27 15.648 1 98.31 278 ILE B N 1
ATOM 5501 C CA . ILE B 1 278 ? 1.865 25.859 16.562 1 98.31 278 ILE B CA 1
ATOM 5502 C C . ILE B 1 278 ? 3.201 25.141 16.656 1 98.31 278 ILE B C 1
ATOM 5504 O O . ILE B 1 278 ? 3.9 24.969 15.648 1 98.31 278 ILE B O 1
ATOM 5508 N N . LEU B 1 279 ? 3.561 24.781 17.859 1 97.62 279 LEU B N 1
ATOM 5509 C CA . LEU B 1 279 ? 4.645 23.844 18.141 1 97.62 279 LEU B CA 1
ATOM 5510 C C . LEU B 1 279 ? 4.133 22.641 18.938 1 97.62 279 LEU B C 1
ATOM 5512 O O . LEU B 1 279 ? 3.494 22.812 19.984 1 97.62 279 LEU B O 1
ATOM 5516 N N . VAL B 1 280 ? 4.355 21.453 18.406 1 98.62 280 VAL B N 1
ATOM 5517 C CA . VAL B 1 280 ? 3.996 20.234 19.125 1 98.62 280 VAL B CA 1
ATOM 5518 C C . VAL B 1 280 ? 5.23 19.344 19.297 1 98.62 280 VAL B C 1
ATOM 5520 O O . VAL B 1 280 ? 6.078 19.266 18.406 1 98.62 280 VAL B O 1
ATOM 5523 N N . LEU B 1 281 ? 5.277 18.719 20.453 1 98.31 281 LEU B N 1
ATOM 5524 C CA . LEU B 1 281 ? 6.363 17.812 20.812 1 98.31 281 LEU B CA 1
ATOM 5525 C C . LEU B 1 281 ? 5.816 16.531 21.453 1 98.31 281 LEU B C 1
ATOM 5527 O O . LEU B 1 281 ? 4.949 16.609 22.344 1 98.31 281 LEU B O 1
ATOM 5531 N N . VAL B 1 282 ? 6.215 15.422 20.969 1 98.44 282 VAL B N 1
ATOM 5532 C CA . VAL B 1 282 ? 5.996 14.133 21.625 1 98.44 282 VAL B CA 1
ATOM 5533 C C . VAL B 1 282 ? 7.289 13.32 21.609 1 98.44 282 VAL B C 1
ATOM 5535 O O . VAL B 1 282 ? 7.828 13.023 20.547 1 98.44 282 VAL B O 1
ATOM 5538 N N . GLY B 1 283 ? 7.738 12.922 22.75 1 97.88 283 GLY B N 1
ATOM 5539 C CA . GLY B 1 283 ? 9.008 12.227 22.828 1 97.88 283 GLY B CA 1
ATOM 5540 C C . GLY B 1 283 ? 10.172 13.047 22.312 1 97.88 283 GLY B C 1
ATOM 5541 O O . GLY B 1 283 ? 10.383 14.18 22.75 1 97.88 283 GLY B O 1
ATOM 5542 N N . ASP B 1 284 ? 10.883 12.5 21.344 1 97.94 284 ASP B N 1
ATOM 5543 C CA . ASP B 1 284 ? 12.07 13.148 20.797 1 97.94 284 ASP B CA 1
ATOM 5544 C C . ASP B 1 284 ? 11.711 14.023 19.594 1 97.94 284 ASP B C 1
ATOM 5546 O O . ASP B 1 284 ? 12.555 14.766 19.078 1 97.94 284 ASP B O 1
ATOM 5550 N N . HIS B 1 285 ? 10.461 13.984 19.172 1 98.75 285 HIS B N 1
ATOM 5551 C CA . HIS B 1 285 ? 10.086 14.562 17.891 1 98.75 285 HIS B CA 1
ATOM 5552 C C . HIS B 1 285 ? 9.25 15.82 18.078 1 98.75 285 HIS B C 1
ATOM 5554 O O . HIS B 1 285 ? 8.352 15.852 18.922 1 98.75 285 HIS B O 1
ATOM 5560 N N . PHE B 1 286 ? 9.531 16.828 17.281 1 98.5 286 PHE B N 1
ATOM 5561 C CA . PHE B 1 286 ? 8.672 18.016 17.297 1 98.5 286 PHE B CA 1
ATOM 5562 C C . PHE B 1 286 ? 8.391 18.484 15.867 1 98.5 286 PHE B C 1
ATOM 5564 O O . PHE B 1 286 ? 9.195 18.25 14.961 1 98.5 286 PHE B O 1
ATOM 5571 N N . ASN B 1 287 ? 7.215 18.984 15.648 1 98.88 287 ASN B N 1
ATOM 5572 C CA . ASN B 1 287 ? 6.836 19.766 14.477 1 98.88 287 ASN B CA 1
ATOM 5573 C C . ASN B 1 287 ? 6.496 21.203 14.844 1 98.88 287 ASN B C 1
ATOM 5575 O O . ASN B 1 287 ? 5.938 21.453 15.914 1 98.88 287 ASN B O 1
ATOM 5579 N N . TYR B 1 288 ? 6.82 22.094 14.016 1 98.38 288 TYR B N 1
ATOM 5580 C CA . TYR B 1 288 ? 6.363 23.484 14.133 1 98.38 288 TYR B CA 1
ATOM 5581 C C . TYR B 1 288 ? 5.734 23.953 12.828 1 98.38 288 TYR B C 1
ATOM 5583 O O . TYR B 1 288 ? 6 23.406 11.766 1 98.38 288 TYR B O 1
ATOM 5591 N N . ILE B 1 289 ? 4.859 24.922 12.922 1 98.69 289 ILE B N 1
ATOM 5592 C CA . ILE B 1 289 ? 4.238 25.531 11.758 1 98.69 289 ILE B CA 1
ATOM 5593 C C . ILE B 1 289 ? 3.893 26.984 12.062 1 98.69 289 ILE B C 1
ATOM 5595 O O . ILE B 1 289 ? 3.455 27.312 13.172 1 98.69 289 ILE B O 1
ATOM 5599 N N . THR B 1 290 ? 4.145 27.891 11.195 1 97 290 THR B N 1
ATOM 5600 C CA . THR B 1 290 ? 3.695 29.266 11.25 1 97 290 THR B CA 1
ATOM 5601 C C . THR B 1 290 ? 2.891 29.625 10.008 1 97 290 THR B C 1
ATOM 5603 O O . THR B 1 290 ? 3.193 29.156 8.906 1 97 290 THR B O 1
ATOM 5606 N N . SER B 1 291 ? 1.893 30.391 10.234 1 96.25 291 SER B N 1
ATOM 5607 C CA . SER B 1 291 ? 0.988 30.766 9.156 1 96.25 291 SER B CA 1
ATOM 5608 C C . SER B 1 291 ? 1.703 31.609 8.102 1 96.25 291 SER B C 1
ATOM 5610 O O . SER B 1 291 ? 2.855 32 8.289 1 96.25 291 SER B O 1
ATOM 5612 N N . ARG B 1 292 ? 1.059 31.812 6.965 1 95.94 292 ARG B N 1
ATOM 5613 C CA . ARG B 1 292 ? 1.576 32.562 5.832 1 95.94 292 ARG B CA 1
ATOM 5614 C C . ARG B 1 292 ? 1.906 34 6.234 1 95.94 292 ARG B C 1
ATOM 5616 O O . ARG B 1 292 ? 1.198 34.625 7.047 1 95.94 292 ARG B O 1
ATOM 5623 N N . ALA B 1 293 ? 2.967 34.438 5.66 1 91.62 293 ALA B N 1
ATOM 5624 C CA . ALA B 1 293 ? 3.344 35.844 5.809 1 91.62 293 ALA B CA 1
ATOM 5625 C C . ALA B 1 293 ? 2.826 36.688 4.637 1 91.62 293 ALA B C 1
ATOM 5627 O O . ALA B 1 293 ? 3.57 36.969 3.697 1 91.62 293 ALA B O 1
ATOM 5628 N N . PHE B 1 294 ? 1.648 37.156 4.738 1 92.31 294 PHE B N 1
ATOM 5629 C CA . PHE B 1 294 ? 1.042 37.938 3.666 1 92.31 294 PHE B CA 1
ATOM 5630 C C . PHE B 1 294 ? 1.509 39.406 3.719 1 92.31 294 PHE B C 1
ATOM 5632 O O . PHE B 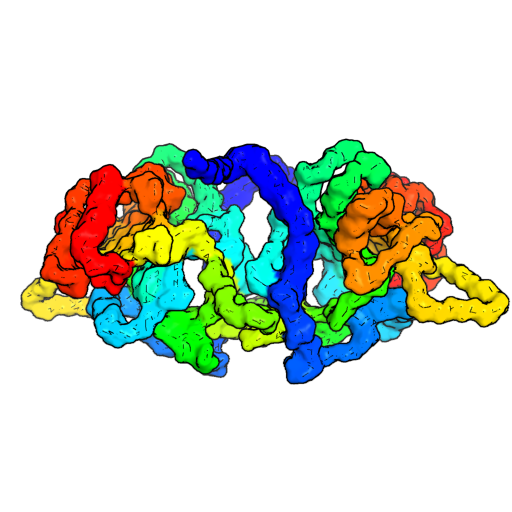1 294 ? 1.679 39.969 4.801 1 92.31 294 PHE B O 1
ATOM 5639 N N . SER B 1 295 ? 1.715 39.969 2.57 1 86.5 295 SER B N 1
ATOM 5640 C CA . SER B 1 295 ? 2.119 41.375 2.471 1 86.5 295 SER B CA 1
ATOM 5641 C C . SER B 1 295 ? 0.908 42.281 2.471 1 86.5 295 SER B C 1
ATOM 5643 O O . SER B 1 295 ? 1.04 43.5 2.715 1 86.5 295 SER B O 1
ATOM 5645 N N . GLY B 1 296 ? -0.197 41.781 2.172 1 86.75 296 GLY B N 1
ATOM 5646 C CA . GLY B 1 296 ? -1.393 42.594 2.021 1 86.75 296 GLY B CA 1
ATOM 5647 C C . GLY B 1 296 ? -1.627 43.031 0.593 1 86.75 296 GLY B C 1
ATOM 5648 O O . GLY B 1 296 ? -2.645 43.688 0.296 1 86.75 296 GLY B O 1
ATOM 5649 N N . LYS B 1 297 ? -0.751 42.656 -0.353 1 88.94 297 LYS B N 1
ATOM 5650 C CA . LYS B 1 297 ? -0.852 43.094 -1.741 1 88.94 297 LYS B CA 1
ATOM 5651 C C . LYS B 1 297 ? -1.212 41.938 -2.664 1 88.94 297 LYS B C 1
ATOM 5653 O O . LYS B 1 297 ? -1.11 42.062 -3.887 1 88.94 297 LYS B O 1
ATOM 5658 N N . GLU B 1 298 ? -1.621 40.875 -2.037 1 93.31 298 GLU B N 1
ATOM 5659 C CA . GLU B 1 298 ? -1.902 39.688 -2.84 1 93.31 298 GLU B CA 1
ATOM 5660 C C . GLU B 1 298 ? -3.152 39.875 -3.693 1 93.31 298 GLU B C 1
ATOM 5662 O O . GLU B 1 298 ? -4.133 40.469 -3.242 1 93.31 298 GLU B O 1
ATOM 5667 N N . THR B 1 299 ? -3.094 39.344 -4.883 1 93 299 THR B N 1
ATOM 5668 C CA . THR B 1 299 ? -4.246 39.312 -5.781 1 93 299 THR B CA 1
ATOM 5669 C C . THR B 1 299 ? -5.277 38.281 -5.32 1 93 299 THR B C 1
ATOM 5671 O O . THR B 1 299 ? -4.922 37.188 -4.918 1 93 299 THR B O 1
ATOM 5674 N N . ALA B 1 300 ? -6.496 38.75 -5.348 1 89.38 300 ALA B N 1
ATOM 5675 C CA . ALA B 1 300 ? -7.574 37.812 -5.043 1 89.38 300 ALA B CA 1
ATOM 5676 C C . ALA B 1 300 ? -7.934 36.969 -6.266 1 89.38 300 ALA B C 1
ATOM 5678 O O . ALA B 1 300 ? -8.086 37.5 -7.371 1 89.38 300 ALA B O 1
ATOM 5679 N N . TYR B 1 301 ? -7.918 35.688 -6.094 1 91.44 301 TYR B N 1
ATOM 5680 C CA . TYR B 1 301 ? -8.375 34.781 -7.141 1 91.44 301 TYR B CA 1
ATOM 5681 C C . TYR B 1 301 ? -9.75 34.219 -6.809 1 91.44 301 TYR B C 1
ATOM 5683 O O . TYR B 1 301 ? -10 33.812 -5.676 1 91.44 301 TYR B O 1
ATOM 5691 N N . PRO B 1 302 ? -10.672 34.219 -7.777 1 90.81 302 PRO B N 1
ATOM 5692 C CA . PRO B 1 302 ? -12.031 33.719 -7.512 1 90.81 302 PRO B CA 1
ATOM 5693 C C . PRO B 1 302 ? -12.07 32.25 -7.137 1 90.81 302 PRO B C 1
ATOM 5695 O O . PRO B 1 302 ? -11.367 31.438 -7.742 1 90.81 302 PRO B O 1
ATOM 5698 N N . PRO B 1 303 ? -12.938 31.984 -6.168 1 88.31 303 PRO B N 1
ATOM 5699 C CA . PRO B 1 303 ? -13.07 30.578 -5.738 1 88.31 303 PRO B CA 1
ATOM 5700 C C . PRO B 1 303 ? -13.57 29.672 -6.855 1 88.31 303 PRO B C 1
ATOM 5702 O O . PRO B 1 303 ? -13.391 28.453 -6.793 1 88.31 303 PRO B O 1
ATOM 5705 N N . SER B 1 304 ? -14.172 30.172 -7.824 1 87.5 304 SER B N 1
ATOM 5706 C CA . SER B 1 304 ? -14.68 29.391 -8.945 1 87.5 304 SER B CA 1
ATOM 5707 C C . SER B 1 304 ? -13.531 28.844 -9.797 1 87.5 304 SER B C 1
ATOM 5709 O O . SER B 1 304 ? -13.695 27.844 -10.492 1 87.5 304 SER B O 1
ATOM 5711 N N . THR B 1 305 ? -12.422 29.484 -9.68 1 87.56 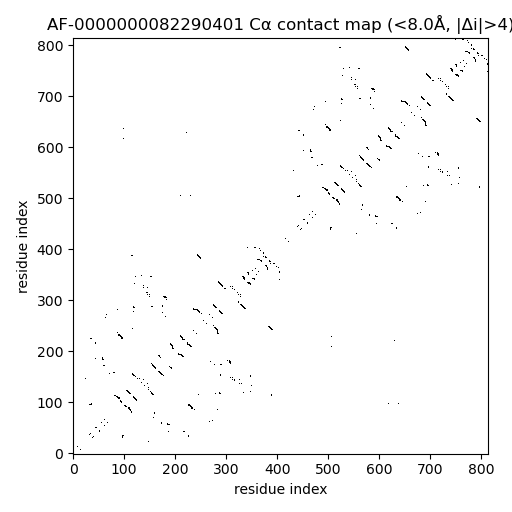305 THR B N 1
ATOM 5712 C CA . THR B 1 305 ? -11.305 29.094 -10.531 1 87.56 305 THR B CA 1
ATOM 5713 C C . THR B 1 305 ? -10.203 28.422 -9.711 1 87.56 305 THR B C 1
ATOM 5715 O O . THR B 1 305 ? -9.453 27.594 -10.234 1 87.56 305 THR B O 1
ATOM 5718 N N . VAL B 1 306 ? -10.07 28.859 -8.523 1 93.06 306 VAL B N 1
ATOM 5719 C CA . VAL B 1 306 ? -8.984 28.391 -7.676 1 93.06 306 VAL B CA 1
ATOM 5720 C C . VAL B 1 306 ? -9.555 27.875 -6.352 1 93.06 306 VAL B C 1
ATOM 5722 O O . VAL B 1 306 ? -10.258 28.609 -5.645 1 93.06 306 VAL B O 1
ATOM 5725 N N . SER B 1 307 ? -9.312 26.641 -6.082 1 93.19 307 SER B N 1
ATOM 5726 C CA . SER B 1 307 ? -9.852 26.078 -4.848 1 93.19 307 SER B CA 1
ATOM 5727 C C . SER B 1 307 ? -8.758 25.406 -4.016 1 93.19 307 SER B C 1
ATOM 5729 O O . SER B 1 307 ? -9.047 24.781 -2.99 1 93.19 307 SER B O 1
ATOM 5731 N N . SER B 1 308 ? -7.551 25.484 -4.461 1 96.31 308 SER B N 1
ATOM 5732 C CA . SER B 1 308 ? -6.414 24.906 -3.75 1 96.31 308 SER B CA 1
ATOM 5733 C C . SER B 1 308 ? -5.156 25.734 -3.949 1 96.31 308 SER B C 1
ATOM 5735 O O . SER B 1 308 ? -5.09 26.562 -4.867 1 96.31 308 SER B O 1
ATOM 5737 N N . LEU B 1 309 ? -4.211 25.5 -3.066 1 97.56 309 LEU B N 1
ATOM 5738 C CA . LEU B 1 309 ? -2.961 26.25 -3.154 1 97.56 309 LEU B CA 1
ATOM 5739 C C . LEU B 1 309 ? -2.266 26 -4.484 1 97.56 309 LEU B C 1
ATOM 5741 O O . LEU B 1 309 ? -1.741 26.922 -5.109 1 97.56 309 LEU B O 1
ATOM 5745 N N . VAL B 1 310 ? -2.246 24.719 -4.934 1 97.94 310 VAL B N 1
ATOM 5746 C CA . VAL B 1 310 ? -1.534 24.391 -6.16 1 97.94 310 VAL B CA 1
ATOM 5747 C C . VAL B 1 310 ? -2.211 25.062 -7.352 1 97.94 310 VAL B C 1
ATOM 5749 O O . VAL B 1 310 ? -1.537 25.562 -8.258 1 97.94 310 VAL B O 1
ATOM 5752 N N . GLN B 1 311 ? -3.535 25.141 -7.324 1 97.31 311 GLN B N 1
ATOM 5753 C CA . GLN B 1 311 ? -4.25 25.844 -8.383 1 97.31 311 GLN B CA 1
ATOM 5754 C C . GLN B 1 311 ? -3.947 27.328 -8.352 1 97.31 311 GLN B C 1
ATOM 5756 O O . GLN B 1 311 ? -3.748 27.953 -9.398 1 97.31 311 GLN B O 1
ATOM 5761 N N . LEU B 1 312 ? -3.963 27.891 -7.176 1 97.56 312 LEU B N 1
ATOM 5762 C CA . LEU B 1 312 ? -3.68 29.312 -7.039 1 97.56 312 LEU B CA 1
ATOM 5763 C C . LEU B 1 312 ? -2.287 29.641 -7.559 1 97.56 312 LEU B C 1
ATOM 5765 O O . LEU B 1 312 ? -2.117 30.578 -8.344 1 97.56 312 LEU B O 1
ATOM 5769 N N . VAL B 1 313 ? -1.3 28.844 -7.184 1 98.44 313 VAL B N 1
ATOM 5770 C CA . VAL B 1 313 ? 0.083 29.094 -7.578 1 98.44 313 VAL B CA 1
ATOM 5771 C C . VAL B 1 313 ? 0.233 28.906 -9.086 1 98.44 313 VAL B C 1
ATOM 5773 O O . VAL B 1 313 ? 0.87 29.719 -9.758 1 98.44 313 VAL B O 1
ATOM 5776 N N . ASP B 1 314 ? -0.383 27.844 -9.602 1 98.12 314 ASP B N 1
ATOM 5777 C CA . ASP B 1 314 ? -0.31 27.625 -11.039 1 98.12 314 ASP B CA 1
ATOM 5778 C C . ASP B 1 314 ? -0.928 28.781 -11.812 1 98.12 314 ASP B C 1
ATOM 5780 O O . ASP B 1 314 ? -0.357 29.25 -12.797 1 98.12 314 ASP B O 1
ATOM 5784 N N . GLU B 1 315 ? -2.078 29.266 -11.359 1 97.56 315 GLU B N 1
ATOM 5785 C CA . GLU B 1 315 ? -2.752 30.375 -12.016 1 97.56 315 GLU B CA 1
ATOM 5786 C C . GLU B 1 315 ? -1.95 31.672 -11.875 1 97.56 315 GLU B C 1
ATOM 5788 O O . GLU B 1 315 ? -1.799 32.438 -12.836 1 97.56 315 GLU B O 1
ATOM 5793 N N . ALA B 1 316 ? -1.493 31.938 -10.68 1 98 316 ALA B N 1
ATOM 5794 C CA . ALA B 1 316 ? -0.701 33.156 -10.43 1 98 316 ALA B CA 1
ATOM 5795 C C . ALA B 1 316 ? 0.551 33.156 -11.305 1 98 316 ALA B C 1
ATOM 5797 O O . ALA B 1 316 ? 0.877 34.188 -11.906 1 98 316 ALA B O 1
ATOM 5798 N N . VAL B 1 317 ? 1.222 32.031 -11.391 1 98.19 317 VAL B N 1
ATOM 5799 C CA . VAL B 1 317 ? 2.42 31.922 -12.219 1 98.19 317 VAL B CA 1
ATOM 5800 C C . VAL B 1 317 ? 2.064 32.156 -13.68 1 98.19 317 VAL B C 1
ATOM 5802 O O . VAL B 1 317 ? 2.77 32.875 -14.391 1 98.19 317 VAL B O 1
ATOM 5805 N N . ALA B 1 318 ? 0.989 31.594 -14.109 1 97.44 318 ALA B N 1
ATOM 5806 C CA . ALA B 1 318 ? 0.546 31.75 -15.492 1 97.44 318 ALA B CA 1
ATOM 5807 C C . ALA B 1 318 ? 0.275 33.219 -15.805 1 97.44 318 ALA B C 1
ATOM 5809 O O . ALA B 1 318 ? 0.506 33.688 -16.938 1 97.44 318 ALA B O 1
ATOM 5810 N N . GLN B 1 319 ? -0.1 34 -14.875 1 96.69 319 GLN B N 1
ATOM 5811 C CA . GLN B 1 319 ? -0.452 35.406 -15.062 1 96.69 319 GLN B CA 1
ATOM 5812 C C . GLN B 1 319 ? 0.738 36.312 -14.766 1 96.69 319 GLN B C 1
ATOM 5814 O O . GLN B 1 319 ? 0.624 37.531 -14.852 1 96.69 319 GLN B O 1
ATOM 5819 N N . GLY B 1 320 ? 1.809 35.75 -14.359 1 97.19 320 GLY B N 1
ATOM 5820 C CA . GLY B 1 320 ? 2.982 36.531 -14.016 1 97.19 320 GLY B CA 1
ATOM 5821 C C . GLY B 1 320 ? 2.885 37.188 -12.648 1 97.19 320 GLY B C 1
ATOM 5822 O O . GLY B 1 320 ? 3.67 38.094 -12.328 1 97.19 320 GLY B O 1
ATOM 5823 N N . ASP B 1 321 ? 1.882 36.781 -11.867 1 97.31 321 ASP B N 1
ATOM 5824 C CA . ASP B 1 321 ? 1.657 37.281 -10.523 1 97.31 321 ASP B CA 1
ATOM 5825 C C . ASP B 1 321 ? 2.492 36.531 -9.492 1 97.31 321 ASP B C 1
ATOM 5827 O O . ASP B 1 321 ? 1.945 35.875 -8.594 1 97.31 321 ASP B O 1
ATOM 5831 N N . LEU B 1 322 ? 3.84 36.656 -9.531 1 97.62 322 LEU B N 1
ATOM 5832 C CA . LEU B 1 322 ? 4.77 35.875 -8.75 1 97.62 322 LEU B CA 1
ATOM 5833 C C . LEU B 1 322 ? 4.75 36.281 -7.281 1 97.62 322 LEU B C 1
ATOM 5835 O O . LEU B 1 322 ? 4.969 35.438 -6.398 1 97.62 322 LEU B O 1
ATOM 5839 N N . ASP B 1 323 ? 4.453 37.5 -7.02 1 96.56 323 ASP B N 1
ATOM 5840 C CA . ASP B 1 323 ? 4.398 37.969 -5.641 1 96.56 323 ASP B CA 1
ATOM 5841 C C . ASP B 1 323 ? 3.297 37.281 -4.859 1 96.56 323 ASP B C 1
ATOM 5843 O O . ASP B 1 323 ? 3.516 36.844 -3.729 1 96.56 323 ASP B O 1
ATOM 5847 N N . THR B 1 324 ? 2.135 37.188 -5.477 1 96.94 324 THR B N 1
ATOM 5848 C CA . THR B 1 324 ? 1.041 36.469 -4.836 1 96.94 324 THR B CA 1
ATOM 5849 C C . THR B 1 324 ? 1.402 35 -4.645 1 96.94 324 THR B C 1
ATOM 5851 O O . THR B 1 324 ? 1.167 34.438 -3.576 1 96.94 324 THR B O 1
ATOM 5854 N N . ALA B 1 325 ? 1.986 34.375 -5.664 1 97.88 325 ALA B N 1
ATOM 5855 C CA . ALA B 1 325 ? 2.416 33 -5.551 1 97.88 325 ALA B CA 1
ATOM 5856 C C . ALA B 1 325 ? 3.359 32.781 -4.367 1 97.88 325 ALA B C 1
ATOM 5858 O O . ALA B 1 325 ? 3.15 31.906 -3.533 1 97.88 325 ALA B O 1
ATOM 5859 N N . ARG B 1 326 ? 4.32 33.656 -4.273 1 97.88 326 ARG B N 1
ATOM 5860 C CA . ARG B 1 326 ? 5.32 33.531 -3.215 1 97.88 326 ARG B CA 1
ATOM 5861 C C . ARG B 1 326 ? 4.695 33.781 -1.843 1 97.88 326 ARG B C 1
ATOM 5863 O O . ARG B 1 326 ? 5.039 33.094 -0.875 1 97.88 326 ARG B O 1
ATOM 5870 N N . SER B 1 327 ? 3.775 34.688 -1.765 1 96.69 327 SER B N 1
ATOM 5871 C CA . SER B 1 327 ? 3.104 34.969 -0.497 1 96.69 327 SER B CA 1
ATOM 5872 C C . SER B 1 327 ? 2.344 33.75 -0.005 1 96.69 327 SER B C 1
ATOM 5874 O O . SER B 1 327 ? 2.406 33.406 1.178 1 96.69 327 SER B O 1
ATOM 5876 N N . TYR B 1 328 ? 1.66 33.062 -0.897 1 97.12 328 TYR B N 1
ATOM 5877 C CA . TYR B 1 328 ? 0.856 31.891 -0.522 1 97.12 328 TYR B CA 1
ATOM 5878 C C . TYR B 1 328 ? 1.741 30.688 -0.2 1 97.12 328 TYR B C 1
ATOM 5880 O O . TYR B 1 328 ? 1.302 29.75 0.458 1 97.12 328 TYR B O 1
ATOM 5888 N N . LEU B 1 329 ? 2.998 30.734 -0.652 1 98.12 329 LEU B N 1
ATOM 5889 C CA . LEU B 1 329 ? 3.939 29.641 -0.414 1 98.12 329 LEU B CA 1
ATOM 5890 C C . LEU B 1 329 ? 4.781 29.906 0.83 1 98.12 329 LEU B C 1
ATOM 5892 O O . LEU B 1 329 ? 5.727 29.172 1.116 1 98.12 329 LEU B O 1
ATOM 5896 N N . SER B 1 330 ? 4.414 30.844 1.661 1 97.44 330 SER B N 1
ATOM 5897 C CA . SER B 1 330 ? 5.332 31.359 2.672 1 97.44 330 SER B CA 1
ATOM 5898 C C . SER B 1 330 ? 5.117 30.672 4.016 1 97.44 330 SER B C 1
ATOM 5900 O O . SER B 1 330 ? 5.656 31.109 5.035 1 97.44 330 SER B O 1
ATOM 5902 N N . VAL B 1 331 ? 4.281 29.594 4.094 1 97.56 331 VAL B N 1
ATOM 5903 C CA . VAL B 1 331 ? 4.16 28.828 5.336 1 97.56 331 VAL B CA 1
ATOM 5904 C C . VAL B 1 331 ? 5.523 28.281 5.738 1 97.56 331 VAL B C 1
ATOM 5906 O O . VAL B 1 331 ? 6.254 27.734 4.898 1 97.56 331 VAL B O 1
ATOM 5909 N N . GLU B 1 332 ? 5.883 28.453 6.988 1 97 332 GLU B N 1
ATOM 5910 C CA . GLU B 1 332 ? 7.086 27.859 7.559 1 97 332 GLU B CA 1
ATOM 5911 C C . GLU B 1 332 ? 6.742 26.688 8.477 1 97 332 GLU B C 1
ATOM 5913 O O . GLU B 1 332 ? 5.953 26.844 9.414 1 97 332 GLU B O 1
ATOM 5918 N N . ALA B 1 333 ? 7.316 25.562 8.156 1 98.69 333 ALA B N 1
ATOM 5919 C CA . ALA B 1 333 ? 7.035 24.375 8.953 1 98.69 333 ALA B CA 1
ATOM 5920 C C . ALA B 1 333 ? 8.148 23.344 8.812 1 98.69 333 ALA B C 1
ATOM 5922 O O . ALA B 1 333 ? 8.914 23.375 7.844 1 98.69 333 ALA B O 1
ATOM 5923 N N . GLY B 1 334 ? 8.203 22.438 9.82 1 98.75 334 GLY B N 1
ATOM 5924 C CA . GLY B 1 334 ? 9.219 21.406 9.742 1 98.75 334 GLY B CA 1
ATOM 5925 C C . GLY B 1 334 ? 9.172 20.438 10.922 1 98.75 334 GLY B C 1
ATOM 5926 O O . GLY B 1 334 ? 8.445 20.672 11.891 1 98.75 334 GLY B O 1
ATOM 5927 N N . HIS B 1 335 ? 9.906 19.406 10.766 1 98.88 335 HIS B N 1
ATOM 5928 C CA . HIS B 1 335 ? 10.156 18.375 11.773 1 98.88 335 HIS B CA 1
ATOM 5929 C C . HIS B 1 335 ? 11.602 18.422 12.25 1 98.88 335 HIS B C 1
ATOM 5931 O O . HIS B 1 335 ? 12.516 18.688 11.461 1 98.88 335 HIS B O 1
ATOM 5937 N N . GLY B 1 336 ? 11.766 18.203 13.531 1 98.56 336 GLY B N 1
ATOM 5938 C CA . GLY B 1 336 ? 13.078 18 14.117 1 98.56 336 GLY B CA 1
ATOM 5939 C C . GLY B 1 336 ? 13.039 17.125 15.359 1 98.56 336 GLY B C 1
ATOM 5940 O O . GLY B 1 336 ? 11.992 16.594 15.719 1 98.56 336 GLY B O 1
ATOM 5941 N N . THR B 1 337 ? 14.234 16.953 15.969 1 98 337 THR B N 1
ATOM 5942 C CA . THR B 1 337 ? 14.312 16.172 17.203 1 98 337 THR B CA 1
ATOM 5943 C C . THR B 1 337 ? 15.039 16.953 18.297 1 98 337 THR B C 1
ATOM 5945 O O . THR B 1 337 ? 15.938 17.734 18 1 98 337 THR B O 1
ATOM 5948 N N . VAL B 1 338 ? 14.609 16.672 19.5 1 96.88 338 VAL B N 1
ATOM 5949 C CA . VAL B 1 338 ? 15.219 17.297 20.656 1 96.88 338 VAL B CA 1
ATOM 5950 C C . VAL B 1 338 ? 16.656 16.797 20.828 1 96.88 338 VAL B C 1
ATOM 5952 O O . VAL B 1 338 ? 17.562 17.594 21.062 1 96.88 338 VAL B O 1
ATOM 5955 N N . SER B 1 339 ? 16.906 15.508 20.641 1 95.81 339 SER B N 1
ATOM 5956 C CA . SER B 1 339 ? 18.203 14.883 20.906 1 95.81 339 SER B CA 1
ATOM 5957 C C . SER B 1 339 ? 19.266 15.383 19.922 1 95.81 339 SER B C 1
ATOM 5959 O O . SER B 1 339 ? 20.453 15.305 20.203 1 95.81 339 SER B O 1
ATOM 5961 N N . SER B 1 340 ? 18.828 15.961 18.812 1 96.25 340 SER B N 1
ATOM 5962 C CA . SER B 1 340 ? 19.781 16.5 17.828 1 96.25 340 SER B CA 1
ATOM 5963 C C . SER B 1 340 ? 20.109 17.953 18.141 1 96.25 340 SER B C 1
ATOM 5965 O O . SER B 1 340 ? 20.766 18.625 17.344 1 96.25 340 SER B O 1
ATOM 5967 N N . GLY B 1 341 ? 19.656 18.469 19.25 1 95.38 341 GLY B N 1
ATOM 5968 C CA . GLY B 1 341 ? 19.797 19.875 19.562 1 95.38 341 GLY B CA 1
ATOM 5969 C C . GLY B 1 341 ? 18.781 20.75 18.875 1 95.38 341 GLY B C 1
ATOM 5970 O O . GLY B 1 341 ? 19.109 21.844 18.391 1 95.38 341 GLY B O 1
ATOM 5971 N N . TRP B 1 342 ? 17.562 20.188 18.719 1 96.44 342 TRP B N 1
ATOM 5972 C CA . TRP B 1 342 ? 16.422 20.891 18.109 1 96.44 342 TRP B CA 1
ATOM 5973 C C . TRP B 1 342 ? 16.703 21.234 16.656 1 96.44 342 TRP B C 1
ATOM 5975 O O . TRP B 1 342 ? 16.297 22.297 16.172 1 96.44 342 TRP B O 1
ATOM 5985 N N . LYS B 1 343 ? 17.453 20.391 15.977 1 97.31 343 LYS B N 1
ATOM 5986 C CA . LYS B 1 343 ? 17.75 20.578 14.555 1 97.31 343 LYS B CA 1
ATOM 5987 C C . LYS B 1 343 ? 16.594 20.047 13.688 1 97.31 343 LYS B C 1
ATOM 5989 O O . LYS B 1 343 ? 15.992 19.031 14.016 1 97.31 343 LYS B O 1
ATOM 5994 N N . LEU B 1 344 ? 16.375 20.766 12.625 1 98.19 344 LEU B N 1
ATOM 5995 C CA . LEU B 1 344 ? 15.336 20.375 11.672 1 98.19 344 LEU B CA 1
ATOM 5996 C C . LEU B 1 344 ? 15.891 19.406 10.641 1 98.19 344 LEU B C 1
ATOM 5998 O O . LEU B 1 344 ? 17 19.594 10.141 1 98.19 344 LEU B O 1
ATOM 6002 N N . ASP B 1 345 ? 15.164 18.344 10.344 1 98.19 345 ASP B N 1
ATOM 6003 C CA . ASP B 1 345 ? 15.648 17.359 9.391 1 98.19 345 ASP B CA 1
ATOM 6004 C C . ASP B 1 345 ? 14.695 17.219 8.203 1 98.19 345 ASP B C 1
ATOM 6006 O O . ASP B 1 345 ? 15.039 16.594 7.195 1 98.19 345 ASP B O 1
ATOM 6010 N N . CYS B 1 346 ? 13.523 17.797 8.281 1 98.5 346 CYS B N 1
ATOM 6011 C CA . CYS B 1 346 ? 12.539 17.859 7.203 1 98.5 346 CYS B CA 1
ATOM 6012 C C . CYS B 1 346 ? 11.711 19.125 7.293 1 98.5 346 CYS B C 1
ATOM 6014 O O . CYS B 1 346 ? 11.023 19.359 8.289 1 98.5 346 CYS B O 1
ATOM 6016 N N . THR B 1 347 ? 11.734 19.938 6.254 1 98.31 347 THR B N 1
ATOM 6017 C CA . THR B 1 347 ? 11.109 21.25 6.359 1 98.31 347 THR B CA 1
ATOM 6018 C C . THR B 1 347 ? 10.398 21.625 5.062 1 98.31 347 THR B C 1
ATOM 6020 O O . THR B 1 347 ? 10.766 21.141 3.99 1 98.31 347 THR B O 1
ATOM 6023 N N . ILE B 1 348 ? 9.359 22.453 5.16 1 98.38 348 ILE B N 1
ATOM 6024 C CA . ILE B 1 348 ? 8.688 22.984 3.98 1 98.38 348 ILE B CA 1
ATOM 6025 C C . ILE B 1 348 ? 9.695 23.75 3.125 1 98.38 348 ILE B C 1
ATOM 6027 O O . ILE B 1 348 ? 9.945 23.391 1.973 1 98.38 348 ILE B O 1
ATOM 6031 N N . PRO B 1 349 ? 10.336 24.828 3.646 1 97.19 349 PRO B N 1
ATOM 6032 C CA . PRO B 1 349 ? 11.469 25.344 2.873 1 97.19 349 PRO B CA 1
ATOM 6033 C C . PRO B 1 349 ? 12.703 24.453 2.949 1 97.19 349 PRO B C 1
ATOM 6035 O O . PRO B 1 349 ? 13.289 24.297 4.02 1 97.19 349 PRO B O 1
ATOM 6038 N N . PRO B 1 350 ? 13.078 23.922 1.857 1 97.06 350 PRO B N 1
ATOM 6039 C CA . PRO B 1 350 ? 14.18 22.969 1.929 1 97.06 350 PRO B CA 1
ATOM 6040 C C . PRO B 1 350 ? 15.477 23.578 2.447 1 97.06 350 PRO B C 1
ATOM 6042 O O . PRO B 1 350 ? 16.312 22.875 3.006 1 97.06 350 PRO B O 1
ATOM 6045 N N . TRP B 1 351 ? 15.633 24.844 2.432 1 96.81 351 TRP B N 1
ATOM 6046 C CA . TRP B 1 351 ? 16.875 25.5 2.844 1 96.81 351 TRP B CA 1
ATOM 6047 C C . TRP B 1 351 ? 16.938 25.641 4.359 1 96.81 351 TRP B C 1
ATOM 6049 O O . TRP B 1 351 ? 17.938 26.109 4.906 1 96.81 351 TRP B O 1
ATOM 6059 N N . ASN B 1 352 ? 15.922 25.312 5.074 1 96.81 352 ASN B N 1
ATOM 6060 C CA . ASN B 1 352 ? 15.953 25.328 6.535 1 96.81 352 ASN B CA 1
ATOM 6061 C C . ASN B 1 352 ? 16.438 23.984 7.102 1 96.81 352 ASN B C 1
ATOM 6063 O O . ASN B 1 352 ? 16.656 23.859 8.305 1 96.81 352 ASN B O 1
ATOM 6067 N N . LYS B 1 353 ? 16.531 22.953 6.234 1 96.56 353 LYS B N 1
ATOM 6068 C CA . LYS B 1 353 ? 17.047 21.688 6.711 1 96.56 353 LYS B CA 1
ATOM 6069 C C . LYS B 1 353 ? 18.438 21.844 7.328 1 96.56 353 LYS B C 1
ATOM 6071 O O . LYS B 1 353 ? 19.312 22.5 6.746 1 96.56 353 LYS B O 1
ATOM 6076 N N . GLY B 1 354 ? 18.578 21.266 8.508 1 96.44 354 GLY B N 1
ATOM 6077 C CA . GLY B 1 354 ? 19.844 21.359 9.203 1 96.44 354 GLY B CA 1
ATOM 6078 C C . GLY B 1 354 ? 19.922 22.531 10.172 1 96.44 354 GLY B C 1
ATOM 6079 O O . GLY B 1 354 ? 20.781 22.547 11.062 1 96.44 354 GLY B O 1
ATOM 6080 N N . ARG B 1 355 ? 19.047 23.5 10.023 1 96 355 ARG B N 1
ATOM 6081 C CA . ARG B 1 355 ? 19 24.609 10.961 1 96 355 ARG B CA 1
ATOM 6082 C C . ARG B 1 355 ? 18.281 24.203 12.25 1 96 355 ARG B C 1
ATOM 6084 O O . ARG B 1 355 ? 17.562 23.219 12.273 1 96 355 ARG B O 1
ATOM 6091 N N . THR B 1 356 ? 18.562 24.969 13.266 1 95.75 356 THR B N 1
ATOM 6092 C CA . THR B 1 356 ? 17.844 24.75 14.516 1 95.75 356 THR B CA 1
ATOM 6093 C C . THR B 1 356 ? 16.5 25.469 14.508 1 95.75 356 THR B C 1
ATOM 6095 O O . THR B 1 356 ? 16.297 26.391 13.719 1 95.75 356 THR B O 1
ATOM 6098 N N . LEU B 1 357 ? 15.68 25 15.406 1 95.25 357 LEU B N 1
ATOM 6099 C CA . LEU B 1 357 ? 14.398 25.672 15.555 1 95.25 357 LEU B CA 1
ATOM 6100 C C . LEU B 1 357 ? 14.586 27.156 15.891 1 95.25 357 LEU B C 1
ATOM 6102 O O . LEU B 1 357 ? 13.891 28.016 15.352 1 95.25 357 LEU B O 1
ATOM 6106 N N . SER B 1 358 ? 15.539 27.453 16.703 1 92.19 358 SER B N 1
ATOM 6107 C CA . SER B 1 358 ? 15.82 28.828 17.094 1 92.19 358 SER B CA 1
ATOM 6108 C C . SER B 1 358 ? 16.281 29.672 15.914 1 92.19 358 SER B C 1
ATOM 6110 O O . SER B 1 358 ? 15.938 30.844 15.805 1 92.19 358 SER B O 1
ATOM 6112 N N . GLU B 1 359 ? 17.031 29.109 15.047 1 92.12 359 GLU B N 1
ATOM 6113 C CA . GLU B 1 359 ? 17.516 29.812 13.867 1 92.12 359 GLU B CA 1
ATOM 6114 C C . GLU B 1 359 ? 16.375 30.125 12.906 1 92.12 359 GLU B C 1
ATOM 6116 O O . GLU B 1 359 ? 16.422 31.125 12.188 1 92.12 359 GLU B O 1
ATOM 6121 N N . THR B 1 360 ? 15.375 29.328 12.914 1 91.56 360 THR B N 1
ATOM 6122 C CA . THR B 1 360 ? 14.289 29.453 11.945 1 91.56 360 THR B CA 1
ATOM 6123 C C . THR B 1 360 ? 13.156 30.312 12.508 1 91.56 360 THR B C 1
ATOM 6125 O O . THR B 1 360 ? 12.578 31.141 11.805 1 91.56 360 THR B O 1
ATOM 6128 N N . MET B 1 361 ? 12.836 30.141 13.781 1 87.94 361 MET B N 1
ATOM 6129 C CA . MET B 1 361 ? 11.703 30.828 14.391 1 87.94 361 MET B CA 1
ATOM 6130 C C . MET B 1 361 ? 12.164 32.062 15.172 1 87.94 361 MET B C 1
ATOM 6132 O O . MET B 1 361 ? 11.344 32.812 15.695 1 87.94 361 MET B O 1
ATOM 6136 N N . GLY B 1 362 ? 13.43 32.25 15.242 1 80.06 362 GLY B N 1
ATOM 6137 C CA . GLY B 1 362 ? 13.961 33.344 16.016 1 80.06 362 GLY B CA 1
ATOM 6138 C C . GLY B 1 362 ? 14.656 32.906 17.297 1 80.06 362 GLY B C 1
ATOM 6139 O O . GLY B 1 362 ? 14.18 32 17.984 1 80.06 362 GLY B O 1
ATOM 6140 N N . GLY B 1 363 ? 15.82 33.344 17.625 1 69.88 363 GLY B N 1
ATOM 6141 C CA . GLY B 1 363 ? 16.703 32.906 18.703 1 69.88 363 GLY B CA 1
ATOM 6142 C C . GLY B 1 363 ? 16.484 33.656 20 1 69.88 363 GLY B C 1
ATOM 6143 O O . GLY B 1 363 ? 17.359 33.688 20.859 1 69.88 363 GLY B O 1
ATOM 6144 N N . GLY B 1 364 ? 15.43 34.281 20.172 1 69.25 364 GLY B N 1
ATOM 6145 C CA . GLY B 1 364 ? 15.312 35.031 21.422 1 69.25 364 GLY B CA 1
ATOM 6146 C C . GLY B 1 364 ? 15.008 34.125 22.609 1 69.25 364 GLY B C 1
ATOM 6147 O O . GLY B 1 364 ? 14.711 32.938 22.438 1 69.25 364 GLY B O 1
ATOM 6148 N N . PRO B 1 365 ? 15.406 34.594 23.812 1 73.5 365 PRO B N 1
ATOM 6149 C CA . PRO B 1 365 ? 15.133 33.812 25.016 1 73.5 365 PRO B CA 1
ATOM 6150 C C . PRO B 1 365 ? 13.656 33.406 25.141 1 73.5 365 PRO B C 1
ATOM 6152 O O . PRO B 1 365 ? 12.781 34.156 24.688 1 73.5 365 PRO B O 1
ATOM 6155 N N . THR B 1 366 ? 13.43 32.25 25.594 1 81.06 366 THR B N 1
ATOM 6156 C CA . THR B 1 366 ? 12.086 31.766 25.922 1 81.06 366 THR B CA 1
ATOM 6157 C C . THR B 1 366 ? 11.852 31.781 27.422 1 81.06 366 THR B C 1
ATOM 6159 O O . THR B 1 366 ? 12.656 31.234 28.188 1 81.06 366 THR B O 1
ATOM 6162 N N . PHE B 1 367 ? 10.789 32.469 27.859 1 85.5 367 PHE B N 1
ATOM 6163 C CA . PHE B 1 367 ? 10.43 32.562 29.266 1 85.5 367 PHE B CA 1
ATOM 6164 C C . PHE B 1 367 ? 9.062 31.938 29.531 1 85.5 367 PHE B C 1
ATOM 6166 O O . PHE B 1 367 ? 8.125 32.156 28.75 1 85.5 367 PHE B O 1
ATOM 6173 N N . VAL B 1 368 ? 9.094 31.141 30.562 1 90 368 VAL B N 1
ATOM 6174 C CA . VAL B 1 368 ? 7.812 30.625 31.047 1 90 368 VAL B CA 1
ATOM 6175 C C . VAL B 1 368 ? 7.387 31.406 32.281 1 90 368 VAL B C 1
ATOM 6177 O O . VAL B 1 368 ? 8.086 31.406 33.312 1 90 368 VAL B O 1
ATOM 6180 N N . GLU B 1 369 ? 6.309 32.062 32.125 1 86.69 369 GLU B N 1
ATOM 6181 C CA . GLU B 1 369 ? 5.863 32.938 33.219 1 86.69 369 GLU B CA 1
ATOM 6182 C C . GLU B 1 369 ? 4.516 32.469 33.781 1 86.69 369 GLU B C 1
ATOM 6184 O O . GLU B 1 369 ? 3.646 32.031 33.031 1 86.69 369 GLU B O 1
ATOM 6189 N N . GLY B 1 370 ? 4.352 32.469 35 1 83.81 370 GLY B N 1
ATOM 6190 C CA . GLY B 1 370 ? 3.102 32.125 35.656 1 83.81 370 GLY B CA 1
ATOM 6191 C C . GLY B 1 370 ? 3.297 31.312 36.938 1 83.81 370 GLY B C 1
ATOM 6192 O O . GLY B 1 370 ? 4.402 30.844 37.188 1 83.81 370 GLY B O 1
ATOM 6193 N N . PRO B 1 371 ? 2.268 31.219 37.75 1 84.38 371 PRO B N 1
ATOM 6194 C CA . PRO B 1 371 ? 2.369 30.516 39.031 1 84.38 371 PRO B CA 1
ATOM 6195 C C . PRO B 1 371 ? 2.352 29 38.875 1 84.38 371 PRO B C 1
ATOM 6197 O O . PRO B 1 371 ? 2.836 28.281 39.75 1 84.38 371 PRO B O 1
ATOM 6200 N N . ASP B 1 372 ? 1.658 28.594 37.781 1 87.44 372 ASP B N 1
ATOM 6201 C CA . ASP B 1 372 ? 1.547 27.156 37.531 1 87.44 372 ASP B CA 1
ATOM 6202 C C . ASP B 1 372 ? 1.381 26.859 36.031 1 87.44 372 ASP B C 1
ATOM 6204 O O . ASP B 1 372 ? 1.266 27.766 35.219 1 87.44 372 ASP B O 1
ATOM 6208 N N . LEU B 1 373 ? 1.47 25.609 35.688 1 87.38 373 LEU B N 1
ATOM 6209 C CA . LEU B 1 373 ? 1.417 25.172 34.312 1 87.38 373 LEU B CA 1
ATOM 6210 C C . LEU B 1 373 ? 0.046 25.453 33.688 1 87.38 373 LEU B C 1
ATOM 6212 O O . LEU B 1 373 ? -0.071 25.656 32.5 1 87.38 373 LEU B O 1
ATOM 6216 N N . ALA B 1 374 ? -0.968 25.5 34.5 1 81.62 374 ALA B N 1
ATOM 6217 C CA . ALA B 1 374 ? -2.332 25.703 34.031 1 81.62 374 ALA B CA 1
ATOM 6218 C C . ALA B 1 374 ? -2.543 27.141 33.562 1 81.62 374 ALA B C 1
ATOM 6220 O O . ALA B 1 374 ? -3.371 27.422 32.688 1 81.62 374 ALA B O 1
ATOM 6221 N N . SER B 1 375 ? -1.721 28.047 34.125 1 82.5 375 SER B N 1
ATOM 6222 C CA . SER B 1 375 ? -1.97 29.469 33.875 1 82.5 375 SER B CA 1
ATOM 6223 C C . SER B 1 375 ? -0.721 30.156 33.344 1 82.5 375 SER B C 1
ATOM 6225 O O . SER B 1 375 ? -0.682 31.391 33.25 1 82.5 375 SER B O 1
ATOM 6227 N N . CYS B 1 376 ? 0.25 29.375 33 1 87.44 376 CYS B N 1
ATOM 6228 C CA . CYS B 1 376 ? 1.503 30 32.594 1 87.44 376 CYS B CA 1
ATOM 6229 C C . CYS B 1 376 ? 1.411 30.5 31.156 1 87.44 376 CYS B C 1
ATOM 6231 O O . CYS B 1 376 ? 0.502 30.125 30.406 1 87.44 376 CYS B O 1
ATOM 6233 N N . SER B 1 377 ? 2.201 31.453 30.844 1 86.69 377 SER B N 1
ATOM 6234 C CA . SER B 1 377 ? 2.412 31.969 29.5 1 86.69 377 SER B CA 1
ATOM 6235 C C . SER B 1 377 ? 3.854 31.766 29.047 1 86.69 377 SER B C 1
ATOM 6237 O O . SER B 1 377 ? 4.781 31.844 29.859 1 86.69 377 SER B O 1
ATOM 6239 N N . ILE B 1 378 ? 3.92 31.453 27.828 1 91.81 378 ILE B N 1
ATOM 6240 C CA . ILE B 1 378 ? 5.242 31.25 27.25 1 91.81 378 ILE B CA 1
ATOM 6241 C C . ILE B 1 378 ? 5.578 32.406 26.312 1 91.81 378 ILE B C 1
ATOM 6243 O O . ILE B 1 378 ? 4.867 32.656 25.328 1 91.81 378 ILE B O 1
ATOM 6247 N N . LEU B 1 379 ? 6.57 33.125 26.672 1 90.69 379 LEU B N 1
ATOM 6248 C CA . LEU B 1 379 ? 7.07 34.188 25.828 1 90.69 379 LEU B CA 1
ATOM 6249 C C . LEU B 1 379 ? 8.266 33.719 25 1 90.69 379 LEU B C 1
ATOM 6251 O O . LEU B 1 379 ? 9.273 33.281 25.562 1 90.69 379 LEU B O 1
ATOM 6255 N N . TRP B 1 380 ? 8.086 33.781 23.719 1 88.31 380 TRP B N 1
ATOM 6256 C CA . TRP B 1 380 ? 9.125 33.375 22.781 1 88.31 380 TRP B CA 1
ATOM 6257 C C . TRP B 1 380 ? 9.305 34.406 21.672 1 88.31 380 TRP B C 1
ATOM 6259 O O . TRP B 1 380 ? 8.391 34.625 20.891 1 88.31 380 TRP B O 1
ATOM 6269 N N . ASN B 1 381 ? 10.492 35 21.609 1 82.69 381 ASN B N 1
ATOM 6270 C CA . ASN B 1 381 ? 10.812 36.031 20.609 1 82.69 381 ASN B CA 1
ATOM 6271 C C . ASN B 1 381 ? 9.789 37.156 20.625 1 82.69 381 ASN B C 1
ATOM 6273 O O . ASN B 1 381 ? 9.297 37.562 19.578 1 82.69 381 ASN B O 1
ATOM 6277 N N . GLY B 1 382 ? 9.414 37.5 21.766 1 82.5 382 GLY B N 1
ATOM 6278 C CA . GLY B 1 382 ? 8.516 38.656 21.938 1 82.5 382 GLY B CA 1
ATOM 6279 C C . GLY B 1 382 ? 7.062 38.312 21.688 1 82.5 382 GLY B C 1
ATOM 6280 O O . GLY B 1 382 ? 6.188 39.156 21.781 1 82.5 382 GLY B O 1
ATOM 6281 N N . GLU B 1 383 ? 6.793 37.125 21.375 1 88.56 383 GLU B N 1
ATOM 6282 C CA . GLU B 1 383 ? 5.422 36.688 21.141 1 88.56 383 GLU B CA 1
ATOM 6283 C C . GLU B 1 383 ? 4.926 35.781 22.25 1 88.56 383 GLU B C 1
ATOM 6285 O O . GLU B 1 383 ? 5.691 34.969 22.812 1 88.56 383 GLU B O 1
ATOM 6290 N N . ASN B 1 384 ? 3.68 35.938 22.547 1 92.06 384 ASN B N 1
ATOM 6291 C CA . ASN B 1 384 ? 3.062 35.125 23.594 1 92.06 384 ASN B CA 1
ATOM 6292 C C . ASN B 1 384 ? 2.482 33.812 23.031 1 92.06 384 ASN B C 1
ATOM 6294 O O . ASN B 1 384 ? 1.764 33.844 22.031 1 92.06 384 ASN B O 1
ATOM 6298 N N . TRP B 1 385 ? 2.846 32.75 23.656 1 94.06 385 TRP B N 1
ATOM 6299 C CA . TRP B 1 385 ? 2.338 31.422 23.266 1 94.06 385 TRP B CA 1
ATOM 6300 C C . TRP B 1 385 ? 1.496 30.812 24.391 1 94.06 385 TRP B C 1
ATOM 6302 O O . TRP B 1 385 ? 1.849 30.922 25.562 1 94.06 385 TRP B O 1
ATOM 6312 N N . GLU B 1 386 ? 0.417 30.266 23.984 1 93.06 386 GLU B N 1
ATOM 6313 C CA . GLU B 1 386 ? -0.481 29.594 24.938 1 93.06 386 GLU B CA 1
ATOM 6314 C C . GLU B 1 386 ? -0.165 28.109 25.047 1 93.06 386 GLU B C 1
ATOM 6316 O O . GLU B 1 386 ? 0.105 27.453 24.031 1 93.06 386 GLU B O 1
ATOM 6321 N N . LEU B 1 387 ? -0.195 27.625 26.266 1 94.38 387 LEU B N 1
ATOM 6322 C CA . LEU B 1 387 ? 0.013 26.203 26.531 1 94.38 387 LEU B CA 1
ATOM 6323 C C . LEU B 1 387 ? -1.284 25.422 26.344 1 94.38 387 LEU B C 1
ATOM 6325 O O . LEU B 1 387 ? -2.291 25.719 27 1 94.38 387 LEU B O 1
ATOM 6329 N N . TYR B 1 388 ? -1.327 24.406 25.516 1 94.31 388 TYR B N 1
ATOM 6330 C CA . TYR B 1 388 ? -2.512 23.594 25.25 1 94.31 388 TYR B CA 1
ATOM 6331 C C . TYR B 1 388 ? -2.373 22.219 25.891 1 94.31 388 TYR B C 1
ATOM 6333 O O . TYR B 1 388 ? -3.357 21.641 26.359 1 94.31 388 TYR B O 1
ATOM 6341 N N . ASP B 1 389 ? -1.199 21.641 25.828 1 94.12 389 ASP B N 1
ATOM 6342 C CA . ASP B 1 389 ? -0.914 20.312 26.344 1 94.12 389 ASP B CA 1
ATOM 6343 C C . ASP B 1 389 ? 0.504 20.234 26.906 1 94.12 389 ASP B C 1
ATOM 6345 O O . ASP B 1 389 ? 1.429 20.828 26.359 1 94.12 389 ASP B O 1
ATOM 6349 N N . CYS B 1 390 ? 0.675 19.562 28.016 1 94.06 390 CYS B N 1
ATOM 6350 C CA . CYS B 1 390 ? 1.981 19.469 28.656 1 94.06 390 CYS B CA 1
ATOM 6351 C C . CYS B 1 390 ? 2.053 18.266 29.594 1 94.06 390 CYS B C 1
ATOM 6353 O O . CYS B 1 390 ? 1.147 18.047 30.406 1 94.06 390 CYS B O 1
ATOM 6355 N N . SER B 1 391 ? 3.127 17.469 29.469 1 94 391 SER B N 1
ATOM 6356 C CA . SER B 1 391 ? 3.326 16.344 30.375 1 94 391 SER B CA 1
ATOM 6357 C C . SER B 1 391 ? 4.387 16.656 31.422 1 94 391 SER B C 1
ATOM 6359 O O . SER B 1 391 ? 4.668 15.836 32.312 1 94 391 SER B O 1
ATOM 6361 N N . PHE B 1 392 ? 4.992 17.781 31.359 1 92 392 PHE B N 1
ATOM 6362 C CA . PHE B 1 392 ? 5.996 18.172 32.344 1 92 392 PHE B CA 1
ATOM 6363 C C . PHE B 1 392 ? 5.34 18.594 33.656 1 92 392 PHE B C 1
ATOM 6365 O O . PHE B 1 392 ? 4.285 19.234 33.656 1 92 392 PHE B O 1
ATOM 6372 N N . GLY B 1 393 ? 6.02 18.344 34.719 1 89.81 393 GLY B N 1
ATOM 6373 C CA . GLY B 1 393 ? 5.398 18.469 36.031 1 89.81 393 GLY B CA 1
ATOM 6374 C C . GLY B 1 393 ? 5.52 19.875 36.625 1 89.81 393 GLY B C 1
ATOM 6375 O O . GLY B 1 393 ? 4.719 20.266 37.469 1 89.81 393 GLY B O 1
ATOM 6376 N N . THR B 1 394 ? 6.59 20.594 36.188 1 90.94 394 THR B N 1
ATOM 6377 C CA . THR B 1 394 ? 6.82 21.891 36.812 1 90.94 394 THR B CA 1
ATOM 6378 C C . THR B 1 394 ? 7.199 22.922 35.75 1 90.94 394 THR B C 1
ATOM 6380 O O . THR B 1 394 ? 7.617 22.562 34.625 1 90.94 394 THR B O 1
ATOM 6383 N N . ILE B 1 395 ? 7.004 24.156 36.125 1 92.06 395 ILE B N 1
ATOM 6384 C CA . ILE B 1 395 ? 7.41 25.266 35.25 1 92.06 395 ILE B CA 1
ATOM 6385 C C . ILE B 1 395 ? 8.914 25.188 35 1 92.06 395 ILE B C 1
ATOM 6387 O O . ILE B 1 395 ? 9.375 25.5 33.906 1 92.06 395 ILE B O 1
ATOM 6391 N N . ASP B 1 396 ? 9.617 24.766 36.031 1 91.38 396 ASP B N 1
ATOM 6392 C CA . ASP B 1 396 ? 11.07 24.656 35.875 1 91.38 396 ASP B CA 1
ATOM 6393 C C . ASP B 1 396 ? 11.453 23.641 34.812 1 91.38 396 ASP B C 1
ATOM 6395 O O . ASP B 1 396 ? 12.383 23.875 34.031 1 91.38 396 ASP B O 1
ATOM 6399 N N . GLU B 1 397 ? 10.758 22.594 34.812 1 91.69 397 GLU B N 1
ATOM 6400 C CA . GLU B 1 397 ? 11.016 21.578 33.781 1 91.69 397 GLU B CA 1
ATOM 6401 C C . GLU B 1 397 ? 10.719 22.094 32.375 1 91.69 397 GLU B C 1
ATOM 6403 O O . GLU B 1 397 ? 11.484 21.844 31.453 1 91.69 397 GLU B O 1
ATOM 6408 N N . LEU B 1 398 ? 9.648 22.781 32.312 1 92.44 398 LEU B N 1
ATOM 6409 C CA . LEU B 1 398 ? 9.266 23.359 31.031 1 92.44 398 LEU B CA 1
ATOM 6410 C C . LEU B 1 398 ? 10.273 24.422 30.594 1 92.44 398 LEU B C 1
ATOM 6412 O O . LEU B 1 398 ? 10.648 24.484 29.422 1 92.44 398 LEU B O 1
ATOM 6416 N N . GLN B 1 399 ? 10.727 25.234 31.578 1 91.88 399 GLN B N 1
ATOM 6417 C CA . GLN B 1 399 ? 11.734 26.25 31.281 1 91.88 399 GLN B CA 1
ATOM 6418 C C . GLN B 1 399 ? 13.023 25.625 30.781 1 91.88 399 GLN B C 1
ATOM 6420 O O . GLN B 1 399 ? 13.648 26.125 29.844 1 91.88 399 GLN B O 1
ATOM 6425 N N . LYS B 1 400 ? 13.422 24.547 31.375 1 90.5 400 LYS B N 1
ATOM 6426 C CA . LYS B 1 400 ? 14.633 23.844 30.969 1 90.5 400 LYS B CA 1
ATOM 6427 C C . LYS B 1 400 ? 14.516 23.312 29.547 1 90.5 400 LYS B C 1
ATOM 6429 O O . LYS B 1 400 ? 15.484 23.344 28.781 1 90.5 400 LYS B O 1
ATOM 6434 N N . LEU B 1 401 ? 13.32 22.844 29.203 1 91.06 401 LEU B N 1
ATOM 6435 C CA . LEU B 1 401 ? 13.078 22.375 27.844 1 91.06 401 LEU B CA 1
ATOM 6436 C C . LEU B 1 401 ? 13.305 23.5 26.828 1 91.06 401 LEU B C 1
ATOM 6438 O O . LEU B 1 401 ? 13.992 23.312 25.828 1 91.06 401 LEU B O 1
ATOM 6442 N N . PHE B 1 402 ? 12.75 24.641 27.125 1 89.94 402 PHE B N 1
ATOM 6443 C CA . PHE B 1 402 ? 12.82 25.766 26.188 1 89.94 402 PHE B CA 1
ATOM 6444 C C . PHE B 1 402 ? 14.242 26.328 26.141 1 89.94 402 PHE B C 1
ATOM 6446 O O . PHE B 1 402 ? 14.664 26.844 25.109 1 89.94 402 PHE B O 1
ATOM 6453 N N . GLU B 1 403 ? 14.961 26.203 27.219 1 88.19 403 GLU B N 1
ATOM 6454 C CA . GLU B 1 403 ? 16.359 26.609 27.219 1 88.19 403 GLU B CA 1
ATOM 6455 C C . GLU B 1 403 ? 17.188 25.766 26.25 1 88.19 403 GLU B C 1
ATOM 6457 O O . GLU B 1 403 ? 18.188 26.234 25.703 1 88.19 403 GLU B O 1
ATOM 6462 N N . GLY B 1 404 ? 16.734 24.594 26.016 1 86.44 404 GLY B N 1
ATOM 6463 C CA . GLY B 1 404 ? 17.391 23.734 25.047 1 86.44 404 GLY B CA 1
ATOM 6464 C C . GLY B 1 404 ? 17.219 24.203 23.609 1 86.44 404 GLY B C 1
ATOM 6465 O O . GLY B 1 404 ? 18.016 23.875 22.734 1 86.44 404 GLY B O 1
ATOM 6466 N N . ILE B 1 405 ? 16.141 24.938 23.344 1 85.56 405 ILE B N 1
ATOM 6467 C CA . ILE B 1 405 ? 15.875 25.453 22 1 85.56 405 ILE B CA 1
ATOM 6468 C C . ILE B 1 405 ? 16.828 26.594 21.688 1 85.56 405 ILE B C 1
ATOM 6470 O O . ILE B 1 405 ? 17.297 26.734 20.562 1 85.56 405 ILE B O 1
ATOM 6474 N N . SER B 1 406 ? 17.219 27.422 22.703 1 76.88 406 SER B N 1
ATOM 6475 C CA . SER B 1 406 ? 17.984 28.641 22.531 1 76.88 406 SER B CA 1
ATOM 6476 C C . SER B 1 406 ? 19.484 28.359 22.547 1 76.88 406 SER B C 1
ATOM 6478 O O . SER B 1 406 ? 20.297 29.234 22.234 1 76.88 406 SER B O 1
ATOM 6480 N N . LYS B 1 407 ? 19.891 27.141 22.812 1 71.38 407 LYS B N 1
ATOM 6481 C CA . LYS B 1 407 ? 21.312 26.812 22.812 1 71.38 407 LYS B CA 1
ATOM 6482 C C . LYS B 1 407 ? 21.766 26.375 21.422 1 71.38 407 LYS B C 1
ATOM 6484 O O . LYS B 1 407 ? 21 25.797 20.656 1 71.38 407 LYS B O 1
#

Organism: NCBI:txid303405

Secondary structure (DSSP, 8-state):
---------TT-HHHHHHHHHHHHHTHHHHHHHHHTTTTTHHHHS-GGGT----GGGSTTHHHHHT-HHHHHHHHHHTT----GGG-EEEEEEEEEETTEEEETTTEEEEEEE-SSEEEEEEEETTHHHHS-TT--SGGGS-HHHHHHHTS-EEEEEEEEEEEETTEEEEEEEEEEETT-SS---SS-EEEEEE-----SSS------TTEEEEEESSB-TTSSBSEEEEEEEPTT-SGGGT-EEEEEEPP------TTS-----S---GGGSPP-EEEEEETTEEEEEE-----S-PPP--TTT--SHHHHHHHHHHTT-HHHHHHHT--EEEEEETTTTSEEEEESSGGGTT-BHHHHH--PPEEEESSSTTT-EEEETTEEEEEEEE--SSHHHHHHHHHHHH-/---------TT-HHHHHHHHHHHHHTHHHHHHHHHTTTTTHHHHS-TTTT----GGGSTTHHHHHT-HHHHHHHHHHTT----GGG-EEEEEEEEEETTEEEETTTEEEEEEE-SSEEEEEEEETTHHHHS-TT--SGGGS-HHHHHHHTS-EEEEEEEEEEEETTEEEEEEEEEEETT-SS---SS-EEEEEE-----SSS------TTEEEEEESSB-TTSSBSEEEEEEEPTT-SGGGT-EEEEEEPP------TTS-----S---GGGSPP-EEEEEETTEEEEEE-----S-PPP--TTT--SHHHHHHHHHHTT-HHHHHHHT--EEEEEETTTTSEEEEESSGGGTT-BHHHHH--PPEEEESSSTTT-EEEETTEEEEEEEE--SSHHHHHHHHHHHH-

Nearest PDB structures (foldseek):
  1h91-assembly1_A  TM=4.376E-01  e=1.053E-02  Homarus gammarus
  1s2p-assembly1_B  TM=4.681E-01  e=2.126E-02  Homarus gammarus
  1obu-assembly1_B  TM=4.401E-01  e=2.785E-02  Homarus gammarus
  8rm0-assembly1_A  TM=1.933E-01  e=2.605E+00  Simian foamy virus
  1h91-assembly1_A  TM=4.374E-01  e=1.078E-02  Homarus gammarus

Foldseek 3Di:
DPPPPPPDDCPPPVVVVVVLLVCLLCLQVLLVCLVCQNVCVVVQQDVVNVHDDDQVLFQCSCLLLLCQQVVLVVCLPVPQPFPQLLAWWKFWQWKGFHPDIDGVVFWTWTWHDHRWKIKIWIGGPSLCVPADLPDQALVPDDLSNLLSLLRTWMWMGTWGWDDDPRWIKIWHHTNATLWAFQATDPDTPMWTKAFDDDDPDPPPDDGPSQKIKTFASGADPVRGRRMMTIIGHDVQTACVQAWKFKKKFDDPPPPPPPPPPPCCVSRDGLLPRDKMKMWIDGGFKIKIKIHFDAPVPADDDDCVQGGTLSSVSVVCSVVVVSNNSRRSLRMWMFMDTLVVLQAGCGISPSNSHRPHPCVRVPQDQWDWDDPFPVDIWIADPNTIMDTSDTPDDGSVVVNVSRVSRND/DDPPPPPDDCPPPVVVVVVLLVCLLCLQVLLVCLVCQRVCVVVQQDVVNVHDDDQVLFQCSCLLVLCQQVVLVVCLVVPQPFPQLQAWWKFWQWKGFHPDIDGVVFWTWTWHDHRWKIKIWIGGPSLCVPADLPDQALVPDDLSNLLSLLRTWMWMGTWGWDDDPRWIKIWHHTNATLWAFQATDPDTPMWTKAFDDDPPDPPRDDGPSQKIKTFASGADPVRGRRMMTIIGHDVQTACVQAWKFKKKFDDPPPPPPPPPPPVCPSRDGLLPRDKMKMWIDGGFKIKIKIHFDAPPPADDDDCVQGGTLSSVSVVCSVVVVSNNSRRSLRMWMFMDTLVVLQAGCGISPSNSHRPHPCVVVPQDQWDWDDPFPVDIWIADPNTIMDTSDTPDDGSVVVNVSRVSRND

Radius of gyration: 30.64 Å; Cα contacts (8 Å, |Δi|>4): 1719; chains: 2; bounding box: 61×108×84 Å

Solvent-accessible surface area (backbone atoms only — not comparable to full-atom values): 43656 Å² total; per-residue (Å²): 135,82,81,72,76,72,78,69,55,77,80,34,66,67,52,43,50,51,49,50,52,52,52,44,70,40,42,55,58,49,52,50,32,19,70,20,28,59,71,40,39,76,77,31,50,27,55,90,74,72,33,65,82,58,70,83,49,22,23,39,40,42,46,61,70,68,38,43,70,64,51,51,53,48,46,63,68,68,58,53,59,58,29,60,86,68,42,20,21,31,33,43,60,36,36,38,11,57,92,48,70,49,35,50,86,51,29,51,44,47,35,36,29,38,49,39,45,36,35,40,39,40,41,46,55,59,49,71,75,74,45,72,88,80,47,81,50,74,85,73,46,50,68,68,49,49,50,55,65,49,48,53,44,42,38,27,33,41,45,47,42,50,69,57,96,90,37,43,30,39,35,35,35,39,72,38,51,54,50,57,66,74,45,68,68,96,54,53,48,41,30,34,59,45,62,60,73,66,69,80,60,88,75,75,70,82,49,57,80,51,37,36,31,43,29,37,67,33,39,42,98,85,56,30,51,32,19,39,34,38,35,34,51,40,89,50,14,35,43,93,55,61,29,34,35,24,36,31,48,45,79,71,71,72,66,69,69,79,80,70,70,70,77,67,62,78,74,67,52,65,70,70,54,74,76,44,34,42,40,37,32,19,16,33,35,33,32,39,40,34,44,55,62,56,86,78,77,60,75,86,71,58,68,91,80,30,60,31,39,56,48,42,32,48,50,24,44,74,70,68,37,51,67,39,32,48,28,70,61,42,47,44,37,36,32,28,26,54,87,69,52,30,24,24,76,45,39,67,50,68,61,49,46,69,35,33,52,20,75,72,74,46,61,45,71,56,45,69,42,63,96,43,78,92,66,34,39,34,36,45,61,92,38,54,28,39,74,75,42,69,63,62,89,43,62,65,55,50,37,54,55,45,51,46,44,60,94,137,81,82,72,76,73,77,68,54,78,81,34,66,68,52,42,51,50,49,48,52,51,50,45,70,40,42,55,58,50,53,52,30,18,72,19,28,57,70,40,39,76,76,31,49,26,56,93,71,72,35,64,82,57,69,84,50,21,24,40,40,42,45,61,68,68,39,44,71,62,51,50,51,48,46,62,70,69,56,52,58,59,28,60,87,66,42,20,22,30,32,44,60,34,38,37,11,57,91,48,70,50,35,50,87,51,30,50,43,47,35,37,28,40,48,39,47,36,36,39,38,39,40,47,55,59,50,71,75,73,48,71,89,79,47,80,50,74,85,73,47,48,66,70,48,49,49,54,65,49,49,50,45,42,38,28,33,41,44,48,39,50,69,58,96,92,37,44,31,38,36,38,36,38,73,38,49,55,51,57,66,75,45,68,66,94,54,52,49,41,29,35,58,44,62,60,75,66,68,80,61,88,74,75,72,80,49,59,82,50,36,37,31,43,30,37,66,33,40,42,98,85,54,32,52,32,18,39,32,36,35,34,52,41,86,49,15,35,43,92,56,62,29,34,36,25,36,31,48,43,79,72,71,70,68,72,68,79,81,72,68,70,76,67,62,76,74,66,51,64,72,71,54,74,76,43,35,41,40,38,30,20,15,34,36,32,33,39,40,33,43,55,60,58,85,77,77,60,74,85,70,57,68,91,80,28,61,30,38,57,48,41,33,48,52,25,43,74,70,68,37,52,66,39,31,49,29,71,63,42,46,45,38,37,33,30,27,55,87,67,51,30,25,24,75,45,40,66,52,68,62,50,45,69,37,34,54,20,76,75,75,46,62,43,70,58,45,72,44,61,96,44,77,92,66,33,39,34,35,45,60,91,36,53,28,39,73,74,43,70,64,64,91,43,62,66,55,49,38,54,55,44,50,48,45,59,94

Sequence (814 aa):
MSAAQDARDPEDPLVEQTKLMTDHLNWTAKQGYILTGGGKAEEYYTAERGFPFVETDLPHYHLLQGDTHTTFSKWKSSQQPPCKLVCGAWNRPLFTGGWKHSTDQEEEVYNIQTHNLFVDLRIPKSRNAVLPPDCTSLQELTPYQLRLFARQHVFAGFTVCSEENGKPLATRHHCIDWNFVGVSRPRPNKWWIQFPKESNDNDKSSSDCSKWKELAYAKDDWGQHYYFERWERYPRGIDDEGGRLAIRLASSRKRKSTDGTDSTDAHSRPCDQPKDGILVLVGDHFNYITSRAFSGKETAYPPSTVSSLVQLVDEAVAQGDLDTARSYLSVEAGHGTVSSGWKLDCTIPPWNKGRTLSETMGGGPTFVEGPDLASCSILWNGENWELYDCSFGTIDELQKLFEGISKMSAAQDARDPEDPLVEQTKLMTDHLNWTAKQGYILTGGGKAEEYYTAERGFPFVETDLPHYHLLQGDTHTTFSKWKSSQQPPCKLVCGAWNRPLFTGGWKHSTDQEEEVYNIQTHNLFVDLRIPKSRNAVLPPDCTSLQELTPYQLRLFARQHVFAGFTVCSEENGKPLATRHHCIDWNFVGVSRPRPNKWWIQFPKESNDNDKSSSDCSKWKELAYAKDDWGQHYYFERWERYPRGIDDEGGRLAIRLASSRKRKSTDGTDSTDAHSRPCDQPKDGILVLVGDHFNYITSRAFSGKETAYPPSTVSSLVQLVDEAVAQGDLDTARSYLSVEAGHGTVSSGWKLDCTIPPWNKGRTLSETMGGGPTFVEGPDLASCSILWNGENWELYDCSFGTIDELQKLFEGISK

pLDDT: mean 88.75, std 16.52, range [24.28, 98.94]